Protein 3V97 (pdb70)

B-factor: mean 51.91, std 17.38, range [13.27, 128.93]

Secondary structure (DSSP, 8-state):
-PEEEEEE--TT-HHHHHHHHHHTT-EEEEEETTEEEEEE-HHHHHHHHHH-SS-SEEEEEEEEEE-SSHHHHHHHHHTS-HHHHBPTT--EEEEEE---SS--SHHHHHHHHHHHHHHHHHTTT-PPPPB-SSS-SEEEEEEEETTEEEEEEESSSS-TT--SSS-SS---SS-HHHHHHHHHHTT--TTS-EEETT-TTSHHHHHHHHHHTT--TTTT----TTTTBTT--HHHHHHHHHHHHHHHHHHHHH----EEEEES-HHHHHHHHHHHHHTT-GGGEEEEE--GGG---S-TT----EEEE--------HHHHHHHHHHHHHHHHH-TT-EEEEEES-HHHHHTT---EEEEEEEEETTEEEEEEEEEPPP---SHHHHHHHHHHHHHHHHHHHHHTB-EEEEEES-STTS-EEEEEETTEEEEEE---HHHHHHHHHHHHHHHHHT--GGGEEEE-----S--EEEEETTEEEEE-SSSSSS-S--GGGHHHHHHHHHH-TT-EEEEES-TT-HHHHHHHHTT-SEEEEEES-HHHHHHHHHHHHHTT--STTEEEEES-HHHHHHH----EEEEEE---SB---BHHHHHHHHHHHHHHHEEEEEEEEEEE--TT----HHHHHHTTEEEEE-TTTT--GGGTT-SS--EEEEEEE-/-EEEEEE--GGGHHHHHHHHHHTT-EEEEE-SSEEEEEE-HHHHHHHHHH-SS-SEEEEEEE----SSHHHHHHHHHSS-HHHHB-SS--EEE---HHHHHHHHHHHHHHHHH-------SSS-SEEEEE--EEEE-SSS-TT--SS----SS-HHHHHHHHHHTT--TTS-EEETT-TT-HHHHHHHHHHTT--TTTT----SSTTBTT--HHHHHHHHHHHHHHHHHHHHH----EEEEES-HHHHHHHHHHHHHTT-GGGEEEEE--GGG---S-TT----EEEE------HHHHHHHHHHHHHHHHH-TT-EEEEEES-HHHHGGG----SEEEEEEETTEEEEEEEEE-----HHHHHHHHHHHHHHHHHHHS-B-EEEEEES-STTS-EEEEEETTEEEEEE----HHHHHHHHHHHHHHHH---GGGEEEE-------EEEEETTEEEEE-SSSSSS-S--GGGHHHHHHHHHH-TT-EEEEES-TT-HHHHHHHHTT-SEEEEEES-HHHHHHHHHHHHHTT--STTEEEEE--HHHHHHH----EEEEEE---SEE--EEHHHHHHHHHHHHHHHEEEEEEEEEEE--TT----HHHHHHTTEEEEE-TTTT--GGGTT-S---EEEEEEE-

Organism: Escherichia coli (strain K12) (NCBI:txid83333)

Structure (mmCIF, N/CA/C/O backbone):
data_3V97
#
_entry.id   3V97
#
_cell.length_a   73.646
_cell.length_b   140.834
_cell.length_c   102.866
_cell.angle_alpha   90.00
_cell.angle_beta   102.30
_cell.angle_gamma   90.00
#
_symmetry.space_group_name_H-M   'P 1 21 1'
#
loop_
_entity.id
_entity.type
_entity.pdbx_description
1 polymer 'Ribosomal RNA large subunit methyltransferase L'
2 branched 6-O-octanoyl-beta-D-fructofuranose-(2-1)-alpha-D-glucopyranose
3 non-polymer S-ADENOSYL-L-HOMOCYSTEINE
4 non-polymer GLYCEROL
5 water water
#
loop_
_atom_site.group_PDB
_atom_site.id
_atom_site.type_symbol
_atom_site.label_atom_id
_atom_site.label_alt_id
_atom_site.label_comp_id
_atom_site.label_asym_id
_atom_site.label_entity_id
_atom_site.label_seq_id
_atom_site.pdbx_PDB_ins_code
_atom_site.Cartn_x
_atom_site.Cartn_y
_atom_site.Cartn_z
_atom_site.occupancy
_atom_site.B_iso_or_equiv
_atom_site.auth_seq_id
_atom_site.auth_comp_id
_atom_site.auth_asym_id
_atom_site.auth_atom_id
_atom_site.pdbx_PDB_model_num
ATOM 1 N N . ALA A 1 1 ? -30.473 10.032 -4.368 1.00 62.27 0 ALA A N 1
ATOM 2 C CA . ALA A 1 1 ? -30.495 10.182 -2.871 1.00 60.70 0 ALA A CA 1
ATOM 3 C C . ALA A 1 1 ? -29.198 10.880 -2.382 1.00 59.80 0 ALA A C 1
ATOM 4 O O . ALA A 1 1 ? -28.077 10.673 -2.940 1.00 60.54 0 ALA A O 1
ATOM 5 N N . MET A 1 2 ? -29.371 11.758 -1.394 1.00 73.10 1 MET A N 1
ATOM 6 C CA . MET A 1 2 ? -28.273 12.163 -0.546 1.00 69.41 1 MET A CA 1
ATOM 7 C C . MET A 1 2 ? -28.420 11.394 0.793 1.00 66.24 1 MET A C 1
ATOM 8 O O . MET A 1 2 ? -29.456 11.495 1.464 1.00 66.28 1 MET A O 1
ATOM 13 N N . ASN A 1 3 ? -27.420 10.596 1.166 1.00 61.10 2 ASN A N 1
ATOM 14 C CA . ASN A 1 3 ? -27.524 9.825 2.410 1.00 57.27 2 ASN A CA 1
ATOM 15 C C . ASN A 1 3 ? -26.868 10.551 3.573 1.00 55.04 2 ASN A C 1
ATOM 16 O O . ASN A 1 3 ? -25.832 11.218 3.405 1.00 53.58 2 ASN A O 1
ATOM 21 N N . SER A 1 4 ? -27.478 10.434 4.744 1.00 53.35 3 SER A N 1
ATOM 22 C CA . SER A 1 4 ? -26.808 10.849 6.000 1.00 52.69 3 SER A CA 1
ATOM 23 C C . SER A 1 4 ? -26.125 9.709 6.766 1.00 50.50 3 SER A C 1
ATOM 24 O O . SER A 1 4 ? -26.773 8.724 7.135 1.00 50.20 3 SER A O 1
ATOM 27 N N . LEU A 1 5 ? -24.828 9.866 6.989 1.00 48.16 4 LEU A N 1
ATOM 28 C CA . LEU A 1 5 ? -24.031 8.872 7.708 1.00 47.86 4 LEU A CA 1
ATOM 29 C C . LEU A 1 5 ? -23.410 9.382 9.004 1.00 46.94 4 LEU A C 1
ATOM 30 O O . LEU A 1 5 ? -23.287 10.608 9.246 1.00 47.21 4 LEU A O 1
ATOM 35 N N . PHE A 1 6 ? -23.017 8.429 9.843 1.00 44.31 5 PHE A N 1
ATOM 36 C CA . PHE A 1 6 ? -22.185 8.774 10.974 1.00 42.25 5 PHE A CA 1
ATOM 37 C C . PHE A 1 6 ? -20.988 7.802 11.062 1.00 40.07 5 PHE A C 1
ATOM 38 O O . PHE A 1 6 ? -21.199 6.607 11.063 1.00 39.77 5 PHE A O 1
ATOM 46 N N . ALA A 1 7 ? -19.771 8.319 11.184 1.00 40.13 6 ALA A N 1
ATOM 47 C CA . ALA A 1 7 ? -18.527 7.504 11.450 1.00 39.56 6 ALA A CA 1
ATOM 48 C C . ALA A 1 7 ? -18.087 7.725 12.913 1.00 42.58 6 ALA A C 1
ATOM 49 O O . ALA A 1 7 ? -17.827 8.895 13.296 1.00 44.13 6 ALA A O 1
ATOM 51 N N . SER A 1 8 ? -17.972 6.667 13.731 1.00 42.28 7 SER A N 1
ATOM 52 C CA . SER A 1 8 ? -17.390 6.860 15.050 1.00 43.42 7 SER A CA 1
ATOM 53 C C . SER A 1 8 ? -15.871 6.715 14.934 1.00 43.66 7 SER A C 1
ATOM 54 O O . SER A 1 8 ? -15.369 6.129 13.956 1.00 43.64 7 SER A O 1
ATOM 57 N N . THR A 1 9 ? -15.143 7.347 15.863 1.00 43.86 8 THR A N 1
ATOM 58 C CA . THR A 1 9 ? -13.682 7.181 16.030 1.00 44.17 8 THR A CA 1
ATOM 59 C C . THR A 1 9 ? -13.401 7.448 17.513 1.00 44.96 8 THR A C 1
ATOM 60 O O . THR A 1 9 ? -14.256 7.964 18.244 1.00 44.09 8 THR A O 1
ATOM 64 N N . ALA A 1 10 ? -12.150 7.153 17.883 1.00 43.09 9 ALA A N 1
ATOM 65 C CA . ALA A 1 10 ? -11.566 7.495 19.135 1.00 42.83 9 ALA A CA 1
ATOM 66 C C . ALA A 1 10 ? -11.523 9.031 19.273 1.00 43.05 9 ALA A C 1
ATOM 67 O O . ALA A 1 10 ? -11.260 9.792 18.297 1.00 43.68 9 ALA A O 1
ATOM 69 N N . ARG A 1 11 ? -11.801 9.475 20.487 1.00 43.09 10 ARG A N 1
ATOM 70 C CA . ARG A 1 11 ? -11.783 10.892 20.849 1.00 44.05 10 ARG A CA 1
ATOM 71 C C . ARG A 1 11 ? -10.376 11.395 20.582 1.00 41.72 10 ARG A C 1
ATOM 72 O O . ARG A 1 11 ? -9.447 10.711 20.901 1.00 41.11 10 ARG A O 1
ATOM 76 N N . GLY A 1 12 ? -10.217 12.577 20.019 1.00 41.00 11 GLY A N 1
ATOM 77 C CA . GLY A 1 12 ? -8.875 13.011 19.610 1.00 41.84 11 GLY A CA 1
ATOM 78 C C . GLY A 1 12 ? -8.594 12.803 18.118 1.00 42.01 11 GLY A C 1
ATOM 79 O O . GLY A 1 12 ? -7.807 13.560 17.525 1.00 43.11 11 GLY A O 1
ATOM 80 N N . LEU A 1 13 ? -9.279 11.832 17.492 1.00 41.73 12 LEU A N 1
ATOM 81 C CA . LEU A 1 13 ? -9.142 11.577 16.026 1.00 41.20 12 LEU A CA 1
ATOM 82 C C . LEU A 1 13 ? -10.155 12.269 15.093 1.00 41.49 12 LEU A C 1
ATOM 83 O O . LEU A 1 13 ? -10.023 12.193 13.852 1.00 42.91 12 LEU A O 1
ATOM 88 N N . GLU A 1 14 ? -11.176 12.912 15.674 1.00 41.90 13 GLU A N 1
ATOM 89 C CA . GLU A 1 14 ? -12.339 13.409 14.900 1.00 41.90 13 GLU A CA 1
ATOM 90 C C . GLU A 1 14 ? -11.980 14.330 13.716 1.00 41.54 13 GLU A C 1
ATOM 91 O O . GLU A 1 14 ? -12.503 14.158 12.642 1.00 41.65 13 GLU A O 1
ATOM 97 N N . GLU A 1 15 ? -11.095 15.294 13.923 1.00 42.17 14 GLU A N 1
ATOM 98 C CA . GLU A 1 15 ? -10.680 16.223 12.870 1.00 43.24 14 GLU A CA 1
ATOM 99 C C . GLU A 1 15 ? -9.854 15.525 11.786 1.00 41.74 14 GLU A C 1
ATOM 100 O O . GLU A 1 15 ? -9.989 15.826 10.612 1.00 40.72 14 GLU A O 1
ATOM 106 N N . LEU A 1 16 ? -9.002 14.590 12.189 1.00 41.89 15 LEU A N 1
ATOM 107 C CA . LEU A 1 16 ? -8.288 13.782 11.198 1.00 41.08 15 LEU A CA 1
ATOM 108 C C . LEU A 1 16 ? -9.293 12.952 10.405 1.00 39.83 15 LEU A C 1
ATOM 109 O O . LEU A 1 16 ? -9.207 12.858 9.180 1.00 37.98 15 LEU A O 1
ATOM 114 N N . LEU A 1 17 ? -10.309 12.427 11.092 1.00 39.33 16 LEU A N 1
ATOM 115 C CA . LEU A 1 17 ? -11.366 11.660 10.383 1.00 39.19 16 LEU A CA 1
ATOM 116 C C . LEU A 1 17 ? -12.117 12.510 9.385 1.00 39.44 16 LEU A C 1
ATOM 117 O O . LEU A 1 17 ? -12.413 12.075 8.264 1.00 40.06 16 LEU A O 1
ATOM 122 N N . LYS A 1 18 ? -12.451 13.723 9.789 1.00 39.23 17 LYS A N 1
ATOM 123 C CA . LYS A 1 18 ? -13.229 14.561 8.910 1.00 40.32 17 LYS A CA 1
ATOM 124 C C . LYS A 1 18 ? -12.443 14.922 7.634 1.00 39.62 17 LYS A C 1
ATOM 125 O O . LYS A 1 18 ? -12.955 14.839 6.538 1.00 39.92 17 LYS A O 1
ATOM 131 N N . THR A 1 19 ? -11.187 15.291 7.769 1.00 39.35 18 THR A N 1
ATOM 132 C CA . THR A 1 19 ? -10.388 15.496 6.582 1.00 40.55 18 THR A CA 1
ATOM 133 C C . THR A 1 19 ? -10.399 14.216 5.700 1.00 40.52 18 THR A C 1
ATOM 134 O O . THR A 1 19 ? -10.552 14.291 4.466 1.00 40.75 18 THR A O 1
ATOM 138 N N . GLU A 1 20 ? -10.212 13.035 6.307 1.00 39.68 19 GLU A N 1
ATOM 139 C CA . GLU A 1 20 ? -10.133 11.825 5.486 1.00 38.07 19 GLU A CA 1
ATOM 140 C C . GLU A 1 20 ? -11.455 11.613 4.783 1.00 38.39 19 GLU A C 1
ATOM 141 O O . GLU A 1 20 ? -11.465 11.300 3.583 1.00 38.99 19 GLU A O 1
ATOM 147 N N . LEU A 1 21 ? -12.586 11.815 5.486 1.00 37.25 20 LEU A N 1
ATOM 148 C CA . LEU A 1 21 ? -13.884 11.683 4.797 1.00 39.26 20 LEU A CA 1
ATOM 149 C C . LEU A 1 21 ? -13.984 12.658 3.640 1.00 41.02 20 LEU A C 1
ATOM 150 O O . LEU A 1 21 ? -14.485 12.314 2.562 1.00 41.56 20 LEU A O 1
ATOM 155 N N . GLU A 1 22 ? -13.534 13.881 3.867 1.00 43.17 21 GLU A N 1
ATOM 156 C CA . GLU A 1 22 ? -13.642 14.912 2.827 1.00 45.83 21 GLU A CA 1
ATOM 157 C C . GLU A 1 22 ? -12.797 14.512 1.658 1.00 46.97 21 GLU A C 1
ATOM 158 O O . GLU A 1 22 ? -13.224 14.632 0.538 1.00 47.61 21 GLU A O 1
ATOM 164 N N . ASN A 1 23 ? -11.598 13.982 1.905 1.00 47.50 22 ASN A N 1
ATOM 165 C CA . ASN A 1 23 ? -10.772 13.632 0.766 1.00 49.66 22 ASN A CA 1
ATOM 166 C C . ASN A 1 23 ? -11.368 12.586 -0.123 1.00 51.06 22 ASN A C 1
ATOM 167 O O . ASN A 1 23 ? -10.899 12.441 -1.225 1.00 52.26 22 ASN A O 1
ATOM 172 N N . LEU A 1 24 ? -12.377 11.851 0.343 1.00 52.11 23 LEU A N 1
ATOM 173 C CA . LEU A 1 24 ? -12.861 10.735 -0.451 1.00 53.40 23 LEU A CA 1
ATOM 174 C C . LEU A 1 24 ? -14.251 10.997 -0.958 1.00 55.22 23 LEU A C 1
ATOM 175 O O . LEU A 1 24 ? -14.857 10.119 -1.565 1.00 57.97 23 LEU A O 1
ATOM 180 N N . GLY A 1 25 ? -14.737 12.231 -0.785 1.00 55.48 24 GLY A N 1
ATOM 181 C CA . GLY A 1 25 ? -15.957 12.658 -1.433 1.00 53.58 24 GLY A CA 1
ATOM 182 C C . GLY A 1 25 ? -17.038 13.181 -0.505 1.00 53.97 24 GLY A C 1
ATOM 183 O O . GLY A 1 25 ? -17.990 13.813 -0.969 1.00 54.78 24 GLY A O 1
ATOM 184 N N . ALA A 1 26 ? -16.897 12.951 0.801 1.00 52.22 25 ALA A N 1
ATOM 185 C CA . ALA A 1 26 ? -17.949 13.277 1.740 1.00 51.49 25 ALA A CA 1
ATOM 186 C C . ALA A 1 26 ? -18.213 14.771 1.785 1.00 52.70 25 ALA A C 1
ATOM 187 O O . ALA A 1 26 ? -17.292 15.590 1.650 1.00 53.67 25 ALA A O 1
ATOM 189 N N . VAL A 1 27 ? -19.465 15.107 2.044 1.00 51.85 26 VAL A N 1
ATOM 190 C CA . VAL A 1 27 ? -19.900 16.461 2.079 1.00 53.95 26 VAL A CA 1
ATOM 191 C C . VAL A 1 27 ? -20.645 16.765 3.414 1.00 54.57 26 VAL A C 1
ATOM 192 O O . VAL A 1 27 ? -21.160 15.840 4.056 1.00 53.65 26 VAL A O 1
ATOM 196 N N . GLU A 1 28 ? -20.660 18.040 3.839 1.00 55.41 27 GLU A N 1
ATOM 197 C CA . GLU A 1 28 ? -21.341 18.493 5.072 1.00 56.16 27 GLU A CA 1
ATOM 198 C C . GLU A 1 28 ? -20.923 17.729 6.358 1.00 54.99 27 GLU A C 1
ATOM 199 O O . GLU A 1 28 ? -21.768 17.342 7.210 1.00 54.53 27 GLU A O 1
ATOM 205 N N . CYS A 1 29 ? -19.613 17.539 6.486 1.00 53.98 28 CYS A N 1
ATOM 206 C CA . CYS A 1 29 ? -19.010 16.838 7.602 1.00 53.47 28 CYS A CA 1
ATOM 207 C C . CYS A 1 29 ? -19.007 17.683 8.876 1.00 54.51 28 CYS A C 1
ATOM 208 O O . CYS A 1 29 ? -18.506 18.806 8.884 1.00 54.95 28 CYS A O 1
ATOM 211 N N . GLN A 1 30 ? -19.507 17.138 9.975 1.00 53.86 29 GLN A N 1
ATOM 212 C CA . GLN A 1 30 ? -19.392 17.896 11.205 1.00 55.34 29 GLN A CA 1
ATOM 213 C C . GLN A 1 30 ? -18.891 17.084 12.375 1.00 53.42 29 GLN A C 1
ATOM 214 O O . GLN A 1 30 ? -19.520 16.100 12.776 1.00 53.24 29 GLN A O 1
ATOM 220 N N . VAL A 1 31 ? -17.773 17.499 12.942 1.00 51.83 30 VAL A N 1
ATOM 221 C CA . VAL A 1 31 ? -17.261 16.747 14.039 1.00 51.24 30 VAL A CA 1
ATOM 222 C C . VAL A 1 31 ? -18.111 16.874 15.284 1.00 52.06 30 VAL A C 1
ATOM 223 O O . VAL A 1 31 ? -18.888 17.820 15.456 1.00 52.94 30 VAL A O 1
ATOM 227 N N . VAL A 1 32 ? -17.965 15.904 16.156 1.00 51.17 31 VAL A N 1
ATOM 228 C CA . VAL A 1 32 ? -18.867 15.785 17.278 1.00 51.36 31 VAL A CA 1
ATOM 229 C C . VAL A 1 32 ? -17.985 14.989 18.162 1.00 50.54 31 VAL A C 1
ATOM 230 O O . VAL A 1 32 ? -16.929 14.514 17.722 1.00 49.03 31 VAL A O 1
ATOM 234 N N . GLN A 1 33 ? -18.366 14.845 19.409 1.00 50.24 32 GLN A N 1
ATOM 235 C CA . GLN A 1 33 ? -17.500 14.112 20.283 1.00 49.69 32 GLN A CA 1
ATOM 236 C C . GLN A 1 33 ? -17.543 12.616 19.924 1.00 47.04 32 GLN A C 1
ATOM 237 O O . GLN A 1 33 ? -18.600 12.006 19.909 1.00 46.55 32 GLN A O 1
ATOM 243 N N . GLY A 1 34 ? -16.388 12.038 19.601 1.00 43.99 33 GLY A N 1
ATOM 244 C CA . GLY A 1 34 ? -16.366 10.611 19.260 1.00 41.62 33 GLY A CA 1
ATOM 245 C C . GLY A 1 34 ? -16.860 10.261 17.835 1.00 40.65 33 GLY A C 1
ATOM 246 O O . GLY A 1 34 ? -17.163 9.087 17.542 1.00 40.69 33 GLY A O 1
ATOM 247 N N . GLY A 1 35 ? -16.991 11.238 16.944 1.00 39.40 34 GLY A N 1
ATOM 248 C CA . GLY A 1 35 ? -17.454 10.894 15.590 1.00 38.57 34 GLY A CA 1
ATOM 249 C C . GLY A 1 35 ? -17.604 12.034 14.618 1.00 39.54 34 GLY A C 1
ATOM 250 O O . GLY A 1 35 ? -17.335 13.223 14.938 1.00 40.72 34 GLY A O 1
ATOM 251 N N . VAL A 1 36 ? -18.064 11.711 13.423 1.00 39.17 35 VAL A N 1
ATOM 252 C CA . VAL A 1 36 ? -18.269 12.731 12.400 1.00 39.35 35 VAL A CA 1
ATOM 253 C C . VAL A 1 36 ? -19.506 12.358 11.652 1.00 40.57 35 VAL A C 1
ATOM 254 O O . VAL A 1 36 ? -19.581 11.236 11.136 1.00 40.57 35 VAL A O 1
ATOM 258 N N . HIS A 1 37 ? -20.481 13.271 11.601 1.00 41.90 36 HIS A N 1
ATOM 259 C CA . HIS A 1 37 ? -21.644 13.112 10.747 1.00 43.69 36 HIS A CA 1
ATOM 260 C C . HIS A 1 37 ? -21.261 13.586 9.353 1.00 43.25 36 HIS A C 1
ATOM 261 O O . HIS A 1 37 ? -20.546 14.589 9.235 1.00 43.99 36 HIS A O 1
ATOM 268 N N . PHE A 1 38 ? -21.775 12.921 8.313 1.00 43.17 37 PHE A N 1
ATOM 269 C CA . PHE A 1 38 ? -21.364 13.248 6.944 1.00 43.28 37 PHE A CA 1
ATOM 270 C C . PHE A 1 38 ? -22.389 12.781 5.964 1.00 44.83 37 PHE A C 1
ATOM 271 O O . PHE A 1 38 ? -23.295 12.039 6.343 1.00 46.74 37 PHE A O 1
ATOM 279 N N . LYS A 1 39 ? -22.252 13.222 4.712 1.00 45.07 38 LYS A N 1
ATOM 280 C CA . LYS A 1 39 ? -23.237 12.986 3.682 1.00 45.22 38 LYS A CA 1
ATOM 281 C C . LYS A 1 39 ? -22.562 12.701 2.374 1.00 44.49 38 LYS A C 1
ATOM 282 O O . LYS A 1 39 ? -21.445 13.191 2.119 1.00 43.64 38 LYS A O 1
ATOM 288 N N . GLY A 1 40 ? -23.268 11.947 1.538 1.00 43.82 39 GLY A N 1
ATOM 289 C CA . GLY A 1 40 ? -22.813 11.674 0.179 1.00 45.76 39 GLY A CA 1
ATOM 290 C C . GLY A 1 40 ? -23.843 10.742 -0.397 1.00 46.53 39 GLY A C 1
ATOM 291 O O . GLY A 1 40 ? -24.742 10.263 0.343 1.00 47.80 39 GLY A O 1
ATOM 292 N N . ASP A 1 41 ? -23.725 10.491 -1.691 1.00 46.45 40 ASP A N 1
ATOM 293 C CA . ASP A 1 41 ? -24.623 9.591 -2.427 1.00 47.80 40 ASP A CA 1
ATOM 294 C C . ASP A 1 41 ? -24.226 8.142 -2.123 1.00 47.73 40 ASP A C 1
ATOM 295 O O . ASP A 1 41 ? -23.416 7.898 -1.215 1.00 45.68 40 ASP A O 1
ATOM 300 N N . THR A 1 42 ? -24.770 7.167 -2.852 1.00 48.57 41 THR A N 1
ATOM 301 C CA . THR A 1 42 ? -24.568 5.834 -2.351 1.00 50.48 41 THR A CA 1
ATOM 302 C C . THR A 1 42 ? -23.220 5.260 -2.701 1.00 48.72 41 THR A C 1
ATOM 303 O O . THR A 1 42 ? -22.687 4.475 -1.938 1.00 48.60 41 THR A O 1
ATOM 307 N N . ARG A 1 43 ? -22.628 5.684 -3.808 1.00 47.81 42 ARG A N 1
ATOM 308 C CA . ARG A 1 43 ? -21.243 5.308 -4.029 1.00 45.96 42 ARG A CA 1
ATOM 309 C C . ARG A 1 43 ? -20.399 5.822 -2.853 1.00 44.52 42 ARG A C 1
ATOM 310 O O . ARG A 1 43 ? -19.429 5.213 -2.459 1.00 41.24 42 ARG A O 1
ATOM 318 N N . LEU A 1 44 ? -20.827 6.938 -2.253 1.00 44.60 43 LEU A N 1
ATOM 319 C CA . LEU A 1 44 ? -20.003 7.527 -1.251 1.00 43.24 43 LEU A CA 1
ATOM 320 C C . LEU A 1 44 ? -20.090 6.695 0.021 1.00 42.37 43 LEU A C 1
ATOM 321 O O . LEU A 1 44 ? -19.128 6.576 0.733 1.00 42.95 43 LEU A O 1
ATOM 326 N N . VAL A 1 45 ? -21.234 6.092 0.296 1.00 43.03 44 VAL A N 1
ATOM 327 C CA . VAL A 1 45 ? -21.373 5.222 1.470 1.00 42.88 44 VAL A CA 1
ATOM 328 C C . VAL A 1 45 ? -20.348 4.053 1.378 1.00 41.67 44 VAL A C 1
ATOM 329 O O . VAL A 1 45 ? -19.561 3.803 2.317 1.00 39.92 44 VAL A O 1
ATOM 333 N N . TYR A 1 46 ? -20.343 3.391 0.220 1.00 39.43 45 TYR A N 1
ATOM 334 C CA . TYR A 1 46 ? -19.479 2.263 0.019 1.00 38.16 45 TYR A CA 1
ATOM 335 C C . TYR A 1 46 ? -18.030 2.676 -0.001 1.00 36.35 45 TYR A C 1
ATOM 336 O O . TYR A 1 46 ? -17.216 2.019 0.580 1.00 35.39 45 TYR A O 1
ATOM 345 N N . GLN A 1 47 ? -17.734 3.804 -0.626 1.00 36.54 46 GLN A N 1
ATOM 346 C CA . GLN A 1 47 ? -16.355 4.302 -0.690 1.00 35.31 46 GLN A CA 1
ATOM 347 C C . GLN A 1 47 ? -15.818 4.638 0.758 1.00 34.89 46 GLN A C 1
ATOM 348 O O . GLN A 1 47 ? -14.635 4.411 1.054 1.00 34.04 46 GLN A O 1
ATOM 354 N N . SER A 1 48 ? -16.668 5.113 1.673 1.00 32.18 47 SER A N 1
ATOM 355 C CA . SER A 1 48 ? -16.155 5.474 2.996 1.00 31.26 47 SER A CA 1
ATOM 356 C C . SER A 1 48 ? -15.920 4.184 3.813 1.00 31.42 47 SER A C 1
ATOM 357 O O . SER A 1 48 ? -15.016 4.106 4.671 1.00 33.06 47 SER A O 1
ATOM 360 N N . LEU A 1 49 ? -16.698 3.137 3.529 1.00 31.60 48 LEU A N 1
ATOM 361 C CA . LEU A 1 49 ? -16.547 1.870 4.253 1.00 31.10 48 LEU A CA 1
ATOM 362 C C . LEU A 1 49 ? -15.217 1.200 3.828 1.00 29.52 48 LEU A C 1
ATOM 363 O O . LEU A 1 49 ? -14.455 0.647 4.626 1.00 30.59 48 LEU A O 1
ATOM 368 N N . MET A 1 50 ? -14.940 1.279 2.571 1.00 28.73 49 MET A N 1
ATOM 369 C CA . MET A 1 50 ? -13.764 0.633 1.961 1.00 28.58 49 MET A CA 1
ATOM 370 C C . MET A 1 50 ? -12.489 1.357 2.285 1.00 27.74 49 MET A C 1
ATOM 371 O O . MET A 1 50 ? -11.454 0.751 2.503 1.00 33.57 49 MET A O 1
ATOM 376 N N . TRP A 1 51 ? -12.522 2.671 2.208 1.00 28.57 50 TRP A N 1
ATOM 377 C CA . TRP A 1 51 ? -11.387 3.547 2.314 1.00 27.66 50 TRP A CA 1
ATOM 378 C C . TRP A 1 51 ? -11.102 4.195 3.667 1.00 29.28 50 TRP A C 1
ATOM 379 O O . TRP A 1 51 ? -9.980 4.630 3.937 1.00 29.91 50 TRP A O 1
ATOM 390 N N . SER A 1 52 ? -12.058 4.319 4.561 1.00 29.08 51 SER A N 1
ATOM 391 C CA . SER A 1 52 ? -11.630 5.037 5.810 1.00 31.56 51 SER A CA 1
ATOM 392 C C . SER A 1 52 ? -10.694 4.251 6.781 1.00 32.75 51 SER A C 1
ATOM 393 O O . SER A 1 52 ? -11.095 3.197 7.327 1.00 34.47 51 SER A O 1
ATOM 396 N N . ARG A 1 53 ? -9.521 4.814 7.076 1.00 31.00 52 ARG A N 1
ATOM 397 C CA . ARG A 1 53 ? -8.558 4.184 7.969 1.00 30.92 52 ARG A CA 1
ATOM 398 C C . ARG A 1 53 ? -8.731 4.604 9.442 1.00 31.13 52 ARG A C 1
ATOM 399 O O . ARG A 1 53 ? -8.161 3.938 10.296 1.00 30.43 52 ARG A O 1
ATOM 407 N N . LEU A 1 54 ? -9.511 5.650 9.730 1.00 32.14 53 LEU A N 1
ATOM 408 C CA . LEU A 1 54 ? -9.644 6.212 11.076 1.00 34.00 53 LEU A CA 1
ATOM 409 C C . LEU A 1 54 ? -10.974 5.904 11.760 1.00 35.22 53 LEU A C 1
ATOM 410 O O . LEU A 1 54 ? -11.073 5.917 12.961 1.00 36.11 53 LEU A O 1
ATOM 415 N N . ALA A 1 55 ? -12.005 5.686 10.978 1.00 34.65 54 ALA A N 1
ATOM 416 C CA . ALA A 1 55 ? -13.285 5.329 11.471 1.00 33.94 54 ALA A CA 1
ATOM 417 C C . ALA A 1 55 ? -13.266 4.017 12.257 1.00 34.59 54 ALA A C 1
ATOM 418 O O . ALA A 1 55 ? -12.805 3.017 11.767 1.00 33.55 54 ALA A O 1
ATOM 420 N N . SER A 1 56 ? -13.882 3.996 13.436 1.00 35.30 55 SER A N 1
ATOM 421 C CA . SER A 1 56 ? -14.124 2.722 14.072 1.00 36.17 55 SER A CA 1
ATOM 422 C C . SER A 1 56 ? -15.260 1.976 13.447 1.00 36.54 55 SER A C 1
ATOM 423 O O . SER A 1 56 ? -15.210 0.761 13.365 1.00 38.10 55 SER A O 1
ATOM 426 N N . ARG A 1 57 ? -16.341 2.688 13.143 1.00 37.44 56 ARG A N 1
ATOM 427 C CA . ARG A 1 57 ? -17.575 2.113 12.663 1.00 38.10 56 ARG A CA 1
ATOM 428 C C . ARG A 1 57 ? -18.262 3.139 11.825 1.00 37.46 56 ARG A C 1
ATOM 429 O O . ARG A 1 57 ? -18.216 4.322 12.157 1.00 37.20 56 ARG A O 1
ATOM 437 N N . ILE A 1 58 ? -18.868 2.698 10.729 1.00 35.69 57 ILE A N 1
ATOM 438 C CA . ILE A 1 58 ? -19.630 3.617 9.930 1.00 36.35 57 ILE A CA 1
ATOM 439 C C . ILE A 1 58 ? -21.098 3.150 9.961 1.00 37.46 57 ILE A C 1
ATOM 440 O O . ILE A 1 58 ? -21.420 1.950 9.886 1.00 37.33 57 ILE A O 1
ATOM 445 N N . MET A 1 59 ? -22.008 4.077 10.158 1.00 38.97 58 MET A N 1
ATOM 446 C CA . MET A 1 59 ? -23.397 3.636 10.292 1.00 40.12 58 MET A CA 1
ATOM 447 C C . MET A 1 59 ? -24.363 4.542 9.603 1.00 40.12 58 MET A C 1
ATOM 448 O O . MET A 1 59 ? -24.008 5.641 9.196 1.00 39.94 58 MET A O 1
ATOM 453 N N . LEU A 1 60 ? -25.594 4.065 9.483 1.00 41.22 59 LEU A N 1
ATOM 454 C CA . LEU A 1 60 ? -26.667 4.776 8.812 1.00 43.08 59 LEU A CA 1
ATOM 455 C C . LEU A 1 60 ? -27.798 5.052 9.779 1.00 43.83 59 LEU A C 1
ATOM 456 O O . LEU A 1 60 ? -28.542 4.118 10.101 1.00 42.65 59 LEU A O 1
ATOM 461 N N . PRO A 1 61 ? -27.951 6.318 10.203 1.00 44.83 60 PRO A N 1
ATOM 462 C CA . PRO A 1 61 ? -29.011 6.711 11.136 1.00 47.18 60 PRO A CA 1
ATOM 463 C C . PRO A 1 61 ? -30.348 6.418 10.456 1.00 49.00 60 PRO A C 1
ATOM 464 O O . PRO A 1 61 ? -30.548 6.661 9.257 1.00 49.10 60 PRO A O 1
ATOM 468 N N . LEU A 1 62 ? -31.207 5.788 11.210 1.00 51.38 61 LEU A N 1
ATOM 469 C CA . LEU A 1 62 ? -32.450 5.307 10.711 1.00 53.63 61 LEU A CA 1
ATOM 470 C C . LEU A 1 62 ? -33.562 6.103 11.295 1.00 55.93 61 LEU A C 1
ATOM 471 O O . LEU A 1 62 ? -34.645 6.070 10.762 1.00 58.16 61 LEU A O 1
ATOM 476 N N . GLY A 1 63 ? -33.309 6.751 12.435 1.00 57.86 62 GLY A N 1
ATOM 477 C CA . GLY A 1 63 ? -34.270 7.608 13.112 1.00 59.11 62 GLY A CA 1
ATOM 478 C C . GLY A 1 63 ? -33.906 7.931 14.573 1.00 61.44 62 GLY A C 1
ATOM 479 O O . GLY A 1 63 ? -32.818 7.581 15.082 1.00 59.65 62 GLY A O 1
ATOM 480 N N . GLU A 1 64 ? -34.826 8.611 15.259 1.00 62.83 63 GLU A N 1
ATOM 481 C CA . GLU A 1 64 ? -34.575 9.021 16.601 1.00 65.07 63 GLU A CA 1
ATOM 482 C C . GLU A 1 64 ? -35.850 9.422 17.303 1.00 66.56 63 GLU A C 1
ATOM 483 O O . GLU A 1 64 ? -36.776 9.867 16.655 1.00 67.26 63 GLU A O 1
ATOM 489 N N . CYS A 1 65 ? -35.893 9.260 18.626 1.00 66.75 64 CYS A N 1
ATOM 490 C CA . CYS A 1 65 ? -37.069 9.639 19.400 1.00 68.79 64 CYS A CA 1
ATOM 491 C C . CYS A 1 65 ? -36.730 10.016 20.833 1.00 68.52 64 CYS A C 1
ATOM 492 O O . CYS A 1 65 ? -35.603 9.799 21.299 1.00 67.61 64 CYS A O 1
ATOM 495 N N . LYS A 1 66 ? -37.729 10.589 21.512 1.00 69.17 65 LYS A N 1
ATOM 496 C CA . LYS A 1 66 ? -37.698 10.822 22.946 1.00 69.33 65 LYS A CA 1
ATOM 497 C C . LYS A 1 66 ? -38.092 9.526 23.684 1.00 68.86 65 LYS A C 1
ATOM 498 O O . LYS A 1 66 ? -38.929 8.770 23.221 1.00 69.12 65 LYS A O 1
ATOM 501 N N . VAL A 1 67 ? -37.461 9.252 24.812 1.00 67.82 66 VAL A N 1
ATOM 502 C CA . VAL A 1 67 ? -37.700 7.994 25.508 1.00 67.74 66 VAL A CA 1
ATOM 503 C C . VAL A 1 67 ? -38.148 8.237 26.966 1.00 69.30 66 VAL A C 1
ATOM 504 O O . VAL A 1 67 ? -37.303 8.450 27.844 1.00 68.85 66 VAL A O 1
ATOM 508 N N . TYR A 1 68 ? -39.462 8.223 27.216 1.00 70.90 67 TYR A N 1
ATOM 509 C CA . TYR A 1 68 ? -39.992 8.497 28.550 1.00 72.92 67 TYR A CA 1
ATOM 510 C C . TYR A 1 68 ? -40.735 7.303 29.111 1.00 74.75 67 TYR A C 1
ATOM 511 O O . TYR A 1 68 ? -41.365 7.393 30.168 1.00 77.63 67 TYR A O 1
ATOM 520 N N . SER A 1 69 ? -40.650 6.179 28.420 1.00 74.01 68 SER A N 1
ATOM 521 C CA . SER A 1 69 ? -41.325 4.961 28.845 1.00 75.67 68 SER A CA 1
ATOM 522 C C . SER A 1 69 ? -40.804 3.827 27.973 1.00 74.70 68 SER A C 1
ATOM 523 O O . SER A 1 69 ? -40.317 4.083 26.871 1.00 73.24 68 SER A O 1
ATOM 526 N N . ASP A 1 70 ? -40.875 2.593 28.467 1.00 75.77 69 ASP A N 1
ATOM 527 C CA . ASP A 1 70 ? -40.604 1.412 27.644 1.00 76.50 69 ASP A CA 1
ATOM 528 C C . ASP A 1 70 ? -41.378 1.504 26.319 1.00 76.78 69 ASP A C 1
ATOM 529 O O . ASP A 1 70 ? -40.847 1.152 25.233 1.00 75.20 69 ASP A O 1
ATOM 534 N N . LEU A 1 71 ? -42.605 2.033 26.422 1.00 78.00 70 LEU A N 1
ATOM 535 C CA . LEU A 1 71 ? -43.468 2.343 25.257 1.00 78.18 70 LEU A CA 1
ATOM 536 C C . LEU A 1 71 ? -42.882 3.288 24.199 1.00 75.64 70 LEU A C 1
ATOM 537 O O . LEU A 1 71 ? -42.940 2.973 23.022 1.00 75.06 70 LEU A O 1
ATOM 542 N N . ASP A 1 72 ? -42.365 4.448 24.609 1.00 74.92 71 ASP A N 1
ATOM 543 C CA . ASP A 1 72 ? -41.821 5.426 23.663 1.00 73.49 71 ASP A CA 1
ATOM 544 C C . ASP A 1 72 ? -40.791 4.770 22.791 1.00 71.04 71 ASP A C 1
ATOM 545 O O . ASP A 1 72 ? -40.795 4.954 21.559 1.00 69.18 71 ASP A O 1
ATOM 550 N N . LEU A 1 73 ? -39.938 3.974 23.435 1.00 69.81 72 LEU A N 1
ATOM 551 C CA . LEU A 1 73 ? -38.816 3.348 22.726 1.00 68.03 72 LEU A CA 1
ATOM 552 C C . LEU A 1 73 ? -39.346 2.311 21.756 1.00 68.00 72 LEU A C 1
ATOM 553 O O . LEU A 1 73 ? -38.839 2.191 20.652 1.00 66.23 72 LEU A O 1
ATOM 558 N N . TYR A 1 74 ? -40.354 1.573 22.208 1.00 69.49 73 TYR A N 1
ATOM 559 C CA . TYR A 1 74 ? -41.042 0.556 21.449 1.00 71.30 73 TYR A CA 1
ATOM 560 C C . TYR A 1 74 ? -41.717 1.174 20.185 1.00 71.40 73 TYR A C 1
ATOM 561 O O . TYR A 1 74 ? -41.448 0.773 19.046 1.00 69.87 73 TYR A O 1
ATOM 570 N N . LEU A 1 75 ? -42.579 2.172 20.409 1.00 72.98 74 LEU A N 1
ATOM 571 C CA . LEU A 1 75 ? -43.143 3.005 19.327 1.00 72.98 74 LEU A CA 1
ATOM 572 C C . LEU A 1 75 ? -42.039 3.533 18.375 1.00 70.36 74 LEU A C 1
ATOM 573 O O . LEU A 1 75 ? -42.032 3.236 17.178 1.00 70.31 74 LEU A O 1
ATOM 578 N N . GLY A 1 76 ? -41.106 4.298 18.929 1.00 68.72 75 GLY A N 1
ATOM 579 C CA . GLY A 1 76 ? -39.931 4.776 18.204 1.00 65.35 75 GLY A CA 1
ATOM 580 C C . GLY A 1 76 ? -39.253 3.718 17.371 1.00 63.79 75 GLY A C 1
ATOM 581 O O . GLY A 1 76 ? -38.910 3.973 16.203 1.00 61.65 75 GLY A O 1
ATOM 582 N N . VAL A 1 77 ? -39.048 2.531 17.946 1.00 63.82 76 VAL A N 1
ATOM 583 C CA . VAL A 1 77 ? -38.374 1.471 17.174 1.00 64.03 76 VAL A CA 1
ATOM 584 C C . VAL A 1 77 ? -39.256 0.983 16.026 1.00 65.12 76 VAL A C 1
ATOM 585 O O . VAL A 1 77 ? -38.764 0.732 14.916 1.00 63.48 76 VAL A O 1
ATOM 589 N N . GLN A 1 78 ? -40.554 0.847 16.296 1.00 67.73 77 GLN A N 1
ATOM 590 C CA . GLN A 1 78 ? -41.455 0.280 15.263 1.00 69.85 77 GLN A CA 1
ATOM 591 C C . GLN A 1 78 ? -41.806 1.233 14.105 1.00 69.03 77 GLN A C 1
ATOM 592 O O . GLN A 1 78 ? -42.251 0.784 13.064 1.00 69.10 77 GLN A O 1
ATOM 598 N N . ALA A 1 79 ? -41.540 2.531 14.288 1.00 68.80 78 ALA A N 1
ATOM 599 C CA . ALA A 1 79 ? -41.588 3.514 13.205 1.00 68.52 78 ALA A CA 1
ATOM 600 C C . ALA A 1 79 ? -40.728 3.090 12.031 1.00 67.09 78 ALA A C 1
ATOM 601 O O . ALA A 1 79 ? -41.031 3.405 10.886 1.00 67.47 78 ALA A O 1
ATOM 603 N N . ILE A 1 80 ? -39.646 2.377 12.316 1.00 65.53 79 ILE A N 1
ATOM 604 C CA . ILE A 1 80 ? -38.722 1.967 11.257 1.00 62.78 79 ILE A CA 1
ATOM 605 C C . ILE A 1 80 ? -39.188 0.653 10.671 1.00 63.24 79 ILE A C 1
ATOM 606 O O . ILE A 1 80 ? -39.752 -0.172 11.384 1.00 63.01 79 ILE A O 1
ATOM 611 N N . ASN A 1 81 ? -38.934 0.459 9.375 1.00 62.87 80 ASN A N 1
ATOM 612 C CA . ASN A 1 81 ? -39.612 -0.580 8.648 1.00 64.18 80 ASN A CA 1
ATOM 613 C C . ASN A 1 81 ? -38.804 -1.855 8.549 1.00 63.42 80 ASN A C 1
ATOM 614 O O . ASN A 1 81 ? -38.285 -2.223 7.475 1.00 62.98 80 ASN A O 1
ATOM 619 N N . TRP A 1 82 ? -38.710 -2.547 9.671 1.00 63.12 81 TRP A N 1
ATOM 620 C CA . TRP A 1 82 ? -37.819 -3.683 9.754 1.00 62.35 81 TRP A CA 1
ATOM 621 C C . TRP A 1 82 ? -38.070 -4.828 8.753 1.00 63.03 81 TRP A C 1
ATOM 622 O O . TRP A 1 82 ? -37.135 -5.334 8.112 1.00 61.94 81 TRP A O 1
ATOM 633 N N . THR A 1 83 ? -39.324 -5.223 8.622 1.00 64.84 82 THR A N 1
ATOM 634 C CA . THR A 1 83 ? -39.706 -6.399 7.839 1.00 66.22 82 THR A CA 1
ATOM 635 C C . THR A 1 83 ? -39.285 -6.287 6.381 1.00 66.19 82 THR A C 1
ATOM 636 O O . THR A 1 83 ? -38.990 -7.306 5.747 1.00 65.60 82 THR A O 1
ATOM 640 N N . GLU A 1 84 ? -39.250 -5.050 5.874 1.00 66.78 83 GLU A N 1
ATOM 641 C CA . GLU A 1 84 ? -38.777 -4.755 4.513 1.00 67.67 83 GLU A CA 1
ATOM 642 C C . GLU A 1 84 ? -37.284 -4.493 4.447 1.00 66.32 83 GLU A C 1
ATOM 643 O O . GLU A 1 84 ? -36.719 -4.455 3.357 1.00 65.48 83 GLU A O 1
ATOM 649 N N . MET A 1 85 ? -36.638 -4.307 5.602 1.00 65.63 84 MET A N 1
ATOM 650 C CA . MET A 1 85 ? -35.210 -4.003 5.589 1.00 64.04 84 MET A CA 1
ATOM 651 C C . MET A 1 85 ? -34.333 -5.242 5.622 1.00 62.32 84 MET A C 1
ATOM 652 O O . MET A 1 85 ? -33.290 -5.281 4.972 1.00 61.13 84 MET A O 1
ATOM 657 N N . PHE A 1 86 ? -34.792 -6.258 6.334 1.00 62.55 85 PHE A N 1
ATOM 658 C CA . PHE A 1 86 ? -34.103 -7.525 6.432 1.00 62.80 85 PHE A CA 1
ATOM 659 C C . PHE A 1 86 ? -34.226 -8.309 5.117 1.00 64.26 85 PHE A C 1
ATOM 660 O O . PHE A 1 86 ? -35.323 -8.524 4.618 1.00 65.30 85 PHE A O 1
ATOM 668 N N . ASN A 1 87 ? -33.097 -8.708 4.544 1.00 65.38 86 ASN A N 1
ATOM 669 C CA . ASN A 1 87 ? -33.080 -9.791 3.566 1.00 67.27 86 ASN A CA 1
ATOM 670 C C . ASN A 1 87 ? -33.749 -10.965 4.282 1.00 69.04 86 ASN A C 1
ATOM 671 O O . ASN A 1 87 ? -33.696 -11.032 5.510 1.00 69.35 86 ASN A O 1
ATOM 676 N N . PRO A 1 88 ? -34.367 -11.895 3.523 1.00 70.49 87 PRO A N 1
ATOM 677 C CA . PRO A 1 88 ? -34.892 -13.140 4.096 1.00 71.87 87 PRO A CA 1
ATOM 678 C C . PRO A 1 88 ? -33.816 -13.956 4.817 1.00 71.61 87 PRO A C 1
ATOM 679 O O . PRO A 1 88 ? -32.686 -14.038 4.331 1.00 70.89 87 PRO A O 1
ATOM 683 N N . GLY A 1 89 ? -34.160 -14.527 5.972 1.00 72.08 88 GLY A N 1
ATOM 684 C CA . GLY A 1 89 ? -33.240 -15.408 6.707 1.00 71.97 88 GLY A CA 1
ATOM 685 C C . GLY A 1 89 ? -32.081 -14.722 7.446 1.00 70.99 88 GLY A C 1
ATOM 686 O O . GLY A 1 89 ? -31.248 -15.409 8.087 1.00 71.08 88 GLY A O 1
ATOM 687 N N . ALA A 1 90 ? -32.013 -13.383 7.356 1.00 68.84 89 ALA A N 1
ATOM 688 C CA . ALA A 1 90 ? -30.976 -12.594 8.043 1.00 66.36 89 ALA A CA 1
ATOM 689 C C . ALA A 1 90 ? -31.086 -12.673 9.565 1.00 66.27 89 ALA A C 1
ATOM 690 O O . ALA A 1 90 ? -32.191 -12.546 10.150 1.00 67.21 89 ALA A O 1
ATOM 692 N N . THR A 1 91 ? -29.939 -12.886 10.199 1.00 63.83 90 THR A N 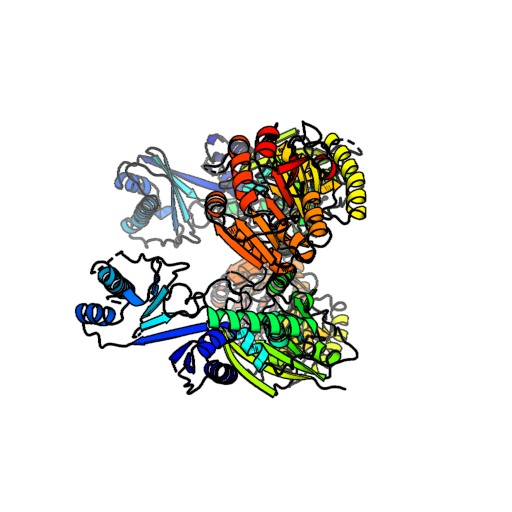1
ATOM 693 C CA . THR A 1 91 ? -29.841 -12.786 11.631 1.00 63.61 90 THR A CA 1
ATOM 694 C C . THR A 1 91 ? -29.510 -11.336 12.041 1.00 61.39 90 THR A C 1
ATOM 695 O O . THR A 1 91 ? -29.063 -10.525 11.213 1.00 59.59 90 THR A O 1
ATOM 699 N N . PHE A 1 92 ? -29.729 -11.012 13.314 1.00 60.12 91 PHE A N 1
ATOM 700 C CA . PHE A 1 92 ? -29.495 -9.647 13.795 1.00 58.16 91 PHE A CA 1
ATOM 701 C C . PHE A 1 92 ? -28.974 -9.572 15.227 1.00 58.04 91 PHE A C 1
ATOM 702 O O . PHE A 1 92 ? -28.945 -10.582 15.942 1.00 59.38 91 PHE A O 1
ATOM 710 N N . ALA A 1 93 ? -28.508 -8.392 15.611 1.00 55.74 92 ALA A N 1
ATOM 711 C CA . ALA A 1 93 ? -28.187 -8.114 16.985 1.00 55.30 92 ALA A CA 1
ATOM 712 C C . ALA A 1 93 ? -28.351 -6.615 17.235 1.00 54.57 92 ALA A C 1
ATOM 713 O O . ALA A 1 93 ? -28.317 -5.794 16.289 1.00 53.47 92 ALA A O 1
ATOM 715 N N . VAL A 1 94 ? -28.533 -6.275 18.511 1.00 54.12 93 VAL A N 1
ATOM 716 C CA . VAL A 1 94 ? -28.747 -4.909 18.944 1.00 53.96 93 VAL A CA 1
ATOM 717 C C . VAL A 1 94 ? -27.668 -4.563 19.967 1.00 53.84 93 VAL A C 1
ATOM 718 O O . VAL A 1 94 ? -27.393 -5.358 20.849 1.00 54.74 93 VAL A O 1
ATOM 722 N N . HIS A 1 95 ? -27.026 -3.411 19.802 1.00 53.08 94 HIS A N 1
ATOM 723 C CA . HIS A 1 95 ? -26.067 -2.863 20.786 1.00 53.03 94 HIS A CA 1
ATOM 724 C C . HIS A 1 95 ? -26.574 -1.538 21.204 1.00 51.55 94 HIS A C 1
ATOM 725 O O . HIS A 1 95 ? -26.896 -0.700 20.384 1.00 52.52 94 HIS A O 1
ATOM 732 N N . PHE A 1 96 ? -26.635 -1.345 22.487 1.00 51.70 95 PHE A N 1
ATOM 733 C CA . PHE A 1 96 ? -27.332 -0.226 23.036 1.00 51.28 95 PHE A CA 1
ATOM 734 C C . PHE A 1 96 ? -26.377 0.402 24.022 1.00 50.66 95 PHE A C 1
ATOM 735 O O . PHE A 1 96 ? -25.976 -0.267 24.978 1.00 51.37 95 PHE A O 1
ATOM 743 N N . SER A 1 97 ? -25.984 1.660 23.792 1.00 49.09 96 SER A N 1
ATOM 744 C CA . SER A 1 97 ? -25.284 2.409 24.828 1.00 48.82 96 SER A CA 1
ATOM 745 C C . SER A 1 97 ? -26.017 3.629 25.310 1.00 48.81 96 SER A C 1
ATOM 746 O O . SER A 1 97 ? -26.662 4.291 24.515 1.00 49.41 96 SER A O 1
ATOM 749 N N . GLY A 1 98 ? -25.849 3.941 26.595 1.00 46.96 97 GLY A N 1
ATOM 750 C CA . GLY A 1 98 ? -26.286 5.175 27.173 1.00 47.70 97 GLY A CA 1
ATOM 751 C C . GLY A 1 98 ? -27.529 4.840 27.994 1.00 50.25 97 GLY A C 1
ATOM 752 O O . GLY A 1 98 ? -28.184 3.798 27.755 1.00 51.34 97 GLY A O 1
ATOM 753 N N . LEU A 1 99 ? -27.864 5.721 28.932 1.00 50.24 98 LEU A N 1
ATOM 754 C CA . LEU A 1 99 ? -28.890 5.476 29.909 1.00 52.10 98 LEU A CA 1
ATOM 755 C C . LEU A 1 99 ? -29.630 6.780 30.212 1.00 52.75 98 LEU A C 1
ATOM 756 O O . LEU A 1 99 ? -29.102 7.891 30.007 1.00 51.72 98 LEU A O 1
ATOM 761 N N . ASN A 1 100 ? -30.860 6.632 30.687 1.00 53.47 99 ASN A N 1
ATOM 762 C CA . ASN A 1 100 ? -31.618 7.759 31.199 1.00 55.12 99 ASN A CA 1
ATOM 763 C C . ASN A 1 100 ? -32.497 7.307 32.374 1.00 55.91 99 ASN A C 1
ATOM 764 O O . ASN A 1 100 ? -32.249 6.261 32.938 1.00 55.19 99 ASN A O 1
ATOM 769 N N . ASP A 1 101 ? -33.487 8.094 32.753 1.00 57.54 100 ASP A N 1
ATOM 770 C CA . ASP A 1 101 ? -34.341 7.712 33.851 1.00 59.68 100 ASP A CA 1
ATOM 771 C C . ASP A 1 101 ? -35.175 6.465 33.545 1.00 60.63 100 ASP A C 1
ATOM 772 O O . ASP A 1 101 ? -35.459 5.707 34.480 1.00 61.16 100 ASP A O 1
ATOM 777 N N . THR A 1 102 ? -35.584 6.250 32.282 1.00 59.20 101 THR A N 1
ATOM 778 C CA . THR A 1 102 ? -36.355 5.008 31.969 1.00 60.60 101 THR A CA 1
ATOM 779 C C . THR A 1 102 ? -35.555 3.748 31.617 1.00 59.23 101 THR A C 1
ATOM 780 O O . THR A 1 102 ? -35.906 2.652 32.082 1.00 59.73 101 THR A O 1
ATOM 784 N N . ILE A 1 103 ? -34.471 3.911 30.868 1.00 57.43 102 ILE A N 1
ATOM 785 C CA . ILE A 1 103 ? -33.598 2.781 30.567 1.00 57.59 102 ILE A CA 1
ATOM 786 C C . ILE A 1 103 ? -32.419 2.891 31.469 1.00 57.90 102 ILE A C 1
ATOM 787 O O . ILE A 1 103 ? -31.431 3.549 31.148 1.00 57.87 102 ILE A O 1
ATOM 792 N N . ARG A 1 104 ? -32.540 2.264 32.631 1.00 60.07 103 ARG A N 1
ATOM 793 C CA . ARG A 1 104 ? -31.582 2.399 33.697 1.00 60.82 103 ARG A CA 1
ATOM 794 C C . ARG A 1 104 ? -30.466 1.376 33.594 1.00 61.79 103 ARG A C 1
ATOM 795 O O . ARG A 1 104 ? -29.586 1.351 34.400 1.00 62.17 103 ARG A O 1
ATOM 803 N N . ASN A 1 105 ? -30.528 0.523 32.581 1.00 64.58 104 ASN A N 1
ATOM 804 C CA . ASN A 1 105 ? -29.600 -0.578 32.389 1.00 65.49 104 ASN A CA 1
ATOM 805 C C . ASN A 1 105 ? -29.499 -0.782 30.883 1.00 64.33 104 ASN A C 1
ATOM 806 O O . ASN A 1 105 ? -30.520 -0.892 30.237 1.00 64.62 104 ASN A O 1
ATOM 811 N N . SER A 1 106 ? -28.291 -0.856 30.336 1.00 63.48 105 SER A N 1
ATOM 812 C CA . SER A 1 106 ? -28.121 -1.024 28.904 1.00 63.59 105 SER A CA 1
ATOM 813 C C . SER A 1 106 ? -28.610 -2.300 28.308 1.00 64.32 105 SER A C 1
ATOM 814 O O . SER A 1 106 ? -29.099 -2.283 27.178 1.00 63.71 105 SER A O 1
ATOM 817 N N . GLN A 1 107 ? -28.405 -3.413 29.009 1.00 65.73 106 GLN A N 1
ATOM 818 C CA . GLN A 1 107 ? -28.774 -4.708 28.441 1.00 67.58 106 GLN A CA 1
ATOM 819 C C . GLN A 1 107 ? -30.284 -4.745 28.372 1.00 67.86 106 GLN A C 1
ATOM 820 O O . GLN A 1 107 ? -30.861 -5.325 27.436 1.00 67.92 106 GLN A O 1
ATOM 826 N N . TYR A 1 108 ? -30.912 -4.056 29.317 1.00 67.55 107 TYR A N 1
ATOM 827 C CA . TYR A 1 108 ? -32.357 -3.909 29.313 1.00 67.94 107 TYR A CA 1
ATOM 828 C C . TYR A 1 108 ? -32.838 -3.205 28.058 1.00 66.37 107 TYR A C 1
ATOM 829 O O . TYR A 1 108 ? -33.808 -3.630 27.433 1.00 67.44 107 TYR A O 1
ATOM 838 N N . GLY A 1 109 ? -32.161 -2.123 27.696 1.00 64.02 108 GLY A N 1
ATOM 839 C CA . GLY A 1 109 ? -32.498 -1.367 26.502 1.00 61.75 108 GLY A CA 1
ATOM 840 C C . GLY A 1 109 ? -32.315 -2.242 25.285 1.00 60.81 108 GLY A C 1
ATOM 841 O O . GLY A 1 109 ? -33.184 -2.303 24.443 1.00 60.50 108 GLY A O 1
ATOM 842 N N . ALA A 1 110 ? -31.177 -2.926 25.178 1.00 60.00 109 ALA A N 1
ATOM 843 C CA . ALA A 1 110 ? -30.921 -3.785 24.011 1.00 59.24 109 ALA A CA 1
ATOM 844 C C . ALA A 1 110 ? -32.061 -4.781 23.873 1.00 60.82 109 ALA A C 1
ATOM 845 O O . ALA A 1 110 ? -32.545 -5.033 22.756 1.00 59.67 109 ALA A O 1
ATOM 847 N N . MET A 1 111 ? -32.492 -5.321 25.019 1.00 62.00 110 MET A N 1
ATOM 848 C CA . MET A 1 111 ? -33.610 -6.264 25.056 1.00 64.46 110 MET A CA 1
ATOM 849 C C . MET A 1 111 ? -34.929 -5.676 24.574 1.00 64.56 110 MET A C 1
ATOM 850 O O . MET A 1 111 ? -35.552 -6.273 23.721 1.00 64.58 110 MET A O 1
ATOM 853 N N . LYS A 1 112 ? -35.350 -4.520 25.086 1.00 64.88 111 LYS A N 1
ATOM 854 C CA . LYS A 1 112 ? -36.604 -3.940 24.600 1.00 65.61 111 LYS A CA 1
ATOM 855 C C . LYS A 1 112 ? -36.604 -3.607 23.101 1.00 64.57 111 LYS A C 1
ATOM 856 O O . LYS A 1 112 ? -37.620 -3.807 22.412 1.00 65.38 111 LYS A O 1
ATOM 859 N N . VAL A 1 113 ? -35.474 -3.143 22.586 1.00 62.37 112 VAL A N 1
ATOM 860 C CA . VAL A 1 113 ? -35.356 -2.869 21.162 1.00 61.27 112 VAL A CA 1
ATOM 861 C C . VAL A 1 113 ? -35.493 -4.169 20.374 1.00 62.23 112 VAL A C 1
ATOM 862 O O . VAL A 1 113 ? -36.256 -4.215 19.405 1.00 62.19 112 VAL A O 1
ATOM 866 N N . LYS A 1 114 ? -34.743 -5.205 20.775 1.00 63.13 113 LYS A N 1
ATOM 867 C CA . LYS A 1 114 ? -34.781 -6.531 20.118 1.00 64.58 113 LYS A CA 1
ATOM 868 C C . LYS A 1 114 ? -36.210 -7.075 20.099 1.00 66.56 113 LYS A C 1
ATOM 869 O O . LYS A 1 114 ? -36.674 -7.575 19.077 1.00 66.97 113 LYS A O 1
ATOM 873 N N . ASP A 1 115 ? -36.904 -6.951 21.217 1.00 67.84 114 ASP A N 1
ATOM 874 C CA . ASP A 1 115 ? -38.314 -7.330 21.260 1.00 70.94 114 ASP A CA 1
ATOM 875 C C . ASP A 1 115 ? -39.192 -6.514 20.337 1.00 70.20 114 ASP A C 1
ATOM 876 O O . ASP A 1 115 ? -40.073 -7.074 19.719 1.00 72.27 114 ASP A O 1
ATOM 881 N N . ALA A 1 116 ? -38.971 -5.207 20.242 1.00 69.04 115 ALA A N 1
ATOM 882 C CA . ALA A 1 116 ? -39.797 -4.379 19.373 1.00 68.84 115 ALA A CA 1
ATOM 883 C C . ALA A 1 116 ? -39.572 -4.775 17.917 1.00 68.41 115 ALA A C 1
ATOM 884 O O . ALA A 1 116 ? -40.504 -4.754 17.116 1.00 68.95 115 ALA A O 1
ATOM 886 N N . ILE A 1 117 ? -38.336 -5.146 17.583 1.00 67.39 116 ILE A N 1
ATOM 887 C CA . ILE A 1 117 ? -38.000 -5.579 16.231 1.00 67.03 116 ILE A CA 1
ATOM 888 C C . ILE A 1 117 ? -38.675 -6.904 15.823 1.00 69.27 116 ILE A C 1
ATOM 889 O O . ILE A 1 117 ? -39.347 -6.967 14.790 1.00 68.79 116 ILE A O 1
ATOM 894 N N . VAL A 1 118 ? -38.490 -7.945 16.628 1.00 71.59 117 VAL A N 1
ATOM 895 C CA . VAL A 1 118 ? -39.218 -9.213 16.496 1.00 74.45 117 VAL A CA 1
ATOM 896 C C . VAL A 1 118 ? -40.737 -9.008 16.347 1.00 76.92 117 VAL A C 1
ATOM 897 O O . VAL A 1 118 ? -41.376 -9.606 15.462 1.00 77.42 117 VAL A O 1
ATOM 901 N N . ASP A 1 119 ? -41.303 -8.147 17.188 1.00 78.32 118 ASP A N 1
ATOM 902 C CA . ASP A 1 119 ? -42.719 -7.817 17.074 1.00 80.62 118 ASP A CA 1
ATOM 903 C C . ASP A 1 119 ? -43.172 -7.122 15.783 1.00 79.93 118 ASP A C 1
ATOM 904 O O . ASP A 1 119 ? -44.368 -7.096 15.503 1.00 81.34 118 ASP A O 1
ATOM 909 N N . ALA A 1 120 ? -42.260 -6.549 15.001 1.00 78.09 119 ALA A N 1
ATOM 910 C CA . ALA A 1 120 ? -42.653 -6.080 13.675 1.00 78.32 119 ALA A CA 1
ATOM 911 C C . ALA A 1 120 ? -42.933 -7.265 12.730 1.00 79.23 119 ALA A C 1
ATOM 912 O O . ALA A 1 120 ? -43.670 -7.100 11.751 1.00 79.86 119 ALA A O 1
ATOM 914 N N . PHE A 1 121 ? -42.362 -8.440 13.041 1.00 79.38 120 PHE A N 1
ATOM 915 C CA . PHE A 1 121 ? -42.554 -9.670 12.267 1.00 80.10 120 PHE A CA 1
ATOM 916 C C . PHE A 1 121 ? -43.812 -10.449 12.694 1.00 82.75 120 PHE A C 1
ATOM 917 O O . PHE A 1 121 ? -44.614 -10.877 11.848 1.00 83.42 120 PHE A O 1
ATOM 925 N N . THR A 1 122 ? -43.971 -10.613 14.005 1.00 83.82 121 THR A N 1
ATOM 926 C CA . THR A 1 122 ? -45.129 -11.226 14.620 1.00 86.39 121 THR A CA 1
ATOM 927 C C . THR A 1 122 ? -46.423 -10.580 14.105 1.00 87.74 121 THR A C 1
ATOM 928 O O . THR A 1 122 ? -47.259 -11.252 13.492 1.00 88.47 121 THR A O 1
ATOM 932 N N . ARG A 1 123 ? -46.547 -9.269 14.334 1.00 88.02 122 ARG A N 1
ATOM 933 C CA . ARG A 1 123 ? -47.663 -8.429 13.858 1.00 89.37 122 ARG A CA 1
ATOM 934 C C . ARG A 1 123 ? -47.924 -8.447 12.348 1.00 90.01 122 ARG A C 1
ATOM 935 O O . ARG A 1 123 ? -48.982 -7.991 11.905 1.00 91.02 122 ARG A O 1
ATOM 937 N N . LYS A 1 124 ? -46.976 -8.949 11.557 1.00 89.49 123 LYS A N 1
ATOM 938 C CA . LYS A 1 124 ? -47.244 -9.193 10.132 1.00 90.55 123 LYS A CA 1
ATOM 939 C C . LYS A 1 124 ? -47.241 -10.689 9.760 1.00 91.33 123 LYS A C 1
ATOM 940 O O . LYS A 1 124 ? -47.160 -11.043 8.578 1.00 90.47 123 LYS A O 1
ATOM 946 N N . ASN A 1 125 ? -47.360 -11.555 10.775 1.00 93.27 124 ASN A N 1
ATOM 947 C CA . ASN A 1 125 ? -47.358 -13.015 10.587 1.00 94.62 124 ASN A CA 1
ATOM 948 C C . ASN A 1 125 ? -46.220 -13.442 9.664 1.00 93.28 124 ASN A C 1
ATOM 949 O O . ASN A 1 125 ? -46.447 -13.974 8.569 1.00 92.71 124 ASN A O 1
ATOM 954 N N . LEU A 1 126 ? -44.994 -13.144 10.104 1.00 92.55 125 LEU A N 1
ATOM 955 C CA . LEU A 1 126 ? -43.760 -13.589 9.425 1.00 91.27 125 LEU A CA 1
ATOM 956 C C . LEU A 1 126 ? -42.920 -14.455 10.368 1.00 91.47 125 LEU A C 1
ATOM 957 O O . LEU A 1 126 ? -43.066 -14.352 11.590 1.00 92.61 125 LEU A O 1
ATOM 962 N N . PRO A 1 127 ? -42.056 -15.330 9.818 1.00 91.46 126 PRO A N 1
ATOM 963 C CA . PRO A 1 127 ? -41.134 -15.989 10.751 1.00 91.55 126 PRO A CA 1
ATOM 964 C C . PRO A 1 127 ? -40.206 -14.959 11.422 1.00 90.46 126 PRO A C 1
ATOM 965 O O . PRO A 1 127 ? -39.570 -14.136 10.728 1.00 89.23 126 PRO A O 1
ATOM 969 N N . ARG A 1 128 ? -40.198 -14.994 12.761 1.00 90.70 127 ARG A N 1
ATOM 970 C CA . ARG A 1 128 ? -39.339 -14.180 13.625 1.00 89.76 127 ARG A CA 1
ATOM 971 C C . ARG A 1 128 ? -37.842 -14.385 13.307 1.00 88.03 127 ARG A C 1
ATOM 972 O O . ARG A 1 128 ? -37.381 -15.528 13.200 1.00 88.71 127 ARG A O 1
ATOM 974 N N . PRO A 1 129 ? -37.072 -13.283 13.165 1.00 85.96 128 PRO A N 1
ATOM 975 C CA . PRO A 1 129 ? -35.637 -13.438 12.862 1.00 83.64 128 PRO A CA 1
ATOM 976 C C . PRO A 1 129 ? -34.854 -13.795 14.111 1.00 82.93 128 PRO A C 1
ATOM 977 O O . PRO A 1 129 ? -35.197 -13.351 15.187 1.00 83.26 128 PRO A O 1
ATOM 981 N N . ASN A 1 130 ? -33.813 -14.600 13.963 1.00 82.37 129 ASN A N 1
ATOM 982 C CA . ASN A 1 130 ? -33.000 -15.018 15.094 1.00 82.33 129 ASN A CA 1
ATOM 983 C C . ASN A 1 130 ? -31.919 -14.004 15.396 1.00 81.00 129 ASN A C 1
ATOM 984 O O . ASN A 1 130 ? -31.495 -13.263 14.512 1.00 79.65 129 ASN A O 1
ATOM 989 N N . VAL A 1 131 ? -31.460 -13.989 16.646 1.00 81.27 130 VAL A N 1
ATOM 990 C CA . VAL A 1 131 ? -30.298 -13.196 17.008 1.00 79.64 130 VAL A CA 1
ATOM 991 C C . VAL A 1 131 ? -29.014 -14.030 16.930 1.00 79.12 130 VAL A C 1
ATOM 992 O O . VAL A 1 131 ? -28.993 -15.222 17.250 1.00 80.17 130 VAL A O 1
ATOM 996 N N . ASP A 1 132 ? -27.960 -13.382 16.455 1.00 77.08 131 ASP A N 1
ATOM 997 C CA . ASP A 1 132 ? -26.627 -13.941 16.428 1.00 75.69 131 ASP A CA 1
ATOM 998 C C . ASP A 1 132 ? -25.702 -12.791 16.856 1.00 73.55 131 ASP A C 1
ATOM 999 O O . ASP A 1 132 ? -25.460 -11.868 16.093 1.00 71.51 131 ASP A O 1
ATOM 1004 N N . ARG A 1 133 ? -25.238 -12.849 18.099 1.00 72.97 132 ARG A N 1
ATOM 1005 C CA . ARG A 1 133 ? -24.445 -11.787 18.684 1.00 72.07 132 ARG A CA 1
ATOM 1006 C C . ARG A 1 133 ? -23.013 -11.857 18.145 1.00 70.67 132 ARG A C 1
ATOM 1007 O O . ARG A 1 133 ? -22.342 -10.842 17.970 1.00 69.29 132 ARG A O 1
ATOM 1010 N N . ASP A 1 134 ? -22.583 -13.072 17.837 1.00 70.67 133 ASP A N 1
ATOM 1011 C CA . ASP A 1 134 ? -21.249 -13.327 17.324 1.00 69.33 133 ASP A CA 1
ATOM 1012 C C . ASP A 1 134 ? -21.029 -12.656 15.953 1.00 66.96 133 ASP A C 1
ATOM 1013 O O . ASP A 1 134 ? -20.117 -11.854 15.787 1.00 66.01 133 ASP A O 1
ATOM 1015 N N . ALA A 1 135 ? -21.893 -12.950 14.993 1.00 65.80 134 ALA A N 1
ATOM 1016 C CA . ALA A 1 135 ? -21.735 -12.445 13.624 1.00 63.27 134 ALA A CA 1
ATOM 1017 C C . ALA A 1 135 ? -23.079 -12.106 12.982 1.00 61.97 134 ALA A C 1
ATOM 1018 O O . ALA A 1 135 ? -23.456 -12.707 11.983 1.00 62.06 134 ALA A O 1
ATOM 1020 N N . PRO A 1 136 ? -23.801 -11.118 13.527 1.00 60.66 135 PRO A N 1
ATOM 1021 C CA . PRO A 1 136 ? -25.132 -10.887 12.948 1.00 60.50 135 PRO A CA 1
ATOM 1022 C C . PRO A 1 136 ? -25.019 -10.382 11.508 1.00 59.62 135 PRO A C 1
ATOM 1023 O O . PRO A 1 136 ? -24.043 -9.720 11.171 1.00 58.11 135 PRO A O 1
ATOM 1027 N N . ASP A 1 137 ? -26.008 -10.654 10.673 1.00 59.48 136 ASP A N 1
ATOM 1028 C CA . ASP A 1 137 ? -26.014 -10.059 9.354 1.00 58.83 136 ASP A CA 1
ATOM 1029 C C . ASP A 1 137 ? -26.432 -8.579 9.427 1.00 57.59 136 ASP A C 1
ATOM 1030 O O . ASP A 1 137 ? -26.023 -7.737 8.603 1.00 56.63 136 ASP A O 1
ATOM 1035 N N . ILE A 1 138 ? -27.283 -8.285 10.401 1.00 56.76 137 ILE A N 1
ATOM 1036 C CA . ILE A 1 138 ? -27.791 -6.962 10.625 1.00 55.05 137 ILE A CA 1
ATOM 1037 C C . ILE A 1 138 ? -27.441 -6.607 12.065 1.00 54.52 137 ILE A C 1
ATOM 1038 O O . ILE A 1 138 ? -27.813 -7.319 13.030 1.00 55.31 137 ILE A O 1
ATOM 1043 N N . ARG A 1 139 ? -26.700 -5.514 12.198 1.00 51.99 138 ARG A N 1
ATOM 1044 C CA . ARG A 1 139 ? -26.344 -4.984 13.492 1.00 50.97 138 ARG A CA 1
ATOM 1045 C C . ARG A 1 139 ? -27.026 -3.640 13.647 1.00 49.84 138 ARG A C 1
ATOM 1046 O O . ARG A 1 139 ? -26.839 -2.765 12.815 1.00 48.64 138 ARG A O 1
ATOM 1054 N N . VAL A 1 140 ? -27.828 -3.496 14.700 1.00 49.01 139 VAL A N 1
ATOM 1055 C CA . VAL A 1 140 ? -28.436 -2.215 15.013 1.00 48.56 139 VAL A CA 1
ATOM 1056 C C . VAL A 1 140 ? -27.844 -1.583 16.269 1.00 48.06 139 VAL A C 1
ATOM 1057 O O . VAL A 1 140 ? -27.697 -2.231 17.308 1.00 47.78 139 VAL A O 1
ATOM 1061 N N . ASN A 1 141 ? -27.413 -0.334 16.117 1.00 46.93 140 ASN A N 1
ATOM 1062 C CA . ASN A 1 141 ? -26.880 0.422 17.218 1.00 46.99 140 ASN A CA 1
ATOM 1063 C C . ASN A 1 141 ? -27.902 1.412 17.682 1.00 47.23 140 ASN A C 1
ATOM 1064 O O . ASN A 1 141 ? -28.617 2.040 16.875 1.00 45.12 140 ASN A O 1
ATOM 1069 N N . VAL A 1 142 ? -27.950 1.571 18.991 1.00 47.12 141 VAL A N 1
ATOM 1070 C CA . VAL A 1 142 ? -28.689 2.676 19.488 1.00 50.03 141 VAL A CA 1
ATOM 1071 C C . VAL A 1 142 ? -27.926 3.368 20.554 1.00 51.33 141 VAL A C 1
ATOM 1072 O O . VAL A 1 142 ? -27.311 2.726 21.412 1.00 51.61 141 VAL A O 1
ATOM 1076 N N . TRP A 1 143 ? -27.953 4.693 20.445 1.00 53.06 142 TRP A N 1
ATOM 1077 C CA . TRP A 1 143 ? -27.275 5.602 21.332 1.00 54.12 142 TRP A CA 1
ATOM 1078 C C . TRP A 1 143 ? -28.294 6.490 22.017 1.00 54.16 142 TRP A C 1
ATOM 1079 O O . TRP A 1 143 ? -28.997 7.253 21.381 1.00 54.23 142 TRP A O 1
ATOM 1090 N N . LEU A 1 144 ? -28.363 6.377 23.332 1.00 55.52 143 LEU A N 1
ATOM 1091 C CA . LEU A 1 144 ? -29.288 7.129 24.158 1.00 55.83 143 LEU A CA 1
ATOM 1092 C C . LEU A 1 144 ? -28.493 8.221 24.849 1.00 56.76 143 LEU A C 1
ATOM 1093 O O . LEU A 1 144 ? -27.553 7.926 25.576 1.00 56.64 143 LEU A O 1
ATOM 1098 N N . HIS A 1 145 ? -28.874 9.478 24.621 1.00 58.44 144 HIS A N 1
ATOM 1099 C CA . HIS A 1 145 ? -28.229 10.648 25.211 1.00 59.70 144 HIS A CA 1
ATOM 1100 C C . HIS A 1 145 ? -29.293 11.632 25.682 1.00 61.30 144 HIS A C 1
ATOM 1101 O O . HIS A 1 145 ? -30.209 12.003 24.911 1.00 62.07 144 HIS A O 1
ATOM 1108 N N . LYS A 1 146 ? -29.158 12.089 26.923 1.00 61.02 145 LYS A N 1
ATOM 1109 C CA . LYS A 1 146 ? -30.141 13.001 27.484 1.00 63.05 145 LYS A CA 1
ATOM 1110 C C . LYS A 1 146 ? -31.494 12.251 27.353 1.00 63.00 145 LYS A C 1
ATOM 1111 O O . LYS A 1 146 ? -31.572 11.111 27.819 1.00 62.71 145 LYS A O 1
ATOM 1113 N N . GLU A 1 147 ? -32.499 12.799 26.666 1.00 62.78 146 GLU A N 1
ATOM 1114 C CA . GLU A 1 147 ? -33.745 12.035 26.458 1.00 63.14 146 GLU A CA 1
ATOM 1115 C C . GLU A 1 147 ? -33.932 11.418 25.069 1.00 61.86 146 GLU A C 1
ATOM 1116 O O . GLU A 1 147 ? -34.979 10.818 24.777 1.00 61.93 146 GLU A O 1
ATOM 1122 N N . THR A 1 148 ? -32.923 11.504 24.206 1.00 59.80 147 THR A N 1
ATOM 1123 C CA . THR A 1 148 ? -33.156 11.005 22.860 1.00 59.45 147 THR A CA 1
ATOM 1124 C C . THR A 1 148 ? -32.381 9.729 22.527 1.00 58.04 147 THR A C 1
ATOM 1125 O O . THR A 1 148 ? -31.150 9.711 22.651 1.00 57.49 147 THR A O 1
ATOM 1128 N N . ALA A 1 149 ? -33.098 8.684 22.112 1.00 56.85 148 ALA A N 1
ATOM 1129 C CA . ALA A 1 149 ? -32.470 7.519 21.471 1.00 55.78 148 ALA A CA 1
ATOM 1130 C C . ALA A 1 149 ? -32.270 7.710 19.961 1.00 54.95 148 ALA A C 1
ATOM 1131 O O . ALA A 1 149 ? -33.203 8.021 19.281 1.00 56.98 148 ALA A O 1
ATOM 1133 N N . SER A 1 150 ? -31.081 7.466 19.439 1.00 53.53 149 SER A N 1
ATOM 1134 C CA . SER A 1 150 ? -30.848 7.434 17.978 1.00 53.48 149 SER A CA 1
ATOM 1135 C C . SER A 1 150 ? -30.534 6.007 17.526 1.00 52.81 149 SER A C 1
ATOM 1136 O O . SER A 1 150 ? -29.662 5.359 18.131 1.00 53.03 149 SER A O 1
ATOM 1139 N N . ILE A 1 151 ? -31.258 5.523 16.517 1.00 51.90 150 ILE A N 1
ATOM 1140 C CA . ILE A 1 151 ? -31.134 4.163 16.019 1.00 52.33 150 ILE A CA 1
ATOM 1141 C C . ILE A 1 151 ? -30.396 4.230 14.691 1.00 50.71 150 ILE A C 1
ATOM 1142 O O . ILE A 1 151 ? -30.671 5.105 13.865 1.00 51.33 150 ILE A O 1
ATOM 1147 N N . ALA A 1 152 ? -29.479 3.306 14.462 1.00 48.34 151 ALA A N 1
ATOM 1148 C CA . ALA A 1 152 ? -28.726 3.323 13.235 1.00 46.24 151 ALA A CA 1
ATOM 1149 C C . ALA A 1 152 ? -28.350 1.894 12.796 1.00 46.32 151 ALA A C 1
ATOM 1150 O O . ALA A 1 152 ? -28.142 1.001 13.666 1.00 44.85 151 ALA A O 1
ATOM 1152 N N . LEU A 1 153 ? -28.249 1.673 11.469 1.00 45.74 152 LEU A N 1
ATOM 1153 C CA . LEU A 1 153 ? -27.730 0.401 10.949 1.00 46.59 152 LEU A CA 1
ATOM 1154 C C . LEU A 1 153 ? -26.213 0.455 10.914 1.00 46.88 152 LEU A C 1
ATOM 1155 O O . LEU A 1 153 ? -25.634 1.373 10.319 1.00 48.16 152 LEU A O 1
ATOM 1160 N N . ASP A 1 154 ? -25.559 -0.535 11.491 1.00 46.23 153 ASP A N 1
ATOM 1161 C CA . ASP A 1 154 ? -24.140 -0.556 11.436 1.00 46.50 153 ASP A CA 1
ATOM 1162 C C . ASP A 1 154 ? -23.646 -1.203 10.105 1.00 46.21 153 ASP A C 1
ATOM 1163 O O . ASP A 1 154 ? -23.807 -2.388 9.869 1.00 47.15 153 ASP A O 1
ATOM 1168 N N . LEU A 1 155 ? -23.059 -0.414 9.244 1.00 44.71 154 LEU A N 1
ATOM 1169 C CA . LEU A 1 155 ? -22.696 -0.925 7.931 1.00 45.06 154 LEU A CA 1
ATOM 1170 C C . LEU A 1 155 ? -21.358 -1.632 7.962 1.00 45.03 154 LEU A C 1
ATOM 1171 O O . LEU A 1 155 ? -21.039 -2.377 7.051 1.00 44.66 154 LEU A O 1
ATOM 1176 N N . SER A 1 156 ? -20.567 -1.362 8.991 1.00 45.05 155 SER A N 1
ATOM 1177 C CA . SER A 1 156 ? -19.247 -1.918 9.069 1.00 46.59 155 SER A CA 1
ATOM 1178 C C . SER A 1 156 ? -19.332 -3.398 9.398 1.00 47.70 155 SER A C 1
ATOM 1179 O O . SER A 1 156 ? -18.500 -4.175 8.976 1.00 46.16 155 SER A O 1
ATOM 1182 N N . GLY A 1 157 ? -20.338 -3.797 10.167 1.00 49.09 156 GLY A N 1
ATOM 1183 C CA . GLY A 1 157 ? -20.279 -5.153 10.730 1.00 50.31 156 GLY A CA 1
ATOM 1184 C C . GLY A 1 157 ? -19.251 -5.275 11.853 1.00 49.19 156 GLY A C 1
ATOM 1185 O O . GLY A 1 157 ? -19.398 -4.609 12.842 1.00 49.57 156 GLY A O 1
ATOM 1186 N N . ASP A 1 158 ? -18.218 -6.105 11.718 1.00 48.95 157 ASP A N 1
ATOM 1187 C CA . ASP A 1 158 ? -17.078 -6.027 12.658 1.00 49.07 157 ASP A CA 1
ATOM 1188 C C . ASP A 1 158 ? -16.478 -4.603 12.646 1.00 46.35 157 ASP A C 1
ATOM 1189 O O . ASP A 1 158 ? -16.670 -3.849 11.673 1.00 45.81 157 ASP A O 1
ATOM 1194 N N . GLY A 1 159 ? -15.751 -4.239 13.706 1.00 44.27 158 GLY A N 1
ATOM 1195 C CA . GLY A 1 159 ? -15.112 -2.927 13.761 1.00 40.69 158 GLY A CA 1
ATOM 1196 C C . GLY A 1 159 ? -14.160 -2.758 12.571 1.00 39.48 158 GLY A C 1
ATOM 1197 O O . GLY A 1 159 ? -13.588 -3.752 12.101 1.00 38.13 158 GLY A O 1
ATOM 1198 N N . LEU A 1 160 ? -14.005 -1.513 12.090 1.00 36.73 159 LEU A N 1
ATOM 1199 C CA . LEU A 1 160 ? -13.313 -1.267 10.843 1.00 36.39 159 LEU A CA 1
ATOM 1200 C C . LEU A 1 160 ? -11.799 -1.390 11.004 1.00 34.81 159 LEU A C 1
ATOM 1201 O O . LEU A 1 160 ? -11.100 -1.506 10.032 1.00 33.33 159 LEU A O 1
ATOM 1206 N N . HIS A 1 161 ? -11.337 -1.315 12.246 1.00 35.66 160 HIS A N 1
ATOM 1207 C CA . HIS A 1 161 ? -9.977 -1.675 12.609 1.00 36.21 160 HIS A CA 1
ATOM 1208 C C . HIS A 1 161 ? -9.544 -3.092 12.218 1.00 35.89 160 HIS A C 1
ATOM 1209 O O . HIS A 1 161 ? -8.363 -3.312 11.978 1.00 36.87 160 HIS A O 1
ATOM 1216 N N . LEU A 1 162 ? -10.453 -4.048 12.154 1.00 35.04 161 LEU A N 1
ATOM 1217 C CA . LEU A 1 162 ? -10.054 -5.335 11.595 1.00 36.06 161 LEU A CA 1
ATOM 1218 C C . LEU A 1 162 ? -9.943 -5.297 10.067 1.00 36.37 161 LEU A C 1
ATOM 1219 O O . LEU A 1 162 ? -10.954 -5.300 9.386 1.00 37.41 161 LEU A O 1
ATOM 1224 N N . ARG A 1 163 ? -8.729 -5.186 9.546 1.00 34.34 162 ARG A N 1
ATOM 1225 C CA . ARG A 1 163 ? -8.543 -5.068 8.118 1.00 34.85 162 ARG A CA 1
ATOM 1226 C C . ARG A 1 163 ? -8.521 -6.412 7.376 1.00 35.85 162 ARG A C 1
ATOM 1227 O O . ARG A 1 163 ? -8.361 -6.393 6.156 1.00 36.08 162 ARG A O 1
ATOM 1235 N N . GLY A 1 164 ? -8.610 -7.545 8.098 1.00 36.57 163 GLY A N 1
ATOM 1236 C CA . GLY A 1 164 ? -8.463 -8.910 7.527 1.00 37.48 163 GLY A CA 1
ATOM 1237 C C . GLY A 1 164 ? -7.054 -9.485 7.555 1.00 38.53 163 GLY A C 1
ATOM 1238 O O . GLY A 1 164 ? -6.735 -10.450 6.870 1.00 38.43 163 GLY A O 1
ATOM 1239 N N . TYR A 1 165 ? -6.155 -8.870 8.287 1.00 39.33 164 TYR A N 1
ATOM 1240 C CA . TYR A 1 165 ? -4.852 -9.481 8.388 1.00 40.98 164 TYR A CA 1
ATOM 1241 C C . TYR A 1 165 ? -4.555 -9.968 9.824 1.00 43.39 164 TYR A C 1
ATOM 1242 O O . TYR A 1 165 ? -3.469 -10.389 10.062 1.00 43.13 164 TYR A O 1
ATOM 1251 N N . ARG A 1 166 ? -5.459 -9.852 10.781 1.00 46.97 165 ARG A N 1
ATOM 1252 C CA . ARG A 1 166 ? -5.116 -10.455 12.062 1.00 53.15 165 ARG A CA 1
ATOM 1253 C C . ARG A 1 166 ? -6.114 -11.519 12.445 1.00 58.05 165 ARG A C 1
ATOM 1254 O O . ARG A 1 166 ? -6.478 -12.370 11.608 1.00 61.14 165 ARG A O 1
ATOM 1262 N N . ASP A 1 167 ? -6.533 -11.478 13.703 1.00 62.38 166 ASP A N 1
ATOM 1263 C CA . ASP A 1 167 ? -7.473 -12.396 14.351 1.00 65.78 166 ASP A CA 1
ATOM 1264 C C . ASP A 1 167 ? -8.556 -11.500 14.994 1.00 66.10 166 ASP A C 1
ATOM 1265 O O . ASP A 1 167 ? -8.212 -10.591 15.773 1.00 65.80 166 ASP A O 1
ATOM 1270 N N . ARG A 1 168 ? -9.829 -11.747 14.683 1.00 67.53 167 ARG A N 1
ATOM 1271 C CA . ARG A 1 168 ? -10.973 -11.031 15.325 1.00 69.81 167 ARG A CA 1
ATOM 1272 C C . ARG A 1 168 ? -11.070 -11.270 16.878 1.00 71.24 167 ARG A C 1
ATOM 1273 O O . ARG A 1 168 ? -12.048 -11.848 17.363 1.00 73.01 167 ARG A O 1
ATOM 1275 N N . ALA A 1 169 ? -10.052 -10.809 17.615 1.00 72.12 168 ALA A N 1
ATOM 1276 C CA . ALA A 1 169 ? -9.678 -11.208 19.035 1.00 73.23 168 ALA A CA 1
ATOM 1277 C C . ALA A 1 169 ? -8.539 -12.236 19.102 1.00 73.29 168 ALA A C 1
ATOM 1278 O O . ALA A 1 169 ? -8.768 -13.450 19.019 1.00 75.06 168 ALA A O 1
ATOM 1280 N N . GLY A 1 170 ? -7.316 -11.735 19.182 1.00 71.45 169 GLY A N 1
ATOM 1281 C CA . GLY A 1 170 ? -7.128 -10.318 18.951 1.00 69.85 169 GLY A CA 1
ATOM 1282 C C . GLY 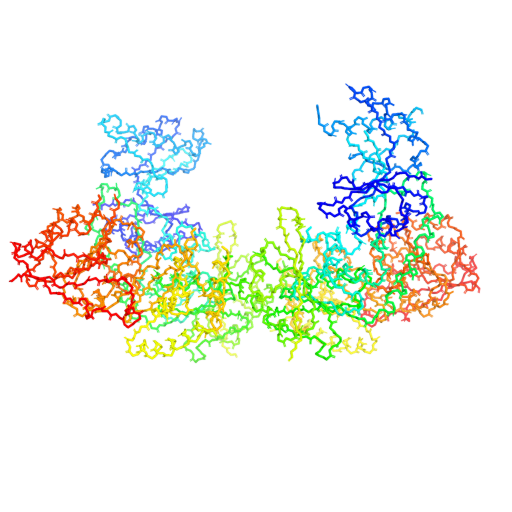A 1 170 ? -6.472 -9.483 20.028 1.00 68.25 169 GLY A C 1
ATOM 1283 O O . GLY A 1 170 ? -5.320 -9.723 20.391 1.00 68.73 169 GLY A O 1
ATOM 1284 N N . ILE A 1 171 ? -7.202 -8.498 20.532 1.00 66.00 170 ILE A N 1
ATOM 1285 C CA . ILE A 1 171 ? -6.589 -7.443 21.380 1.00 64.45 170 ILE A CA 1
ATOM 1286 C C . ILE A 1 171 ? -5.141 -7.070 20.939 1.00 60.78 170 ILE A C 1
ATOM 1287 O O . ILE A 1 171 ? -4.168 -7.656 21.427 1.00 61.20 170 ILE A O 1
ATOM 1292 N N . ALA A 1 172 ? -5.029 -6.122 20.001 1.00 56.69 171 ALA A N 1
ATOM 1293 C CA . ALA A 1 172 ? -3.738 -5.537 19.588 1.00 52.85 171 ALA A CA 1
ATOM 1294 C C . ALA A 1 172 ? -3.293 -4.493 20.644 1.00 50.05 171 ALA A C 1
ATOM 1295 O O . ALA A 1 172 ? -4.133 -3.898 21.326 1.00 50.08 171 ALA A O 1
ATOM 1297 N N . PRO A 1 173 ? -1.986 -4.323 20.856 1.00 47.48 172 PRO A N 1
ATOM 1298 C CA . PRO A 1 173 ? -1.694 -3.274 21.859 1.00 46.41 172 PRO A CA 1
ATOM 1299 C C . PRO A 1 173 ? -2.061 -1.861 21.328 1.00 44.33 172 PRO A C 1
ATOM 1300 O O . PRO A 1 173 ? -2.368 -0.984 22.127 1.00 44.60 172 PRO A O 1
ATOM 1304 N N . ILE A 1 174 ? -2.084 -1.667 20.001 1.00 41.41 173 ILE A N 1
ATOM 1305 C CA . ILE A 1 174 ? -2.593 -0.426 19.407 1.00 38.57 173 ILE A CA 1
ATOM 1306 C C . ILE A 1 174 ? -3.575 -0.741 18.280 1.00 39.20 173 ILE A C 1
ATOM 1307 O O . ILE A 1 174 ? -3.194 -1.347 17.260 1.00 37.33 173 ILE A O 1
ATOM 1312 N N . LYS A 1 175 ? -4.841 -0.318 18.448 1.00 37.89 174 LYS A N 1
ATOM 1313 C CA . LYS A 1 175 ? -5.822 -0.531 17.430 1.00 37.50 174 LYS A CA 1
ATOM 1314 C C . LYS A 1 175 ? -5.319 -0.023 16.060 1.00 35.80 174 LYS A C 1
ATOM 1315 O O . LYS A 1 175 ? -4.590 0.999 15.936 1.00 35.73 174 LYS A O 1
ATOM 1319 N N . GLU A 1 176 ? -5.677 -0.748 15.016 1.00 34.32 175 GLU A N 1
ATOM 1320 C CA . GLU A 1 176 ? -5.341 -0.315 13.637 1.00 32.20 175 GLU A CA 1
ATOM 1321 C C . GLU A 1 176 ? -5.705 1.120 13.261 1.00 31.11 175 GLU A C 1
ATOM 1322 O O . GLU A 1 176 ? -4.909 1.760 12.573 1.00 31.00 175 GLU A O 1
ATOM 1328 N N . THR A 1 177 ? -6.859 1.624 13.698 1.00 29.24 176 THR A N 1
ATOM 1329 C CA . THR A 1 177 ? -7.285 2.966 13.423 1.00 30.66 176 THR A CA 1
ATOM 1330 C C . THR A 1 177 ? -6.383 3.976 14.183 1.00 33.43 176 THR A C 1
ATOM 1331 O O . THR A 1 177 ? -5.962 4.960 13.590 1.00 35.54 176 THR A O 1
ATOM 1335 N N . LEU A 1 178 ? -6.024 3.709 15.460 1.00 32.44 177 LEU A N 1
ATOM 1336 C CA . LEU A 1 178 ? -5.090 4.560 16.146 1.00 31.08 177 LEU A CA 1
ATOM 1337 C C . LEU A 1 178 ? -3.713 4.431 15.487 1.00 30.85 177 LEU A C 1
ATOM 1338 O O . LEU A 1 178 ? -3.027 5.411 15.400 1.00 31.32 177 LEU A O 1
ATOM 1343 N N . ALA A 1 179 ? -3.294 3.255 15.066 1.00 28.67 178 ALA A N 1
ATOM 1344 C CA . ALA A 1 179 ? -1.952 3.160 14.435 1.00 29.16 178 ALA A CA 1
ATOM 1345 C C . ALA A 1 179 ? -1.856 3.888 13.103 1.00 29.30 178 ALA A C 1
ATOM 1346 O O . ALA A 1 179 ? -0.754 4.353 12.670 1.00 30.69 178 ALA A O 1
ATOM 1348 N N . ALA A 1 180 ? -2.975 3.976 12.405 1.00 29.97 179 ALA A N 1
ATOM 1349 C CA . ALA A 1 180 ? -2.948 4.718 11.134 1.00 30.58 179 ALA A CA 1
ATOM 1350 C C . ALA A 1 180 ? -2.839 6.212 11.494 1.00 31.11 179 ALA A C 1
ATOM 1351 O O . ALA A 1 180 ? -2.110 6.955 10.797 1.00 31.58 179 ALA A O 1
ATOM 1353 N N . ALA A 1 181 ? -3.488 6.643 12.570 1.00 28.93 180 ALA A N 1
ATOM 1354 C CA . ALA A 1 181 ? -3.295 8.043 12.939 1.00 30.61 180 ALA A CA 1
ATOM 1355 C C . ALA A 1 181 ? -1.809 8.413 13.225 1.00 30.22 180 ALA A C 1
ATOM 1356 O O . ALA A 1 181 ? -1.357 9.492 12.879 1.00 30.73 180 ALA A O 1
ATOM 1358 N N . ILE A 1 182 ? -1.152 7.541 13.990 1.00 29.38 181 ILE A N 1
ATOM 1359 C CA . ILE A 1 182 ? 0.166 7.692 14.475 1.00 28.23 181 ILE A CA 1
ATOM 1360 C C . ILE A 1 182 ? 1.045 7.824 13.261 1.00 27.81 181 ILE A C 1
ATOM 1361 O O . ILE A 1 182 ? 1.926 8.639 13.269 1.00 29.89 181 ILE A O 1
ATOM 1366 N N . VAL A 1 183 ? 0.844 6.988 12.246 1.00 28.51 182 VAL A N 1
ATOM 1367 C CA . VAL A 1 183 ? 1.648 7.127 11.024 1.00 28.20 182 VAL A CA 1
ATOM 1368 C C . VAL A 1 183 ? 1.399 8.478 10.378 1.00 30.64 182 VAL A C 1
ATOM 1369 O O . VAL A 1 183 ? 2.373 9.086 10.014 1.00 29.36 182 VAL A O 1
ATOM 1373 N N . MET A 1 184 ? 0.144 8.961 10.344 1.00 28.89 183 MET A N 1
ATOM 1374 C CA . MET A 1 184 ? -0.165 10.254 9.755 1.00 32.65 183 MET A CA 1
ATOM 1375 C C . MET A 1 184 ? 0.434 11.413 10.529 1.00 33.83 183 MET A C 1
ATOM 1376 O O . MET A 1 184 ? 0.851 12.367 9.922 1.00 35.15 183 MET A O 1
ATOM 1381 N N . ARG A 1 185 ? 0.510 11.317 11.860 1.00 33.46 184 ARG A N 1
ATOM 1382 C CA . ARG A 1 185 ? 1.097 12.391 12.637 1.00 32.66 184 ARG A CA 1
ATOM 1383 C C . ARG A 1 185 ? 2.632 12.352 12.619 1.00 33.78 184 ARG A C 1
ATOM 1384 O O . ARG A 1 185 ? 3.254 13.308 13.000 1.00 34.42 184 ARG A O 1
ATOM 1392 N N . SER A 1 186 ? 3.235 11.238 12.199 1.00 34.56 185 SER A N 1
ATOM 1393 C CA . SER A 1 186 ? 4.651 10.961 12.471 1.00 33.36 185 SER A CA 1
ATOM 1394 C C . SER A 1 186 ? 5.623 11.864 11.689 1.00 34.76 185 SER A C 1
ATOM 1395 O O . SER A 1 186 ? 6.820 11.886 11.971 1.00 37.06 185 SER A O 1
ATOM 1398 N N . GLY A 1 187 ? 5.149 12.537 10.643 1.00 36.42 186 GLY A N 1
ATOM 1399 C CA . GLY A 1 187 ? 5.996 13.392 9.788 1.00 35.32 186 GLY A CA 1
ATOM 1400 C C . GLY A 1 187 ? 6.600 12.507 8.706 1.00 35.71 186 GLY A C 1
ATOM 1401 O O . GLY A 1 187 ? 7.423 12.957 7.829 1.00 38.02 186 GLY A O 1
ATOM 1402 N N . TRP A 1 188 ? 6.279 11.232 8.767 1.00 33.11 187 TRP A N 1
ATOM 1403 C CA . TRP A 1 188 ? 6.837 10.289 7.739 1.00 32.76 187 TRP A CA 1
ATOM 1404 C C . TRP A 1 188 ? 6.344 10.577 6.307 1.00 32.43 187 TRP A C 1
ATOM 1405 O O . TRP A 1 188 ? 5.165 10.756 6.086 1.00 31.85 187 TRP A O 1
ATOM 1416 N N . GLN A 1 189 ? 7.249 10.670 5.349 1.00 33.52 188 GLN A N 1
ATOM 1417 C CA . GLN A 1 189 ? 6.839 10.945 3.978 1.00 35.05 188 GLN A CA 1
ATOM 1418 C C . GLN A 1 189 ? 6.730 9.601 3.245 1.00 35.27 188 GLN A C 1
ATOM 1419 O O . GLN A 1 189 ? 7.728 8.905 3.159 1.00 35.41 188 GLN A O 1
ATOM 1421 N N . PRO A 1 190 ? 5.518 9.187 2.815 1.00 36.12 189 PRO A N 1
ATOM 1422 C CA . PRO A 1 190 ? 5.411 7.913 2.044 1.00 36.56 189 PRO A CA 1
ATOM 1423 C C . PRO A 1 190 ? 6.422 7.889 0.925 1.00 36.46 189 PRO A C 1
ATOM 1424 O O . PRO A 1 190 ? 6.649 8.887 0.290 1.00 38.49 189 PRO A O 1
ATOM 1428 N N . GLY A 1 191 ? 7.096 6.765 0.729 1.00 38.44 190 GLY A N 1
ATOM 1429 C CA . GLY A 1 191 ? 8.104 6.641 -0.349 1.00 35.43 190 GLY A CA 1
ATOM 1430 C C . GLY A 1 191 ? 9.508 6.815 0.178 1.00 37.58 190 GLY A C 1
ATOM 1431 O O . GLY A 1 191 ? 10.493 6.819 -0.612 1.00 38.64 190 GLY A O 1
ATOM 1432 N N . THR A 1 192 ? 9.648 7.003 1.488 1.00 34.34 191 THR A N 1
ATOM 1433 C CA . THR A 1 192 ? 10.977 7.105 2.061 1.00 35.34 191 THR A CA 1
ATOM 1434 C C . THR A 1 192 ? 11.026 5.992 3.112 1.00 34.62 191 THR A C 1
ATOM 1435 O O . THR A 1 192 ? 9.998 5.567 3.628 1.00 36.76 191 THR A O 1
ATOM 1439 N N . PRO A 1 193 ? 12.197 5.543 3.447 1.00 33.22 192 PRO A N 1
ATOM 1440 C CA . PRO A 1 193 ? 12.286 4.408 4.366 1.00 32.67 192 PRO A CA 1
ATOM 1441 C C . PRO A 1 193 ? 11.657 4.663 5.727 1.00 32.84 192 PRO A C 1
ATOM 1442 O O . PRO A 1 193 ? 11.697 5.824 6.277 1.00 33.33 192 PRO A O 1
ATOM 1446 N N . LEU A 1 194 ? 11.101 3.588 6.286 1.00 31.35 193 LEU A N 1
ATOM 1447 C CA . LEU A 1 194 ? 10.448 3.626 7.533 1.00 29.70 193 LEU A CA 1
ATOM 1448 C C . LEU A 1 194 ? 10.925 2.446 8.371 1.00 31.51 193 LEU A C 1
ATOM 1449 O O . LEU A 1 194 ? 10.906 1.250 7.940 1.00 31.86 193 LEU A O 1
ATOM 1454 N N . LEU A 1 195 ? 11.339 2.745 9.595 1.00 30.75 194 LEU A N 1
ATOM 1455 C CA . LEU A 1 195 ? 11.871 1.688 10.429 1.00 31.98 194 LEU A CA 1
ATOM 1456 C C . LEU A 1 195 ? 11.298 1.748 11.877 1.00 31.46 194 LEU A C 1
ATOM 1457 O O . LEU A 1 195 ? 11.157 2.847 12.491 1.00 30.34 194 LEU A O 1
ATOM 1462 N N . ASP A 1 196 ? 11.057 0.569 12.424 1.00 30.50 195 ASP A N 1
ATOM 1463 C CA . ASP A 1 196 ? 10.505 0.445 13.773 1.00 32.40 195 ASP A CA 1
ATOM 1464 C C . ASP A 1 196 ? 11.304 -0.665 14.488 1.00 33.77 195 ASP A C 1
ATOM 1465 O O . ASP A 1 196 ? 11.173 -1.839 14.144 1.00 34.21 195 ASP A O 1
ATOM 1470 N N . PRO A 1 197 ? 12.154 -0.273 15.463 1.00 35.81 196 PRO A N 1
ATOM 1471 C CA . PRO A 1 197 ? 13.117 -1.282 15.973 1.00 36.09 196 PRO A CA 1
ATOM 1472 C C . PRO A 1 197 ? 12.603 -1.905 17.242 1.00 36.04 196 PRO A C 1
ATOM 1473 O O . PRO A 1 197 ? 13.282 -2.734 17.856 1.00 38.21 196 PRO A O 1
ATOM 1477 N N . MET A 1 198 ? 11.377 -1.569 17.583 1.00 36.02 197 MET A N 1
ATOM 1478 C CA . MET A 1 198 ? 10.628 -2.226 18.676 1.00 34.85 197 MET A CA 1
ATOM 1479 C C . MET A 1 198 ? 9.219 -2.500 18.196 1.00 34.94 197 MET A C 1
ATOM 1480 O O . MET A 1 198 ? 8.218 -2.150 18.849 1.00 34.85 197 MET A O 1
ATOM 1485 N N . CYS A 1 199 ? 9.140 -3.273 17.118 1.00 35.84 198 CYS A N 1
ATOM 1486 C CA . CYS A 1 199 ? 7.926 -3.270 16.304 1.00 36.06 198 CYS A CA 1
ATOM 1487 C C . CYS A 1 199 ? 6.771 -4.125 16.804 1.00 36.49 198 CYS A C 1
ATOM 1488 O O . CYS A 1 199 ? 5.662 -3.948 16.317 1.00 36.25 198 CYS A O 1
ATOM 1491 N N . GLY A 1 200 ? 6.952 -5.021 17.794 1.00 35.84 199 GLY A N 1
ATOM 1492 C CA . GLY A 1 200 ? 5.755 -5.738 18.277 1.00 34.11 199 GLY A CA 1
ATOM 1493 C C . GLY A 1 200 ? 5.164 -6.569 17.121 1.00 35.28 199 GLY A C 1
ATOM 1494 O O . GLY A 1 200 ? 5.908 -7.102 16.276 1.00 34.56 199 GLY A O 1
ATOM 1495 N N . SER A 1 201 ? 3.835 -6.639 17.081 1.00 34.54 200 SER A N 1
ATOM 1496 C CA . SER A 1 201 ? 3.028 -7.269 16.024 1.00 36.89 200 SER A CA 1
ATOM 1497 C C . SER A 1 201 ? 3.188 -6.607 14.579 1.00 35.36 200 SER A C 1
ATOM 1498 O O . SER A 1 201 ? 2.653 -7.111 13.576 1.00 36.36 200 SER A O 1
ATOM 1501 N N . GLY A 1 202 ? 3.882 -5.468 14.484 1.00 33.90 201 GLY A N 1
ATOM 1502 C CA . GLY A 1 202 ? 4.165 -4.842 13.213 1.00 28.78 201 GLY A CA 1
ATOM 1503 C C . GLY A 1 202 ? 3.113 -3.889 12.732 1.00 28.86 201 GLY A C 1
ATOM 1504 O O . GLY A 1 202 ? 3.225 -3.368 11.629 1.00 28.79 201 GLY A O 1
ATOM 1505 N N . THR A 1 203 ? 2.049 -3.682 13.525 1.00 28.27 202 THR A N 1
ATOM 1506 C CA . THR A 1 203 ? 0.956 -2.896 13.114 1.00 31.10 202 THR A CA 1
ATOM 1507 C C . THR A 1 203 ? 1.260 -1.515 12.567 1.00 31.51 202 THR A C 1
ATOM 1508 O O . THR A 1 203 ? 0.771 -1.162 11.493 1.00 33.64 202 THR A O 1
ATOM 1512 N N . LEU A 1 204 ? 2.039 -0.729 13.284 1.00 31.79 203 LEU A N 1
ATOM 1513 C CA . LEU A 1 204 ? 2.534 0.541 12.766 1.00 33.54 203 LEU A CA 1
ATOM 1514 C C . LEU A 1 204 ? 3.116 0.466 11.341 1.00 34.22 203 LEU A C 1
ATOM 1515 O O . LEU A 1 204 ? 2.850 1.329 10.469 1.00 33.35 203 LEU A O 1
ATOM 1520 N N . LEU A 1 205 ? 3.954 -0.521 11.137 1.00 32.54 204 LEU A N 1
ATOM 1521 C CA . LEU A 1 205 ? 4.615 -0.664 9.833 1.00 35.34 204 LEU A CA 1
ATOM 1522 C C . LEU A 1 205 ? 3.620 -1.197 8.738 1.00 34.39 204 LEU A C 1
ATOM 1523 O O . LEU A 1 205 ? 3.744 -0.878 7.574 1.00 34.54 204 LEU A O 1
ATOM 1528 N N . ILE A 1 206 ? 2.625 -1.998 9.144 1.00 33.53 205 ILE A N 1
ATOM 1529 C CA . ILE A 1 206 ? 1.645 -2.549 8.194 1.00 31.77 205 ILE A CA 1
ATOM 1530 C C . ILE A 1 206 ? 0.675 -1.491 7.772 1.00 31.61 205 ILE A C 1
ATOM 1531 O O . ILE A 1 206 ? 0.415 -1.333 6.545 1.00 32.04 205 ILE A O 1
ATOM 1536 N N . GLU A 1 207 ? 0.134 -0.725 8.742 1.00 30.36 206 GLU A N 1
ATOM 1537 C CA . GLU A 1 207 ? -0.707 0.449 8.335 1.00 28.93 206 GLU A CA 1
ATOM 1538 C C . GLU A 1 207 ? 0.053 1.406 7.425 1.00 27.27 206 GLU A C 1
ATOM 1539 O O . GLU A 1 207 ? -0.474 1.857 6.411 1.00 27.42 206 GLU A O 1
ATOM 1545 N N . ALA A 1 208 ? 1.278 1.748 7.794 1.00 27.69 207 ALA A N 1
ATOM 1546 C CA . ALA A 1 208 ? 2.097 2.622 6.960 1.00 26.80 207 ALA A CA 1
ATOM 1547 C C . ALA A 1 208 ? 2.197 2.051 5.525 1.00 27.22 207 ALA A C 1
ATOM 1548 O O . ALA A 1 208 ? 2.035 2.772 4.516 1.00 27.85 207 ALA A O 1
ATOM 1550 N N . ALA A 1 209 ? 2.418 0.759 5.398 1.00 27.48 208 ALA A N 1
ATOM 1551 C CA . ALA A 1 209 ? 2.716 0.178 4.052 1.00 30.15 208 ALA A CA 1
ATOM 1552 C C . ALA A 1 209 ? 1.468 0.159 3.193 1.00 30.52 208 ALA A C 1
ATOM 1553 O O . ALA A 1 209 ? 1.507 0.343 1.981 1.00 31.35 208 ALA A O 1
ATOM 1555 N N . MET A 1 210 ? 0.354 -0.132 3.848 1.00 32.27 209 MET A N 1
ATOM 1556 C CA . MET A 1 210 ? -0.958 -0.066 3.204 1.00 30.69 209 MET A CA 1
ATOM 1557 C C . MET A 1 210 ? -1.356 1.358 2.833 1.00 32.82 209 MET A C 1
ATOM 1558 O O . MET A 1 210 ? -1.899 1.581 1.736 1.00 34.29 209 MET A O 1
ATOM 1563 N N . LEU A 1 211 ? -1.185 2.315 3.748 1.00 32.94 210 LEU A N 1
ATOM 1564 C CA . LEU A 1 211 ? -1.379 3.698 3.365 1.00 33.20 210 LEU A CA 1
ATOM 1565 C C . LEU A 1 211 ? -0.518 4.055 2.155 1.00 32.25 210 LEU A C 1
ATOM 1566 O O . LEU A 1 211 ? -1.002 4.668 1.250 1.00 31.43 210 LEU A O 1
ATOM 1571 N N . ALA A 1 212 ? 0.771 3.709 2.153 1.00 33.47 211 ALA A N 1
ATOM 1572 C CA . ALA A 1 212 ? 1.675 4.195 1.113 1.00 33.98 211 ALA A CA 1
ATOM 1573 C C . ALA A 1 212 ? 1.504 3.521 -0.277 1.00 34.91 211 ALA A C 1
ATOM 1574 O O . ALA A 1 212 ? 1.912 4.073 -1.284 1.00 36.31 211 ALA A O 1
ATOM 1576 N N . THR A 1 213 ? 0.949 2.319 -0.340 1.00 34.73 212 THR A N 1
ATOM 1577 C CA . THR A 1 213 ? 0.753 1.641 -1.628 1.00 34.08 212 THR A CA 1
ATOM 1578 C C . THR A 1 213 ? -0.789 1.668 -1.954 1.00 33.81 212 THR A C 1
ATOM 1579 O O . THR A 1 213 ? -1.303 0.941 -2.831 1.00 32.59 212 THR A O 1
ATOM 1583 N N . ASP A 1 214 ? -1.526 2.519 -1.245 1.00 31.66 213 ASP A N 1
ATOM 1584 C CA . ASP A 1 214 ? -2.883 2.863 -1.713 1.00 31.62 213 ASP A CA 1
ATOM 1585 C C . ASP A 1 214 ? -3.648 1.575 -1.631 1.00 29.18 213 ASP A C 1
ATOM 1586 O O . ASP A 1 214 ? -4.330 1.161 -2.584 1.00 28.67 213 ASP A O 1
ATOM 1591 N N . ARG A 1 215 ? -3.449 0.911 -0.497 1.00 28.77 214 ARG A N 1
ATOM 1592 C CA . ARG A 1 215 ? -4.037 -0.365 -0.260 1.00 27.81 214 ARG A CA 1
ATOM 1593 C C . ARG A 1 215 ? -5.225 -0.183 0.719 1.00 28.23 214 ARG A C 1
ATOM 1594 O O . ARG A 1 215 ? -5.114 0.161 1.912 1.00 29.08 214 ARG A O 1
ATOM 1602 N N . ALA A 1 216 ? -6.395 -0.398 0.206 1.00 26.43 215 ALA A N 1
ATOM 1603 C CA . ALA A 1 216 ? -7.554 0.068 1.009 1.00 24.65 215 ALA A CA 1
ATOM 1604 C C . ALA A 1 216 ? -7.723 -0.710 2.359 1.00 26.39 215 ALA A C 1
ATOM 1605 O O . ALA A 1 216 ? -7.683 -1.938 2.369 1.00 27.15 215 ALA A O 1
ATOM 1607 N N . PRO A 1 217 ? -8.026 -0.013 3.480 1.00 28.06 216 PRO A N 1
ATOM 1608 C CA . PRO A 1 217 ? -8.261 -0.760 4.739 1.00 28.08 216 PRO A CA 1
ATOM 1609 C C . PRO A 1 217 ? -9.285 -1.857 4.568 1.00 28.93 216 PRO A C 1
ATOM 1610 O O . PRO A 1 217 ? -9.199 -2.911 5.214 1.00 29.66 216 PRO A O 1
ATOM 1614 N N . GLY A 1 218 ? -10.160 -1.692 3.591 1.00 27.46 217 GLY A N 1
ATOM 1615 C CA . GLY A 1 218 ? -11.209 -2.664 3.390 1.00 27.95 217 GLY A CA 1
ATOM 1616 C C . GLY A 1 218 ? -10.876 -3.810 2.475 1.00 26.46 217 GLY A C 1
ATOM 1617 O O . GLY A 1 218 ? -11.653 -4.738 2.320 1.00 26.14 217 GLY A O 1
ATOM 1618 N N . LEU A 1 219 ? -9.707 -3.775 1.863 1.00 27.79 218 LEU A N 1
ATOM 1619 C CA . LEU A 1 219 ? -9.482 -4.619 0.722 1.00 27.22 218 LEU A CA 1
ATOM 1620 C C . LEU A 1 219 ? -9.578 -6.096 1.171 1.00 29.16 218 LEU A C 1
ATOM 1621 O O . LEU A 1 219 ? -9.967 -7.007 0.371 1.00 32.41 218 LEU A O 1
ATOM 1626 N N . HIS A 1 220 ? -9.150 -6.385 2.387 1.00 27.95 219 HIS A N 1
ATOM 1627 C CA . HIS A 1 220 ? -8.998 -7.804 2.744 1.00 28.58 219 HIS A CA 1
ATOM 1628 C C . HIS A 1 220 ? -10.016 -8.155 3.798 1.00 30.14 219 HIS A C 1
ATOM 1629 O O . HIS A 1 220 ? -9.934 -9.183 4.407 1.00 31.26 219 HIS A O 1
ATOM 1636 N N . ARG A 1 221 ? -11.019 -7.336 3.979 1.00 30.65 220 ARG A N 1
ATOM 1637 C CA . ARG A 1 221 ? -12.030 -7.698 5.047 1.00 34.50 220 ARG A CA 1
ATOM 1638 C C . ARG A 1 221 ? -12.966 -8.764 4.550 1.00 35.99 220 ARG A C 1
ATOM 1639 O O . ARG A 1 221 ? -13.363 -8.757 3.373 1.00 36.54 220 ARG A O 1
ATOM 1647 N N . GLY A 1 222 ? -13.282 -9.723 5.397 1.00 37.67 221 GLY A N 1
ATOM 1648 C CA . GLY A 1 222 ? -14.082 -10.819 4.927 1.00 41.28 221 GLY A CA 1
ATOM 1649 C C . GLY A 1 222 ? -15.597 -10.619 5.043 1.00 43.00 221 GLY A C 1
ATOM 1650 O O . GLY A 1 222 ? -16.327 -11.388 4.458 1.00 44.36 221 GLY A O 1
ATOM 1651 N N . ARG A 1 223 ? -16.071 -9.583 5.738 1.00 43.15 222 ARG A N 1
ATOM 1652 C CA . ARG A 1 223 ? -17.512 -9.478 6.137 1.00 43.35 222 ARG A CA 1
ATOM 1653 C C . ARG A 1 223 ? -17.950 -8.009 6.391 1.00 41.50 222 ARG A C 1
ATOM 1654 O O . ARG A 1 223 ? -17.205 -7.238 6.943 1.00 40.73 222 ARG A O 1
ATOM 1662 N N . TRP A 1 224 ? -19.171 -7.622 6.039 1.00 41.18 223 TRP A N 1
ATOM 1663 C CA . TRP A 1 224 ? -19.627 -6.240 6.220 1.00 39.88 223 TRP A CA 1
ATOM 1664 C C . TRP A 1 224 ? -21.022 -6.263 6.792 1.00 42.49 223 TRP A C 1
ATOM 1665 O O . TRP A 1 224 ? -21.677 -7.278 6.719 1.00 44.35 223 TRP A O 1
ATOM 1676 N N . GLY A 1 225 ? -21.507 -5.163 7.358 1.00 43.02 224 GLY A N 1
ATOM 1677 C CA . GLY A 1 225 ? -22.864 -5.117 7.866 1.00 44.52 224 GLY A CA 1
ATOM 1678 C C . GLY A 1 225 ? -23.909 -4.860 6.800 1.00 47.33 224 GLY A C 1
ATOM 1679 O O . GLY A 1 225 ? -25.085 -4.838 7.076 1.00 47.91 224 GLY A O 1
ATOM 1680 N N . PHE A 1 226 ? -23.506 -4.676 5.539 1.00 48.97 225 PHE A N 1
ATOM 1681 C CA . PHE A 1 226 ? -24.499 -4.277 4.597 1.00 50.31 225 PHE A CA 1
ATOM 1682 C C . PHE A 1 226 ? -25.116 -5.483 3.879 1.00 52.95 225 PHE A C 1
ATOM 1683 O O . PHE A 1 226 ? -26.184 -5.357 3.230 1.00 54.15 225 PHE A O 1
ATOM 1691 N N . SER A 1 227 ? -24.498 -6.654 4.059 1.00 53.59 226 SER A N 1
ATOM 1692 C CA . SER A 1 227 ? -24.880 -7.858 3.285 1.00 54.74 226 SER A CA 1
ATOM 1693 C C . SER A 1 227 ? -26.255 -8.479 3.627 1.00 56.17 226 SER A C 1
ATOM 1694 O O . SER A 1 227 ? -26.846 -9.210 2.784 1.00 56.86 226 SER A O 1
ATOM 1697 N N . GLY A 1 228 ? -26.748 -8.224 4.846 1.00 55.75 227 GLY A N 1
ATOM 1698 C CA . GLY A 1 228 ? -28.073 -8.692 5.249 1.00 56.54 227 GLY A CA 1
ATOM 1699 C C . GLY A 1 228 ? -29.206 -7.686 5.049 1.00 57.38 227 GLY A C 1
ATOM 1700 O O . GLY A 1 228 ? -30.342 -7.909 5.506 1.00 58.16 227 GLY A O 1
ATOM 1701 N N . TRP A 1 229 ? -28.925 -6.605 4.327 1.00 56.80 228 TRP A N 1
ATOM 1702 C CA . TRP A 1 229 ? -29.835 -5.466 4.264 1.00 58.16 228 TRP A CA 1
ATOM 1703 C C . TRP A 1 229 ? -30.417 -5.178 2.876 1.00 58.19 228 TRP A C 1
ATOM 1704 O O . TRP A 1 229 ? -29.673 -5.047 1.903 1.00 57.78 228 TRP A O 1
ATOM 1715 N N . ALA A 1 230 ? -31.747 -5.013 2.818 1.00 58.48 229 ALA A N 1
ATOM 1716 C CA . ALA A 1 230 ? -32.462 -4.965 1.546 1.00 58.75 229 ALA A CA 1
ATOM 1717 C C . ALA A 1 230 ? -32.107 -3.771 0.683 1.00 57.86 229 ALA A C 1
ATOM 1718 O O . ALA A 1 230 ? -32.118 -3.863 -0.544 1.00 57.57 229 ALA A O 1
ATOM 1720 N N . GLN A 1 231 ? -31.791 -2.647 1.299 1.00 57.44 230 GLN A N 1
ATOM 1721 C CA . GLN A 1 231 ? -31.444 -1.465 0.499 1.00 56.85 230 GLN A CA 1
ATOM 1722 C C . GLN A 1 231 ? -30.031 -1.600 -0.023 1.00 54.12 230 GLN A C 1
ATOM 1723 O O . GLN A 1 231 ? -29.534 -0.673 -0.660 1.00 54.06 230 GLN A O 1
ATOM 1729 N N . HIS A 1 232 ? -29.359 -2.721 0.240 1.00 51.89 231 HIS A N 1
ATOM 1730 C CA . HIS A 1 232 ? -27.962 -2.847 -0.238 1.00 49.85 231 HIS A CA 1
ATOM 1731 C C . HIS A 1 232 ? -27.885 -2.793 -1.785 1.00 48.93 231 HIS A C 1
ATOM 1732 O O . HIS A 1 232 ? -28.689 -3.407 -2.459 1.00 49.43 231 HIS A O 1
ATOM 1739 N N . ASP A 1 233 ? -26.895 -2.082 -2.310 1.00 47.38 232 ASP A N 1
ATOM 1740 C CA . ASP A 1 233 ? -26.631 -1.999 -3.739 1.00 46.39 232 ASP A CA 1
ATOM 1741 C C . ASP A 1 233 ? -25.355 -2.709 -4.206 1.00 45.01 232 ASP A C 1
ATOM 1742 O O . ASP A 1 233 ? -24.272 -2.131 -4.220 1.00 42.78 232 ASP A O 1
ATOM 1747 N N . GLU A 1 234 ? -25.527 -3.939 -4.670 1.00 45.20 233 GLU A N 1
ATOM 1748 C CA . GLU A 1 234 ? -24.428 -4.818 -5.052 1.00 44.46 233 GLU A CA 1
ATOM 1749 C C . GLU A 1 234 ? -23.609 -4.226 -6.195 1.00 43.57 233 GLU A C 1
ATOM 1750 O O . GLU A 1 234 ? -22.357 -4.309 -6.228 1.00 41.44 233 GLU A O 1
ATOM 1756 N N . ALA A 1 235 ? -24.292 -3.593 -7.134 1.00 43.38 234 ALA A N 1
ATOM 1757 C CA . ALA A 1 235 ? -23.554 -3.151 -8.339 1.00 42.50 234 ALA A CA 1
ATOM 1758 C C . ALA A 1 235 ? -22.632 -1.998 -8.006 1.00 40.25 234 ALA A C 1
ATOM 1759 O O . ALA A 1 235 ? -21.516 -1.925 -8.497 1.00 40.61 234 ALA A O 1
ATOM 1761 N N . ILE A 1 236 ? -23.098 -1.093 -7.165 1.00 40.03 235 ILE A N 1
ATOM 1762 C CA . ILE A 1 236 ? -22.219 -0.021 -6.628 1.00 39.81 235 ILE A CA 1
ATOM 1763 C C . ILE A 1 236 ? -21.124 -0.602 -5.704 1.00 37.49 235 ILE A C 1
ATOM 1764 O O . ILE A 1 236 ? -19.929 -0.293 -5.848 1.00 36.33 235 ILE A O 1
ATOM 1769 N N . TRP A 1 237 ? -21.499 -1.513 -4.815 1.00 35.30 236 TRP A N 1
ATOM 1770 C CA . TRP A 1 237 ? -20.437 -2.187 -4.035 1.00 35.00 236 TRP A CA 1
ATOM 1771 C C . TRP A 1 237 ? -19.373 -2.830 -4.980 1.00 33.72 236 TRP A C 1
ATOM 1772 O O . TRP A 1 237 ? -18.168 -2.657 -4.798 1.00 34.60 236 TRP A O 1
ATOM 1783 N N . GLN A 1 238 ? -19.821 -3.490 -6.037 1.00 33.52 237 GLN A N 1
ATOM 1784 C CA . GLN A 1 238 ? -18.892 -4.164 -6.978 1.00 34.40 237 GLN A CA 1
ATOM 1785 C C . GLN A 1 238 ? -17.904 -3.231 -7.641 1.00 33.96 237 GLN A C 1
ATOM 1786 O O . GLN A 1 238 ? -16.731 -3.552 -7.805 1.00 37.24 237 GLN A O 1
ATOM 1792 N N . GLU A 1 239 ? -18.369 -2.049 -7.977 1.00 33.39 238 GLU A N 1
ATOM 1793 C CA . GLU A 1 239 ? -17.600 -1.021 -8.569 1.00 35.21 238 GLU A CA 1
ATOM 1794 C C . GLU A 1 239 ? -16.583 -0.415 -7.565 1.00 33.36 238 GLU A C 1
ATOM 1795 O O . GLU A 1 239 ? -15.348 -0.210 -7.847 1.00 29.99 238 GLU A O 1
ATOM 1801 N N . VAL A 1 240 ? -17.019 -0.214 -6.343 1.00 32.88 239 VAL A N 1
ATOM 1802 C CA . VAL A 1 240 ? -16.007 0.191 -5.308 1.00 31.61 239 VAL A CA 1
ATOM 1803 C C . VAL A 1 240 ? -14.919 -0.910 -5.089 1.00 31.53 239 VAL A C 1
ATOM 1804 O O . VAL A 1 240 ? -13.716 -0.614 -5.007 1.00 30.08 239 VAL A O 1
ATOM 1808 N N . LYS A 1 241 ? -15.347 -2.173 -5.034 1.00 31.25 240 LYS A N 1
ATOM 1809 C CA . LYS A 1 241 ? -14.441 -3.305 -4.893 1.00 31.28 240 LYS A CA 1
ATOM 1810 C C . LYS A 1 241 ? -13.454 -3.348 -6.032 1.00 31.01 240 LYS A C 1
ATOM 1811 O O . LYS A 1 241 ? -12.239 -3.511 -5.780 1.00 30.54 240 LYS A O 1
ATOM 1817 N N . ALA A 1 242 ? -13.916 -3.104 -7.270 1.00 30.86 241 ALA A N 1
ATOM 1818 C CA . ALA A 1 242 ? -12.959 -3.309 -8.435 1.00 30.16 241 ALA A CA 1
ATOM 1819 C C . ALA A 1 242 ? -12.056 -2.079 -8.442 1.00 31.77 241 ALA A C 1
ATOM 1820 O O . ALA A 1 242 ? -10.813 -2.158 -8.715 1.00 29.73 241 ALA A O 1
ATOM 1822 N N . GLU A 1 243 ? -12.612 -0.903 -8.043 1.00 33.01 242 GLU A N 1
ATOM 1823 C CA . GLU A 1 243 ? -11.650 0.261 -7.967 1.00 34.55 242 GLU A CA 1
ATOM 1824 C C . GLU A 1 243 ? -10.535 0.051 -6.922 1.00 33.11 242 GLU A C 1
ATOM 1825 O O . GLU A 1 243 ? -9.313 0.258 -7.203 1.00 31.59 242 GLU A O 1
ATOM 1831 N N . ALA A 1 244 ? -10.933 -0.438 -5.740 1.00 30.34 243 ALA A N 1
ATOM 1832 C CA . ALA A 1 244 ? -9.913 -0.901 -4.795 1.00 29.30 243 ALA A CA 1
ATOM 1833 C C . ALA A 1 244 ? -8.835 -1.903 -5.320 1.00 29.44 243 ALA A C 1
ATOM 1834 O O . ALA A 1 244 ? -7.649 -1.748 -5.038 1.00 25.86 243 ALA A O 1
ATOM 1836 N N . GLN A 1 245 ? -9.248 -2.944 -6.041 1.00 29.82 244 GLN A N 1
ATOM 1837 C CA . GLN A 1 245 ? -8.291 -3.910 -6.533 1.00 31.27 244 GLN A CA 1
ATOM 1838 C C . GLN A 1 245 ? -7.299 -3.214 -7.401 1.00 30.95 244 GLN A C 1
ATOM 1839 O O . GLN A 1 245 ? -6.111 -3.459 -7.264 1.00 31.52 244 GLN A O 1
ATOM 1845 N N . THR A 1 246 ? -7.802 -2.344 -8.288 1.00 32.52 245 THR A N 1
ATOM 1846 C CA . THR A 1 246 ? -6.956 -1.769 -9.332 1.00 34.26 245 THR A CA 1
ATOM 1847 C C . THR A 1 246 ? -5.893 -0.903 -8.678 1.00 34.09 245 THR A C 1
ATOM 1848 O O . THR A 1 246 ? -4.697 -0.950 -9.062 1.00 34.21 245 THR A O 1
ATOM 1852 N N . ARG A 1 247 ? -6.338 -0.093 -7.735 1.00 31.80 246 ARG A N 1
ATOM 1853 C CA . ARG A 1 247 ? -5.395 0.858 -7.040 1.00 34.07 246 ARG A CA 1
ATOM 1854 C C . ARG A 1 247 ? -4.403 0.112 -6.152 1.00 33.12 246 ARG A C 1
ATOM 1855 O O . ARG A 1 247 ? -3.233 0.506 -6.032 1.00 31.13 246 ARG A O 1
ATOM 1863 N N . ALA A 1 248 ? -4.838 -0.998 -5.548 1.00 33.65 247 ALA A N 1
ATOM 1864 C CA . ALA A 1 248 ? -3.821 -1.749 -4.746 1.00 32.35 247 ALA A CA 1
ATOM 1865 C C . ALA A 1 248 ? -2.718 -2.316 -5.601 1.00 33.55 247 ALA A C 1
ATOM 1866 O O . ALA A 1 248 ? -1.533 -2.260 -5.233 1.00 31.09 247 ALA A O 1
ATOM 1868 N N . ARG A 1 249 ? -3.114 -2.866 -6.738 1.00 33.77 248 ARG A N 1
ATOM 1869 C CA . ARG A 1 249 ? -2.137 -3.509 -7.567 1.00 38.28 248 ARG A CA 1
ATOM 1870 C C . ARG A 1 249 ? -1.060 -2.567 -8.038 1.00 37.13 248 ARG A C 1
ATOM 1871 O O . ARG A 1 249 ? 0.077 -2.939 -8.024 1.00 39.03 248 ARG A O 1
ATOM 1879 N N . LYS A 1 250 ? -1.455 -1.360 -8.416 1.00 37.62 249 LYS A N 1
ATOM 1880 C CA . LYS A 1 250 ? -0.586 -0.350 -8.944 1.00 38.78 249 LYS A CA 1
ATOM 1881 C C . LYS A 1 250 ? 0.256 0.224 -7.815 1.00 37.51 249 LYS A C 1
ATOM 1882 O O . LYS A 1 250 ? 1.481 0.311 -7.931 1.00 36.92 249 LYS A O 1
ATOM 1888 N N . GLY A 1 251 ? -0.386 0.512 -6.675 1.00 35.95 250 GLY A N 1
ATOM 1889 C CA . GLY A 1 251 ? 0.328 0.949 -5.448 1.00 35.29 250 GLY A CA 1
ATOM 1890 C C . GLY A 1 251 ? 1.489 0.029 -5.107 1.00 36.63 250 GLY A C 1
ATOM 1891 O O . GLY A 1 251 ? 2.611 0.479 -4.922 1.00 35.71 250 GLY A O 1
ATOM 1892 N N . LEU A 1 252 ? 1.240 -1.280 -5.130 1.00 37.70 251 LEU A N 1
ATOM 1893 C CA . LEU A 1 252 ? 2.225 -2.264 -4.765 1.00 37.47 251 LEU A CA 1
ATOM 1894 C C . LEU A 1 252 ? 3.244 -2.361 -5.823 1.00 39.43 251 LEU A C 1
ATOM 1895 O O . LEU A 1 252 ? 4.418 -2.386 -5.502 1.00 40.84 251 LEU A O 1
ATOM 1900 N N . ALA A 1 253 ? 2.830 -2.445 -7.088 1.00 39.18 252 ALA A N 1
ATOM 1901 C CA . ALA A 1 253 ? 3.794 -2.657 -8.172 1.00 41.79 252 ALA A CA 1
ATOM 1902 C C . ALA A 1 253 ? 4.713 -1.443 -8.294 1.00 42.61 252 ALA A C 1
ATOM 1903 O O . ALA A 1 253 ? 5.859 -1.547 -8.679 1.00 43.26 252 ALA A O 1
ATOM 1905 N N . GLU A 1 254 ? 4.209 -0.274 -7.963 1.00 42.82 253 GLU A N 1
ATOM 1906 C CA . GLU A 1 254 ? 5.060 0.882 -8.138 1.00 44.31 253 GLU A CA 1
ATOM 1907 C C . GLU A 1 254 ? 5.937 1.193 -6.915 1.00 43.63 253 GLU A C 1
ATOM 1908 O O . GLU A 1 254 ? 6.942 1.891 -7.086 1.00 42.45 253 GLU A O 1
ATOM 1914 N N . TYR A 1 255 ? 5.587 0.727 -5.684 1.00 42.36 254 TYR A N 1
ATOM 1915 C CA . TYR A 1 255 ? 6.356 1.247 -4.501 1.00 40.99 254 TYR A CA 1
ATOM 1916 C C . TYR A 1 255 ? 7.839 0.937 -4.622 1.00 42.31 254 TYR A C 1
ATOM 1917 O O . TYR A 1 255 ? 8.212 -0.159 -5.018 1.00 43.81 254 TYR A O 1
ATOM 1926 N N . SER A 1 256 ? 8.708 1.875 -4.296 1.00 42.65 255 SER A N 1
ATOM 1927 C CA . SER A 1 256 ? 10.137 1.566 -4.452 1.00 44.06 255 SER A CA 1
ATOM 1928 C C . SER A 1 256 ? 10.953 1.653 -3.168 1.00 44.13 255 SER A C 1
ATOM 1929 O O . SER A 1 256 ? 12.092 1.199 -3.188 1.00 45.29 255 SER A O 1
ATOM 1932 N N . SER A 1 257 ? 10.341 2.088 -2.058 1.00 40.41 256 SER A N 1
ATOM 1933 C CA . SER A 1 257 ? 11.083 2.191 -0.863 1.00 39.75 256 SER A CA 1
ATOM 1934 C C . SER A 1 257 ? 10.843 0.913 -0.032 1.00 39.52 256 SER A C 1
ATOM 1935 O O . SER A 1 257 ? 10.402 -0.110 -0.598 1.00 39.73 256 SER A O 1
ATOM 1938 N N . HIS A 1 258 ? 11.149 0.914 1.274 1.00 38.11 257 HIS A N 1
ATOM 1939 C CA . HIS A 1 258 ? 11.068 -0.331 2.028 1.00 37.40 257 HIS A CA 1
ATOM 1940 C C . HIS A 1 258 ? 10.720 -0.085 3.499 1.00 36.21 257 HIS A C 1
ATOM 1941 O O . HIS A 1 258 ? 10.777 1.056 3.937 1.00 35.78 257 HIS A O 1
ATOM 1948 N N . PHE A 1 259 ? 10.379 -1.136 4.243 1.00 33.98 258 PHE A N 1
ATOM 1949 C CA . PHE A 1 259 ? 10.016 -1.008 5.633 1.00 32.74 258 PHE A CA 1
ATOM 1950 C C . PHE A 1 259 ? 10.848 -1.990 6.373 1.00 34.10 258 PHE A C 1
ATOM 1951 O O . PHE A 1 259 ? 11.064 -3.093 5.870 1.00 35.28 258 PHE A O 1
ATOM 1959 N N . TYR A 1 260 ? 11.333 -1.587 7.560 1.00 34.41 259 TYR A N 1
ATOM 1960 C CA . TYR A 1 260 ? 12.215 -2.418 8.371 1.00 35.55 259 TYR A CA 1
ATOM 1961 C C . TYR A 1 260 ? 11.652 -2.512 9.772 1.00 35.32 259 TYR A C 1
ATOM 1962 O O . TYR A 1 260 ? 11.441 -1.519 10.460 1.00 35.68 259 TYR A O 1
ATOM 1971 N N . GLY A 1 261 ? 11.419 -3.717 10.221 1.00 36.02 260 GLY A N 1
ATOM 1972 C CA . GLY A 1 261 ? 10.962 -3.878 11.574 1.00 36.17 260 GLY A CA 1
ATOM 1973 C C . GLY A 1 261 ? 11.863 -4.879 12.255 1.00 38.79 260 GLY A C 1
ATOM 1974 O O . GLY A 1 261 ? 12.411 -5.824 11.605 1.00 38.31 260 GLY A O 1
ATOM 1975 N N . SER A 1 262 ? 12.042 -4.645 13.557 1.00 38.02 261 SER A N 1
ATOM 1976 C CA . SER A 1 262 ? 12.879 -5.482 14.377 1.00 39.18 261 SER A CA 1
ATOM 1977 C C . SER A 1 262 ? 12.386 -5.390 15.755 1.00 38.30 261 SER A C 1
ATOM 1978 O O . SER A 1 262 ? 11.789 -4.355 16.108 1.00 38.10 261 SER A O 1
ATOM 1981 N N . ASP A 1 263 ? 12.609 -6.464 16.516 1.00 37.19 262 ASP A N 1
ATOM 1982 C CA . ASP A 1 263 ? 12.121 -6.595 17.901 1.00 38.32 262 ASP A CA 1
ATOM 1983 C C . ASP A 1 263 ? 12.932 -7.758 18.572 1.00 41.60 262 ASP A C 1
ATOM 1984 O O . ASP A 1 263 ? 13.459 -8.679 17.857 1.00 40.33 262 ASP A O 1
ATOM 1989 N N . SER A 1 264 ? 13.104 -7.688 19.913 1.00 41.92 263 SER A N 1
ATOM 1990 C CA . SER A 1 264 ? 13.965 -8.647 20.625 1.00 42.83 263 SER A CA 1
ATOM 1991 C C . SER A 1 264 ? 13.262 -9.979 20.823 1.00 44.98 263 SER A C 1
ATOM 1992 O O . SER A 1 264 ? 13.911 -10.991 20.976 1.00 47.52 263 SER A O 1
ATOM 1995 N N . ASP A 1 265 ? 11.933 -9.950 20.878 1.00 44.76 264 ASP A N 1
ATOM 1996 C CA . ASP A 1 265 ? 11.102 -11.079 21.151 1.00 45.86 264 ASP A CA 1
ATOM 1997 C C . ASP A 1 265 ? 10.774 -11.888 19.827 1.00 47.75 264 ASP A C 1
ATOM 1998 O O . ASP A 1 265 ? 10.086 -11.380 18.923 1.00 48.23 264 ASP A O 1
ATOM 2003 N N . ALA A 1 266 ? 11.257 -13.128 19.701 1.00 48.82 265 ALA A N 1
ATOM 2004 C CA . ALA A 1 266 ? 11.101 -13.936 18.451 1.00 49.03 265 ALA A CA 1
ATOM 2005 C C . ALA A 1 266 ? 9.658 -14.337 18.164 1.00 48.80 265 ALA A C 1
ATOM 2006 O O . ALA A 1 266 ? 9.264 -14.506 17.022 1.00 48.29 265 ALA A O 1
ATOM 2008 N N . ARG A 1 267 ? 8.860 -14.489 19.212 1.00 50.05 266 ARG A N 1
ATOM 2009 C CA . ARG A 1 267 ? 7.446 -14.758 19.033 1.00 51.54 266 ARG A CA 1
ATOM 2010 C C . ARG A 1 267 ? 6.714 -13.663 18.243 1.00 49.43 266 ARG A C 1
ATOM 2011 O O . ARG A 1 267 ? 6.159 -13.951 17.176 1.00 51.62 266 ARG A O 1
ATOM 2019 N N . VAL A 1 268 ? 6.700 -12.424 18.750 1.00 46.38 267 VAL A N 1
ATOM 2020 C CA . VAL A 1 268 ? 6.074 -11.325 18.032 1.00 43.26 267 VAL A CA 1
ATOM 2021 C C . VAL A 1 268 ? 6.593 -11.203 16.618 1.00 41.87 267 VAL A C 1
ATOM 2022 O O . VAL A 1 268 ? 5.830 -10.864 15.794 1.00 41.92 267 VAL A O 1
ATOM 2026 N N . ILE A 1 269 ? 7.872 -11.440 16.347 1.00 41.03 268 ILE A N 1
ATOM 2027 C CA . ILE A 1 269 ? 8.382 -11.217 15.028 1.00 41.44 268 ILE A CA 1
ATOM 2028 C C . ILE A 1 269 ? 7.770 -12.256 14.081 1.00 43.20 268 ILE A C 1
ATOM 2029 O O . ILE A 1 269 ? 7.409 -11.920 12.958 1.00 44.01 268 ILE A O 1
ATOM 2034 N N . GLN A 1 270 ? 7.573 -13.488 14.537 1.00 45.19 269 GLN A N 1
ATOM 2035 C CA . GLN A 1 270 ? 6.901 -14.468 13.678 1.00 45.88 269 GLN A CA 1
ATOM 2036 C C . GLN A 1 270 ? 5.464 -14.041 13.426 1.00 44.50 269 GLN A C 1
ATOM 2037 O O . GLN A 1 270 ? 4.992 -14.208 12.327 1.00 43.29 269 GLN A O 1
ATOM 2043 N N . ARG A 1 271 ? 4.768 -13.498 14.437 1.00 43.61 270 ARG A N 1
ATOM 2044 C CA . ARG A 1 271 ? 3.411 -13.003 14.185 1.00 43.08 270 ARG A CA 1
ATOM 2045 C C . ARG A 1 271 ? 3.451 -11.790 13.196 1.00 40.71 270 ARG A C 1
ATOM 2046 O O . ARG A 1 271 ? 2.676 -11.756 12.276 1.00 39.52 270 ARG A O 1
ATOM 2050 N N . ALA A 1 272 ? 4.375 -10.846 13.402 1.00 39.19 271 ALA A N 1
ATOM 2051 C CA . ALA A 1 272 ? 4.520 -9.587 12.596 1.00 37.84 271 ALA A CA 1
ATOM 2052 C C . ALA A 1 272 ? 4.552 -9.958 11.109 1.00 37.11 271 ALA A C 1
ATOM 2053 O O . ALA A 1 272 ? 3.857 -9.399 10.275 1.00 36.23 271 ALA A O 1
ATOM 2055 N N . ARG A 1 273 ? 5.311 -11.004 10.851 1.00 39.71 272 ARG A N 1
ATOM 2056 C CA . ARG A 1 273 ? 5.628 -11.529 9.510 1.00 41.73 272 ARG A CA 1
ATOM 2057 C C . ARG A 1 273 ? 4.420 -12.167 8.858 1.00 39.60 272 ARG A C 1
ATOM 2058 O O . ARG A 1 273 ? 4.121 -11.913 7.739 1.00 40.96 272 ARG A O 1
ATOM 2066 N N . THR A 1 274 ? 3.673 -12.917 9.599 1.00 39.14 273 THR A N 1
ATOM 2067 C CA . THR A 1 274 ? 2.420 -13.476 9.075 1.00 38.81 273 THR A CA 1
ATOM 2068 C C . THR A 1 274 ? 1.339 -12.401 8.894 1.00 37.13 273 THR A C 1
ATOM 2069 O O . THR A 1 274 ? 0.593 -12.368 7.868 1.00 37.26 273 THR A O 1
ATOM 2073 N N . ASN A 1 275 ? 1.244 -11.527 9.864 1.00 34.36 274 ASN A N 1
ATOM 2074 C CA . ASN A 1 275 ? 0.349 -10.372 9.688 1.00 35.58 274 ASN A CA 1
ATOM 2075 C C . ASN A 1 275 ? 0.592 -9.537 8.391 1.00 34.34 274 ASN A C 1
ATOM 2076 O O . ASN A 1 275 ? -0.362 -9.181 7.697 1.00 33.12 274 ASN A O 1
ATOM 2081 N N . ALA A 1 276 ? 1.858 -9.238 8.127 1.00 32.73 275 ALA A N 1
ATOM 2082 C CA . ALA A 1 276 ? 2.220 -8.419 7.033 1.00 33.22 275 ALA A CA 1
ATOM 2083 C C . ALA A 1 276 ? 1.950 -9.207 5.732 1.00 34.29 275 ALA A C 1
ATOM 2084 O O . ALA A 1 276 ? 1.391 -8.686 4.782 1.00 34.08 275 ALA A O 1
ATOM 2086 N N . ARG A 1 277 ? 2.336 -10.468 5.705 1.00 35.69 276 ARG A N 1
ATOM 2087 C CA . ARG A 1 277 ? 1.999 -11.290 4.559 1.00 36.72 276 ARG A CA 1
ATOM 2088 C C . ARG A 1 277 ? 0.487 -11.298 4.219 1.00 34.99 276 ARG A C 1
ATOM 2089 O O . ARG A 1 277 ? 0.078 -11.128 3.028 1.00 34.62 276 ARG A O 1
ATOM 2097 N N . LEU A 1 278 ? -0.330 -11.434 5.245 1.00 33.40 277 LEU A N 1
ATOM 2098 C CA . LEU A 1 278 ? -1.796 -11.397 5.085 1.00 33.24 277 LEU A CA 1
ATOM 2099 C C . LEU A 1 278 ? -2.356 -10.032 4.704 1.00 34.37 277 LEU A C 1
ATOM 2100 O O . LEU A 1 278 ? -3.536 -9.955 4.239 1.00 36.53 277 LEU A O 1
ATOM 2105 N N . ALA A 1 279 ? -1.632 -8.960 5.043 1.00 32.51 278 ALA A N 1
ATOM 2106 C CA . ALA A 1 279 ? -2.035 -7.655 4.587 1.00 31.94 278 ALA A CA 1
ATOM 2107 C C . ALA A 1 279 ? -1.810 -7.417 3.101 1.00 31.61 278 ALA A C 1
ATOM 2108 O O . ALA A 1 279 ? -2.258 -6.411 2.596 1.00 31.56 278 ALA A O 1
ATOM 2110 N N . GLY A 1 280 ? -1.111 -8.305 2.406 1.00 33.11 279 GLY A N 1
ATOM 2111 C CA . GLY A 1 280 ? -0.807 -8.101 1.003 1.00 33.08 279 GLY A CA 1
ATOM 2112 C C . GLY A 1 280 ? 0.505 -7.378 0.745 1.00 35.60 279 GLY A C 1
ATOM 2113 O O . GLY A 1 280 ? 1.019 -7.383 -0.423 1.00 32.90 279 GLY A O 1
ATOM 2114 N N . ILE A 1 281 ? 1.102 -6.805 1.815 1.00 34.52 280 ILE A N 1
ATOM 2115 C CA . ILE A 1 281 ? 2.282 -5.967 1.599 1.00 35.74 280 ILE A CA 1
ATOM 2116 C C . ILE A 1 281 ? 3.622 -6.583 2.090 1.00 38.26 280 ILE A C 1
ATOM 2117 O O . ILE A 1 281 ? 4.650 -5.883 2.266 1.00 37.53 280 ILE A O 1
ATOM 2122 N N . GLY A 1 282 ? 3.604 -7.907 2.296 1.00 39.11 281 GLY A N 1
ATOM 2123 C CA . GLY A 1 282 ? 4.691 -8.561 2.968 1.00 39.01 281 GLY A CA 1
ATOM 2124 C C . GLY A 1 282 ? 6.000 -8.385 2.237 1.00 39.64 281 GLY A C 1
ATOM 2125 O O . GLY A 1 282 ? 7.023 -8.324 2.881 1.00 38.78 281 GLY A O 1
ATOM 2126 N N . GLU A 1 283 ? 5.985 -8.312 0.906 1.00 40.08 282 GLU A N 1
ATOM 2127 C CA . GLU A 1 283 ? 7.237 -8.166 0.197 1.00 42.32 282 GLU A CA 1
ATOM 2128 C C . GLU A 1 283 ? 7.876 -6.786 0.480 1.00 41.85 282 GLU A C 1
ATOM 2129 O O . GLU A 1 283 ? 9.053 -6.575 0.164 1.00 42.79 282 GLU A O 1
ATOM 2135 N N . LEU A 1 284 ? 7.123 -5.836 1.043 1.00 39.01 283 LEU A N 1
ATOM 2136 C CA . LEU A 1 284 ? 7.728 -4.528 1.249 1.00 38.35 283 LEU A CA 1
ATOM 2137 C C . LEU A 1 284 ? 8.437 -4.385 2.606 1.00 38.43 283 LEU A C 1
ATOM 2138 O O . LEU A 1 284 ? 9.067 -3.372 2.893 1.00 38.69 283 LEU A O 1
ATOM 2143 N N . ILE A 1 285 ? 8.348 -5.392 3.451 1.00 38.01 284 ILE A N 1
ATOM 2144 C CA . ILE A 1 285 ? 8.822 -5.165 4.793 1.00 38.51 284 ILE A CA 1
ATOM 2145 C C . ILE A 1 285 ? 9.717 -6.276 5.217 1.00 39.39 284 ILE A C 1
ATOM 2146 O O . ILE A 1 285 ? 9.414 -7.452 4.982 1.00 41.04 284 ILE A O 1
ATOM 2151 N N . THR A 1 286 ? 10.778 -5.916 5.896 1.00 38.64 285 THR A N 1
ATOM 2152 C CA . THR A 1 286 ? 11.673 -6.921 6.420 1.00 40.91 285 THR A CA 1
ATOM 2153 C C . THR A 1 286 ? 11.614 -6.892 7.930 1.00 39.87 285 THR A C 1
ATOM 2154 O O . THR A 1 286 ? 11.916 -5.877 8.543 1.00 39.79 285 THR A O 1
ATOM 2158 N N . PHE A 1 287 ? 11.303 -8.024 8.517 1.00 40.84 286 PHE A N 1
ATOM 2159 C CA . PHE A 1 287 ? 11.293 -8.174 9.969 1.00 42.22 286 PHE A CA 1
ATOM 2160 C C . PHE A 1 287 ? 12.481 -9.011 10.397 1.00 44.55 286 PHE A C 1
ATOM 2161 O O . PHE A 1 287 ? 12.784 -9.998 9.748 1.00 46.37 286 PHE A O 1
ATOM 2169 N N . GLU A 1 288 ? 13.170 -8.618 11.465 1.00 46.20 287 GLU A N 1
ATOM 2170 C CA . GLU A 1 288 ? 14.187 -9.476 12.104 1.00 47.53 287 GLU A CA 1
ATOM 2171 C C . GLU A 1 288 ? 14.199 -9.441 13.607 1.00 46.99 287 GLU A C 1
ATOM 2172 O O . GLU A 1 288 ? 13.651 -8.538 14.193 1.00 45.92 287 GLU A O 1
ATOM 2178 N N . VAL A 1 289 ? 14.746 -10.484 14.238 1.00 48.40 288 VAL A N 1
ATOM 2179 C CA . VAL A 1 289 ? 14.789 -10.572 15.691 1.00 46.80 288 VAL A CA 1
ATOM 2180 C C . VAL A 1 289 ? 16.113 -9.918 16.005 1.00 48.91 288 VAL A C 1
ATOM 2181 O O . VAL A 1 289 ? 17.145 -10.370 15.510 1.00 49.47 288 VAL A O 1
ATOM 2185 N N . LYS A 1 290 ? 16.070 -8.823 16.771 1.00 48.24 289 LYS A N 1
ATOM 2186 C CA . LYS A 1 290 ? 17.238 -7.981 16.949 1.00 49.45 289 LYS A CA 1
ATOM 2187 C C . LYS A 1 290 ? 16.953 -7.038 18.119 1.00 49.69 289 LYS A C 1
ATOM 2188 O O . LYS A 1 290 ? 15.817 -6.511 18.236 1.00 50.21 289 LYS A O 1
ATOM 2194 N N . ASP A 1 291 ? 17.938 -6.852 18.992 1.00 49.37 290 ASP A N 1
ATOM 2195 C CA . ASP A 1 291 ? 17.774 -5.944 20.116 1.00 49.34 290 ASP A CA 1
ATOM 2196 C C . ASP A 1 291 ? 18.059 -4.521 19.697 1.00 47.31 290 ASP A C 1
ATOM 2197 O O . ASP A 1 291 ? 19.020 -4.246 18.962 1.00 46.71 290 ASP A O 1
ATOM 2202 N N . VAL A 1 292 ? 17.269 -3.594 20.179 1.00 46.95 291 VAL A N 1
ATOM 2203 C CA . VAL A 1 292 ? 17.624 -2.167 19.975 1.00 48.57 291 VAL A CA 1
ATOM 2204 C C . VAL A 1 292 ? 19.118 -1.871 20.160 1.00 50.28 291 VAL A C 1
ATOM 2205 O O . VAL A 1 292 ? 19.704 -1.135 19.367 1.00 51.07 291 VAL A O 1
ATOM 2209 N N . ALA A 1 293 ? 19.754 -2.489 21.155 1.00 51.61 292 ALA A N 1
ATOM 2210 C CA . ALA A 1 293 ? 21.171 -2.340 21.295 1.00 53.95 292 ALA A CA 1
ATOM 2211 C C . ALA A 1 293 ? 22.009 -2.638 20.066 1.00 54.97 292 ALA A C 1
ATOM 2212 O O . ALA A 1 293 ? 23.032 -2.010 19.907 1.00 56.89 292 ALA A O 1
ATOM 2214 N N . GLN A 1 294 ? 21.632 -3.584 19.195 1.00 56.03 293 GLN A N 1
ATOM 2215 C CA . GLN A 1 294 ? 22.394 -3.733 17.939 1.00 55.71 293 GLN A CA 1
ATOM 2216 C C . GLN A 1 294 ? 21.729 -3.072 16.734 1.00 54.49 293 GLN A C 1
ATOM 2217 O O . GLN A 1 294 ? 22.034 -3.398 15.595 1.00 54.19 293 GLN A O 1
ATOM 2223 N N . LEU A 1 295 ? 20.851 -2.105 16.988 1.00 52.36 294 LEU A N 1
ATOM 2224 C CA . LEU A 1 295 ? 20.187 -1.442 15.890 1.00 50.36 294 LEU A CA 1
ATOM 2225 C C . LEU A 1 295 ? 21.173 -0.852 14.928 1.00 50.06 294 LEU A C 1
ATOM 2226 O O . LEU A 1 295 ? 22.028 -0.090 15.326 1.00 48.97 294 LEU A O 1
ATOM 2231 N N . THR A 1 296 ? 21.044 -1.185 13.650 1.00 50.22 295 THR A N 1
ATOM 2232 C CA . THR A 1 296 ? 21.806 -0.424 12.640 1.00 51.28 295 THR A CA 1
ATOM 2233 C C . THR A 1 296 ? 20.960 0.210 11.507 1.00 49.71 295 THR A C 1
ATOM 2234 O O . THR A 1 296 ? 19.812 -0.169 11.295 1.00 49.54 295 THR A O 1
ATOM 2238 N N . ASN A 1 297 ? 21.517 1.218 10.844 1.00 49.21 296 ASN A N 1
ATOM 2239 C CA . ASN A 1 297 ? 20.905 1.882 9.710 1.00 48.70 296 ASN A CA 1
ATOM 2240 C C . ASN A 1 297 ? 21.168 1.006 8.492 1.00 50.27 296 ASN A C 1
ATOM 2241 O O . ASN A 1 297 ? 22.322 0.842 8.093 1.00 51.33 296 ASN A O 1
ATOM 2246 N N . PRO A 1 298 ? 20.104 0.436 7.891 1.00 50.38 297 PRO A N 1
ATOM 2247 C CA . PRO A 1 298 ? 20.308 -0.457 6.741 1.00 51.56 297 PRO A CA 1
ATOM 2248 C C . PRO A 1 298 ? 20.675 0.310 5.498 1.00 52.01 297 PRO A C 1
ATOM 2249 O O . PRO A 1 298 ? 20.962 -0.311 4.493 1.00 53.70 297 PRO A O 1
ATOM 2253 N N . LEU A 1 299 ? 20.630 1.647 5.571 1.00 52.31 298 LEU A N 1
ATOM 2254 C CA . LEU A 1 299 ? 20.884 2.559 4.445 1.00 53.24 298 LEU A CA 1
ATOM 2255 C C . LEU A 1 299 ? 21.875 3.660 4.794 1.00 54.47 298 LEU A C 1
ATOM 2256 O O . LEU A 1 299 ? 21.546 4.860 4.741 1.00 53.80 298 LEU A O 1
ATOM 2261 N N . PRO A 1 300 ? 23.123 3.265 5.103 1.00 56.38 299 PRO A N 1
ATOM 2262 C CA . PRO A 1 300 ? 24.072 4.247 5.591 1.00 57.29 299 PRO A CA 1
ATOM 2263 C C . PRO A 1 300 ? 24.356 5.347 4.569 1.00 59.32 299 PRO A C 1
ATOM 2264 O O . PRO A 1 300 ? 24.847 6.428 4.939 1.00 59.99 299 PRO A O 1
ATOM 2268 N N . LYS A 1 301 ? 24.061 5.108 3.292 1.00 59.65 300 LYS A N 1
ATOM 2269 C CA . LYS A 1 301 ? 24.385 6.118 2.280 1.00 60.76 300 LYS A CA 1
ATOM 2270 C C . LYS A 1 301 ? 23.163 6.955 1.842 1.00 59.84 300 LYS A C 1
ATOM 2271 O O . LYS A 1 301 ? 23.246 7.692 0.844 1.00 60.60 300 LYS A O 1
ATOM 2274 N N . GLY A 1 302 ? 22.045 6.846 2.585 1.00 58.15 301 GLY A N 1
ATOM 2275 C CA . GLY A 1 302 ? 20.788 7.609 2.294 1.00 54.95 301 GLY A CA 1
ATOM 2276 C C . GLY A 1 302 ? 19.842 6.733 1.476 1.00 53.17 301 GLY A C 1
ATOM 2277 O O . GLY A 1 302 ? 20.210 5.602 1.140 1.00 54.70 301 GLY A O 1
ATOM 2278 N N . PRO A 1 303 ? 18.598 7.194 1.194 1.00 50.88 302 PRO A N 1
ATOM 2279 C CA . PRO A 1 303 ? 18.041 8.472 1.595 1.00 48.15 302 PRO A CA 1
ATOM 2280 C C . PRO A 1 303 ? 17.621 8.413 3.087 1.00 45.02 302 PRO A C 1
ATOM 2281 O O . PRO A 1 303 ? 17.585 7.334 3.686 1.00 44.98 302 PRO A O 1
ATOM 2285 N N . TYR A 1 304 ? 17.367 9.567 3.664 1.00 41.62 303 TYR A N 1
ATOM 2286 C CA . TYR A 1 304 ? 16.945 9.671 5.008 1.00 41.51 303 TYR A CA 1
ATOM 2287 C C . TYR A 1 304 ? 15.518 9.211 5.016 1.00 40.50 303 TYR A C 1
ATOM 2288 O O . TYR A 1 304 ? 14.858 9.359 3.981 1.00 40.75 303 TYR A O 1
ATOM 2297 N N . GLY A 1 305 ? 15.014 8.755 6.177 1.00 38.76 304 GLY A N 1
ATOM 2298 C CA . GLY A 1 305 ? 13.599 8.415 6.352 1.00 35.33 304 GLY A CA 1
ATOM 2299 C C . GLY A 1 305 ? 13.140 8.658 7.777 1.00 35.52 304 GLY A C 1
ATOM 2300 O O . GLY A 1 305 ? 13.540 9.624 8.427 1.00 34.84 304 GLY A O 1
ATOM 2301 N N . THR A 1 306 ? 12.197 7.862 8.248 1.00 35.74 305 THR A N 1
ATOM 2302 C CA . THR A 1 306 ? 11.730 8.051 9.589 1.00 33.57 305 THR A CA 1
ATOM 2303 C C . THR A 1 306 ? 11.836 6.804 10.429 1.00 34.85 305 THR A C 1
ATOM 2304 O O . THR A 1 306 ? 11.583 5.676 9.929 1.00 35.05 305 THR A O 1
ATOM 2308 N N . VAL A 1 307 ? 12.358 6.975 11.650 1.00 33.65 306 VAL A N 1
ATOM 2309 C CA . VAL A 1 307 ? 12.231 5.934 12.635 1.00 31.80 306 VAL A CA 1
ATOM 2310 C C . VAL A 1 307 ? 10.998 6.162 13.472 1.00 30.93 306 VAL A C 1
ATOM 2311 O O . VAL A 1 307 ? 10.772 7.275 13.966 1.00 29.80 306 VAL A O 1
ATOM 2315 N N . LEU A 1 308 ? 10.138 5.174 13.468 1.00 30.72 307 LEU A N 1
ATOM 2316 C CA . LEU A 1 308 ? 8.832 5.338 14.098 1.00 31.82 307 LEU A CA 1
ATOM 2317 C C . LEU A 1 308 ? 8.732 4.177 15.057 1.00 33.99 307 LEU A C 1
ATOM 2318 O O . LEU A 1 308 ? 8.963 3.022 14.630 1.00 34.59 307 LEU A O 1
ATOM 2323 N N . SER A 1 309 ? 8.427 4.445 16.336 1.00 33.66 308 SER A N 1
ATOM 2324 C CA . SER A 1 309 ? 8.197 3.359 17.223 1.00 33.56 308 SER A CA 1
ATOM 2325 C C . SER A 1 309 ? 7.328 3.624 18.451 1.00 32.77 308 SER A C 1
ATOM 2326 O O . SER A 1 309 ? 6.936 4.772 18.708 1.00 33.05 308 SER A O 1
ATOM 2329 N N . ASN A 1 310 ? 7.073 2.575 19.219 1.00 31.10 309 ASN A N 1
ATOM 2330 C CA . ASN A 1 310 ? 6.222 2.627 20.408 1.00 34.37 309 ASN A CA 1
ATOM 2331 C C . ASN A 1 310 ? 6.878 1.823 21.562 1.00 37.12 309 ASN A C 1
ATOM 2332 O O . ASN A 1 310 ? 6.543 0.650 21.804 1.00 38.61 309 ASN A O 1
ATOM 2337 N N . PRO A 1 311 ? 7.881 2.421 22.221 1.00 38.88 310 PRO A N 1
ATOM 2338 C CA . PRO A 1 311 ? 8.751 1.765 23.182 1.00 39.58 310 PRO A CA 1
ATOM 2339 C C . PRO A 1 311 ? 7.963 1.268 24.373 1.00 40.58 310 PRO A C 1
ATOM 2340 O O . PRO A 1 311 ? 6.876 1.794 24.609 1.00 40.73 310 PRO A O 1
ATOM 2344 N N . PRO A 1 312 ? 8.529 0.310 25.147 1.00 40.77 311 PRO A N 1
ATOM 2345 C CA . PRO A 1 312 ? 7.913 -0.082 26.417 1.00 42.20 311 PRO A CA 1
ATOM 2346 C C . PRO A 1 312 ? 7.848 1.084 27.387 1.00 44.47 311 PRO A C 1
ATOM 2347 O O . PRO A 1 312 ? 8.606 2.051 27.251 1.00 44.30 311 PRO A O 1
ATOM 2351 N N . TYR A 1 313 ? 6.924 1.038 28.333 1.00 47.35 312 TYR A N 1
ATOM 2352 C CA . TYR A 1 313 ? 6.890 2.067 29.373 1.00 50.95 312 TYR A CA 1
ATOM 2353 C C . TYR A 1 313 ? 6.838 1.395 30.750 1.00 54.13 312 TYR A C 1
ATOM 2354 O O . TYR A 1 313 ? 6.690 0.172 30.849 1.00 54.05 312 TYR A O 1
ATOM 2363 N N . GLY A 1 314 ? 6.931 2.199 31.809 1.00 58.74 313 GLY A N 1
ATOM 2364 C CA . GLY A 1 314 ? 7.042 1.686 33.215 1.00 64.50 313 GLY A CA 1
ATOM 2365 C C . GLY A 1 314 ? 5.774 0.982 33.699 1.00 68.18 313 GLY A C 1
ATOM 2366 O O . GLY A 1 314 ? 4.940 1.598 34.409 1.00 69.56 313 GLY A O 1
ATOM 2367 N N . GLU A 1 315 ? 5.640 -0.296 33.298 1.00 70.20 314 GLU A N 1
ATOM 2368 C CA . GLU A 1 315 ? 4.381 -1.077 33.379 1.00 71.68 314 GLU A CA 1
ATOM 2369 C C . GLU A 1 315 ? 4.288 -1.843 34.706 1.00 73.37 314 GLU A C 1
ATOM 2370 O O . GLU A 1 315 ? 4.204 -1.229 35.778 1.00 73.68 314 GLU A O 1
ATOM 2372 N N . SER A 1 319 ? 9.753 4.435 37.770 1.00 65.31 318 SER A N 1
ATOM 2373 C CA . SER A 1 319 ? 11.192 4.469 37.569 1.00 64.72 318 SER A CA 1
ATOM 2374 C C . SER A 1 319 ? 11.745 3.036 37.426 1.00 63.64 318 SER A C 1
ATOM 2375 O O . SER A 1 319 ? 11.643 2.180 38.368 1.00 65.51 318 SER A O 1
ATOM 2378 N N . GLU A 1 320 ? 12.321 2.770 36.257 1.00 58.99 319 GLU A N 1
ATOM 2379 C CA . GLU A 1 320 ? 13.063 1.556 36.081 1.00 54.86 319 GLU A CA 1
ATOM 2380 C C . GLU A 1 320 ? 14.386 1.759 35.315 1.00 50.78 319 GLU A C 1
ATOM 2381 O O . GLU A 1 320 ? 14.420 2.356 34.230 1.00 48.70 319 GLU A O 1
ATOM 2387 N N . PRO A 1 321 ? 15.473 1.245 35.902 1.00 47.46 320 PRO A N 1
ATOM 2388 C CA . PRO A 1 321 ? 16.792 1.414 35.312 1.00 45.64 320 PRO A CA 1
ATOM 2389 C C . PRO A 1 321 ? 16.916 0.856 33.912 1.00 43.28 320 PRO A C 1
ATOM 2390 O O . PRO A 1 321 ? 17.635 1.418 33.105 1.00 42.36 320 PRO A O 1
ATOM 2394 N N . ALA A 1 322 ? 16.212 -0.242 33.637 1.00 42.08 321 ALA A N 1
ATOM 2395 C CA . ALA A 1 322 ? 16.289 -0.917 32.339 1.00 40.32 321 ALA A CA 1
ATOM 2396 C C . ALA A 1 322 ? 15.614 -0.076 31.269 1.00 37.98 321 ALA A C 1
ATOM 2397 O O . ALA A 1 322 ? 16.117 0.002 30.163 1.00 36.96 321 ALA A O 1
ATOM 2399 N N . LEU A 1 323 ? 14.499 0.558 31.616 1.00 37.21 322 LEU A N 1
ATOM 2400 C CA . LEU A 1 323 ? 13.831 1.428 30.666 1.00 38.37 322 LEU A CA 1
ATOM 2401 C C . LEU A 1 323 ? 14.603 2.687 30.407 1.00 38.49 322 LEU A C 1
ATOM 2402 O O . LEU A 1 323 ? 14.681 3.143 29.250 1.00 39.11 322 LEU A O 1
ATOM 2407 N N . ILE A 1 324 ? 15.156 3.270 31.477 1.00 38.42 323 ILE A N 1
ATOM 2408 C CA . ILE A 1 324 ? 15.924 4.485 31.342 1.00 37.06 323 ILE A CA 1
ATOM 2409 C C . ILE A 1 324 ? 17.098 4.153 30.437 1.00 38.28 323 ILE A C 1
ATOM 2410 O O . ILE A 1 324 ? 17.434 4.907 29.519 1.00 37.62 323 ILE A O 1
ATOM 2415 N N . ALA A 1 325 ? 17.710 2.997 30.671 1.00 37.63 324 ALA A N 1
ATOM 2416 C CA . ALA A 1 325 ? 18.851 2.646 29.848 1.00 37.51 324 ALA A CA 1
ATOM 2417 C C . ALA A 1 325 ? 18.421 2.392 28.419 1.00 36.80 324 ALA A C 1
ATOM 2418 O O . ALA A 1 325 ? 19.168 2.664 27.512 1.00 36.56 324 ALA A O 1
ATOM 2420 N N . LEU A 1 326 ? 17.228 1.845 28.220 1.00 37.92 325 LEU A N 1
ATOM 2421 C CA . LEU A 1 326 ? 16.810 1.497 26.846 1.00 38.11 325 LEU A CA 1
ATOM 2422 C C . LEU A 1 326 ? 16.560 2.820 26.048 1.00 36.73 325 LEU A C 1
ATOM 2423 O O . LEU A 1 326 ? 17.093 3.021 24.925 1.00 36.05 325 LEU A O 1
ATOM 2428 N N . HIS A 1 327 ? 15.881 3.761 26.686 1.00 36.19 326 HIS A N 1
ATOM 2429 C CA . HIS A 1 327 ? 15.643 5.084 26.045 1.00 37.18 326 HIS A CA 1
ATOM 2430 C C . HIS A 1 327 ? 16.899 5.884 25.811 1.00 38.84 326 HIS A C 1
ATOM 2431 O O . HIS A 1 327 ? 17.097 6.492 24.710 1.00 39.73 326 HIS A O 1
ATOM 2438 N N . SER A 1 328 ? 17.774 5.847 26.799 1.00 38.47 327 SER A N 1
ATOM 2439 C CA . SER A 1 328 ? 19.016 6.567 26.668 1.00 39.52 327 SER A CA 1
ATOM 2440 C C . SER A 1 328 ? 19.924 6.046 25.520 1.00 40.05 327 SER A C 1
ATOM 2441 O O . SER A 1 328 ? 20.591 6.816 24.776 1.00 40.16 327 SER A O 1
ATOM 2444 N N . LEU A 1 329 ? 19.960 4.737 25.362 1.00 40.44 328 LEU A N 1
ATOM 2445 C CA . LEU A 1 329 ? 20.759 4.113 24.297 1.00 40.79 328 LEU A CA 1
ATOM 2446 C C . LEU A 1 329 ? 20.151 4.341 22.877 1.00 39.17 328 LEU A C 1
ATOM 2447 O O . LEU A 1 329 ? 20.850 4.519 21.867 1.00 39.71 328 LEU A O 1
ATOM 2452 N N . LEU A 1 330 ? 18.843 4.319 22.816 1.00 37.95 329 LEU A N 1
ATOM 2453 C CA . LEU A 1 330 ? 18.122 4.649 21.597 1.00 39.03 329 LEU A CA 1
ATOM 2454 C C . LEU A 1 330 ? 18.517 6.035 21.075 1.00 38.91 329 LEU A C 1
ATOM 2455 O O . LEU A 1 330 ? 18.860 6.162 19.871 1.00 39.72 329 LEU A O 1
ATOM 2460 N N . GLY A 1 331 ? 18.526 7.037 21.966 1.00 37.22 330 GLY A N 1
ATOM 2461 C CA . GLY A 1 331 ? 18.933 8.381 21.590 1.00 38.76 330 GLY A CA 1
ATOM 2462 C C . GLY A 1 331 ? 20.357 8.424 21.087 1.00 41.04 330 GLY A C 1
ATOM 2463 O O . GLY A 1 331 ? 20.665 9.011 20.035 1.00 41.26 330 GLY A O 1
ATOM 2464 N N . ARG A 1 332 ? 21.223 7.744 21.799 1.00 41.91 331 ARG A N 1
ATOM 2465 C CA . ARG A 1 332 ? 22.591 7.701 21.396 1.00 45.10 331 ARG A CA 1
ATOM 2466 C C . ARG A 1 332 ? 22.706 7.008 20.025 1.00 45.13 331 ARG A C 1
ATOM 2467 O O . ARG A 1 332 ? 23.361 7.514 19.165 1.00 45.99 331 ARG A O 1
ATOM 2475 N N . ILE A 1 333 ? 21.978 5.914 19.793 1.00 44.38 332 ILE A N 1
ATOM 2476 C CA . ILE A 1 333 ? 22.021 5.229 18.516 1.00 44.71 332 ILE A CA 1
ATOM 2477 C C . ILE A 1 333 ? 21.389 6.036 17.340 1.00 43.79 332 ILE A C 1
ATOM 2478 O O . ILE A 1 333 ? 21.966 6.082 16.243 1.00 44.14 332 ILE A O 1
ATOM 2483 N N . MET A 1 334 ? 20.229 6.648 17.557 1.00 41.54 333 MET A N 1
ATOM 2484 C CA . MET A 1 334 ? 19.742 7.681 16.609 1.00 40.40 333 MET A CA 1
ATOM 2485 C C . MET A 1 334 ? 20.872 8.610 16.131 1.00 41.30 333 MET A C 1
ATOM 2486 O O . MET A 1 334 ? 21.142 8.712 14.921 1.00 39.86 333 MET A O 1
ATOM 2491 N N . LYS A 1 335 ? 21.550 9.259 17.069 1.00 41.84 334 LYS A N 1
ATOM 2492 C CA . LYS A 1 335 ? 22.525 10.261 16.702 1.00 44.73 334 LYS A CA 1
ATOM 2493 C C . LYS A 1 335 ? 23.653 9.646 15.958 1.00 46.49 334 LYS A C 1
ATOM 2494 O O . LYS A 1 335 ? 24.179 10.232 15.039 1.00 47.69 334 LYS A O 1
ATOM 2500 N N . ASN A 1 336 ? 23.996 8.441 16.334 1.00 48.02 335 ASN A N 1
ATOM 2501 C CA . ASN A 1 336 ? 25.113 7.830 15.709 1.00 50.96 335 ASN A CA 1
ATOM 2502 C C . ASN A 1 336 ? 24.842 7.257 14.332 1.00 49.85 335 ASN A C 1
ATOM 2503 O O . ASN A 1 336 ? 25.684 7.350 13.449 1.00 50.05 335 ASN A O 1
ATOM 2508 N N . GLN A 1 337 ? 23.690 6.616 14.195 1.00 47.66 336 GLN A N 1
ATOM 2509 C CA . GLN A 1 337 ? 23.389 5.846 13.020 1.00 47.77 336 GLN A CA 1
ATOM 2510 C C . GLN A 1 337 ? 22.432 6.566 12.047 1.00 46.32 336 GLN A C 1
ATOM 2511 O O . GLN A 1 337 ? 22.496 6.292 10.890 1.00 47.73 336 GLN A O 1
ATOM 2517 N N . PHE A 1 338 ? 21.530 7.427 12.532 1.00 43.49 337 PHE A N 1
ATOM 2518 C CA . PHE A 1 338 ? 20.397 7.942 11.758 1.00 40.83 337 PHE A CA 1
ATOM 2519 C C . PHE A 1 338 ? 20.411 9.475 11.669 1.00 40.63 337 PHE A C 1
ATOM 2520 O O . PHE A 1 338 ? 19.389 10.166 11.812 1.00 39.38 337 PHE A O 1
ATOM 2528 N N . GLY A 1 339 ? 21.593 10.036 11.499 1.00 39.95 338 GLY A N 1
ATOM 2529 C CA . GLY A 1 339 ? 21.701 11.471 11.439 1.00 40.58 338 GLY A CA 1
ATOM 2530 C C . GLY A 1 339 ? 20.929 11.914 10.211 1.00 40.98 338 GLY A C 1
ATOM 2531 O O . GLY A 1 339 ? 21.019 11.282 9.178 1.00 41.83 338 GLY A O 1
ATOM 2532 N N . GLY A 1 340 ? 20.187 13.015 10.312 1.00 41.88 339 GLY A N 1
ATOM 2533 C CA . GLY A 1 340 ? 19.388 13.517 9.169 1.00 41.75 339 GLY A CA 1
ATOM 2534 C C . GLY A 1 340 ? 17.959 12.988 9.138 1.00 39.90 339 GLY A C 1
ATOM 2535 O O . GLY A 1 340 ? 17.144 13.524 8.404 1.00 40.17 339 GLY A O 1
ATOM 2536 N N . TRP A 1 341 ? 17.669 11.946 9.919 1.00 36.96 340 TRP A N 1
ATOM 2537 C CA . TRP A 1 341 ? 16.395 11.264 9.851 1.00 35.60 340 TRP A CA 1
ATOM 2538 C C . TRP A 1 341 ? 15.354 11.949 10.734 1.00 35.17 340 TRP A C 1
ATOM 2539 O O . TRP A 1 341 ? 15.687 12.706 11.672 1.00 34.62 340 TRP A O 1
ATOM 2550 N N . ASN A 1 342 ? 14.099 11.619 10.439 1.00 33.86 341 ASN A N 1
ATOM 2551 C CA . ASN A 1 342 ? 12.915 11.986 11.247 1.00 33.38 341 ASN A CA 1
ATOM 2552 C C . ASN A 1 342 ? 12.664 10.867 12.273 1.00 32.17 341 ASN A C 1
ATOM 2553 O O . ASN A 1 342 ? 12.781 9.678 11.925 1.00 31.34 341 ASN A O 1
ATOM 2558 N N . LEU A 1 343 ? 12.331 11.242 13.503 1.00 31.41 342 LEU A N 1
ATOM 2559 C CA . LEU A 1 343 ? 12.072 10.288 14.557 1.00 33.42 342 LEU A CA 1
ATOM 2560 C C . LEU A 1 343 ? 10.705 10.573 15.174 1.00 32.89 342 LEU A C 1
ATOM 2561 O O . LEU A 1 343 ? 10.431 11.675 15.578 1.00 33.40 342 LEU A O 1
ATOM 2566 N N . SER A 1 344 ? 9.840 9.583 15.220 1.00 33.31 343 SER A N 1
ATOM 2567 C CA . SER A 1 344 ? 8.575 9.754 15.886 1.00 31.95 343 SER A CA 1
ATOM 2568 C C . SER A 1 344 ? 8.339 8.611 16.863 1.00 32.28 343 SER A C 1
ATOM 2569 O O . SER A 1 344 ? 8.586 7.469 16.532 1.00 32.65 343 SER A O 1
ATOM 2572 N N . LEU A 1 345 ? 7.855 8.929 18.063 1.00 32.41 344 LEU A N 1
ATOM 2573 C CA . LEU A 1 345 ? 7.701 7.964 19.121 1.00 30.99 344 LEU A CA 1
ATOM 2574 C C . LEU A 1 345 ? 6.380 8.118 19.874 1.00 31.93 344 LEU A C 1
ATOM 2575 O O . LEU A 1 345 ? 5.985 9.231 20.252 1.00 32.98 344 LEU A O 1
ATOM 2580 N N . PHE A 1 346 ? 5.685 7.004 20.077 1.00 31.28 345 PHE A N 1
ATOM 2581 C CA . PHE A 1 346 ? 4.409 7.007 20.755 1.00 32.50 345 PHE A CA 1
ATOM 2582 C C . PHE A 1 346 ? 4.641 6.329 22.100 1.00 33.61 345 PHE A C 1
ATOM 2583 O O . PHE A 1 346 ? 5.032 5.163 22.168 1.00 33.74 345 PHE A O 1
ATOM 2591 N N . SER A 1 347 ? 4.427 7.067 23.168 1.00 35.79 346 SER A N 1
ATOM 2592 C CA . SER A 1 347 ? 4.715 6.496 24.491 1.00 38.55 346 SER A CA 1
ATOM 2593 C C . SER A 1 347 ? 3.701 6.895 25.564 1.00 38.50 346 SER A C 1
ATOM 2594 O O . SER A 1 347 ? 3.132 7.951 25.497 1.00 37.81 346 SER A O 1
ATOM 2597 N N . ALA A 1 348 ? 3.543 6.039 26.557 1.00 40.13 347 ALA A N 1
ATOM 2598 C CA . ALA A 1 348 ? 2.769 6.356 27.755 1.00 42.94 347 ALA A CA 1
ATOM 2599 C C . ALA A 1 348 ? 3.665 6.980 28.814 1.00 44.26 347 ALA A C 1
ATOM 2600 O O . ALA A 1 348 ? 3.171 7.255 29.896 1.00 45.80 347 ALA A O 1
ATOM 2602 N N . SER A 1 349 ? 4.954 7.189 28.490 1.00 44.41 348 SER A N 1
ATOM 2603 C CA . SER A 1 349 ? 5.919 7.827 29.387 1.00 45.45 348 SER A CA 1
ATOM 2604 C C . SER A 1 349 ? 6.822 8.924 28.778 1.00 45.42 348 SER A C 1
ATOM 2605 O O . SER A 1 349 ? 7.976 8.689 28.372 1.00 46.11 348 SER A O 1
ATOM 2608 N N . PRO A 1 350 ? 6.313 10.149 28.718 1.00 45.67 349 PRO A N 1
ATOM 2609 C CA . PRO A 1 350 ? 7.092 11.342 28.342 1.00 45.05 349 PRO A CA 1
ATOM 2610 C C . PRO A 1 350 ? 8.434 11.473 29.061 1.00 44.69 349 PRO A C 1
ATOM 2611 O O . PRO A 1 350 ? 9.449 11.880 28.437 1.00 43.98 349 PRO A O 1
ATOM 2615 N N . ASP A 1 351 ? 8.460 11.132 30.356 1.00 43.79 350 ASP A N 1
ATOM 2616 C CA . ASP A 1 351 ? 9.718 11.175 31.085 1.00 44.14 350 ASP A CA 1
ATOM 2617 C C . ASP A 1 351 ? 10.750 10.220 30.506 1.00 42.16 350 ASP A C 1
ATOM 2618 O O . ASP A 1 351 ? 11.927 10.565 30.388 1.00 43.11 350 ASP A O 1
ATOM 2623 N N . LEU A 1 352 ? 10.338 9.007 30.157 1.00 38.90 351 LEU A N 1
ATOM 2624 C CA . LEU A 1 352 ? 11.257 8.116 29.445 1.00 36.73 351 LEU A CA 1
ATOM 2625 C C . LEU A 1 352 ? 11.727 8.683 28.093 1.00 35.74 351 LEU A C 1
ATOM 2626 O O . LEU A 1 352 ? 12.926 8.601 27.746 1.00 34.14 351 LEU A O 1
ATOM 2631 N N . LEU A 1 353 ? 10.818 9.349 27.368 1.00 35.40 352 LEU A N 1
ATOM 2632 C CA . LEU A 1 353 ? 11.227 10.010 26.092 1.00 34.71 352 LEU A CA 1
ATOM 2633 C C . LEU A 1 353 ? 12.295 11.016 26.354 1.00 35.83 352 LEU A C 1
ATOM 2634 O O . LEU A 1 353 ? 13.227 11.157 25.511 1.00 35.29 352 LEU A O 1
ATOM 2639 N N . SER A 1 354 ? 12.262 11.662 27.535 1.00 35.59 353 SER A N 1
ATOM 2640 C CA . SER A 1 354 ? 13.317 12.677 27.776 1.00 38.22 353 SER A CA 1
ATOM 2641 C C . SER A 1 354 ? 14.733 12.078 27.781 1.00 38.54 353 SER A C 1
ATOM 2642 O O . SER A 1 354 ? 15.675 12.746 27.430 1.00 38.83 353 SER A O 1
ATOM 2645 N N . CYS A 1 355 ? 14.863 10.796 28.113 1.00 38.39 354 CYS A N 1
ATOM 2646 C CA . CYS A 1 355 ? 16.140 10.135 28.127 1.00 38.44 354 CYS A CA 1
ATOM 2647 C C . CYS A 1 355 ? 16.819 10.064 26.793 1.00 39.64 354 CYS A C 1
ATOM 2648 O O . CYS A 1 355 ? 18.022 9.777 26.740 1.00 39.59 354 CYS A O 1
ATOM 2651 N N . LEU A 1 356 ? 16.058 10.272 25.707 1.00 38.48 355 LEU A N 1
ATOM 2652 C CA . LEU A 1 356 ? 16.678 10.362 24.407 1.00 39.08 355 LEU A CA 1
ATOM 2653 C C . LEU A 1 356 ? 17.659 11.546 24.241 1.00 39.43 355 LEU A C 1
ATOM 2654 O O . LEU A 1 356 ? 18.587 11.458 23.435 1.00 40.62 355 LEU A O 1
ATOM 2659 N N . GLN A 1 357 ? 17.467 12.625 24.991 1.00 38.12 356 GLN A N 1
ATOM 2660 C CA . GLN A 1 357 ? 18.316 13.811 24.853 1.00 40.03 356 GLN A CA 1
ATOM 2661 C C . GLN A 1 357 ? 18.156 14.461 23.424 1.00 39.51 356 GLN A C 1
ATOM 2662 O O . GLN A 1 357 ? 19.161 14.918 22.770 1.00 38.68 356 GLN A O 1
ATOM 2668 N N . LEU A 1 358 ? 16.905 14.458 22.969 1.00 36.10 357 LEU A N 1
ATOM 2669 C CA . LEU A 1 358 ? 16.463 15.173 21.754 1.00 37.32 357 LEU A CA 1
ATOM 2670 C C . LEU A 1 358 ? 15.316 16.073 22.088 1.00 36.26 357 LEU A C 1
ATOM 2671 O O . LEU A 1 358 ? 14.450 15.727 22.894 1.00 34.56 357 LEU A O 1
ATOM 2676 N N . ARG A 1 359 ? 15.251 17.190 21.378 1.00 38.63 358 ARG A N 1
ATOM 2677 C CA . ARG A 1 359 ? 14.150 18.146 21.566 1.00 38.77 358 ARG A CA 1
ATOM 2678 C C . ARG A 1 359 ? 13.078 17.931 20.522 1.00 37.99 358 ARG A C 1
ATOM 2679 O O . ARG A 1 359 ? 13.350 18.001 19.318 1.00 38.16 358 ARG A O 1
ATOM 2687 N N . ALA A 1 360 ? 11.861 17.647 20.968 1.00 36.53 359 ALA A N 1
ATOM 2688 C CA . ALA A 1 360 ? 10.783 17.371 20.021 1.00 37.34 359 ALA A CA 1
ATOM 2689 C C . ALA A 1 360 ? 10.316 18.717 19.415 1.00 38.35 359 ALA A C 1
ATOM 2690 O O . ALA A 1 360 ? 10.198 19.702 20.157 1.00 37.50 359 ALA A O 1
ATOM 2692 N N . ASP A 1 361 ? 10.062 18.758 18.097 1.00 37.56 360 ASP A N 1
ATOM 2693 C CA . ASP A 1 361 ? 9.463 19.959 17.537 1.00 38.24 360 ASP A CA 1
ATOM 2694 C C . ASP A 1 361 ? 7.936 19.826 17.313 1.00 38.68 360 ASP A C 1
ATOM 2695 O O . ASP A 1 361 ? 7.356 20.719 16.803 1.00 38.51 360 ASP A O 1
ATOM 2700 N N . LYS A 1 362 ? 7.301 18.722 17.728 1.00 40.01 361 LYS A N 1
ATOM 2701 C CA . LYS A 1 362 ? 5.856 18.551 17.592 1.00 40.88 361 LYS A CA 1
ATOM 2702 C C . LYS A 1 362 ? 5.397 17.478 18.532 1.00 40.61 361 LYS A C 1
ATOM 2703 O O . LYS A 1 362 ? 6.142 16.542 18.759 1.00 41.22 361 LYS A O 1
ATOM 2707 N N . GLN A 1 363 ? 4.169 17.569 19.031 1.00 40.21 362 GLN A N 1
ATOM 2708 C CA . GLN A 1 363 ? 3.667 16.534 19.890 1.00 40.87 362 GLN A CA 1
ATOM 2709 C C . GLN A 1 363 ? 2.159 16.425 19.772 1.00 40.75 362 GLN A C 1
ATOM 2710 O O . GLN A 1 363 ? 1.513 17.410 19.385 1.00 39.85 362 GLN A O 1
ATOM 2716 N N . TYR A 1 364 ? 1.624 15.240 20.101 1.00 40.29 363 TYR A N 1
ATOM 2717 C CA . TYR A 1 364 ? 0.169 14.971 20.108 1.00 41.72 363 TYR A CA 1
ATOM 2718 C C . TYR A 1 364 ? -0.232 14.202 21.354 1.00 42.83 363 TYR A C 1
ATOM 2719 O O . TYR A 1 364 ? 0.556 13.410 21.793 1.00 44.14 363 TYR A O 1
ATOM 2728 N N . LYS A 1 365 ? -1.412 14.430 21.933 1.00 44.30 364 LYS A N 1
ATOM 2729 C CA . LYS A 1 365 ? -1.909 13.605 23.050 1.00 47.13 364 LYS A CA 1
ATOM 2730 C C . LYS A 1 365 ? -2.915 12.626 22.474 1.00 47.32 364 LYS A C 1
ATOM 2731 O O . LYS A 1 365 ? -3.682 13.033 21.634 1.00 49.25 364 LYS A O 1
ATOM 2737 N N . ALA A 1 366 ? -2.930 11.365 22.913 1.00 46.64 365 ALA A N 1
ATOM 2738 C CA . ALA A 1 366 ? -3.942 10.409 22.491 1.00 46.80 365 ALA A CA 1
ATOM 2739 C C . ALA A 1 366 ? -4.178 9.453 23.621 1.00 48.17 365 ALA A C 1
ATOM 2740 O O . ALA A 1 366 ? -3.257 9.119 24.304 1.00 48.71 365 ALA A O 1
ATOM 2742 N N . LYS A 1 367 ? -5.399 8.966 23.781 1.00 49.92 366 LYS A N 1
ATOM 2743 C CA . LYS A 1 367 ? -5.655 7.859 24.707 1.00 52.78 366 LYS A CA 1
ATOM 2744 C C . LYS A 1 367 ? -5.453 6.537 24.007 1.00 52.83 366 LYS A C 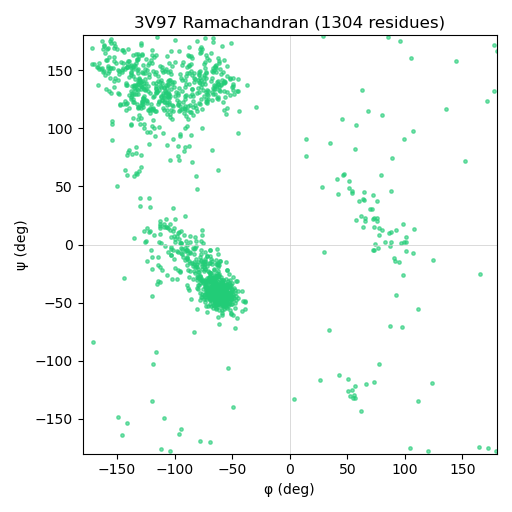1
ATOM 2745 O O . LYS A 1 367 ? -5.832 6.380 22.860 1.00 54.72 366 LYS A O 1
ATOM 2751 N N . ASN A 1 368 ? -4.824 5.596 24.666 1.00 53.94 367 ASN A N 1
ATOM 2752 C CA . ASN A 1 368 ? -4.792 4.253 24.178 1.00 54.89 367 ASN A CA 1
ATOM 2753 C C . ASN A 1 368 ? -5.505 3.404 25.237 1.00 57.71 367 ASN A C 1
ATOM 2754 O O . ASN A 1 368 ? -4.926 3.077 26.269 1.00 58.02 367 ASN A O 1
ATOM 2759 N N . GLY A 1 369 ? -6.775 3.075 24.979 1.00 60.12 368 GLY A N 1
ATOM 2760 C CA . GLY A 1 369 ? -7.650 2.512 26.003 1.00 63.02 368 GLY A CA 1
ATOM 2761 C C . GLY A 1 369 ? -7.661 3.472 27.182 1.00 64.59 368 GLY A C 1
ATOM 2762 O O . GLY A 1 369 ? -7.835 4.683 26.996 1.00 65.67 368 GLY A O 1
ATOM 2763 N N . PRO A 1 370 ? -7.418 2.959 28.400 1.00 65.45 369 PRO A N 1
ATOM 2764 C CA . PRO A 1 370 ? -7.395 3.885 29.533 1.00 65.44 369 PRO A CA 1
ATOM 2765 C C . PRO A 1 370 ? -6.108 4.758 29.691 1.00 64.05 369 PRO A C 1
ATOM 2766 O O . PRO A 1 370 ? -6.097 5.666 30.529 1.00 65.21 369 PRO A O 1
ATOM 2770 N N . LEU A 1 371 ? -5.054 4.507 28.913 1.00 60.90 370 LEU A N 1
ATOM 2771 C CA . LEU A 1 371 ? -3.758 5.177 29.133 1.00 57.91 370 LEU A CA 1
ATOM 2772 C C . LEU A 1 371 ? -3.573 6.450 28.303 1.00 55.45 370 LEU A C 1
ATOM 2773 O O . LEU A 1 371 ? -3.785 6.441 27.086 1.00 53.93 370 LEU A O 1
ATOM 2778 N N . ASP A 1 372 ? -3.144 7.519 28.962 1.00 53.00 371 ASP A N 1
ATOM 2779 C CA . ASP A 1 372 ? -2.696 8.749 28.321 1.00 51.07 371 ASP A CA 1
ATOM 2780 C C . ASP A 1 372 ? -1.356 8.539 27.631 1.00 48.20 371 ASP A C 1
ATOM 2781 O O . ASP A 1 372 ? -0.401 8.116 28.248 1.00 48.64 371 ASP A O 1
ATOM 2786 N N . CYS A 1 373 ? -1.266 8.839 26.353 1.00 44.51 372 CYS A N 1
ATOM 2787 C CA . CYS A 1 373 ? 0.012 8.680 25.648 1.00 40.89 372 CYS A CA 1
ATOM 2788 C C . CYS A 1 373 ? 0.362 9.944 24.928 1.00 39.09 372 CYS A C 1
ATOM 2789 O O . CYS A 1 373 ? -0.502 10.810 24.733 1.00 38.05 372 CYS A O 1
ATOM 2792 N N . VAL A 1 374 ? 1.619 10.087 24.508 1.00 37.38 373 VAL A N 1
ATOM 2793 C CA . VAL A 1 374 ? 1.943 11.216 23.676 1.00 36.64 373 VAL A CA 1
ATOM 2794 C C . VAL A 1 374 ? 2.720 10.707 22.509 1.00 35.75 373 VAL A C 1
ATOM 2795 O O . VAL A 1 374 ? 3.400 9.688 22.615 1.00 37.25 373 VAL A O 1
ATOM 2799 N N . GLN A 1 375 ? 2.637 11.378 21.366 1.00 34.29 374 GLN A N 1
ATOM 2800 C CA . GLN A 1 375 ? 3.486 11.039 20.274 1.00 32.32 374 GLN A CA 1
ATOM 2801 C C . GLN A 1 375 ? 4.313 12.311 20.115 1.00 33.10 374 GLN A C 1
ATOM 2802 O O . GLN A 1 375 ? 3.720 13.406 20.153 1.00 33.03 374 GLN A O 1
ATOM 2808 N N . LYS A 1 376 ? 5.627 12.186 19.918 1.00 29.87 375 LYS A N 1
ATOM 2809 C CA . LYS A 1 376 ? 6.476 13.330 19.765 1.00 31.10 375 LYS A CA 1
ATOM 2810 C C . LYS A 1 376 ? 7.390 13.109 18.597 1.00 30.71 375 LYS A C 1
ATOM 2811 O O . LYS A 1 376 ? 7.871 12.014 18.445 1.00 30.56 375 LYS A O 1
ATOM 2817 N N . ASN A 1 377 ? 7.596 14.123 17.754 1.00 30.81 376 ASN A N 1
ATOM 2818 C CA . ASN A 1 377 ? 8.494 13.999 16.603 1.00 31.97 376 ASN A CA 1
ATOM 2819 C C . ASN A 1 377 ? 9.739 14.806 16.783 1.00 30.75 376 ASN A C 1
ATOM 2820 O O . ASN A 1 377 ? 9.712 15.846 17.436 1.00 32.19 376 ASN A O 1
ATOM 2825 N N . TYR A 1 378 ? 10.843 14.335 16.212 1.00 31.45 377 TYR A N 1
ATOM 2826 C CA . TYR A 1 378 ? 12.140 14.942 16.465 1.00 31.24 377 TYR A CA 1
ATOM 2827 C C . TYR A 1 378 ? 12.907 14.854 15.188 1.00 32.83 377 TYR A C 1
ATOM 2828 O O . TYR A 1 378 ? 12.696 13.960 14.385 1.00 33.08 377 TYR A O 1
ATOM 2837 N N . HIS A 1 379 ? 13.822 15.799 15.010 1.00 33.69 378 HIS A N 1
ATOM 2838 C CA . HIS A 1 379 ? 14.749 15.770 13.960 1.00 34.88 378 HIS A CA 1
ATOM 2839 C C . HIS A 1 379 ? 16.119 15.378 14.490 1.00 36.12 378 HIS A C 1
ATOM 2840 O O . HIS A 1 379 ? 16.599 16.009 15.376 1.00 37.74 378 HIS A O 1
ATOM 2847 N N . VAL A 1 380 ? 16.763 14.354 13.938 1.00 37.87 379 VAL A N 1
ATOM 2848 C CA . VAL A 1 380 ? 18.083 14.055 14.393 1.00 40.04 379 VAL A CA 1
ATOM 2849 C C . VAL A 1 380 ? 19.131 14.693 13.522 1.00 42.62 379 VAL A C 1
ATOM 2850 O O . VAL A 1 380 ? 19.224 14.451 12.297 1.00 42.52 379 VAL A O 1
ATOM 2854 N N . ALA A 1 381 ? 19.898 15.554 14.185 1.00 45.07 380 ALA A N 1
ATOM 2855 C CA . ALA A 1 381 ? 20.975 16.324 13.559 1.00 49.27 380 ALA A CA 1
ATOM 2856 C C . ALA A 1 381 ? 21.915 15.466 12.709 1.00 51.53 380 ALA A C 1
ATOM 2857 O O . ALA A 1 381 ? 22.276 14.390 13.118 1.00 50.79 380 ALA A O 1
ATOM 2859 N N . GLU A 1 382 ? 22.325 15.940 11.542 1.00 55.93 381 GLU A N 1
ATOM 2860 C CA . GLU A 1 382 ? 23.405 15.233 10.822 1.00 61.89 381 GLU A CA 1
ATOM 2861 C C . GLU A 1 382 ? 24.734 15.258 11.608 1.00 64.49 381 GLU A C 1
ATOM 2862 O O . GLU A 1 382 ? 24.926 16.135 12.458 1.00 66.43 381 GLU A O 1
ATOM 2868 N N . SER A 1 383 ? 25.604 14.272 11.369 1.00 67.19 382 SER A N 1
ATOM 2869 C CA . SER A 1 383 ? 26.994 14.191 11.960 1.00 70.34 382 SER A CA 1
ATOM 2870 C C . SER A 1 383 ? 27.348 15.116 13.143 1.00 71.29 382 SER A C 1
ATOM 2871 O O . SER A 1 383 ? 28.356 15.858 13.086 1.00 74.43 382 SER A O 1
ATOM 2874 N N . MET A 1 391 ? 25.892 16.892 25.456 1.00 88.23 390 MET A N 1
ATOM 2875 C CA . MET A 1 391 ? 26.184 17.196 26.878 1.00 89.02 390 MET A CA 1
ATOM 2876 C C . MET A 1 391 ? 25.984 15.994 27.859 1.00 87.80 390 MET A C 1
ATOM 2877 O O . MET A 1 391 ? 26.923 15.203 28.046 1.00 88.52 390 MET A O 1
ATOM 2879 N N . VAL A 1 392 ? 24.785 15.870 28.449 1.00 92.99 391 VAL A N 1
ATOM 2880 C CA . VAL A 1 392 ? 24.329 14.729 29.311 1.00 90.32 391 VAL A CA 1
ATOM 2881 C C . VAL A 1 392 ? 24.816 14.712 30.772 1.00 88.18 391 VAL A C 1
ATOM 2882 O O . VAL A 1 392 ? 25.454 13.756 31.204 1.00 87.34 391 VAL A O 1
ATOM 2886 N N . ALA A 1 393 ? 24.475 15.752 31.534 1.00 87.01 392 ALA A N 1
ATOM 2887 C CA . ALA A 1 393 ? 24.994 15.912 32.902 1.00 84.69 392 ALA A CA 1
ATOM 2888 C C . ALA A 1 393 ? 26.482 15.536 32.962 1.00 83.29 392 ALA A C 1
ATOM 2889 O O . ALA A 1 393 ? 26.875 14.635 33.729 1.00 81.67 392 ALA A O 1
ATOM 2891 N N . GLU A 1 394 ? 27.292 16.209 32.129 1.00 82.64 393 GLU A N 1
ATOM 2892 C CA . GLU A 1 394 ? 28.723 15.892 31.996 1.00 80.90 393 GLU A CA 1
ATOM 2893 C C . GLU A 1 394 ? 29.443 16.254 33.305 1.00 78.20 393 GLU A C 1
ATOM 2894 O O . GLU A 1 394 ? 30.545 15.784 33.586 1.00 77.90 393 GLU A O 1
ATOM 2900 N N . ASP A 1 395 ? 28.755 17.068 34.091 1.00 75.16 394 ASP A N 1
ATOM 2901 C CA . ASP A 1 395 ? 29.175 17.574 35.362 1.00 72.96 394 ASP A CA 1
ATOM 2902 C C . ASP A 1 395 ? 29.387 16.356 36.332 1.00 69.41 394 ASP A C 1
ATOM 2903 O O . ASP A 1 395 ? 30.515 16.020 36.761 1.00 68.92 394 ASP A O 1
ATOM 2908 N N . TYR A 1 396 ? 28.263 15.732 36.659 1.00 65.05 395 TYR A N 1
ATOM 2909 C CA . TYR A 1 396 ? 28.178 14.446 37.293 1.00 60.13 395 TYR A CA 1
ATOM 2910 C C . TYR A 1 396 ? 28.993 13.344 36.623 1.00 58.99 395 TYR A C 1
ATOM 2911 O O . TYR A 1 396 ? 29.667 12.570 37.293 1.00 57.69 395 TYR A O 1
ATOM 2920 N N . THR A 1 397 ? 28.898 13.234 35.313 1.00 58.56 396 THR A N 1
ATOM 2921 C CA . THR A 1 397 ? 29.672 12.208 34.621 1.00 58.04 396 THR A CA 1
ATOM 2922 C C . THR A 1 397 ? 31.163 12.281 34.951 1.00 57.61 396 THR A C 1
ATOM 2923 O O . THR A 1 397 ? 31.764 11.279 35.347 1.00 57.08 396 THR A O 1
ATOM 2927 N N . ASN A 1 398 ? 31.755 13.452 34.780 1.00 58.40 397 ASN A N 1
ATOM 2928 C CA . ASN A 1 398 ? 33.170 13.600 35.035 1.00 58.93 397 ASN A CA 1
ATOM 2929 C C . ASN A 1 398 ? 33.514 13.376 36.492 1.00 57.35 397 ASN A C 1
ATOM 2930 O O . ASN A 1 398 ? 34.472 12.670 36.767 1.00 57.76 397 ASN A O 1
ATOM 2935 N N . ARG A 1 399 ? 32.683 13.864 37.405 1.00 54.50 398 ARG A N 1
ATOM 2936 C CA . ARG A 1 399 ? 32.959 13.693 38.794 1.00 53.86 398 ARG A CA 1
ATOM 2937 C C . ARG A 1 399 ? 32.979 12.175 39.172 1.00 52.11 398 ARG A C 1
ATOM 2938 O O . ARG A 1 399 ? 33.822 11.676 39.964 1.00 51.81 398 ARG A O 1
ATOM 2946 N N . LEU A 1 400 ? 32.097 11.447 38.528 1.00 50.00 399 LEU A N 1
ATOM 2947 C CA . LEU A 1 400 ? 31.836 10.101 38.885 1.00 48.40 399 LEU A CA 1
ATOM 2948 C C . LEU A 1 400 ? 32.937 9.235 38.279 1.00 48.33 399 LEU A C 1
ATOM 2949 O O . LEU A 1 400 ? 33.396 8.273 38.897 1.00 48.68 399 LEU A O 1
ATOM 2954 N N . ARG A 1 401 ? 33.378 9.577 37.081 1.00 49.05 400 ARG A N 1
ATOM 2955 C CA . ARG A 1 401 ? 34.507 8.889 36.439 1.00 49.40 400 ARG A CA 1
ATOM 2956 C C . ARG A 1 401 ? 35.754 9.123 37.266 1.00 49.45 400 ARG A C 1
ATOM 2957 O O . ARG A 1 401 ? 36.537 8.194 37.467 1.00 49.15 400 ARG A O 1
ATOM 2965 N N . LYS A 1 402 ? 35.928 10.349 37.745 1.00 48.39 401 LYS A N 1
ATOM 2966 C CA . LYS A 1 402 ? 37.006 10.598 38.675 1.00 51.97 401 LYS A CA 1
ATOM 2967 C C . LYS A 1 402 ? 36.895 9.700 39.918 1.00 48.76 401 LYS A C 1
ATOM 2968 O O . LYS A 1 402 ? 37.866 9.050 40.310 1.00 47.86 401 LYS A O 1
ATOM 2974 N N . ASN A 1 403 ? 35.728 9.703 40.569 1.00 47.48 402 ASN A N 1
ATOM 2975 C CA . ASN A 1 403 ? 35.636 9.031 41.887 1.00 46.06 402 ASN A CA 1
ATOM 2976 C C . ASN A 1 403 ? 35.864 7.593 41.616 1.00 45.20 402 ASN A C 1
ATOM 2977 O O . ASN A 1 403 ? 36.447 6.894 42.431 1.00 45.26 402 ASN A O 1
ATOM 2982 N N . LEU A 1 404 ? 35.486 7.173 40.409 1.00 44.13 403 LEU A N 1
ATOM 2983 C CA . LEU A 1 404 ? 35.549 5.779 40.101 1.00 43.95 403 LEU A CA 1
ATOM 2984 C C . LEU A 1 404 ? 36.995 5.331 40.002 1.00 46.14 403 LEU A C 1
ATOM 2985 O O . LEU A 1 404 ? 37.392 4.284 40.582 1.00 44.59 403 LEU A O 1
ATOM 2990 N N . LYS A 1 405 ? 37.801 6.144 39.291 1.00 48.79 404 LYS A N 1
ATOM 2991 C CA . LYS A 1 405 ? 39.250 5.881 39.205 1.00 50.64 404 LYS A CA 1
ATOM 2992 C C . LYS A 1 405 ? 39.859 5.887 40.628 1.00 50.33 404 LYS A C 1
ATOM 2993 O O . LYS A 1 405 ? 40.561 4.948 41.047 1.00 50.19 404 LYS A O 1
ATOM 2999 N N . LYS A 1 406 ? 39.561 6.942 41.376 1.00 49.22 405 LYS A N 1
ATOM 3000 C CA . LYS A 1 406 ? 40.119 7.064 42.709 1.00 48.39 405 LYS A CA 1
ATOM 3001 C C . LYS A 1 406 ? 39.726 5.872 43.607 1.00 47.39 405 LYS A C 1
ATOM 3002 O O . LYS A 1 406 ? 40.598 5.172 44.139 1.00 47.60 405 LYS A O 1
ATOM 3008 N N . PHE A 1 407 ? 38.423 5.610 43.760 1.00 45.19 406 PHE A N 1
ATOM 3009 C CA . PHE A 1 407 ? 37.974 4.621 44.749 1.00 43.01 406 PHE A CA 1
ATOM 3010 C C . PHE A 1 407 ? 38.124 3.191 44.335 1.00 44.04 406 PHE A C 1
ATOM 3011 O O . PHE A 1 407 ? 38.272 2.337 45.181 1.00 44.00 406 PHE A O 1
ATOM 3019 N N . GLU A 1 408 ? 38.051 2.895 43.046 1.00 46.30 407 GLU A N 1
ATOM 3020 C CA . GLU A 1 408 ? 38.282 1.536 42.613 1.00 47.95 407 GLU A CA 1
ATOM 3021 C C . GLU A 1 408 ? 39.683 1.068 43.042 1.00 48.99 407 GLU A C 1
ATOM 3022 O O . GLU A 1 408 ? 39.807 -0.013 43.610 1.00 49.89 407 GLU A O 1
ATOM 3028 N N . LYS A 1 409 ? 40.719 1.857 42.747 1.00 49.05 408 LYS A N 1
ATOM 3029 C CA . LYS A 1 409 ? 42.081 1.612 43.231 1.00 50.96 408 LYS A CA 1
ATOM 3030 C C . LYS A 1 409 ? 42.224 1.605 44.760 1.00 50.62 408 LYS A C 1
ATOM 3031 O O . LYS A 1 409 ? 42.849 0.716 45.336 1.00 50.55 408 LYS A O 1
ATOM 3037 N N . TRP A 1 410 ? 41.592 2.558 45.439 1.00 49.32 409 TRP A N 1
ATOM 3038 C CA . TRP A 1 410 ? 41.703 2.563 46.859 1.00 48.68 409 TRP A CA 1
ATOM 3039 C C . TRP A 1 410 ? 41.111 1.288 47.466 1.00 48.74 409 TRP A C 1
ATOM 3040 O O . TRP A 1 410 ? 41.667 0.721 48.409 1.00 48.03 409 TRP A O 1
ATOM 3051 N N . ALA A 1 411 ? 39.988 0.844 46.890 1.00 50.52 410 ALA A N 1
ATOM 3052 C CA . ALA A 1 411 ? 39.182 -0.286 47.381 1.00 48.48 410 ALA A CA 1
ATOM 3053 C C . ALA A 1 411 ? 39.894 -1.602 47.113 1.00 50.43 410 ALA A C 1
ATOM 3054 O O . ALA A 1 411 ? 39.778 -2.521 47.927 1.00 51.78 410 ALA A O 1
ATOM 3056 N N . ARG A 1 412 ? 40.599 -1.677 45.985 1.00 51.79 411 ARG A N 1
ATOM 3057 C CA . ARG A 1 412 ? 41.415 -2.832 45.613 1.00 54.58 411 ARG A CA 1
ATOM 3058 C C . ARG A 1 412 ? 42.540 -2.968 46.591 1.00 56.27 411 ARG A C 1
ATOM 3059 O O . ARG A 1 412 ? 42.729 -4.068 47.123 1.00 56.96 411 ARG A O 1
ATOM 3061 N N . GLN A 1 413 ? 43.273 -1.869 46.862 1.00 57.83 412 GLN A N 1
ATOM 3062 C CA . GLN A 1 413 ? 44.300 -1.931 47.940 1.00 59.44 412 GLN A CA 1
ATOM 3063 C C . GLN A 1 413 ? 43.751 -2.276 49.286 1.00 57.76 412 GLN A C 1
ATOM 3064 O O . GLN A 1 413 ? 44.337 -3.107 49.985 1.00 59.38 412 GLN A O 1
ATOM 3070 N N . GLU A 1 414 ? 42.684 -1.628 49.700 1.00 54.47 413 GLU A N 1
ATOM 3071 C CA . GLU A 1 414 ? 42.191 -1.931 51.041 1.00 53.29 413 GLU A CA 1
ATOM 3072 C C . GLU A 1 414 ? 41.585 -3.299 51.216 1.00 51.41 413 GLU A C 1
ATOM 3073 O O . GLU A 1 414 ? 41.343 -3.667 52.342 1.00 51.11 413 GLU A O 1
ATOM 3079 N N . GLY A 1 415 ? 41.239 -3.997 50.121 1.00 50.87 414 GLY A N 1
ATOM 3080 C CA . GLY A 1 415 ? 40.434 -5.243 50.179 1.00 48.51 414 GLY A CA 1
ATOM 3081 C C . GLY A 1 415 ? 38.928 -5.036 50.431 1.00 46.85 414 GLY A C 1
ATOM 3082 O O . GLY A 1 415 ? 38.272 -5.826 51.119 1.00 45.23 414 GLY A O 1
ATOM 3083 N N . ILE A 1 416 ? 38.378 -3.978 49.840 1.00 45.24 415 ILE A N 1
ATOM 3084 C CA . ILE A 1 416 ? 37.005 -3.528 50.116 1.00 42.59 415 ILE A CA 1
ATOM 3085 C C . ILE A 1 416 ? 36.152 -3.721 48.875 1.00 42.18 415 ILE A C 1
ATOM 3086 O O . ILE A 1 416 ? 36.581 -3.322 47.796 1.00 41.70 415 ILE A O 1
ATOM 3091 N N . GLU A 1 417 ? 34.962 -4.298 49.019 1.00 40.81 416 GLU A N 1
ATOM 3092 C CA . GLU A 1 417 ? 34.098 -4.387 47.853 1.00 41.25 416 GLU A CA 1
ATOM 3093 C C . GLU A 1 417 ? 32.751 -3.699 47.910 1.00 39.05 416 GLU A C 1
ATOM 3094 O O . GLU A 1 417 ? 32.092 -3.562 46.875 1.00 38.13 416 GLU A O 1
ATOM 3100 N N . CYS A 1 418 ? 32.362 -3.259 49.093 1.00 34.36 417 CYS A N 1
ATOM 3101 C CA . CYS A 1 418 ? 31.283 -2.341 49.217 1.00 33.54 417 CYS A CA 1
ATOM 3102 C C . CYS A 1 418 ? 31.768 -0.976 49.681 1.00 32.60 417 CYS A C 1
ATOM 3103 O O . CYS A 1 418 ? 32.381 -0.824 50.764 1.00 29.38 417 CYS A O 1
ATOM 3106 N N . TYR A 1 419 ? 31.429 0.040 48.861 1.00 31.80 418 TYR A N 1
ATOM 3107 C CA . TYR A 1 419 ? 31.808 1.367 49.137 1.00 31.73 418 TYR A CA 1
ATOM 3108 C C . TYR A 1 419 ? 30.979 2.427 48.359 1.00 31.97 418 TYR A C 1
ATOM 3109 O O . TYR A 1 419 ? 30.323 2.145 47.371 1.00 33.85 418 TYR A O 1
ATOM 3118 N N . ARG A 1 420 ? 31.134 3.678 48.768 1.00 33.10 419 ARG A N 1
ATOM 3119 C CA . ARG A 1 420 ? 30.288 4.779 48.368 1.00 33.19 419 ARG A CA 1
ATOM 3120 C C . ARG A 1 420 ? 31.050 5.377 47.220 1.00 34.62 419 ARG A C 1
ATOM 3121 O O . ARG A 1 420 ? 32.146 5.924 47.398 1.00 34.07 419 ARG A O 1
ATOM 3129 N N . LEU A 1 421 ? 30.459 5.313 46.048 1.00 34.74 420 LEU A N 1
ATOM 3130 C CA . LEU A 1 421 ? 31.113 5.872 44.878 1.00 37.50 420 LEU A CA 1
ATOM 3131 C C . LEU A 1 421 ? 30.967 7.397 44.780 1.00 37.10 420 LEU A C 1
ATOM 3132 O O . LEU A 1 421 ? 31.849 8.092 44.282 1.00 39.14 420 LEU A O 1
ATOM 3137 N N . TYR A 1 422 ? 29.880 7.914 45.318 1.00 36.04 421 TYR A N 1
ATOM 3138 C CA . TYR A 1 422 ? 29.536 9.278 45.139 1.00 37.60 421 TYR A CA 1
ATOM 3139 C C . TYR A 1 422 ? 28.613 9.606 46.236 1.00 37.96 421 TYR A C 1
ATOM 3140 O O . TYR A 1 422 ? 27.643 8.911 46.481 1.00 38.16 421 TYR A O 1
ATOM 3149 N N . ASP A 1 423 ? 28.864 10.721 46.863 1.00 41.08 422 ASP A N 1
ATOM 3150 C CA . ASP A 1 423 ? 28.199 11.082 48.124 1.00 42.82 422 ASP A CA 1
ATOM 3151 C C . ASP A 1 423 ? 27.712 12.538 48.045 1.00 45.19 422 ASP A C 1
ATOM 3152 O O . ASP A 1 423 ? 28.216 13.387 48.800 1.00 46.03 422 ASP A O 1
ATOM 3157 N N . ALA A 1 424 ? 26.810 12.832 47.104 1.00 45.56 423 ALA A N 1
ATOM 3158 C CA . ALA A 1 424 ? 26.282 14.194 46.911 1.00 48.57 423 ALA A CA 1
ATOM 3159 C C . ALA A 1 424 ? 27.419 15.193 46.791 1.00 50.78 423 ALA A C 1
ATOM 3160 O O . ALA A 1 424 ? 27.443 16.202 47.454 1.00 52.63 423 ALA A O 1
ATOM 3162 N N . ASP A 1 425 ? 28.388 14.876 45.949 1.00 51.62 424 ASP A N 1
ATOM 3163 C CA . ASP A 1 425 ? 29.579 15.677 45.846 1.00 52.47 424 ASP A CA 1
ATOM 3164 C C . ASP A 1 425 ? 29.284 17.050 45.201 1.00 55.43 424 ASP A C 1
ATOM 3165 O O . ASP A 1 425 ? 29.813 18.067 45.640 1.00 57.31 424 ASP A O 1
ATOM 3170 N N . LEU A 1 426 ? 28.484 17.077 44.136 1.00 56.48 425 LEU A N 1
ATOM 3171 C CA . LEU A 1 426 ? 28.002 18.320 43.509 1.00 57.91 425 LEU A CA 1
ATOM 3172 C C . LEU A 1 426 ? 26.594 18.638 44.044 1.00 59.23 425 LEU A C 1
ATOM 3173 O O . LEU A 1 426 ? 25.736 17.766 44.070 1.00 58.22 425 LEU A O 1
ATOM 3178 N N . PRO A 1 427 ? 26.330 19.872 44.513 1.00 62.04 426 PRO A N 1
ATOM 3179 C CA . PRO A 1 427 ? 25.001 19.985 45.201 1.00 63.03 426 PRO A CA 1
ATOM 3180 C C . PRO A 1 427 ? 23.771 19.966 44.219 1.00 63.28 426 PRO A C 1
ATOM 3181 O O . PRO A 1 427 ? 22.608 19.828 44.652 1.00 64.13 426 PRO A O 1
ATOM 3185 N N . GLU A 1 428 ? 24.028 20.104 42.918 1.00 62.49 427 GLU A N 1
ATOM 3186 C CA . GLU A 1 428 ? 22.963 19.973 41.934 1.00 61.50 427 GLU A CA 1
ATOM 3187 C C . GLU A 1 428 ? 22.664 18.489 41.535 1.00 58.95 427 GLU A C 1
ATOM 3188 O O . GLU A 1 428 ? 21.738 18.221 40.777 1.00 58.01 427 GLU A O 1
ATOM 3190 N N . TYR A 1 429 ? 23.449 17.547 42.074 1.00 55.87 428 TYR A N 1
ATOM 3191 C CA . TYR A 1 429 ? 23.268 16.100 41.849 1.00 52.62 428 TYR A CA 1
ATOM 3192 C C . TYR A 1 429 ? 23.376 15.469 43.216 1.00 49.96 428 TYR A C 1
ATOM 3193 O O . TYR A 1 429 ? 24.422 14.976 43.649 1.00 47.32 428 TYR A O 1
ATOM 3202 N N . ASN A 1 430 ? 22.272 15.595 43.922 1.00 49.50 429 ASN A N 1
ATOM 3203 C CA . ASN A 1 430 ? 22.202 15.340 45.323 1.00 48.61 429 ASN A CA 1
ATOM 3204 C C . ASN A 1 430 ? 21.678 13.935 45.635 1.00 45.80 429 ASN A C 1
ATOM 3205 O O . ASN A 1 430 ? 20.507 13.691 45.976 1.00 46.63 429 ASN A O 1
ATOM 3210 N N . VAL A 1 431 ? 22.603 13.008 45.613 1.00 43.57 430 VAL A N 1
ATOM 3211 C CA . VAL A 1 431 ? 22.300 11.610 45.511 1.00 40.19 430 VAL A CA 1
ATOM 3212 C C . VAL A 1 431 ? 23.523 10.907 46.064 1.00 39.05 430 VAL A C 1
ATOM 3213 O O . VAL A 1 431 ? 24.666 11.374 45.911 1.00 38.87 430 VAL A O 1
ATOM 3217 N N . ALA A 1 432 ? 23.300 9.725 46.600 1.00 38.31 431 ALA A N 1
ATOM 3218 C CA . ALA A 1 432 ? 24.387 8.795 46.914 1.00 37.93 431 ALA A CA 1
ATOM 3219 C C . ALA A 1 432 ? 24.385 7.540 46.004 1.00 36.66 431 ALA A C 1
ATOM 3220 O O . ALA A 1 432 ? 23.321 6.944 45.683 1.00 35.33 431 ALA A O 1
ATOM 3222 N N . VAL A 1 433 ? 25.586 7.144 45.600 1.00 34.87 432 VAL A N 1
ATOM 3223 C CA . VAL A 1 433 ? 25.744 5.975 44.810 1.00 33.21 432 VAL A CA 1
ATOM 3224 C C . VAL A 1 433 ? 26.668 5.003 45.542 1.00 34.00 432 VAL A C 1
ATOM 3225 O O . VAL A 1 433 ? 27.916 5.261 45.698 1.00 34.20 432 VAL A O 1
ATOM 3229 N N . ASP A 1 434 ? 26.109 3.839 45.882 1.00 32.61 433 ASP A N 1
ATOM 3230 C CA . ASP A 1 434 ? 26.856 2.797 46.630 1.00 33.47 433 ASP A CA 1
ATOM 3231 C C . ASP A 1 434 ? 27.001 1.547 45.800 1.00 34.37 433 ASP A C 1
ATOM 3232 O O . ASP A 1 434 ? 26.132 1.131 45.084 1.00 35.11 433 ASP A O 1
ATOM 3237 N N . ARG A 1 435 ? 28.167 0.981 45.873 1.00 36.85 434 ARG A N 1
ATOM 3238 C CA . ARG A 1 435 ? 28.524 -0.129 45.085 1.00 38.61 434 ARG A CA 1
ATOM 3239 C C . ARG A 1 435 ? 28.469 -1.290 46.151 1.00 37.80 434 ARG A C 1
ATOM 3240 O O . ARG A 1 435 ? 28.880 -1.094 47.281 1.00 38.37 434 ARG A O 1
ATOM 3248 N N . TYR A 1 436 ? 27.804 -2.409 45.867 1.00 36.94 435 TYR A N 1
ATOM 3249 C CA . TYR A 1 436 ? 27.923 -3.597 46.683 1.00 34.81 435 TYR A CA 1
ATOM 3250 C C . TYR A 1 436 ? 28.286 -4.740 45.782 1.00 35.41 435 TYR A C 1
ATOM 3251 O O . TYR A 1 436 ? 27.451 -5.278 45.076 1.00 34.94 435 TYR A O 1
ATOM 3260 N N . ALA A 1 437 ? 29.545 -5.132 45.813 1.00 35.76 436 ALA A N 1
ATOM 3261 C CA . ALA A 1 437 ? 30.056 -6.121 44.843 1.00 36.61 436 ALA A CA 1
ATOM 3262 C C . ALA A 1 437 ? 29.666 -5.672 43.431 1.00 37.20 436 ALA A C 1
ATOM 3263 O O . ALA A 1 437 ? 29.969 -4.545 43.060 1.00 38.24 436 ALA A O 1
ATOM 3265 N N . ASP A 1 438 ? 29.009 -6.535 42.659 1.00 37.95 437 ASP A N 1
ATOM 3266 C CA . ASP A 1 438 ? 28.627 -6.207 41.270 1.00 40.70 437 ASP A CA 1
ATOM 3267 C C . ASP A 1 438 ? 27.315 -5.374 41.213 1.00 39.56 437 ASP A C 1
ATOM 3268 O O . ASP A 1 438 ? 26.865 -5.062 40.131 1.00 39.79 437 ASP A O 1
ATOM 3273 N N . TRP A 1 439 ? 26.654 -5.091 42.360 1.00 37.99 438 TRP A N 1
ATOM 3274 C CA . TRP A 1 439 ? 25.429 -4.266 42.326 1.00 36.74 438 TRP A CA 1
ATOM 3275 C C . TRP A 1 439 ? 25.709 -2.761 42.635 1.00 37.27 438 TRP A C 1
ATOM 3276 O O . TRP A 1 439 ? 26.820 -2.404 43.148 1.00 36.92 438 TRP A O 1
ATOM 3287 N N . VAL A 1 440 ? 24.711 -1.891 42.344 1.00 36.67 439 VAL A N 1
ATOM 3288 C CA . VAL A 1 440 ? 24.826 -0.456 42.651 1.00 37.01 439 VAL A CA 1
ATOM 3289 C C . VAL A 1 440 ? 23.515 0.004 43.237 1.00 36.59 439 VAL A C 1
ATOM 3290 O O . VAL A 1 440 ? 22.485 -0.451 42.787 1.00 36.66 439 VAL A O 1
ATOM 3294 N N . VAL A 1 441 ? 23.533 0.795 44.304 1.00 34.20 440 VAL A N 1
ATOM 3295 C CA . VAL A 1 441 ? 22.304 1.383 44.759 1.00 35.48 440 VAL A CA 1
ATOM 3296 C C . VAL A 1 441 ? 22.475 2.882 44.607 1.00 35.92 440 VAL A C 1
ATOM 3297 O O . VAL A 1 441 ? 23.485 3.424 45.006 1.00 37.08 440 VAL A O 1
ATOM 3301 N N . VAL A 1 442 ? 21.515 3.548 44.011 1.00 37.91 441 VAL A N 1
ATOM 3302 C CA . VAL A 1 442 ? 21.475 4.992 44.032 1.00 39.52 441 VAL A CA 1
ATOM 3303 C C . VAL A 1 442 ? 20.344 5.455 44.888 1.00 41.55 441 VAL A C 1
ATOM 3304 O O . VAL A 1 442 ? 19.236 4.963 44.816 1.00 42.59 441 VAL A O 1
ATOM 3308 N N . GLN A 1 443 ? 20.676 6.334 45.791 1.00 43.81 442 GLN A N 1
ATOM 3309 C CA . GLN A 1 443 ? 19.720 6.721 46.761 1.00 49.14 442 GLN A CA 1
ATOM 3310 C C . GLN A 1 443 ? 19.501 8.231 46.634 1.00 51.91 442 GLN A C 1
ATOM 3311 O O . GLN A 1 443 ? 20.442 9.018 46.750 1.00 51.35 442 GLN A O 1
ATOM 3317 N N . GLU A 1 444 ? 18.247 8.602 46.373 1.00 56.22 443 GLU A N 1
ATOM 3318 C CA . GLU A 1 444 ? 17.850 9.992 46.228 1.00 61.74 443 GLU A CA 1
ATOM 3319 C C . GLU A 1 444 ? 17.669 10.685 47.562 1.00 64.20 443 GLU A C 1
ATOM 3320 O O . GLU A 1 444 ? 17.165 10.062 48.506 1.00 64.40 443 GLU A O 1
ATOM 3326 N N . TYR A 1 445 ? 18.078 11.960 47.641 1.00 67.69 444 TYR A N 1
ATOM 3327 C CA . TYR A 1 445 ? 17.794 12.790 48.837 1.00 71.13 444 TYR A CA 1
ATOM 3328 C C . TYR A 1 445 ? 16.855 13.981 48.585 1.00 74.14 444 TYR A C 1
ATOM 3329 O O . TYR A 1 445 ? 16.128 14.404 49.503 1.00 76.15 444 TYR A O 1
ATOM 3338 N N . ALA A 1 446 ? 16.918 14.542 47.366 1.00 75.67 445 ALA A N 1
ATOM 3339 C CA . ALA A 1 446 ? 16.313 15.878 47.012 1.00 78.14 445 ALA A CA 1
ATOM 3340 C C . ALA A 1 446 ? 14.801 16.085 47.330 1.00 79.47 445 ALA A C 1
ATOM 3341 O O . ALA A 1 446 ? 14.136 16.977 46.768 1.00 80.56 445 ALA A O 1
ATOM 3343 N N . HIS A 1 454 ? 8.159 15.921 37.753 1.00 73.25 453 HIS A N 1
ATOM 3344 C CA . HIS A 1 454 ? 8.565 15.686 36.343 1.00 73.93 453 HIS A CA 1
ATOM 3345 C C . HIS A 1 454 ? 9.932 16.342 35.980 1.00 72.67 453 HIS A C 1
ATOM 3346 O O . HIS A 1 454 ? 10.805 15.687 35.412 1.00 71.84 453 HIS A O 1
ATOM 3348 N N . LYS A 1 455 ? 10.099 17.624 36.311 1.00 72.82 454 LYS A N 1
ATOM 3349 C CA . LYS A 1 455 ? 11.417 18.268 36.375 1.00 70.78 454 LYS A CA 1
ATOM 3350 C C . LYS A 1 455 ? 12.371 17.346 37.128 1.00 67.37 454 LYS A C 1
ATOM 3351 O O . LYS A 1 455 ? 13.347 16.847 36.566 1.00 66.53 454 LYS A O 1
ATOM 3357 N N . ALA A 1 456 ? 12.035 17.120 38.396 1.00 64.60 455 ALA A N 1
ATOM 3358 C CA . ALA A 1 456 ? 12.808 16.322 39.326 1.00 61.18 455 ALA A CA 1
ATOM 3359 C C . ALA A 1 456 ? 13.069 14.943 38.762 1.00 58.27 455 ALA A C 1
ATOM 3360 O O . ALA A 1 456 ? 14.203 14.438 38.825 1.00 56.27 455 ALA A O 1
ATOM 3362 N N . ARG A 1 457 ? 12.007 14.358 38.226 1.00 56.46 456 ARG A N 1
ATOM 3363 C CA . ARG A 1 457 ? 12.042 13.000 37.822 1.00 54.78 456 ARG A CA 1
ATOM 3364 C C . ARG A 1 457 ? 13.004 12.843 36.627 1.00 52.27 456 ARG A C 1
ATOM 3365 O O . ARG A 1 457 ? 13.874 11.961 36.624 1.00 49.53 456 ARG A O 1
ATOM 3373 N N . GLN A 1 458 ? 12.901 13.737 35.664 1.00 51.33 457 GLN A N 1
ATOM 3374 C CA . GLN A 1 458 ? 13.817 13.691 34.546 1.00 51.23 457 GLN A CA 1
ATOM 3375 C C . GLN A 1 458 ? 15.299 13.941 34.926 1.00 49.96 457 GLN A C 1
ATOM 3376 O O . GLN A 1 458 ? 16.199 13.342 34.325 1.00 48.68 457 GLN A O 1
ATOM 3382 N N . ARG A 1 459 ? 15.549 14.778 35.933 1.00 49.52 458 ARG A N 1
ATOM 3383 C CA . ARG A 1 459 ? 16.906 14.928 36.465 1.00 49.17 458 ARG A CA 1
ATOM 3384 C C . ARG A 1 459 ? 17.439 13.627 37.122 1.00 47.15 458 ARG A C 1
ATOM 3385 O O . ARG A 1 459 ? 18.616 13.276 36.980 1.00 45.91 458 ARG A O 1
ATOM 3387 N N . LEU A 1 460 ? 16.549 12.929 37.818 1.00 45.97 459 LEU A N 1
ATOM 3388 C CA . LEU A 1 460 ? 16.848 11.659 38.413 1.00 45.31 459 LEU A CA 1
ATOM 3389 C C . LEU A 1 460 ? 17.183 10.675 37.287 1.00 44.34 459 LEU A C 1
ATOM 3390 O O . LEU A 1 460 ? 18.226 10.034 37.329 1.00 43.49 459 LEU A O 1
ATOM 3395 N N . PHE A 1 461 ? 16.329 10.613 36.262 1.00 42.90 460 PHE A N 1
ATOM 3396 C CA . PHE A 1 461 ? 16.598 9.744 35.102 1.00 42.43 460 PHE A CA 1
ATOM 3397 C C . PHE A 1 461 ? 17.950 10.010 34.481 1.00 41.59 460 PHE A C 1
ATOM 3398 O O . PHE A 1 461 ? 18.671 9.063 34.164 1.00 40.61 460 PHE A O 1
ATOM 3406 N N . ASP A 1 462 ? 18.295 11.279 34.289 1.00 41.56 461 ASP A N 1
ATOM 3407 C CA . ASP A 1 462 ? 19.634 11.619 33.794 1.00 42.75 461 ASP A CA 1
ATOM 3408 C C . ASP A 1 462 ? 20.761 11.101 34.713 1.00 40.85 461 ASP A C 1
ATOM 3409 O O . ASP A 1 462 ? 21.789 10.565 34.260 1.00 40.23 461 ASP A O 1
ATOM 3414 N N . ILE A 1 463 ? 20.548 11.197 36.002 1.00 39.40 462 ILE A N 1
ATOM 3415 C CA . ILE A 1 463 ? 21.539 10.719 36.909 1.00 39.40 462 ILE A CA 1
ATOM 3416 C C . ILE A 1 463 ? 21.710 9.203 36.772 1.00 39.51 462 ILE A C 1
ATOM 3417 O O . ILE A 1 463 ? 22.834 8.704 36.588 1.00 40.58 462 ILE A O 1
ATOM 3422 N N . ILE A 1 464 ? 20.606 8.471 36.830 1.00 38.48 463 ILE A N 1
ATOM 3423 C CA . ILE A 1 464 ? 20.599 7.039 36.566 1.00 37.92 463 ILE A CA 1
ATOM 3424 C C . ILE A 1 464 ? 21.242 6.643 35.223 1.00 38.45 463 ILE A C 1
ATOM 3425 O O . ILE A 1 464 ? 22.133 5.762 35.208 1.00 38.08 463 ILE A O 1
ATOM 3430 N N . ALA A 1 465 ? 20.836 7.283 34.114 1.00 38.27 464 ALA A N 1
ATOM 3431 C CA . ALA A 1 465 ? 21.455 6.971 32.795 1.00 38.65 464 ALA A CA 1
ATOM 3432 C C . ALA A 1 465 ? 22.999 7.169 32.865 1.00 39.07 464 ALA A C 1
ATOM 3433 O O . ALA A 1 465 ? 23.756 6.327 32.418 1.00 38.21 464 ALA A O 1
ATOM 3435 N N . ALA A 1 466 ? 23.421 8.316 33.390 1.00 39.23 465 ALA A N 1
ATOM 3436 C CA . ALA A 1 466 ? 24.818 8.659 33.480 1.00 41.56 465 ALA A CA 1
ATOM 3437 C C . ALA A 1 466 ? 25.606 7.671 34.380 1.00 41.75 465 ALA A C 1
ATOM 3438 O O . ALA A 1 466 ? 26.734 7.216 34.030 1.00 42.69 465 ALA A O 1
ATOM 3440 N N . THR A 1 467 ? 24.988 7.284 35.481 1.00 41.84 466 THR A N 1
ATOM 3441 C CA . THR A 1 467 ? 25.654 6.351 36.356 1.00 42.01 466 THR A CA 1
ATOM 3442 C C . THR A 1 467 ? 25.720 4.950 35.764 1.00 42.99 466 THR A C 1
ATOM 3443 O O . THR A 1 467 ? 26.777 4.348 35.787 1.00 43.28 466 THR A O 1
ATOM 3447 N N . ILE A 1 468 ? 24.646 4.463 35.150 1.00 43.38 467 ILE A N 1
ATOM 3448 C CA . ILE A 1 468 ? 24.740 3.198 34.393 1.00 44.77 467 ILE A CA 1
ATOM 3449 C C . ILE A 1 468 ? 25.805 3.245 33.294 1.00 46.41 467 ILE A C 1
ATOM 3450 O O . ILE A 1 468 ? 26.547 2.271 33.066 1.00 46.07 467 ILE A O 1
ATOM 3455 N N . SER A 1 469 ? 25.941 4.396 32.667 1.00 47.86 468 SER A N 1
ATOM 3456 C CA . SER A 1 469 ? 26.893 4.478 31.583 1.00 51.03 468 SER A CA 1
ATOM 3457 C C . SER A 1 469 ? 28.395 4.581 32.039 1.00 51.48 468 SER A C 1
ATOM 3458 O O . SER A 1 469 ? 29.246 3.877 31.500 1.00 52.92 468 SER A O 1
ATOM 3461 N N . VAL A 1 470 ? 28.709 5.428 33.017 1.00 51.37 469 VAL A N 1
ATOM 3462 C CA . VAL A 1 470 ? 30.050 5.423 33.606 1.00 52.31 469 VAL A CA 1
ATOM 3463 C C . VAL A 1 470 ? 30.465 4.052 34.226 1.00 52.86 469 VAL A C 1
ATOM 3464 O O . VAL A 1 470 ? 31.565 3.570 34.025 1.00 53.61 469 VAL A O 1
ATOM 3468 N N . LEU A 1 471 ? 29.565 3.383 34.929 1.00 53.02 470 LEU A N 1
ATOM 3469 C CA . LEU A 1 471 ? 29.991 2.171 35.615 1.00 53.44 470 LEU A CA 1
ATOM 3470 C C . LEU A 1 471 ? 30.152 0.988 34.693 1.00 55.47 470 LEU A C 1
ATOM 3471 O O . LEU A 1 471 ? 30.772 0.015 35.055 1.00 57.64 470 LEU A O 1
ATOM 3476 N N . GLY A 1 472 ? 29.589 1.053 33.501 1.00 57.21 471 GLY A N 1
ATOM 3477 C CA . GLY A 1 472 ? 29.483 -0.123 32.648 1.00 57.40 471 GLY A CA 1
ATOM 3478 C C . GLY A 1 472 ? 28.607 -1.201 33.248 1.00 57.80 471 GLY A C 1
ATOM 3479 O O . GLY A 1 472 ? 28.632 -2.329 32.788 1.00 59.88 471 GLY A O 1
ATOM 3480 N N . ILE A 1 473 ? 27.812 -0.880 34.270 1.00 55.63 472 ILE A N 1
ATOM 3481 C CA . ILE A 1 473 ? 26.985 -1.873 34.917 1.00 53.66 472 ILE A CA 1
ATOM 3482 C C . ILE A 1 473 ? 25.783 -2.227 34.025 1.00 54.83 472 ILE A C 1
ATOM 3483 O O . ILE A 1 473 ? 25.387 -1.428 33.181 1.00 56.97 472 ILE A O 1
ATOM 3488 N N . ALA A 1 474 ? 25.224 -3.424 34.199 1.00 53.63 473 ALA A N 1
ATOM 3489 C CA . ALA A 1 474 ? 23.976 -3.839 33.591 1.00 52.70 473 ALA A CA 1
ATOM 3490 C C . ALA A 1 474 ? 22.769 -3.261 34.365 1.00 51.23 473 ALA A C 1
ATOM 3491 O O . ALA A 1 474 ? 22.694 -3.354 35.583 1.00 50.32 473 ALA A O 1
ATOM 3493 N N . PRO A 1 475 ? 21.787 -2.724 33.651 1.00 51.35 474 PRO A N 1
ATOM 3494 C CA . PRO A 1 475 ? 20.708 -2.020 34.301 1.00 50.45 474 PRO A CA 1
ATOM 3495 C C . PRO A 1 475 ? 20.022 -2.763 35.399 1.00 50.17 474 PRO A C 1
ATOM 3496 O O . PRO A 1 475 ? 19.624 -2.126 36.372 1.00 49.28 474 PRO A O 1
ATOM 3500 N N . ASN A 1 476 ? 19.885 -4.081 35.277 1.00 52.10 475 ASN A N 1
ATOM 3501 C CA . ASN A 1 476 ? 19.076 -4.858 36.253 1.00 53.75 475 ASN A CA 1
ATOM 3502 C C . ASN A 1 476 ? 19.740 -5.037 37.598 1.00 52.05 475 ASN A C 1
ATOM 3503 O O . ASN A 1 476 ? 19.055 -5.406 38.569 1.00 51.77 475 ASN A O 1
ATOM 3508 N N . LYS A 1 477 ? 21.054 -4.757 37.609 1.00 50.28 476 LYS A N 1
ATOM 3509 C CA . LYS A 1 477 ? 21.912 -4.673 38.774 1.00 49.59 476 LYS A CA 1
ATOM 3510 C C . LYS A 1 477 ? 21.928 -3.279 39.452 1.00 47.74 476 LYS A C 1
ATOM 3511 O O . LYS A 1 477 ? 22.658 -3.099 40.415 1.00 46.22 476 LYS A O 1
ATOM 3517 N N . LEU A 1 478 ? 21.151 -2.311 38.970 1.00 46.20 477 LEU A N 1
ATOM 3518 C CA . LEU A 1 478 ? 21.100 -1.014 39.627 1.00 43.90 477 LEU A CA 1
ATOM 3519 C C . LEU A 1 478 ? 19.787 -0.862 40.396 1.00 43.57 477 LEU A C 1
ATOM 3520 O O . LEU A 1 478 ? 18.725 -1.034 39.844 1.00 43.75 477 LEU A O 1
ATOM 3525 N N . VAL A 1 479 ? 19.858 -0.477 41.657 1.00 42.90 478 VAL A N 1
ATOM 3526 C CA . VAL A 1 479 ? 18.660 -0.327 42.452 1.00 44.31 478 VAL A CA 1
ATOM 3527 C C . VAL A 1 479 ? 18.422 1.115 42.776 1.00 45.95 478 VAL A C 1
ATOM 3528 O O . VAL A 1 479 ? 19.316 1.813 43.179 1.00 45.28 478 VAL A O 1
ATOM 3532 N N . LEU A 1 480 ? 17.197 1.567 42.638 1.00 50.56 479 LEU A N 1
ATOM 3533 C CA . LEU A 1 480 ? 16.912 2.965 42.883 1.00 54.51 479 LEU A CA 1
ATOM 3534 C C . LEU A 1 480 ? 16.124 3.066 44.151 1.00 56.78 479 LEU A C 1
ATOM 3535 O O . LEU A 1 480 ? 15.100 2.426 44.260 1.00 59.36 479 LEU A O 1
ATOM 3540 N N . LYS A 1 481 ? 16.612 3.817 45.125 1.00 59.01 480 LYS A N 1
ATOM 3541 C CA . LYS A 1 481 ? 15.873 4.065 46.379 1.00 62.12 480 LYS A CA 1
ATOM 3542 C C . LYS A 1 481 ? 15.370 5.494 46.344 1.00 65.30 480 LYS A C 1
ATOM 3543 O O . LYS A 1 481 ? 16.135 6.475 46.312 1.00 64.28 480 LYS A O 1
ATOM 3549 N N . THR A 1 482 ? 14.057 5.618 46.322 1.00 69.73 481 THR A N 1
ATOM 3550 C CA . THR A 1 482 ? 13.480 6.907 45.960 1.00 74.04 481 THR A CA 1
ATOM 3551 C C . THR A 1 482 ? 13.042 7.735 47.169 1.00 76.14 481 THR A C 1
ATOM 3552 O O . THR A 1 482 ? 12.848 7.183 48.262 1.00 76.19 481 THR A O 1
ATOM 3556 N N . ARG A 1 483 ? 12.948 9.052 46.997 1.00 78.82 482 ARG A N 1
ATOM 3557 C CA . ARG A 1 483 ? 12.507 9.901 48.106 1.00 82.07 482 ARG A CA 1
ATOM 3558 C C . ARG A 1 483 ? 11.093 9.496 48.614 1.00 84.51 482 ARG A C 1
ATOM 3559 O O . ARG A 1 483 ? 10.896 9.388 49.832 1.00 85.10 482 ARG A O 1
ATOM 3561 N N . GLU A 1 484 ? 10.143 9.257 47.689 1.00 86.82 483 GLU A N 1
ATOM 3562 C CA . GLU A 1 484 ? 8.831 8.613 47.989 1.00 88.89 483 GLU A CA 1
ATOM 3563 C C . GLU A 1 484 ? 8.377 8.808 49.437 1.00 89.72 483 GLU A C 1
ATOM 3564 O O . GLU A 1 484 ? 7.189 8.870 49.730 1.00 91.58 483 GLU A O 1
ATOM 3570 N N . GLU A 1 497 ? 9.599 -4.210 49.421 1.00 70.33 496 GLU A N 1
ATOM 3571 C CA . GLU A 1 497 ? 9.848 -5.421 50.224 1.00 70.61 496 GLU A CA 1
ATOM 3572 C C . GLU A 1 497 ? 9.230 -6.784 49.706 1.00 72.43 496 GLU A C 1
ATOM 3573 O O . GLU A 1 497 ? 8.225 -7.326 50.260 1.00 74.75 496 GLU A O 1
ATOM 3575 N N . LYS A 1 498 ? 9.830 -7.291 48.612 1.00 71.20 497 LYS A N 1
ATOM 3576 C CA . LYS A 1 498 ? 9.798 -8.712 48.194 1.00 70.72 497 LYS A CA 1
ATOM 3577 C C . LYS A 1 498 ? 11.194 -9.141 47.594 1.00 68.66 497 LYS A C 1
ATOM 3578 O O . LYS A 1 498 ? 11.854 -8.360 46.831 1.00 66.72 497 LYS A O 1
ATOM 3580 N N . GLY A 1 499 ? 11.652 -10.349 47.987 1.00 66.09 498 GLY A N 1
ATOM 3581 C CA . GLY A 1 499 ? 12.937 -10.869 47.527 1.00 61.42 498 GLY A CA 1
ATOM 3582 C C . GLY A 1 499 ? 14.233 -11.084 48.382 1.00 56.56 498 GLY A C 1
ATOM 3583 O O . GLY A 1 499 ? 14.232 -11.657 49.512 1.00 54.10 498 GLY A O 1
ATOM 3584 N N . GLU A 1 500 ? 15.317 -10.623 47.758 1.00 51.52 499 GLU A N 1
ATOM 3585 C CA . GLU A 1 500 ? 16.579 -11.328 47.672 1.00 49.20 499 GLU A CA 1
ATOM 3586 C C . GLU A 1 500 ? 17.737 -10.698 48.381 1.00 46.64 499 GLU A C 1
ATOM 3587 O O . GLU A 1 500 ? 17.944 -9.483 48.302 1.00 46.13 499 GLU A O 1
ATOM 3589 N N . PHE A 1 501 ? 18.538 -11.560 48.999 1.00 43.73 500 PHE A N 1
ATOM 3590 C CA . PHE A 1 501 ? 19.711 -11.167 49.755 1.00 40.50 500 PHE A CA 1
ATOM 3591 C C . PHE A 1 501 ? 20.950 -11.411 48.958 1.00 39.62 500 PHE A C 1
ATOM 3592 O O . PHE A 1 501 ? 21.005 -12.286 48.098 1.00 39.75 500 PHE A O 1
ATOM 3600 N N . LEU A 1 502 ? 21.963 -10.643 49.264 1.00 36.64 501 LEU A N 1
ATOM 3601 C CA . LEU A 1 502 ? 23.172 -10.679 48.443 1.00 36.81 501 LEU A CA 1
ATOM 3602 C C . LEU A 1 502 ? 24.291 -10.862 49.435 1.00 35.10 501 LEU A C 1
ATOM 3603 O O . LEU A 1 502 ? 24.268 -10.232 50.523 1.00 34.55 501 LEU A O 1
ATOM 3608 N N . GLU A 1 503 ? 25.240 -11.691 49.055 1.00 34.18 502 GLU A N 1
ATOM 3609 C CA . GLU A 1 503 ? 26.394 -12.021 49.848 1.00 36.68 502 GLU A CA 1
ATOM 3610 C C . GLU A 1 503 ? 27.547 -11.182 49.344 1.00 36.38 502 GLU A C 1
ATOM 3611 O O . GLU A 1 503 ? 27.896 -11.229 48.162 1.00 37.98 502 GLU A O 1
ATOM 3617 N N . VAL A 1 504 ? 28.166 -10.503 50.296 1.00 34.79 503 VAL A N 1
ATOM 3618 C CA . VAL A 1 504 ? 29.166 -9.491 50.106 1.00 34.11 503 VAL A CA 1
ATOM 3619 C C . VAL A 1 504 ? 30.294 -9.783 51.072 1.00 35.47 503 VAL A C 1
ATOM 3620 O O . VAL A 1 504 ? 30.075 -10.511 52.097 1.00 35.37 503 VAL A O 1
ATOM 3624 N N . THR A 1 505 ? 31.499 -9.309 50.765 1.00 36.05 504 THR A N 1
ATOM 3625 C CA . THR A 1 505 ? 32.555 -9.378 51.746 1.00 37.52 504 THR A CA 1
ATOM 3626 C C . THR A 1 505 ? 32.994 -7.970 52.247 1.00 37.12 504 THR A C 1
ATOM 3627 O O . THR A 1 505 ? 32.848 -6.935 51.537 1.00 36.71 504 THR A O 1
ATOM 3631 N N . GLU A 1 506 ? 33.531 -7.917 53.470 1.00 35.31 505 GLU A N 1
ATOM 3632 C CA . GLU A 1 506 ? 34.144 -6.674 54.005 1.00 33.96 505 GLU A CA 1
ATOM 3633 C C . GLU A 1 506 ? 35.423 -7.082 54.706 1.00 34.71 505 GLU A C 1
ATOM 3634 O O . GLU A 1 506 ? 35.390 -7.643 55.814 1.00 35.61 505 GLU A O 1
ATOM 3640 N N . TYR A 1 507 ? 36.561 -6.843 54.039 1.00 35.93 506 TYR A N 1
ATOM 3641 C CA . TYR A 1 507 ? 37.845 -7.423 54.434 1.00 36.56 506 TYR A CA 1
ATOM 3642 C C . TYR A 1 507 ? 37.602 -8.909 54.587 1.00 38.16 506 TYR A C 1
ATOM 3643 O O . TYR A 1 507 ? 37.272 -9.539 53.598 1.00 40.12 506 TYR A O 1
ATOM 3652 N N . ASN A 1 508 ? 37.733 -9.508 55.785 1.00 37.23 507 ASN A N 1
ATOM 3653 C CA . ASN A 1 508 ? 37.574 -10.922 55.792 1.00 37.16 507 ASN A CA 1
ATOM 3654 C C . ASN A 1 508 ? 36.169 -11.405 56.121 1.00 36.74 507 ASN A C 1
ATOM 3655 O O . ASN A 1 508 ? 35.959 -12.584 56.012 1.00 39.23 507 ASN A O 1
ATOM 3660 N N . ALA A 1 509 ? 35.230 -10.539 56.517 1.00 34.14 508 ALA A N 1
ATOM 3661 C CA . ALA A 1 509 ? 33.858 -10.968 56.823 1.00 35.20 508 ALA A CA 1
ATOM 3662 C C . ALA A 1 509 ? 33.043 -11.191 55.563 1.00 35.14 508 ALA A C 1
ATOM 3663 O O . ALA A 1 509 ? 33.204 -10.432 54.619 1.00 36.15 508 ALA A O 1
ATOM 3665 N N . HIS A 1 510 ? 32.171 -12.199 55.571 1.00 33.97 509 HIS A N 1
ATOM 3666 C CA . HIS A 1 510 ? 31.145 -12.314 54.601 1.00 33.24 509 HIS A CA 1
ATOM 3667 C C . HIS A 1 510 ? 29.855 -11.850 55.246 1.00 32.41 509 HIS A C 1
ATOM 3668 O O . HIS A 1 510 ? 29.582 -12.159 56.394 1.00 32.79 509 HIS A O 1
ATOM 3675 N N . LEU A 1 511 ? 29.061 -11.097 54.520 1.00 31.69 510 LEU A N 1
ATOM 3676 C CA . LEU A 1 511 ? 27.877 -10.514 55.098 1.00 31.05 510 LEU A CA 1
ATOM 3677 C C . LEU A 1 511 ? 26.747 -10.654 54.083 1.00 31.86 510 LEU A C 1
ATOM 3678 O O . LEU A 1 511 ? 26.987 -10.682 52.850 1.00 31.75 510 LEU A O 1
ATOM 3683 N N . TRP A 1 512 ? 25.540 -10.817 54.592 1.00 30.06 511 TRP A N 1
ATOM 3684 C CA . TRP A 1 512 ? 24.342 -10.712 53.790 1.00 31.02 511 TRP A CA 1
ATOM 3685 C C . TRP A 1 512 ? 23.807 -9.249 53.812 1.00 32.15 511 TRP A C 1
ATOM 3686 O O . TRP A 1 512 ? 23.519 -8.666 54.949 1.00 28.74 511 TRP A O 1
ATOM 3697 N N . VAL A 1 513 ? 23.575 -8.703 52.593 1.00 31.92 512 VAL A N 1
ATOM 3698 C CA . VAL A 1 513 ? 22.802 -7.465 52.468 1.00 33.19 512 VAL A CA 1
ATOM 3699 C C . VAL A 1 513 ? 21.496 -7.656 51.699 1.00 35.27 512 VAL A C 1
ATOM 3700 O O . VAL A 1 513 ? 21.321 -8.653 50.994 1.00 35.97 512 VAL A O 1
ATOM 3704 N N . ASN A 1 514 ? 20.588 -6.694 51.838 1.00 35.69 513 ASN A N 1
ATOM 3705 C CA . ASN A 1 514 ? 19.398 -6.660 51.026 1.00 37.43 513 ASN A CA 1
ATOM 3706 C C . ASN A 1 514 ? 19.265 -5.213 50.492 1.00 38.01 513 ASN A C 1
ATOM 3707 O O . ASN A 1 514 ? 19.130 -4.267 51.249 1.00 36.11 513 ASN A O 1
ATOM 3712 N N . LEU A 1 515 ? 19.302 -5.050 49.178 1.00 38.41 514 LEU A N 1
ATOM 3713 C CA . LEU A 1 515 ? 19.390 -3.746 48.607 1.00 38.69 514 LEU A CA 1
ATOM 3714 C C . LEU A 1 515 ? 18.039 -3.094 48.396 1.00 40.64 514 LEU A C 1
ATOM 3715 O O . LEU A 1 515 ? 17.982 -1.894 48.182 1.00 42.30 514 LEU A O 1
ATOM 3720 N N . THR A 1 516 ? 16.932 -3.831 48.462 1.00 42.52 515 THR A N 1
ATOM 3721 C CA . THR A 1 516 ? 15.652 -3.244 48.091 1.00 43.64 515 THR A CA 1
ATOM 3722 C C . THR A 1 516 ? 14.617 -3.111 49.195 1.00 44.95 515 THR A C 1
ATOM 3723 O O . THR A 1 516 ? 13.810 -2.172 49.173 1.00 45.25 515 THR A O 1
ATOM 3727 N N . ASP A 1 517 ? 14.586 -4.057 50.130 1.00 44.15 516 ASP A N 1
ATOM 3728 C CA . ASP A 1 517 ? 13.434 -4.136 51.005 1.00 45.46 516 ASP A CA 1
ATOM 3729 C C . ASP A 1 517 ? 13.408 -3.300 52.268 1.00 45.62 516 ASP A C 1
ATOM 3730 O O . ASP A 1 517 ? 12.363 -3.258 52.950 1.00 45.95 516 ASP A O 1
ATOM 3735 N N . TYR A 1 518 ? 14.516 -2.631 52.584 1.00 44.03 517 TYR A N 1
ATOM 3736 C CA . TYR A 1 518 ? 14.602 -1.940 53.917 1.00 45.26 517 TYR A CA 1
ATOM 3737 C C . TYR A 1 518 ? 15.069 -0.546 53.693 1.00 44.97 517 TYR A C 1
ATOM 3738 O O . TYR A 1 518 ? 15.596 -0.257 52.600 1.00 44.84 517 TYR A O 1
ATOM 3747 N N . LEU A 1 519 ? 14.871 0.335 54.677 1.00 46.39 518 LEU A N 1
ATOM 3748 C CA . LEU A 1 519 ? 15.318 1.728 54.512 1.00 45.58 518 LEU A CA 1
ATOM 3749 C C . LEU A 1 519 ? 16.832 1.716 54.298 1.00 44.07 518 LEU A C 1
ATOM 3750 O O . LEU A 1 519 ? 17.363 2.479 53.509 1.00 45.35 518 LEU A O 1
ATOM 3752 N N . ASP A 1 520 ? 17.520 0.783 54.962 1.00 42.03 519 ASP A N 1
ATOM 3753 C CA . ASP A 1 520 ? 18.948 0.582 54.743 1.00 37.58 519 ASP A CA 1
ATOM 3754 C C . ASP A 1 520 ? 19.195 -0.811 54.152 1.00 35.70 519 ASP A C 1
ATOM 3755 O O . ASP A 1 520 ? 18.224 -1.569 53.963 1.00 34.00 519 ASP A O 1
ATOM 3760 N N . THR A 1 521 ? 20.462 -1.141 53.855 1.00 29.76 520 THR A N 1
ATOM 3761 C CA . THR A 1 521 ? 20.777 -2.325 53.179 1.00 28.95 520 THR A CA 1
ATOM 3762 C C . THR A 1 521 ? 21.192 -3.481 54.125 1.00 30.84 520 THR A C 1
ATOM 3763 O O . THR A 1 521 ? 21.464 -4.608 53.641 1.00 30.31 520 THR A O 1
ATOM 3767 N N . GLY A 1 522 ? 21.338 -3.197 55.438 1.00 30.86 521 GLY A N 1
ATOM 3768 C CA . GLY A 1 522 ? 21.814 -4.174 56.391 1.00 29.93 521 GLY A CA 1
ATOM 3769 C C . GLY A 1 522 ? 23.322 -4.020 56.632 1.00 30.78 521 GLY A C 1
ATOM 3770 O O . GLY A 1 522 ? 23.892 -4.802 57.388 1.00 31.86 521 GLY A O 1
ATOM 3771 N N . LEU A 1 523 ? 23.982 -3.043 56.007 1.00 29.25 522 LEU A N 1
ATOM 3772 C CA . LEU A 1 523 ? 25.395 -2.789 56.300 1.00 29.86 522 LEU A CA 1
ATOM 3773 C C . LEU A 1 523 ? 25.626 -1.288 56.274 1.00 30.23 522 LEU A C 1
ATOM 3774 O O . LEU A 1 523 ? 25.439 -0.665 55.214 1.00 32.90 522 LEU A O 1
ATOM 3779 N N . PHE A 1 524 ? 26.097 -0.703 57.380 1.00 28.62 523 PHE A N 1
ATOM 3780 C CA . PHE A 1 524 ? 26.405 0.735 57.387 1.00 28.63 523 PHE A CA 1
ATOM 3781 C C . PHE A 1 524 ? 27.850 0.824 56.993 1.00 28.56 523 PHE A C 1
ATOM 3782 O O . PHE A 1 524 ? 28.745 0.560 57.789 1.00 30.07 523 PHE A O 1
ATOM 3790 N N . LEU A 1 525 ? 28.086 1.146 55.742 1.00 29.39 524 LEU A N 1
ATOM 3791 C CA . LEU A 1 525 ? 29.413 1.127 55.178 1.00 28.09 524 LEU A CA 1
ATOM 3792 C C . LEU A 1 525 ? 30.447 2.080 55.804 1.00 30.49 524 LEU A C 1
ATOM 3793 O O . LEU A 1 525 ? 31.671 1.832 55.756 1.00 34.61 524 LEU A O 1
ATOM 3798 N N . ASP A 1 526 ? 30.038 3.270 56.186 1.00 31.95 525 ASP A N 1
ATOM 3799 C CA . ASP A 1 526 ? 30.986 4.289 56.700 1.00 33.33 525 ASP A CA 1
ATOM 3800 C C . ASP A 1 526 ? 31.755 3.832 57.986 1.00 33.58 525 ASP A C 1
ATOM 3801 O O . ASP A 1 526 ? 32.792 4.385 58.321 1.00 32.75 525 ASP A O 1
ATOM 3806 N N . HIS A 1 527 ? 31.300 2.766 58.644 1.00 33.31 526 HIS A N 1
ATOM 3807 C CA . HIS A 1 527 ? 31.881 2.332 59.927 1.00 33.79 526 HIS A CA 1
ATOM 3808 C C . HIS A 1 527 ? 32.736 1.075 59.809 1.00 32.58 526 HIS A C 1
ATOM 3809 O O . HIS A 1 527 ? 33.077 0.433 60.792 1.00 30.91 526 HIS A O 1
ATOM 3816 N N . ARG A 1 528 ? 33.084 0.737 58.592 1.00 30.89 527 ARG A N 1
ATOM 3817 C CA . ARG A 1 528 ? 33.871 -0.415 58.391 1.00 29.54 527 ARG A CA 1
ATOM 3818 C C . ARG A 1 528 ? 35.159 -0.437 59.188 1.00 29.90 527 ARG A C 1
ATOM 3819 O O . ARG A 1 528 ? 35.608 -1.520 59.628 1.00 29.14 527 ARG A O 1
ATOM 3827 N N . ILE A 1 529 ? 35.807 0.705 59.386 1.00 31.02 528 ILE A N 1
ATOM 3828 C CA . ILE A 1 529 ? 37.111 0.647 60.099 1.00 31.82 528 ILE A CA 1
ATOM 3829 C C . ILE A 1 529 ? 36.923 0.370 61.599 1.00 30.60 528 ILE A C 1
ATOM 3830 O O . ILE A 1 529 ? 37.653 -0.417 62.232 1.00 30.60 528 ILE A O 1
ATOM 3835 N N . ALA A 1 530 ? 35.906 0.958 62.184 1.00 30.40 529 ALA A N 1
ATOM 3836 C CA . ALA A 1 530 ? 35.678 0.649 63.597 1.00 30.14 529 ALA A CA 1
ATOM 3837 C C . ALA A 1 530 ? 35.451 -0.880 63.652 1.00 29.39 529 ALA A C 1
ATOM 3838 O O . ALA A 1 530 ? 35.832 -1.515 64.609 1.00 29.75 529 ALA A O 1
ATOM 3840 N N . ARG A 1 531 ? 34.848 -1.453 62.603 1.00 29.30 530 ARG A N 1
ATOM 3841 C CA . ARG A 1 531 ? 34.453 -2.890 62.605 1.00 29.46 530 ARG A CA 1
ATOM 3842 C C . ARG A 1 531 ? 35.698 -3.755 62.468 1.00 28.67 530 ARG A C 1
ATOM 3843 O O . ARG A 1 531 ? 35.961 -4.609 63.270 1.00 27.29 530 ARG A O 1
ATOM 3851 N N . ARG A 1 532 ? 36.525 -3.428 61.501 1.00 30.05 531 ARG A N 1
ATOM 3852 C CA . ARG A 1 532 ? 37.814 -4.047 61.418 1.00 32.00 531 ARG A CA 1
ATOM 3853 C C . ARG A 1 532 ? 38.632 -3.954 62.717 1.00 33.96 531 ARG A C 1
ATOM 3854 O O . ARG A 1 532 ? 39.310 -4.934 63.134 1.00 34.81 531 ARG A O 1
ATOM 3862 N N . MET A 1 533 ? 38.529 -2.826 63.428 1.00 34.45 532 MET A N 1
ATOM 3863 C CA . MET A 1 533 ? 39.290 -2.716 64.656 1.00 34.64 532 MET A CA 1
ATOM 3864 C C . MET A 1 533 ? 38.765 -3.666 65.717 1.00 33.83 532 MET A C 1
ATOM 3865 O O . MET A 1 533 ? 39.571 -4.303 66.394 1.00 32.65 532 MET A O 1
ATOM 3870 N N . LEU A 1 534 ? 37.426 -3.742 65.914 1.00 32.35 533 LEU A N 1
ATOM 3871 C CA . LEU A 1 534 ? 36.956 -4.699 66.864 1.00 32.85 533 LEU A CA 1
ATOM 3872 C C . LEU A 1 534 ? 37.592 -6.064 66.544 1.00 34.61 533 LEU A C 1
ATOM 3873 O O . LEU A 1 534 ? 37.944 -6.841 67.429 1.00 36.27 533 LEU A O 1
ATOM 3878 N N . GLY A 1 535 ? 37.722 -6.373 65.266 1.00 35.79 534 GLY A N 1
ATOM 3879 C CA . GLY A 1 535 ? 38.186 -7.678 64.912 1.00 37.33 534 GLY A CA 1
ATOM 3880 C C . GLY A 1 535 ? 39.644 -7.863 65.276 1.00 38.97 534 GLY A C 1
ATOM 3881 O O . GLY A 1 535 ? 40.054 -8.997 65.503 1.00 40.85 534 GLY A O 1
ATOM 3882 N N . GLN A 1 536 ? 40.427 -6.789 65.332 1.00 38.04 535 GLN A N 1
ATOM 3883 C CA . GLN A 1 536 ? 41.833 -6.905 65.754 1.00 40.68 535 GLN A CA 1
ATOM 3884 C C . GLN A 1 536 ? 41.924 -6.939 67.284 1.00 39.88 535 GLN A C 1
ATOM 3885 O O . GLN A 1 536 ? 42.892 -7.390 67.839 1.00 40.42 535 GLN A O 1
ATOM 3891 N N . MET A 1 537 ? 40.891 -6.506 67.984 1.00 38.87 536 MET A N 1
ATOM 3892 C CA . MET A 1 537 ? 41.079 -6.340 69.425 1.00 37.83 536 MET A CA 1
ATOM 3893 C C . MET A 1 537 ? 40.486 -7.557 70.126 1.00 37.04 536 MET A C 1
ATOM 3894 O O . MET A 1 537 ? 40.436 -7.599 71.314 1.00 36.76 536 MET A O 1
ATOM 3899 N N . SER A 1 538 ? 39.977 -8.510 69.347 1.00 37.20 537 SER A N 1
ATOM 3900 C CA . SER A 1 538 ? 39.066 -9.565 69.827 1.00 38.33 537 SER A CA 1
ATOM 3901 C C . SER A 1 538 ? 39.587 -10.926 70.373 1.00 38.63 537 SER A C 1
ATOM 3902 O O . SER A 1 538 ? 38.804 -11.641 70.983 1.00 37.07 537 SER A O 1
ATOM 3905 N N . LYS A 1 539 ? 40.838 -11.284 70.082 1.00 39.74 538 LYS A N 1
ATOM 3906 C CA . LYS A 1 539 ? 41.344 -12.635 70.350 1.00 43.43 538 LYS A CA 1
ATOM 3907 C C . LYS A 1 539 ? 41.154 -13.064 71.828 1.00 43.21 538 LYS A C 1
ATOM 3908 O O . LYS A 1 539 ? 41.713 -12.456 72.754 1.00 42.42 538 LYS A O 1
ATOM 3914 N N . GLY A 1 540 ? 40.357 -14.127 71.998 1.00 42.95 539 GLY A N 1
ATOM 3915 C CA . GLY A 1 540 ? 40.003 -14.721 73.277 1.00 40.37 539 GLY A CA 1
ATOM 3916 C C . GLY A 1 540 ? 39.173 -13.836 74.191 1.00 39.30 539 GLY A C 1
ATOM 3917 O O . GLY A 1 540 ? 39.145 -14.116 75.418 1.00 38.33 539 GLY A O 1
ATOM 3918 N N . LYS A 1 541 ? 38.487 -12.805 73.620 1.00 35.54 540 LYS A N 1
ATOM 3919 C CA . LYS A 1 541 ? 37.757 -11.840 74.403 1.00 35.65 540 LYS A CA 1
ATOM 3920 C C . LYS A 1 541 ? 36.331 -12.247 74.492 1.00 34.01 540 LYS A C 1
ATOM 3921 O O . LYS A 1 541 ? 35.818 -12.834 73.532 1.00 34.58 540 LYS A O 1
ATOM 3927 N N . ASP A 1 542 ? 35.677 -11.965 75.609 1.00 31.06 541 ASP A N 1
ATOM 3928 C CA . ASP A 1 542 ? 34.184 -11.976 75.605 1.00 29.51 541 ASP A CA 1
ATOM 3929 C C . ASP A 1 542 ? 33.653 -10.624 75.037 1.00 29.28 541 ASP A C 1
ATOM 3930 O O . ASP A 1 542 ? 33.959 -9.553 75.551 1.00 28.59 541 ASP A O 1
ATOM 3935 N N . PHE A 1 543 ? 32.943 -10.683 73.907 1.00 28.49 542 PHE A N 1
ATOM 3936 C CA . PHE A 1 543 ? 32.477 -9.530 73.194 1.00 25.38 542 PHE A CA 1
ATOM 3937 C C . PHE A 1 543 ? 30.957 -9.325 73.393 1.00 25.66 542 PHE A C 1
ATOM 3938 O O . PHE A 1 543 ? 30.180 -10.248 73.303 1.00 28.11 542 PHE A O 1
ATOM 3946 N N . LEU A 1 544 ? 30.530 -8.098 73.529 1.00 27.87 543 LEU A N 1
ATOM 3947 C CA . LEU A 1 544 ? 29.089 -7.740 73.647 1.00 27.94 543 LEU A CA 1
ATOM 3948 C C . LEU A 1 544 ? 28.779 -6.667 72.551 1.00 28.12 543 LEU A C 1
ATOM 3949 O O . LEU A 1 544 ? 29.533 -5.717 72.415 1.00 27.34 543 LEU A O 1
ATOM 3954 N N . ASN A 1 545 ? 27.643 -6.764 71.881 1.00 27.19 544 ASN A N 1
ATOM 3955 C CA . ASN A 1 545 ? 27.302 -5.760 70.877 1.00 27.04 544 ASN A CA 1
ATOM 3956 C C . ASN A 1 545 ? 25.897 -5.253 71.233 1.00 28.84 544 ASN A C 1
ATOM 3957 O O . ASN A 1 545 ? 24.996 -6.050 71.260 1.00 29.32 544 ASN A O 1
ATOM 3962 N N . LEU A 1 546 ? 25.717 -3.968 71.542 1.00 29.24 545 LEU A N 1
ATOM 3963 C CA . LEU A 1 546 ? 24.362 -3.468 71.897 1.00 31.85 545 LEU A CA 1
ATOM 3964 C C . LEU A 1 546 ? 23.852 -2.597 70.734 1.00 31.05 545 LEU A C 1
ATOM 3965 O O . LEU A 1 546 ? 24.676 -1.922 70.107 1.00 29.56 545 LEU A O 1
ATOM 3970 N N . PHE A 1 547 ? 22.514 -2.557 70.504 1.00 31.32 546 PHE A N 1
ATOM 3971 C CA . PHE A 1 547 ? 21.902 -1.926 69.292 1.00 30.99 546 PHE A CA 1
ATOM 3972 C C . PHE A 1 547 ? 22.612 -2.509 68.062 1.00 30.40 546 PHE A C 1
ATOM 3973 O O . PHE A 1 547 ? 23.115 -1.777 67.234 1.00 28.41 546 PHE A O 1
ATOM 3981 N N . SER A 1 548 ? 22.617 -3.841 67.954 1.00 29.38 547 SER A N 1
ATOM 3982 C CA . SER A 1 548 ? 23.532 -4.558 67.081 1.00 27.65 547 SER A CA 1
ATOM 3983 C C . SER A 1 548 ? 23.232 -4.507 65.584 1.00 28.20 547 SER A C 1
ATOM 3984 O O . SER A 1 548 ? 24.189 -4.707 64.706 1.00 28.65 547 SER A O 1
ATOM 3987 N N . TYR A 1 549 ? 21.993 -4.178 65.284 1.00 25.67 548 TYR A N 1
ATOM 3988 C CA . TYR A 1 549 ? 21.381 -4.218 63.950 1.00 27.88 548 TYR A CA 1
ATOM 3989 C C . TYR A 1 549 ? 21.611 -5.615 63.351 1.00 28.12 548 TYR A C 1
ATOM 3990 O O . TYR A 1 549 ? 21.478 -6.600 64.043 1.00 31.09 548 TYR A O 1
ATOM 3999 N N . THR A 1 550 ? 22.087 -5.723 62.131 1.00 29.53 549 THR A N 1
ATOM 4000 C CA . THR A 1 550 ? 22.424 -7.025 61.586 1.00 28.94 549 THR A CA 1
ATOM 4001 C C . THR A 1 550 ? 23.719 -7.699 62.045 1.00 28.36 549 THR A C 1
ATOM 4002 O O . THR A 1 550 ? 24.149 -8.697 61.414 1.00 28.38 549 THR A O 1
ATOM 4006 N N . GLY A 1 551 ? 24.345 -7.183 63.115 1.00 28.46 550 GLY A N 1
ATOM 4007 C CA . GLY A 1 551 ? 25.412 -7.921 63.825 1.00 26.62 550 GLY A CA 1
ATOM 4008 C C . GLY A 1 551 ? 26.692 -7.955 63.023 1.00 28.63 550 GLY A C 1
ATOM 4009 O O . GLY A 1 551 ? 27.578 -8.801 63.235 1.00 28.06 550 GLY A O 1
ATOM 4010 N N . SER A 1 552 ? 26.859 -7.013 62.108 1.00 28.69 551 SER A N 1
ATOM 4011 C CA . SER A 1 552 ? 28.139 -7.037 61.302 1.00 28.25 551 SER A CA 1
ATOM 4012 C C . SER A 1 552 ? 29.375 -6.840 62.127 1.00 27.89 551 SER A C 1
ATOM 4013 O O . SER A 1 552 ? 30.450 -7.376 61.805 1.00 29.01 551 SER A O 1
ATOM 4016 N N . ALA A 1 553 ? 29.281 -6.018 63.171 1.00 27.51 552 ALA A N 1
ATOM 4017 C CA . ALA A 1 553 ? 30.413 -5.894 64.102 1.00 28.26 552 ALA A CA 1
ATOM 4018 C C . ALA A 1 553 ? 30.717 -7.248 64.849 1.00 27.08 552 ALA A C 1
ATOM 4019 O O . ALA A 1 553 ? 31.883 -7.573 65.108 1.00 25.59 552 ALA A O 1
ATOM 4021 N N . THR A 1 554 ? 29.663 -8.012 65.180 1.00 27.99 553 THR A N 1
ATOM 4022 C CA . THR A 1 554 ? 29.818 -9.317 65.841 1.00 28.45 553 THR A CA 1
ATOM 4023 C C . THR A 1 554 ? 30.575 -10.316 64.905 1.00 29.92 553 THR A C 1
ATOM 4024 O O . THR A 1 554 ? 31.334 -11.196 65.393 1.00 30.84 553 THR A O 1
ATOM 4028 N N . VAL A 1 555 ? 30.355 -10.196 63.592 1.00 27.57 554 VAL A N 1
ATOM 4029 C CA . VAL A 1 555 ? 30.938 -11.102 62.686 1.00 26.57 554 VAL A CA 1
ATOM 4030 C C . VAL A 1 555 ? 32.456 -10.822 62.741 1.00 27.52 554 VAL A C 1
ATOM 4031 O O . VAL A 1 555 ? 33.215 -11.764 62.910 1.00 28.36 554 VAL A O 1
ATOM 4035 N N . HIS A 1 556 ? 32.884 -9.548 62.646 1.00 26.73 555 HIS A N 1
ATOM 4036 C CA . HIS A 1 556 ? 34.304 -9.157 62.817 1.00 29.11 555 HIS A CA 1
ATOM 4037 C C . HIS A 1 556 ? 34.987 -9.595 64.156 1.00 30.57 555 HIS A C 1
ATOM 4038 O O . HIS A 1 556 ? 36.061 -10.172 64.119 1.00 29.55 555 HIS A O 1
ATOM 4045 N N . ALA A 1 557 ? 34.315 -9.355 65.306 1.00 29.97 556 ALA A N 1
ATOM 4046 C CA . ALA A 1 557 ? 34.713 -9.832 66.645 1.00 30.17 556 ALA A CA 1
ATOM 4047 C C . ALA A 1 557 ? 34.872 -11.381 66.579 1.00 33.03 556 ALA A C 1
ATOM 4048 O O . ALA A 1 557 ? 35.955 -11.946 66.863 1.00 34.51 556 ALA A O 1
ATOM 4050 N N . GLY A 1 558 ? 33.815 -12.067 66.097 1.00 33.53 557 GLY A N 1
ATOM 4051 C CA . GLY A 1 558 ? 33.807 -13.520 66.069 1.00 31.92 557 GLY A CA 1
ATOM 4052 C C . GLY A 1 558 ? 35.030 -14.090 65.345 1.00 33.92 557 GLY A C 1
ATOM 4053 O O . GLY A 1 558 ? 35.715 -15.028 65.831 1.00 34.16 557 GLY A O 1
ATOM 4054 N N . LEU A 1 559 ? 35.284 -13.563 64.152 1.00 33.88 558 LEU A N 1
ATOM 4055 C CA . LEU A 1 559 ? 36.387 -14.038 63.272 1.00 34.86 558 LEU A CA 1
ATOM 4056 C C . LEU A 1 559 ? 37.761 -13.602 63.788 1.00 34.98 558 LEU A C 1
ATOM 4057 O O . LEU A 1 559 ? 38.777 -14.093 63.303 1.00 36.79 558 LEU A O 1
ATOM 4062 N N . GLY A 1 560 ? 37.795 -12.561 64.627 1.00 32.61 559 GLY A N 1
ATOM 4063 C CA . GLY A 1 560 ? 38.966 -12.213 65.340 1.00 32.11 559 GLY A CA 1
ATOM 4064 C C . GLY A 1 560 ? 39.236 -13.154 66.523 1.00 34.12 559 GLY A C 1
ATOM 4065 O O . GLY A 1 560 ? 40.175 -12.914 67.260 1.00 35.75 559 GLY A O 1
ATOM 4066 N N . GLY A 1 561 ? 38.518 -14.265 66.695 1.00 34.14 560 GLY A N 1
ATOM 4067 C CA . GLY A 1 561 ? 38.861 -15.210 67.834 1.00 33.72 560 GLY A CA 1
ATOM 4068 C C . GLY A 1 561 ? 38.110 -14.815 69.157 1.00 33.67 560 GLY A C 1
ATOM 4069 O O . GLY A 1 561 ? 38.420 -15.309 70.225 1.00 34.50 560 GLY A O 1
ATOM 4070 N N . ALA A 1 562 ? 37.139 -13.900 69.112 1.00 29.28 561 ALA A N 1
ATOM 4071 C CA . ALA A 1 562 ? 36.261 -13.759 70.317 1.00 28.36 561 ALA A CA 1
ATOM 4072 C C . ALA A 1 562 ? 35.948 -15.114 70.991 1.00 29.97 561 ALA A C 1
ATOM 4073 O O . ALA A 1 562 ? 35.712 -16.092 70.321 1.00 33.05 561 ALA A O 1
ATOM 4075 N N . ARG A 1 563 ? 35.981 -15.196 72.312 1.00 29.78 562 ARG A N 1
ATOM 4076 C CA . ARG A 1 563 ? 35.708 -16.436 73.017 1.00 32.93 562 ARG A CA 1
ATOM 4077 C C . ARG A 1 563 ? 34.159 -16.624 73.102 1.00 32.93 562 ARG A C 1
ATOM 4078 O O . ARG A 1 563 ? 33.648 -17.780 73.077 1.00 36.54 562 ARG A O 1
ATOM 4086 N N . SER A 1 564 ? 33.424 -15.527 73.161 1.00 28.19 563 SER A N 1
ATOM 4087 C CA . SER A 1 564 ? 31.974 -15.625 73.133 1.00 30.11 563 SER A CA 1
ATOM 4088 C C . SER A 1 564 ? 31.470 -14.280 72.595 1.00 28.69 563 SER A C 1
ATOM 4089 O O . SER A 1 564 ? 32.138 -13.265 72.778 1.00 31.71 563 SER A O 1
ATOM 4092 N N . THR A 1 565 ? 30.320 -14.242 71.935 1.00 26.01 564 THR A N 1
ATOM 4093 C CA . THR A 1 565 ? 29.833 -12.963 71.477 1.00 25.85 564 THR A CA 1
ATOM 4094 C C . THR A 1 565 ? 28.402 -12.947 72.012 1.00 27.31 564 THR A C 1
ATOM 4095 O O . THR A 1 565 ? 27.777 -14.013 72.114 1.00 26.50 564 THR A O 1
ATOM 4099 N N . THR A 1 566 ? 27.928 -11.754 72.326 1.00 27.05 565 THR A N 1
ATOM 4100 C CA . THR A 1 566 ? 26.575 -11.598 72.737 1.00 28.37 565 THR A CA 1
ATOM 4101 C C . THR A 1 566 ? 26.127 -10.367 71.937 1.00 28.51 565 THR A C 1
ATOM 4102 O O . THR A 1 566 ? 26.770 -9.296 71.973 1.00 25.61 565 THR A O 1
ATOM 4106 N N . THR A 1 567 ? 24.996 -10.528 71.263 1.00 29.39 566 THR A N 1
ATOM 4107 C CA . THR A 1 567 ? 24.536 -9.573 70.296 1.00 31.20 566 THR A CA 1
ATOM 4108 C C . THR A 1 567 ? 23.092 -9.184 70.650 1.00 32.05 566 THR A C 1
ATOM 4109 O O . THR A 1 567 ? 22.213 -10.039 70.763 1.00 33.67 566 THR A O 1
ATOM 4113 N N . VAL A 1 568 ? 22.854 -7.900 70.889 1.00 32.44 567 VAL A N 1
ATOM 4114 C CA . VAL A 1 568 ? 21.527 -7.506 71.355 1.00 33.44 567 VAL A CA 1
ATOM 4115 C C . VAL A 1 568 ? 20.866 -6.355 70.624 1.00 33.64 567 VAL A C 1
ATOM 4116 O O . VAL A 1 568 ? 21.580 -5.474 70.202 1.00 31.98 567 VAL A O 1
ATOM 4120 N N . ASP A 1 569 ? 19.532 -6.442 70.440 1.00 32.14 568 ASP A N 1
ATOM 4121 C CA . ASP A 1 569 ? 18.773 -5.539 69.603 1.00 33.82 568 ASP A CA 1
ATOM 4122 C C . ASP A 1 569 ? 17.300 -5.764 69.905 1.00 35.21 568 ASP A C 1
ATOM 4123 O O . ASP A 1 569 ? 16.920 -6.849 70.309 1.00 36.85 568 ASP A O 1
ATOM 4128 N N . MET A 1 570 ? 16.467 -4.765 69.710 1.00 35.86 569 MET A N 1
ATOM 4129 C CA . MET A 1 570 ? 15.031 -4.952 70.028 1.00 39.76 569 MET A CA 1
ATOM 4130 C C . MET A 1 570 ? 14.299 -5.616 68.824 1.00 39.91 569 MET A C 1
ATOM 4131 O O . MET A 1 570 ? 13.160 -6.109 68.948 1.00 41.03 569 MET A O 1
ATOM 4136 N N . SER A 1 571 ? 14.945 -5.600 67.662 1.00 37.53 570 SER A N 1
ATOM 4137 C CA . SER A 1 571 ? 14.263 -6.044 66.471 1.00 40.18 570 SER A CA 1
ATOM 4138 C C . SER A 1 571 ? 14.455 -7.543 66.205 1.00 40.10 570 SER A C 1
ATOM 4139 O O . SER A 1 571 ? 15.578 -8.007 65.987 1.00 36.86 570 SER A O 1
ATOM 4142 N N . ARG A 1 572 ? 13.353 -8.301 66.237 1.00 43.33 571 ARG A N 1
ATOM 4143 C CA . ARG A 1 572 ? 13.493 -9.710 65.893 1.00 45.55 571 ARG A CA 1
ATOM 4144 C C . ARG A 1 572 ? 13.978 -9.963 64.467 1.00 43.99 571 ARG A C 1
ATOM 4145 O O . ARG A 1 572 ? 14.733 -10.894 64.262 1.00 43.30 571 ARG A O 1
ATOM 4153 N N . THR A 1 573 ? 13.579 -9.134 63.510 1.00 42.31 572 THR A N 1
ATOM 4154 C CA . THR A 1 573 ? 14.043 -9.281 62.145 1.00 41.77 572 THR A CA 1
ATOM 4155 C C . THR A 1 573 ? 15.545 -9.095 61.991 1.00 40.20 572 THR A C 1
ATOM 4156 O O . THR A 1 573 ? 16.226 -9.886 61.296 1.00 39.66 572 THR A O 1
ATOM 4160 N N . TYR A 1 574 ? 16.077 -8.026 62.602 1.00 37.82 573 TYR A N 1
ATOM 4161 C CA . TYR A 1 574 ? 17.508 -7.774 62.531 1.00 35.57 573 TYR A CA 1
ATOM 4162 C C . TYR A 1 574 ? 18.307 -8.800 63.317 1.00 34.33 573 TYR A C 1
ATOM 4163 O O . TYR A 1 574 ? 19.426 -9.146 62.896 1.00 31.57 573 TYR A O 1
ATOM 4172 N N . LEU A 1 575 ? 17.704 -9.372 64.373 1.00 32.98 574 LEU A N 1
ATOM 4173 C CA . LEU A 1 575 ? 18.397 -10.450 65.069 1.00 34.18 574 LEU A CA 1
ATOM 4174 C C . LEU A 1 575 ? 18.444 -11.765 64.240 1.00 35.74 574 LEU A C 1
ATOM 4175 O O . LEU A 1 575 ? 19.521 -12.374 64.106 1.00 37.02 574 LEU A O 1
ATOM 4180 N N . GLU A 1 576 ? 17.327 -12.166 63.640 1.00 35.47 575 GLU A N 1
ATOM 4181 C CA . GLU A 1 576 ? 17.383 -13.226 62.636 1.00 37.53 575 GLU A CA 1
ATOM 4182 C C . GLU A 1 576 ? 18.479 -12.972 61.563 1.00 34.49 575 GLU A C 1
ATOM 4183 O O . GLU A 1 576 ? 19.225 -13.867 61.213 1.00 34.92 575 GLU A O 1
ATOM 4189 N N . TRP A 1 577 ? 18.563 -11.759 61.053 1.00 32.56 576 TRP A N 1
ATOM 4190 C CA . TRP A 1 577 ? 19.519 -11.439 59.990 1.00 30.83 576 TRP A CA 1
ATOM 4191 C C . TRP A 1 577 ? 20.949 -11.502 60.538 1.00 30.81 576 TRP A C 1
ATOM 4192 O O . TRP A 1 577 ? 21.800 -12.075 59.918 1.00 35.11 576 TRP A O 1
ATOM 4203 N N . ALA A 1 578 ? 21.207 -10.979 61.745 1.00 29.96 577 ALA A N 1
ATOM 4204 C CA . ALA A 1 578 ? 22.468 -11.157 62.449 1.00 29.48 577 ALA A CA 1
ATOM 4205 C C . ALA A 1 578 ? 22.889 -12.609 62.588 1.00 30.01 577 ALA A C 1
ATOM 4206 O O . ALA A 1 578 ? 24.032 -12.956 62.317 1.00 28.02 577 ALA A O 1
ATOM 4208 N N . GLU A 1 579 ? 21.965 -13.442 63.045 1.00 30.95 578 GLU A N 1
ATOM 4209 C CA . GLU A 1 579 ? 22.241 -14.878 63.174 1.00 33.33 578 GLU A CA 1
ATOM 4210 C C . GLU A 1 579 ? 22.608 -15.422 61.770 1.00 35.25 578 GLU A C 1
ATOM 4211 O O . GLU A 1 579 ? 23.606 -16.161 61.598 1.00 35.64 578 GLU A O 1
ATOM 4217 N N . ARG A 1 580 ? 21.919 -14.944 60.734 1.00 34.31 579 ARG A N 1
ATOM 4218 C CA . ARG A 1 580 ? 22.275 -15.482 59.426 1.00 35.07 579 ARG A CA 1
ATOM 4219 C C . ARG A 1 580 ? 23.710 -15.032 59.013 1.00 33.23 579 ARG A C 1
ATOM 4220 O O . ARG A 1 580 ? 24.486 -15.810 58.426 1.00 34.22 579 ARG A O 1
ATOM 4228 N N . ASN A 1 581 ? 24.068 -13.786 59.357 1.00 31.54 580 ASN A N 1
ATOM 4229 C CA . ASN A 1 581 ? 25.463 -13.315 59.186 1.00 29.37 580 ASN A CA 1
ATOM 4230 C C . ASN A 1 581 ? 26.554 -14.136 59.994 1.00 28.75 580 ASN A C 1
ATOM 4231 O O . ASN A 1 581 ? 27.650 -14.398 59.456 1.00 27.44 580 ASN A O 1
ATOM 4236 N N . LEU A 1 582 ? 26.291 -14.398 61.290 1.00 26.58 581 LEU A N 1
ATOM 4237 C CA . LEU A 1 582 ? 27.153 -15.264 62.126 1.00 28.71 581 LEU A CA 1
ATOM 4238 C C . LEU A 1 582 ? 27.293 -16.631 61.466 1.00 31.35 581 LEU A C 1
ATOM 4239 O O . LEU A 1 582 ? 28.381 -17.176 61.333 1.00 33.52 581 LEU A O 1
ATOM 4244 N N . ARG A 1 583 ? 26.171 -17.214 61.083 1.00 33.29 582 ARG A N 1
ATOM 4245 C CA . ARG A 1 583 ? 26.162 -18.528 60.380 1.00 36.03 582 ARG A CA 1
ATOM 4246 C C . ARG A 1 583 ? 27.027 -18.510 59.124 1.00 37.03 582 ARG A C 1
ATOM 4247 O O . ARG A 1 583 ? 27.781 -19.486 58.863 1.00 39.70 582 ARG A O 1
ATOM 4255 N N . LEU A 1 584 ? 26.992 -17.403 58.407 1.00 35.26 583 LEU A N 1
ATOM 4256 C CA . LEU A 1 584 ? 27.721 -17.305 57.152 1.00 36.84 583 LEU A CA 1
ATOM 4257 C C . LEU A 1 584 ? 29.215 -17.430 57.404 1.00 37.13 583 LEU A C 1
ATOM 4258 O O . LEU A 1 584 ? 29.948 -17.791 56.537 1.00 38.17 583 LEU A O 1
ATOM 4263 N N . ASN A 1 585 ? 29.660 -17.109 58.606 1.00 37.60 584 ASN A N 1
ATOM 4264 C CA . ASN A 1 585 ? 31.108 -17.111 58.847 1.00 36.94 584 ASN A CA 1
ATOM 4265 C C . ASN A 1 585 ? 31.470 -18.259 59.845 1.00 38.24 584 ASN A C 1
ATOM 4266 O O . ASN A 1 585 ? 32.558 -18.266 60.445 1.00 39.01 584 ASN A O 1
ATOM 4271 N N . GLY A 1 586 ? 30.589 -19.251 59.981 1.00 39.25 585 GLY A N 1
ATOM 4272 C CA . GLY A 1 586 ? 30.901 -20.410 60.802 1.00 38.83 585 GLY A CA 1
ATOM 4273 C C . GLY A 1 586 ? 30.789 -20.101 62.292 1.00 39.87 585 GLY A C 1
ATOM 4274 O O . GLY A 1 586 ? 31.378 -20.800 63.082 1.00 40.66 585 GLY A O 1
ATOM 4275 N N . LEU A 1 587 ? 30.036 -19.077 62.719 1.00 36.95 586 LEU A N 1
ATOM 4276 C CA . LEU A 1 587 ? 30.007 -18.758 64.164 1.00 36.48 586 LEU A CA 1
ATOM 4277 C C . LEU A 1 587 ? 28.674 -19.184 64.782 1.00 37.58 586 LEU A C 1
ATOM 4278 O O . LEU A 1 587 ? 27.723 -18.399 64.768 1.00 38.25 586 LEU A O 1
ATOM 4283 N N . THR A 1 588 ? 28.560 -20.443 65.197 1.00 39.07 587 THR A N 1
ATOM 4284 C CA . THR A 1 588 ? 27.325 -20.999 65.715 1.00 39.30 587 THR A CA 1
ATOM 4285 C C . THR A 1 588 ? 27.617 -21.730 67.014 1.00 40.61 587 THR A C 1
ATOM 4286 O O . THR A 1 588 ? 28.791 -22.042 67.346 1.00 40.68 587 THR A O 1
ATOM 4290 N N . GLY A 1 589 ? 26.554 -22.003 67.759 1.00 39.80 588 GLY A N 1
ATOM 4291 C CA . GLY A 1 589 ? 26.705 -22.783 68.978 1.00 38.74 588 GLY A CA 1
ATOM 4292 C C . GLY A 1 589 ? 26.621 -21.869 70.201 1.00 39.09 588 GLY A C 1
ATOM 4293 O O . GLY A 1 589 ? 26.377 -20.620 70.103 1.00 36.30 588 GLY A O 1
ATOM 4294 N N . ARG A 1 590 ? 26.850 -22.511 71.333 1.00 39.42 589 ARG A N 1
ATOM 4295 C CA . ARG A 1 590 ? 26.695 -21.966 72.629 1.00 42.16 589 ARG A CA 1
ATOM 4296 C C . ARG A 1 590 ? 27.493 -20.621 72.873 1.00 40.38 589 ARG A C 1
ATOM 4297 O O . ARG A 1 590 ? 27.012 -19.718 73.528 1.00 40.56 589 ARG A O 1
ATOM 4305 N N . ALA A 1 591 ? 28.680 -20.495 72.301 1.00 39.13 590 ALA A N 1
ATOM 4306 C CA . ALA A 1 591 ? 29.484 -19.323 72.495 1.00 38.55 590 ALA A CA 1
ATOM 4307 C C . ALA A 1 591 ? 28.913 -18.023 71.815 1.00 37.57 590 ALA A C 1
ATOM 4308 O O . ALA A 1 591 ? 29.455 -16.967 72.026 1.00 37.40 590 ALA A O 1
ATOM 4310 N N . HIS A 1 592 ? 27.880 -18.107 70.972 1.00 36.64 591 HIS A N 1
ATOM 4311 C CA . HIS A 1 592 ? 27.415 -16.964 70.168 1.00 34.88 591 HIS A CA 1
ATOM 4312 C C . HIS A 1 592 ? 25.932 -16.758 70.402 1.00 35.06 591 HIS A C 1
ATOM 4313 O O . HIS A 1 592 ? 25.153 -17.508 69.838 1.00 36.80 591 HIS A O 1
ATOM 4320 N N . ARG A 1 593 ? 25.563 -15.782 71.256 1.00 34.28 592 ARG A N 1
ATOM 4321 C CA . ARG A 1 593 ? 24.189 -15.569 71.702 1.00 35.69 592 ARG A CA 1
ATOM 4322 C C . ARG A 1 593 ? 23.598 -14.319 71.070 1.00 34.11 592 ARG A C 1
ATOM 4323 O O . ARG A 1 593 ? 24.357 -13.359 70.762 1.00 30.54 592 ARG A O 1
ATOM 4331 N N . LEU A 1 594 ? 22.256 -14.352 70.902 1.00 33.73 593 LEU A N 1
ATOM 4332 C CA . LEU A 1 594 ? 21.470 -13.258 70.365 1.00 35.36 593 LEU A CA 1
ATOM 4333 C C . LEU A 1 594 ? 20.276 -13.072 71.279 1.00 37.84 593 LEU A C 1
ATOM 4334 O O . LEU A 1 594 ? 19.702 -14.040 71.763 1.00 40.03 593 LEU A O 1
ATOM 4339 N N . ILE A 1 595 ? 19.995 -11.825 71.638 1.00 37.96 594 ILE A N 1
ATOM 4340 C CA . ILE A 1 595 ? 19.057 -11.561 72.686 1.00 38.61 594 ILE A CA 1
ATOM 4341 C C . ILE A 1 595 ? 18.242 -10.427 72.186 1.00 39.33 594 ILE A C 1
ATOM 4342 O O . ILE A 1 595 ? 18.792 -9.378 71.835 1.00 38.50 594 ILE A O 1
ATOM 4347 N N . GLN A 1 596 ? 16.946 -10.635 72.171 1.00 40.73 595 GLN A N 1
ATOM 4348 C CA . GLN A 1 596 ? 16.017 -9.619 71.859 1.00 42.76 595 GLN A CA 1
ATOM 4349 C C . GLN A 1 596 ? 15.563 -8.914 73.140 1.00 45.30 595 GLN A C 1
ATOM 4350 O O . GLN A 1 596 ? 14.923 -9.514 73.997 1.00 45.03 595 GLN A O 1
ATOM 4356 N N . ALA A 1 597 ? 15.871 -7.618 73.220 1.00 45.30 596 ALA A N 1
ATOM 4357 C CA . ALA A 1 597 ? 15.493 -6.766 74.334 1.00 45.38 596 ALA A CA 1
ATOM 4358 C C . ALA A 1 597 ? 15.702 -5.322 73.898 1.00 45.68 596 ALA A C 1
ATOM 4359 O O . ALA A 1 597 ? 16.558 -4.996 73.011 1.00 45.51 596 ALA A O 1
ATOM 4361 N N . ASP A 1 598 ? 14.961 -4.464 74.569 1.00 47.51 597 ASP A N 1
ATOM 4362 C CA . ASP A 1 598 ? 15.326 -3.071 74.786 1.00 48.75 597 ASP A CA 1
ATOM 4363 C C . ASP A 1 598 ? 16.702 -3.044 75.490 1.00 47.38 597 ASP A C 1
ATOM 4364 O O . ASP A 1 598 ? 16.832 -3.532 76.587 1.00 48.38 597 ASP A O 1
ATOM 4369 N N . CYS A 1 599 ? 17.723 -2.501 74.836 1.00 46.29 598 CYS A N 1
ATOM 4370 C CA . CYS A 1 599 ? 19.082 -2.477 75.390 1.00 46.98 598 CYS A CA 1
ATOM 4371 C C . CYS A 1 599 ? 19.233 -1.752 76.741 1.00 47.59 598 CYS A C 1
ATOM 4372 O O . CYS A 1 599 ? 20.106 -2.065 77.506 1.00 46.43 598 CYS A O 1
ATOM 4375 N N . LEU A 1 600 ? 18.425 -0.731 76.963 1.00 48.38 599 LEU A N 1
ATOM 4376 C CA . LEU A 1 600 ? 18.496 0.030 78.182 1.00 50.24 599 LEU A CA 1
ATOM 4377 C C . LEU A 1 600 ? 17.998 -0.745 79.404 1.00 50.17 599 LEU A C 1
ATOM 4378 O O . LEU A 1 600 ? 18.605 -0.650 80.449 1.00 51.06 599 LEU A O 1
ATOM 4383 N N . ALA A 1 601 ? 16.853 -1.419 79.294 1.00 49.55 600 ALA A N 1
ATOM 4384 C CA . ALA A 1 601 ? 16.392 -2.288 80.348 1.00 50.10 600 ALA A CA 1
ATOM 4385 C C . ALA A 1 601 ? 17.347 -3.503 80.434 1.00 48.23 600 ALA A C 1
ATOM 4386 O O . ALA A 1 601 ? 17.726 -3.918 81.513 1.00 48.10 600 ALA A O 1
ATOM 4388 N N . TRP A 1 602 ? 17.779 -4.047 79.314 1.00 46.04 601 TRP A N 1
ATOM 4389 C CA . TRP A 1 602 ? 18.818 -5.097 79.405 1.00 46.14 601 TRP A CA 1
ATOM 4390 C C . TRP A 1 602 ? 20.076 -4.682 80.228 1.00 47.32 601 TRP A C 1
ATOM 4391 O O . TRP A 1 602 ? 20.608 -5.492 80.979 1.00 47.34 601 TRP A O 1
ATOM 4402 N N . LEU A 1 603 ? 20.545 -3.438 80.029 1.00 48.82 602 LEU A N 1
ATOM 4403 C CA . LEU A 1 603 ? 21.691 -2.836 80.761 1.00 50.43 602 LEU A CA 1
ATOM 4404 C C . LEU A 1 603 ? 21.423 -2.601 82.239 1.00 52.66 602 LEU A C 1
ATOM 4405 O O . LEU A 1 603 ? 22.302 -2.818 83.064 1.00 52.15 602 LEU A O 1
ATOM 4410 N N . ARG A 1 604 ? 20.232 -2.115 82.554 1.00 55.09 603 ARG A N 1
ATOM 4411 C CA . ARG A 1 604 ? 19.849 -1.967 83.941 1.00 58.75 603 ARG A CA 1
ATOM 4412 C C . ARG A 1 604 ? 20.055 -3.302 84.693 1.00 59.20 603 ARG A C 1
ATOM 4413 O O . ARG A 1 604 ? 20.640 -3.291 85.762 1.00 60.59 603 ARG A O 1
ATOM 4421 N N . GLU A 1 605 ? 19.657 -4.431 84.097 1.00 58.87 604 GLU A N 1
ATOM 4422 C CA . GLU A 1 605 ? 19.464 -5.693 84.816 1.00 59.67 604 GLU A CA 1
ATOM 4423 C C . GLU A 1 605 ? 20.605 -6.670 84.708 1.00 57.58 604 GLU A C 1
ATOM 4424 O O . GLU A 1 605 ? 20.729 -7.580 85.510 1.00 58.18 604 GLU A O 1
ATOM 4430 N N . ALA A 1 606 ? 21.431 -6.501 83.694 1.00 55.78 605 ALA A N 1
ATOM 4431 C CA . ALA A 1 606 ? 22.488 -7.461 83.391 1.00 54.06 605 ALA A CA 1
ATOM 4432 C C . ALA A 1 606 ? 23.538 -7.517 84.508 1.00 54.51 605 ALA A C 1
ATOM 4433 O O . ALA A 1 606 ? 23.795 -6.504 85.195 1.00 53.86 605 ALA A O 1
ATOM 4435 N N . ASN A 1 607 ? 24.163 -8.693 84.597 1.00 54.97 606 ASN A N 1
ATOM 4436 C CA . ASN A 1 607 ? 25.260 -9.033 85.490 1.00 56.71 606 ASN A CA 1
ATOM 4437 C C . ASN A 1 607 ? 26.601 -9.477 84.849 1.00 55.31 606 ASN A C 1
ATOM 4438 O O . ASN A 1 607 ? 27.659 -9.069 85.328 1.00 56.76 606 ASN A O 1
ATOM 4443 N N . GLU A 1 608 ? 26.587 -10.333 83.832 1.00 53.66 607 GLU A N 1
ATOM 4444 C CA . GLU A 1 608 ? 27.849 -10.897 83.296 1.00 51.99 607 GLU A CA 1
ATOM 4445 C C . GLU A 1 608 ? 28.859 -9.841 82.979 1.00 47.45 607 GLU A C 1
ATOM 4446 O O . GLU A 1 608 ? 28.532 -8.691 83.016 1.00 48.36 607 GLU A O 1
ATOM 4452 N N . GLN A 1 609 ? 30.067 -10.234 82.616 1.00 43.34 608 GLN A N 1
ATOM 4453 C CA . GLN A 1 609 ? 31.127 -9.324 82.329 1.00 39.88 608 GLN A CA 1
ATOM 4454 C C . GLN A 1 609 ? 31.677 -9.566 80.923 1.00 38.42 608 GLN A C 1
ATOM 4455 O O . GLN A 1 609 ? 31.624 -10.683 80.475 1.00 36.27 608 GLN A O 1
ATOM 4461 N N . PHE A 1 610 ? 32.203 -8.512 80.256 1.00 35.68 609 PHE A N 1
ATOM 4462 C CA . PHE A 1 610 ? 32.811 -8.645 78.944 1.00 34.04 609 PHE A CA 1
ATOM 4463 C C . PHE A 1 610 ? 34.085 -7.915 78.883 1.00 32.13 609 PHE A C 1
ATOM 4464 O O . PHE A 1 610 ? 34.300 -6.938 79.593 1.00 32.59 609 PHE A O 1
ATOM 4472 N N . ASP A 1 611 ? 34.937 -8.395 78.013 1.00 31.97 610 ASP A N 1
ATOM 4473 C CA . ASP A 1 611 ? 36.238 -7.736 77.783 1.00 31.69 610 ASP A CA 1
ATOM 4474 C C . ASP A 1 611 ? 36.162 -6.622 76.723 1.00 32.24 610 ASP A C 1
ATOM 4475 O O . ASP A 1 611 ? 36.978 -5.710 76.728 1.00 31.01 610 ASP A O 1
ATOM 4480 N N . LEU A 1 612 ? 35.215 -6.745 75.776 1.00 31.62 611 LEU A N 1
ATOM 4481 C CA . LEU A 1 612 ? 35.194 -5.828 74.649 1.00 32.43 611 LEU A CA 1
ATOM 4482 C C . LEU A 1 612 ? 33.735 -5.548 74.379 1.00 31.37 611 LEU A C 1
ATOM 4483 O O . LEU A 1 612 ? 32.912 -6.480 74.234 1.00 32.31 611 LEU A O 1
ATOM 4488 N N . ILE A 1 613 ? 33.384 -4.288 74.444 1.00 29.26 612 ILE A N 1
ATOM 4489 C CA . ILE A 1 613 ? 31.992 -3.903 74.275 1.00 27.69 612 ILE A CA 1
ATOM 4490 C C . ILE A 1 613 ? 31.821 -2.875 73.152 1.00 27.44 612 ILE A C 1
ATOM 4491 O O . ILE A 1 613 ? 32.435 -1.817 73.171 1.00 24.24 612 ILE A O 1
ATOM 4496 N N . PHE A 1 614 ? 30.979 -3.192 72.166 1.00 27.59 613 PHE A N 1
ATOM 4497 C CA . PHE A 1 614 ? 30.699 -2.262 71.064 1.00 27.21 613 PHE A CA 1
ATOM 4498 C C . PHE A 1 614 ? 29.290 -1.744 71.242 1.00 27.66 613 PHE A C 1
ATOM 4499 O O . PHE A 1 614 ? 28.365 -2.533 71.409 1.00 25.83 613 PHE A O 1
ATOM 4507 N N . ILE A 1 615 ? 29.127 -0.420 71.269 1.00 28.19 614 ILE A N 1
ATOM 4508 C CA . ILE A 1 615 ? 27.816 0.100 71.463 1.00 28.51 614 ILE A CA 1
ATOM 4509 C C . ILE A 1 615 ? 27.697 1.310 70.523 1.00 30.51 614 ILE A C 1
ATOM 4510 O O . ILE A 1 615 ? 28.440 2.266 70.618 1.00 30.33 614 ILE A O 1
ATOM 4515 N N . ASP A 1 616 ? 26.776 1.219 69.569 1.00 31.64 615 ASP A N 1
ATOM 4516 C CA . ASP A 1 616 ? 26.702 2.196 68.503 1.00 33.17 615 ASP A CA 1
ATOM 4517 C C . ASP A 1 616 ? 25.243 2.475 68.189 1.00 33.17 615 ASP A C 1
ATOM 4518 O O . ASP A 1 616 ? 24.687 1.946 67.251 1.00 34.26 615 ASP A O 1
ATOM 4523 N N . PRO A 1 617 ? 24.602 3.271 69.037 1.00 33.65 616 PRO A N 1
ATOM 4524 C CA . PRO A 1 617 ? 23.156 3.330 69.031 1.00 34.46 616 PRO A CA 1
ATOM 4525 C C . PRO A 1 617 ? 22.650 4.364 68.027 1.00 36.09 616 PRO A C 1
ATOM 4526 O O . PRO A 1 617 ? 23.446 5.213 67.580 1.00 36.69 616 PRO A O 1
ATOM 4530 N N . PRO A 1 618 ? 21.333 4.364 67.769 1.00 37.13 617 PRO A N 1
ATOM 4531 C CA . PRO A 1 618 ? 20.825 5.473 66.980 1.00 39.88 617 PRO A CA 1
ATOM 4532 C C . PRO A 1 618 ? 20.837 6.751 67.807 1.00 42.10 617 PRO A C 1
ATOM 4533 O O . PRO A 1 618 ? 20.792 6.712 69.066 1.00 43.31 617 PRO A O 1
ATOM 4537 N N . THR A 1 619 ? 20.788 7.898 67.133 1.00 44.05 618 THR A N 1
ATOM 4538 C CA . THR A 1 619 ? 20.624 9.127 67.914 1.00 44.16 618 THR A CA 1
ATOM 4539 C C . THR A 1 619 ? 19.328 9.301 68.748 1.00 45.64 618 THR A C 1
ATOM 4540 O O . THR A 1 619 ? 19.356 9.836 69.881 1.00 46.21 618 THR A O 1
ATOM 4544 N N . PHE A 1 620 ? 18.205 8.809 68.233 1.00 46.31 619 PHE A N 1
ATOM 4545 C CA . PHE A 1 620 ? 16.957 8.713 69.063 1.00 47.84 619 PHE A CA 1
ATOM 4546 C C . PHE A 1 620 ? 16.313 7.367 68.739 1.00 47.36 619 PHE A C 1
ATOM 4547 O O . PHE A 1 620 ? 16.473 6.884 67.617 1.00 45.60 619 PHE A O 1
ATOM 4555 N N . SER A 1 621 ? 15.541 6.806 69.674 1.00 48.22 620 SER A N 1
ATOM 4556 C CA . SER A 1 621 ? 14.611 5.718 69.327 1.00 49.31 620 SER A CA 1
ATOM 4557 C C . SER A 1 621 ? 13.264 5.720 70.099 1.00 50.16 620 SER A C 1
ATOM 4558 O O . SER A 1 621 ? 13.254 5.749 71.351 1.00 51.59 620 SER A O 1
ATOM 4561 N N . ALA A 1 629 ? 11.913 6.836 73.523 1.00 68.76 628 ALA A N 1
ATOM 4562 C CA . ALA A 1 629 ? 12.420 6.826 74.925 1.00 68.00 628 ALA A CA 1
ATOM 4563 C C . ALA A 1 629 ? 13.950 6.934 75.072 1.00 64.90 628 ALA A C 1
ATOM 4564 O O . ALA A 1 629 ? 14.437 7.067 76.197 1.00 66.27 628 ALA A O 1
ATOM 4566 N N . PHE A 1 630 ? 14.721 6.898 73.986 1.00 60.44 629 PHE A N 1
ATOM 4567 C CA . PHE A 1 630 ? 16.169 7.058 74.200 1.00 56.05 629 PHE A CA 1
ATOM 4568 C C . PHE A 1 630 ? 16.804 8.199 73.388 1.00 54.24 629 PHE A C 1
ATOM 4569 O O . PHE A 1 630 ? 16.489 8.383 72.225 1.00 53.88 629 PHE A O 1
ATOM 4577 N N . ASP A 1 631 ? 17.707 8.939 74.033 1.00 52.16 630 ASP A N 1
ATOM 4578 C CA . ASP A 1 631 ? 18.345 10.107 73.440 1.00 50.69 630 ASP A CA 1
ATOM 4579 C C . ASP A 1 631 ? 19.857 10.030 73.638 1.00 47.27 630 ASP A C 1
ATOM 4580 O O . ASP A 1 631 ? 20.358 10.160 74.764 1.00 46.46 630 ASP A O 1
ATOM 4585 N N . VAL A 1 632 ? 20.608 9.842 72.569 1.00 43.56 631 VAL A N 1
ATOM 4586 C CA . VAL A 1 632 ? 22.010 9.593 72.877 1.00 43.12 631 VAL A CA 1
ATOM 4587 C C . VAL A 1 632 ? 22.692 10.679 73.654 1.00 43.80 631 VAL A C 1
ATOM 4588 O O . VAL A 1 632 ? 23.516 10.348 74.491 1.00 43.70 631 VAL A O 1
ATOM 4592 N N . GLN A 1 633 ? 22.436 11.940 73.296 1.00 44.30 632 GLN A N 1
ATOM 4593 C CA . GLN A 1 633 ? 23.153 13.043 73.882 1.00 46.03 632 GLN A CA 1
ATOM 4594 C C . GLN A 1 633 ? 22.797 13.046 75.354 1.00 48.29 632 GLN A C 1
ATOM 4595 O O . GLN A 1 633 ? 23.684 12.976 76.194 1.00 48.68 632 GLN A O 1
ATOM 4601 N N . ARG A 1 634 ? 21.493 13.091 75.640 1.00 50.55 633 ARG A N 1
ATOM 4602 C CA . ARG A 1 634 ? 20.944 13.103 76.990 1.00 52.20 633 ARG A CA 1
ATOM 4603 C C . ARG A 1 634 ? 21.448 11.856 77.796 1.00 51.79 633 ARG A C 1
ATOM 4604 O O . ARG A 1 634 ? 21.902 11.984 78.910 1.00 52.05 633 ARG A O 1
ATOM 4612 N N . ASP A 1 635 ? 21.437 10.663 77.195 1.00 50.40 634 ASP A N 1
ATOM 4613 C CA . ASP A 1 635 ? 21.581 9.458 77.996 1.00 49.45 634 ASP A CA 1
ATOM 4614 C C . ASP A 1 635 ? 22.914 8.783 77.992 1.00 48.31 634 ASP A C 1
ATOM 4615 O O . ASP A 1 635 ? 23.061 7.812 78.691 1.00 49.81 634 ASP A O 1
ATOM 4620 N N . HIS A 1 636 ? 23.877 9.253 77.206 1.00 46.98 635 HIS A N 1
ATOM 4621 C CA . HIS A 1 636 ? 25.121 8.518 77.068 1.00 44.96 635 HIS A CA 1
ATOM 4622 C C . HIS A 1 636 ? 25.840 8.248 78.389 1.00 45.66 635 HIS A C 1
ATOM 4623 O O . HIS A 1 636 ? 26.490 7.213 78.552 1.00 44.26 635 HIS A O 1
ATOM 4630 N N . LEU A 1 637 ? 25.739 9.184 79.307 1.00 47.50 636 LEU A N 1
ATOM 4631 C CA . LEU A 1 637 ? 26.490 9.073 80.534 1.00 49.73 636 LEU A CA 1
ATOM 4632 C C . LEU A 1 637 ? 25.926 7.934 81.372 1.00 49.21 636 LEU A C 1
ATOM 4633 O O . LEU A 1 637 ? 26.682 7.123 81.846 1.00 48.11 636 LEU A O 1
ATOM 4638 N N . ALA A 1 638 ? 24.596 7.906 81.528 1.00 49.88 637 ALA A N 1
ATOM 4639 C CA . ALA A 1 638 ? 23.900 6.813 82.168 1.00 50.10 637 ALA A CA 1
ATOM 4640 C C . ALA A 1 638 ? 24.111 5.454 81.475 1.00 48.56 637 ALA A C 1
ATOM 4641 O O . ALA A 1 638 ? 24.021 4.470 82.168 1.00 49.22 637 ALA A O 1
ATOM 4643 N N . LEU A 1 639 ? 24.379 5.382 80.153 1.00 46.36 638 LEU A N 1
ATOM 4644 C CA . LEU A 1 639 ? 24.754 4.109 79.534 1.00 44.77 638 LEU A CA 1
ATOM 4645 C C . LEU A 1 639 ? 26.116 3.720 80.026 1.00 44.17 638 LEU A C 1
ATOM 4646 O O . LEU A 1 639 ? 26.344 2.509 80.283 1.00 42.41 638 LEU A O 1
ATOM 4651 N N . MET A 1 640 ? 27.051 4.703 80.030 1.00 42.77 639 MET A N 1
ATOM 4652 C CA . MET A 1 640 ? 28.412 4.384 80.440 1.00 43.04 639 MET A CA 1
ATOM 4653 C C . MET A 1 640 ? 28.441 3.938 81.920 1.00 42.56 639 MET A C 1
ATOM 4654 O O . MET A 1 640 ? 29.234 3.059 82.273 1.00 40.63 639 MET A O 1
ATOM 4658 N N . LYS A 1 641 ? 27.527 4.469 82.723 1.00 41.84 640 LYS A N 1
ATOM 4659 C CA . LYS A 1 641 ? 27.435 4.076 84.125 1.00 45.13 640 LYS A CA 1
ATOM 4660 C C . LYS A 1 641 ? 27.094 2.592 84.284 1.00 45.53 640 LYS A C 1
ATOM 4661 O O . LYS A 1 641 ? 27.848 1.858 84.947 1.00 45.86 640 LYS A O 1
ATOM 4667 N N . ASP A 1 642 ? 26.029 2.121 83.607 1.00 45.99 641 ASP A N 1
ATOM 4668 C CA . ASP A 1 642 ? 25.757 0.658 83.500 1.00 45.52 641 ASP A CA 1
ATOM 4669 C C . ASP A 1 642 ? 26.848 -0.138 82.796 1.00 42.54 641 ASP A C 1
ATOM 4670 O O . ASP A 1 642 ? 27.248 -1.218 83.249 1.00 41.44 641 ASP A O 1
ATOM 4675 N N . LEU A 1 643 ? 27.326 0.354 81.671 1.00 40.74 642 LEU A N 1
ATOM 4676 C CA . LEU A 1 643 ? 28.363 -0.394 80.942 1.00 38.78 642 LEU A CA 1
ATOM 4677 C C . LEU A 1 643 ? 29.537 -0.667 81.866 1.00 39.31 642 LEU A C 1
ATOM 4678 O O . LEU A 1 643 ? 30.079 -1.761 81.841 1.00 40.03 642 LEU A O 1
ATOM 4683 N N . LYS A 1 644 ? 29.891 0.305 82.707 1.00 38.49 643 LYS A N 1
ATOM 4684 C CA . LYS A 1 644 ? 30.976 0.155 83.671 1.00 40.23 643 LYS A CA 1
ATOM 4685 C C . LYS A 1 644 ? 30.829 -1.087 84.491 1.00 38.26 643 LYS A C 1
ATOM 4686 O O . LYS A 1 644 ? 31.809 -1.787 84.725 1.00 37.42 643 LYS A O 1
ATOM 4692 N N . ARG A 1 645 ? 29.594 -1.372 84.895 1.00 38.27 644 ARG A N 1
ATOM 4693 C CA . ARG A 1 645 ? 29.304 -2.524 85.729 1.00 38.88 644 ARG A CA 1
ATOM 4694 C C . ARG A 1 645 ? 29.592 -3.875 84.976 1.00 38.09 644 ARG A C 1
ATOM 4695 O O . ARG A 1 645 ? 29.869 -4.926 85.565 1.00 38.36 644 ARG A O 1
ATOM 4703 N N . LEU A 1 646 ? 29.608 -3.805 83.656 1.00 36.41 645 LEU A N 1
ATOM 4704 C CA . LEU A 1 646 ? 29.682 -4.958 82.825 1.00 35.43 645 LEU A CA 1
ATOM 4705 C C . LEU A 1 646 ? 31.113 -5.105 82.276 1.00 35.57 645 LEU A C 1
ATOM 4706 O O . LEU A 1 646 ? 31.397 -6.096 81.635 1.00 35.54 645 LEU A O 1
ATOM 4711 N N . LEU A 1 647 ? 31.969 -4.105 82.469 1.00 34.14 646 LEU A N 1
ATOM 4712 C CA . LEU A 1 647 ? 33.288 -4.131 81.859 1.00 35.61 646 LEU A CA 1
ATOM 4713 C C . LEU A 1 647 ? 34.253 -4.816 82.797 1.00 35.32 646 LEU A C 1
ATOM 4714 O O . LEU A 1 647 ? 34.566 -4.288 83.852 1.00 34.76 646 LEU A O 1
ATOM 4719 N N . ARG A 1 648 ? 34.770 -5.956 82.359 1.00 36.53 647 ARG A N 1
ATOM 4720 C CA . ARG A 1 648 ? 35.780 -6.686 83.098 1.00 37.67 647 ARG A CA 1
ATOM 4721 C C . ARG A 1 648 ? 37.072 -5.879 83.126 1.00 38.02 647 ARG A C 1
ATOM 4722 O O . ARG A 1 648 ? 37.346 -5.115 82.194 1.00 37.06 647 ARG A O 1
ATOM 4730 N N . ALA A 1 649 ? 37.828 -6.033 84.216 1.00 38.40 648 ALA A N 1
ATOM 4731 C CA . ALA A 1 649 ? 39.102 -5.348 84.393 1.00 39.45 648 ALA A CA 1
ATOM 4732 C C . ALA A 1 649 ? 39.952 -5.427 83.122 1.00 38.44 648 ALA A C 1
ATOM 4733 O O . ALA A 1 649 ? 39.971 -6.462 82.476 1.00 38.28 648 ALA A O 1
ATOM 4735 N N . GLY A 1 650 ? 40.675 -4.367 82.786 1.00 37.64 649 GLY A N 1
ATOM 4736 C CA . GLY A 1 650 ? 41.445 -4.348 81.516 1.00 37.48 649 GLY A CA 1
ATOM 4737 C C . GLY A 1 650 ? 40.594 -4.185 80.238 1.00 36.16 649 GLY A C 1
ATOM 4738 O O . GLY A 1 650 ? 41.139 -4.062 79.155 1.00 34.54 649 GLY A O 1
ATOM 4739 N N . GLY A 1 651 ? 39.252 -4.167 80.358 1.00 34.16 650 GLY A N 1
ATOM 4740 C CA . GLY A 1 651 ? 38.397 -4.122 79.154 1.00 32.60 650 GLY A CA 1
ATOM 4741 C C . GLY A 1 651 ? 38.245 -2.763 78.459 1.00 32.04 650 GLY A C 1
ATOM 4742 O O . GLY A 1 651 ? 38.670 -1.716 78.966 1.00 32.13 650 GLY A O 1
ATOM 4743 N N . THR A 1 652 ? 37.683 -2.780 77.268 1.00 30.57 651 THR A N 1
ATOM 4744 C CA . THR A 1 652 ? 37.491 -1.546 76.475 1.00 31.52 651 THR A CA 1
ATOM 4745 C C . THR A 1 652 ? 36.082 -1.489 75.998 1.00 29.95 651 THR A C 1
ATOM 4746 O O . THR A 1 652 ? 35.554 -2.508 75.564 1.00 30.16 651 THR A O 1
ATOM 4750 N N . ILE A 1 653 ? 35.485 -0.297 76.035 1.00 31.09 652 ILE A N 1
ATOM 4751 C CA . ILE A 1 653 ? 34.239 -0.042 75.359 1.00 29.53 652 ILE A CA 1
ATOM 4752 C C . ILE A 1 653 ? 34.475 0.799 74.107 1.00 30.91 652 ILE A C 1
ATOM 4753 O O . ILE A 1 653 ? 35.029 1.882 74.198 1.00 34.26 652 ILE A O 1
ATOM 4758 N N . MET A 1 654 ? 33.995 0.368 72.956 1.00 29.06 653 MET A N 1
ATOM 4759 C CA . MET A 1 654 ? 34.079 1.202 71.777 1.00 30.08 653 MET A CA 1
ATOM 4760 C C . MET A 1 654 ? 32.722 1.808 71.554 1.00 31.16 653 MET A C 1
ATOM 4761 O O . MET A 1 654 ? 31.777 1.103 71.262 1.00 33.26 653 MET A O 1
ATOM 4766 N N . PHE A 1 655 ? 32.575 3.109 71.809 1.00 32.93 654 PHE A N 1
ATOM 4767 C CA . PHE A 1 655 ? 31.279 3.764 71.754 1.00 32.47 654 PHE A CA 1
ATOM 4768 C C . PHE A 1 655 ? 31.236 4.657 70.558 1.00 33.07 654 PHE A C 1
ATOM 4769 O O . PHE A 1 655 ? 32.203 5.398 70.248 1.00 35.56 654 PHE A O 1
ATOM 4777 N N . SER A 1 656 ? 30.151 4.607 69.840 1.00 32.21 655 SER A N 1
ATOM 4778 C CA . SER A 1 656 ? 30.098 5.487 68.653 1.00 33.04 655 SER A CA 1
ATOM 4779 C C . SER A 1 656 ? 28.736 5.983 68.357 1.00 32.94 655 SER A C 1
ATOM 4780 O O . SER A 1 656 ? 27.760 5.422 68.869 1.00 31.53 655 SER A O 1
ATOM 4783 N N . ASN A 1 657 ? 28.662 7.116 67.643 1.00 33.46 656 ASN A N 1
ATOM 4784 C CA . ASN A 1 657 ? 27.334 7.644 67.271 1.00 34.87 656 ASN A CA 1
ATOM 4785 C C . ASN A 1 657 ? 27.411 8.607 66.157 1.00 35.57 656 ASN A C 1
ATOM 4786 O O . ASN A 1 657 ? 28.500 9.092 65.828 1.00 37.10 656 ASN A O 1
ATOM 4791 N N . ASN A 1 658 ? 26.257 8.992 65.650 1.00 36.65 657 ASN A N 1
ATOM 4792 C CA . ASN A 1 658 ? 26.312 9.994 64.591 1.00 39.49 657 ASN A CA 1
ATOM 4793 C C . ASN A 1 658 ? 25.392 11.197 64.794 1.00 40.17 657 ASN A C 1
ATOM 4794 O O . ASN A 1 658 ? 24.869 11.759 63.830 1.00 39.97 657 ASN A O 1
ATOM 4799 N N . LYS A 1 659 ? 25.192 11.575 66.048 1.00 39.35 658 LYS A N 1
ATOM 4800 C CA . LYS A 1 659 ? 24.529 12.812 66.337 1.00 42.32 658 LYS A CA 1
ATOM 4801 C C . LYS A 1 659 ? 25.419 13.965 65.892 1.00 42.69 658 LYS A C 1
ATOM 4802 O O . LYS A 1 659 ? 26.598 14.036 66.235 1.00 42.17 658 LYS A O 1
ATOM 4808 N N . ARG A 1 660 ? 24.857 14.828 65.046 1.00 45.02 659 ARG A N 1
ATOM 4809 C CA . ARG A 1 660 ? 25.561 16.022 64.576 1.00 45.43 659 ARG A CA 1
ATOM 4810 C C . ARG A 1 660 ? 25.866 16.907 65.763 1.00 44.69 659 ARG A C 1
ATOM 4811 O O . ARG A 1 660 ? 24.970 17.214 66.597 1.00 44.86 659 ARG A O 1
ATOM 4814 N N . GLY A 1 661 ? 27.136 17.270 65.886 1.00 44.12 660 GLY A N 1
ATOM 4815 C CA . GLY A 1 661 ? 27.547 18.188 67.011 1.00 46.01 660 GLY A CA 1
ATOM 4816 C C . GLY A 1 661 ? 27.470 17.535 68.384 1.00 46.81 660 GLY A C 1
ATOM 4817 O O . GLY A 1 661 ? 27.212 18.184 69.428 1.00 48.66 660 GLY A O 1
ATOM 4818 N N . PHE A 1 662 ? 27.696 16.224 68.413 1.00 45.54 661 PHE A N 1
ATOM 4819 C CA . PHE A 1 662 ? 27.602 15.472 69.676 1.00 44.12 661 PHE A CA 1
ATOM 4820 C C . PHE A 1 662 ? 28.671 15.979 70.661 1.00 44.79 661 PHE A C 1
ATOM 4821 O O . PHE A 1 662 ? 29.841 16.158 70.291 1.00 45.31 661 PHE A O 1
ATOM 4829 N N . ARG A 1 663 ? 28.303 16.160 71.914 1.00 43.44 662 ARG A N 1
ATOM 4830 C CA . ARG A 1 663 ? 29.339 16.503 72.851 1.00 45.49 662 ARG A CA 1
ATOM 4831 C C . ARG A 1 663 ? 29.536 15.410 73.930 1.00 44.55 662 ARG A C 1
ATOM 4832 O O . ARG A 1 663 ? 28.611 15.147 74.725 1.00 43.92 662 ARG A O 1
ATOM 4834 N N . MET A 1 664 ? 30.710 14.769 73.937 1.00 43.86 663 MET A N 1
ATOM 4835 C CA . MET A 1 664 ? 31.057 13.831 74.984 1.00 44.54 663 MET A CA 1
ATOM 4836 C C . MET A 1 664 ? 31.253 14.488 76.351 1.00 47.27 663 MET A C 1
ATOM 4837 O O . MET A 1 664 ? 31.981 15.459 76.494 1.00 47.64 663 MET A O 1
ATOM 4842 N N . ASP A 1 665 ? 30.632 13.928 77.376 1.00 48.92 664 ASP A N 1
ATOM 4843 C CA . ASP A 1 665 ? 30.675 14.537 78.711 1.00 50.91 664 ASP A CA 1
ATOM 4844 C C . ASP A 1 665 ? 31.854 13.921 79.445 1.00 50.88 664 ASP A C 1
ATOM 4845 O O . ASP A 1 665 ? 31.720 12.980 80.259 1.00 50.28 664 ASP A O 1
ATOM 4850 N N . LEU A 1 666 ? 33.010 14.461 79.107 1.00 51.49 665 LEU A N 1
ATOM 4851 C CA . LEU A 1 666 ? 34.281 14.045 79.596 1.00 52.26 665 LEU A CA 1
ATOM 4852 C C . LEU A 1 666 ? 34.429 14.194 81.120 1.00 54.32 665 LEU A C 1
ATOM 4853 O O . LEU A 1 666 ? 35.204 13.434 81.752 1.00 53.60 665 LEU A O 1
ATOM 4858 N N . ASP A 1 667 ? 33.691 15.149 81.704 1.00 56.07 666 ASP A N 1
ATOM 4859 C CA . ASP A 1 667 ? 33.716 15.388 83.178 1.00 57.99 666 ASP A CA 1
ATOM 4860 C C . ASP A 1 667 ? 32.873 14.351 83.859 1.00 55.97 666 ASP A C 1
ATOM 4861 O O . ASP A 1 667 ? 33.276 13.781 84.851 1.00 55.22 666 ASP A O 1
ATOM 4866 N N . GLY A 1 668 ? 31.663 14.138 83.354 1.00 55.62 667 GLY A N 1
ATOM 4867 C CA . GLY A 1 668 ? 30.835 13.027 83.828 1.00 55.08 667 GLY A CA 1
ATOM 4868 C C . GLY A 1 668 ? 31.607 11.701 83.829 1.00 53.61 667 GLY A C 1
ATOM 4869 O O . GLY A 1 668 ? 31.566 10.976 84.803 1.00 54.06 667 GLY A O 1
ATOM 4870 N N . LEU A 1 669 ? 32.354 11.427 82.762 1.00 52.47 668 LEU A N 1
ATOM 4871 C CA . LEU A 1 669 ? 33.097 10.163 82.592 1.00 50.93 668 LEU A CA 1
ATOM 4872 C C . LEU A 1 669 ? 34.169 9.992 83.641 1.00 50.00 668 LEU A C 1
ATOM 4873 O O . LEU A 1 669 ? 34.315 8.899 84.203 1.00 47.63 668 LEU A O 1
ATOM 4878 N N . ALA A 1 670 ? 34.967 11.050 83.829 1.00 50.54 669 ALA A N 1
ATOM 4879 C CA . ALA A 1 670 ? 36.079 11.042 84.805 1.00 51.89 669 ALA A CA 1
ATOM 4880 C C . ALA A 1 670 ? 35.567 10.857 86.230 1.00 52.80 669 ALA A C 1
ATOM 4881 O O . ALA A 1 670 ? 36.225 10.238 87.052 1.00 53.52 669 ALA A O 1
ATOM 4883 N N . LYS A 1 671 ? 34.378 11.368 86.484 1.00 54.31 670 LYS A N 1
ATOM 4884 C CA . LYS A 1 671 ? 33.625 11.146 87.708 1.00 56.49 670 LYS A CA 1
ATOM 4885 C C . LYS A 1 671 ? 33.182 9.710 87.901 1.00 54.91 670 LYS A C 1
ATOM 4886 O O . LYS A 1 671 ? 32.895 9.265 89.059 1.00 55.80 670 LYS A O 1
ATOM 4892 N N . LEU A 1 672 ? 33.115 8.972 86.795 1.00 51.14 671 LEU A N 1
ATOM 4893 C CA . LEU A 1 672 ? 32.749 7.559 86.830 1.00 49.36 671 LEU A CA 1
ATOM 4894 C C . LEU A 1 672 ? 33.974 6.712 86.858 1.00 48.41 671 LEU A C 1
ATOM 4895 O O . LEU A 1 672 ? 33.861 5.504 86.891 1.00 49.10 671 LEU A O 1
ATOM 4900 N N . GLY A 1 673 ? 35.145 7.330 86.876 1.00 48.51 672 GLY A N 1
ATOM 4901 C CA . GLY A 1 673 ? 36.407 6.629 86.827 1.00 48.22 672 GLY A CA 1
ATOM 4902 C C . GLY A 1 673 ? 36.660 6.024 85.453 1.00 48.33 672 GLY A C 1
ATOM 4903 O O . GLY A 1 673 ? 37.308 4.970 85.352 1.00 48.99 672 GLY A O 1
ATOM 4904 N N . LEU A 1 674 ? 36.155 6.657 84.394 1.00 47.16 673 LEU A N 1
ATOM 4905 C CA . LEU A 1 674 ? 36.401 6.182 83.041 1.00 46.73 673 LEU A CA 1
ATOM 4906 C C . LEU A 1 674 ? 37.186 7.235 82.314 1.00 48.05 673 LEU A C 1
ATOM 4907 O O . LEU A 1 674 ? 37.007 8.383 82.622 1.00 50.30 673 LEU A O 1
ATOM 4912 N N . LYS A 1 675 ? 38.049 6.855 81.371 1.00 48.45 674 LYS A N 1
ATOM 4913 C CA . LYS A 1 675 ? 38.569 7.819 80.379 1.00 49.85 674 LYS A CA 1
ATOM 4914 C C . LYS A 1 675 ? 38.210 7.411 78.951 1.00 49.00 674 LYS A C 1
ATOM 4915 O O . LYS A 1 675 ? 37.895 6.244 78.681 1.00 48.07 674 LYS A O 1
ATOM 4921 N N . ALA A 1 676 ? 38.318 8.375 78.040 1.00 49.68 675 ALA A N 1
ATOM 4922 C CA . ALA A 1 676 ? 37.812 8.257 76.687 1.00 47.81 675 ALA A CA 1
ATOM 4923 C C . ALA A 1 676 ? 38.834 8.868 75.779 1.00 49.44 675 ALA A C 1
ATOM 4924 O O . ALA A 1 676 ? 39.305 9.987 76.015 1.00 51.19 675 ALA A O 1
ATOM 4926 N N . GLN A 1 677 ? 39.206 8.104 74.762 1.00 48.40 676 GLN A N 1
ATOM 4927 C CA . GLN A 1 677 ? 40.143 8.532 73.769 1.00 49.51 676 GLN A CA 1
ATOM 4928 C C . GLN A 1 677 ? 39.354 8.533 72.454 1.00 47.23 676 GLN A C 1
ATOM 4929 O O . GLN A 1 677 ? 38.864 7.486 71.998 1.00 45.96 676 GLN A O 1
ATOM 4935 N N . GLU A 1 678 ? 39.183 9.720 71.883 1.00 46.95 677 GLU A N 1
ATOM 4936 C CA . GLU A 1 678 ? 38.530 9.881 70.590 1.00 45.60 677 GLU A CA 1
ATOM 4937 C C . GLU A 1 678 ? 39.336 9.264 69.431 1.00 44.04 677 GLU A C 1
ATOM 4938 O O . GLU A 1 678 ? 40.506 9.557 69.292 1.00 44.77 677 GLU A O 1
ATOM 4944 N N . ILE A 1 679 ? 38.689 8.447 68.597 1.00 40.97 678 ILE A N 1
ATOM 4945 C CA . ILE A 1 679 ? 39.380 7.786 67.487 1.00 41.05 678 ILE A CA 1
ATOM 4946 C C . ILE A 1 679 ? 38.689 8.037 66.112 1.00 41.53 678 ILE A C 1
ATOM 4947 O O . ILE A 1 679 ? 39.016 7.416 65.078 1.00 41.07 678 ILE A O 1
ATOM 4952 N N . THR A 1 680 ? 37.760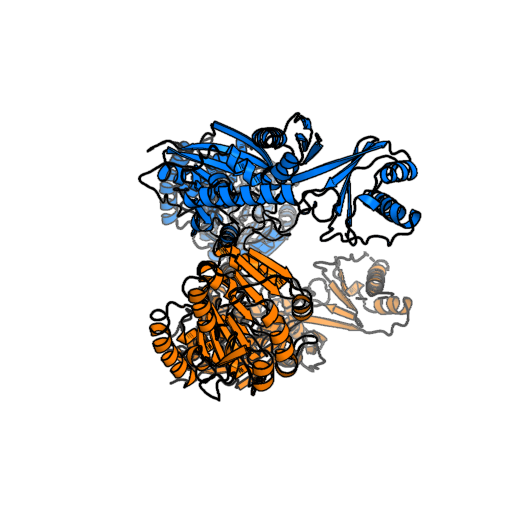 8.980 66.139 1.00 41.72 679 THR A N 1
ATOM 4953 C CA . THR A 1 680 ? 37.053 9.448 64.984 1.00 41.88 679 THR A CA 1
ATOM 4954 C C . THR A 1 680 ? 37.874 9.632 63.716 1.00 43.72 679 THR A C 1
ATOM 4955 O O . THR A 1 680 ? 37.475 9.167 62.690 1.00 42.66 679 THR A O 1
ATOM 4959 N N . GLN A 1 681 ? 39.024 10.292 63.782 1.00 47.05 680 GLN A N 1
ATOM 4960 C CA . GLN A 1 681 ? 39.806 10.493 62.564 1.00 49.22 680 GLN A CA 1
ATOM 4961 C C . GLN A 1 681 ? 40.355 9.199 62.006 1.00 47.61 680 GLN A C 1
ATOM 4962 O O . GLN A 1 681 ? 40.403 8.992 60.807 1.00 46.67 680 GLN A O 1
ATOM 4968 N N . LYS A 1 682 ? 40.779 8.342 62.912 1.00 47.45 681 LYS A N 1
ATOM 4969 C CA . LYS A 1 682 ? 41.398 7.058 62.598 1.00 47.76 681 LYS A CA 1
ATOM 4970 C C . LYS A 1 682 ? 40.313 6.121 62.020 1.00 44.44 681 LYS A C 1
ATOM 4971 O O . LYS A 1 682 ? 40.625 5.290 61.194 1.00 44.13 681 LYS A O 1
ATOM 4977 N N . THR A 1 683 ? 39.043 6.285 62.401 1.00 40.99 682 THR A N 1
ATOM 4978 C CA . THR A 1 683 ? 38.016 5.420 61.842 1.00 38.55 682 THR A CA 1
ATOM 4979 C C . THR A 1 683 ? 37.218 5.989 60.621 1.00 39.11 682 THR A C 1
ATOM 4980 O O . THR A 1 683 ? 36.199 5.405 60.218 1.00 38.36 682 THR A O 1
ATOM 4984 N N . LEU A 1 684 ? 37.672 7.110 60.047 1.00 38.72 683 LEU A N 1
ATOM 4985 C CA . LEU A 1 684 ? 37.061 7.702 58.864 1.00 38.70 683 LEU A CA 1
ATOM 4986 C C . LEU A 1 684 ? 37.547 7.018 57.572 1.00 37.33 683 LEU A C 1
ATOM 4987 O O . LEU A 1 684 ? 38.741 7.053 57.263 1.00 38.19 683 LEU A O 1
ATOM 4992 N N . SER A 1 685 ? 36.638 6.449 56.798 1.00 35.16 684 SER A N 1
ATOM 4993 C CA . SER A 1 685 ? 36.994 5.877 55.487 1.00 35.61 684 SER A CA 1
ATOM 4994 C C . SER A 1 685 ? 37.049 6.949 54.368 1.00 37.90 684 SER A C 1
ATOM 4995 O O . SER A 1 685 ? 36.273 7.912 54.419 1.00 36.18 684 SER A O 1
ATOM 4998 N N . GLN A 1 686 ? 37.931 6.782 53.370 1.00 38.53 685 GLN A N 1
ATOM 4999 C CA . GLN A 1 686 ? 38.021 7.782 52.292 1.00 41.61 685 GLN A CA 1
ATOM 5000 C C . GLN A 1 686 ? 36.762 8.053 51.539 1.00 40.89 685 GLN A C 1
ATOM 5001 O O . GLN A 1 686 ? 36.522 9.206 51.155 1.00 42.51 685 GLN A O 1
ATOM 5007 N N . ASP A 1 687 ? 35.988 7.002 51.290 1.00 38.86 686 ASP A N 1
ATOM 5008 C CA . ASP A 1 687 ? 34.715 7.132 50.565 1.00 38.35 686 ASP A CA 1
ATOM 5009 C C . ASP A 1 687 ? 33.680 8.029 51.223 1.00 37.83 686 ASP A C 1
ATOM 5010 O O . ASP A 1 687 ? 32.707 8.441 50.583 1.00 34.98 686 ASP A O 1
ATOM 5015 N N . PHE A 1 688 ? 33.916 8.341 52.489 1.00 38.51 687 PHE A N 1
ATOM 5016 C CA . PHE A 1 688 ? 32.994 9.150 53.274 1.00 40.07 687 PHE A CA 1
ATOM 5017 C C . PHE A 1 688 ? 33.648 10.415 53.830 1.00 43.05 687 PHE A C 1
ATOM 5018 O O . PHE A 1 688 ? 33.063 11.079 54.714 1.00 42.33 687 PHE A O 1
ATOM 5026 N N . ALA A 1 689 ? 34.863 10.712 53.355 1.00 46.18 688 ALA A N 1
ATOM 5027 C CA . ALA A 1 689 ? 35.681 11.797 53.916 1.00 50.75 688 ALA A CA 1
ATOM 5028 C C . ALA A 1 689 ? 35.070 13.220 53.790 1.00 54.32 688 ALA A C 1
ATOM 5029 O O . ALA A 1 689 ? 35.334 14.082 54.630 1.00 55.66 688 ALA A O 1
ATOM 5031 N N . ARG A 1 690 ? 34.234 13.439 52.787 1.00 56.55 689 ARG A N 1
ATOM 5032 C CA . ARG A 1 690 ? 33.548 14.715 52.605 1.00 61.62 689 ARG A CA 1
ATOM 5033 C C . ARG A 1 690 ? 32.078 14.756 53.084 1.00 61.96 689 ARG A C 1
ATOM 5034 O O . ARG A 1 690 ? 31.345 15.715 52.828 1.00 63.90 689 ARG A O 1
ATOM 5042 N N . ASN A 1 691 ? 31.638 13.701 53.743 1.00 61.97 690 ASN A N 1
ATOM 5043 C CA . ASN A 1 691 ? 30.244 13.559 54.159 1.00 62.72 690 ASN A CA 1
ATOM 5044 C C . ASN A 1 691 ? 29.956 14.490 55.355 1.00 64.51 690 ASN A C 1
ATOM 5045 O O . ASN A 1 691 ? 30.819 14.649 56.234 1.00 64.45 690 ASN A O 1
ATOM 5050 N N . ARG A 1 692 ? 28.769 15.105 55.362 1.00 66.41 691 ARG A N 1
ATOM 5051 C CA . ARG A 1 692 ? 28.320 15.956 56.483 1.00 69.27 691 ARG A CA 1
ATOM 5052 C C . ARG A 1 692 ? 28.191 15.158 57.790 1.00 68.77 691 ARG A C 1
ATOM 5053 O O . ARG A 1 692 ? 28.914 15.458 58.760 1.00 71.06 691 ARG A O 1
ATOM 5055 N N . GLN A 1 693 ? 27.298 14.156 57.813 1.00 66.36 692 GLN A N 1
ATOM 5056 C CA . GLN A 1 693 ? 27.187 13.252 58.952 1.00 64.68 692 GLN A CA 1
ATOM 5057 C C . GLN A 1 693 ? 28.587 12.798 59.472 1.00 62.94 692 GLN A C 1
ATOM 5058 O O . GLN A 1 693 ? 29.361 12.143 58.785 1.00 62.66 692 GLN A O 1
ATOM 5060 N N . ILE A 1 694 ? 28.925 13.184 60.691 1.00 60.56 693 ILE A N 1
ATOM 5061 C CA . ILE A 1 694 ? 30.191 12.739 61.262 1.00 56.63 693 ILE A CA 1
ATOM 5062 C C . ILE A 1 694 ? 29.867 11.534 62.175 1.00 52.32 693 ILE A C 1
ATOM 5063 O O . ILE A 1 694 ? 28.958 11.600 62.969 1.00 49.84 693 ILE A O 1
ATOM 5068 N N . HIS A 1 695 ? 30.594 10.435 62.034 1.00 49.07 694 HIS A N 1
ATOM 5069 C CA . HIS A 1 695 ? 30.372 9.271 62.901 1.00 47.25 694 HIS A CA 1
ATOM 5070 C C . HIS A 1 695 ? 31.373 9.365 64.032 1.00 45.72 694 HIS A C 1
ATOM 5071 O O . HIS A 1 695 ? 32.470 8.855 63.867 1.00 44.91 694 HIS A O 1
ATOM 5078 N N . ASN A 1 696 ? 31.034 9.945 65.178 1.00 43.64 695 ASN A N 1
ATOM 5079 C CA . ASN A 1 696 ? 32.098 10.096 66.172 1.00 44.05 695 ASN A CA 1
ATOM 5080 C C . ASN A 1 696 ? 32.382 8.781 66.887 1.00 42.10 695 ASN A C 1
ATOM 5081 O O . ASN A 1 696 ? 31.473 7.966 67.090 1.00 40.54 695 ASN A O 1
ATOM 5086 N N . CYS A 1 697 ? 33.659 8.518 67.165 1.00 41.91 696 CYS A N 1
ATOM 5087 C CA . CYS A 1 697 ? 34.082 7.201 67.695 1.00 39.64 696 CYS A CA 1
ATOM 5088 C C . CYS A 1 697 ? 35.065 7.277 68.874 1.00 39.91 696 CYS A C 1
ATOM 5089 O O . CYS A 1 697 ? 36.072 8.039 68.822 1.00 41.04 696 CYS A O 1
ATOM 5092 N N . TRP A 1 698 ? 34.792 6.493 69.936 1.00 38.53 697 TRP A N 1
ATOM 5093 C CA . TRP A 1 698 ? 35.600 6.570 71.188 1.00 38.19 697 TRP A CA 1
ATOM 5094 C C . TRP A 1 698 ? 35.991 5.201 71.765 1.00 37.95 697 TRP A C 1
ATOM 5095 O O . TRP A 1 698 ? 35.151 4.267 71.805 1.00 35.98 697 TRP A O 1
ATOM 5106 N N . LEU A 1 699 ? 37.246 5.078 72.207 1.00 37.91 698 LEU A N 1
ATOM 5107 C CA . LEU A 1 699 ? 37.666 3.998 73.110 1.00 38.50 698 LEU A CA 1
ATOM 5108 C C . LEU A 1 699 ? 37.542 4.445 74.595 1.00 39.43 698 LEU A C 1
ATOM 5109 O O . LEU A 1 699 ? 38.279 5.339 75.037 1.00 41.33 698 LEU A O 1
ATOM 5114 N N . ILE A 1 700 ? 36.624 3.838 75.356 1.00 38.18 699 ILE A N 1
ATOM 5115 C CA . ILE A 1 700 ? 36.443 4.159 76.749 1.00 37.38 699 ILE A CA 1
ATOM 5116 C C . ILE A 1 700 ? 37.157 3.063 77.609 1.00 39.20 699 ILE A C 1
ATOM 5117 O O . ILE A 1 700 ? 36.992 1.862 77.359 1.00 40.04 699 ILE A O 1
ATOM 5122 N N . THR A 1 701 ? 37.904 3.450 78.638 1.00 40.32 700 THR A N 1
ATOM 5123 C CA . THR A 1 701 ? 38.527 2.471 79.533 1.00 41.76 700 THR A CA 1
ATOM 5124 C C . THR A 1 701 ? 38.571 3.011 80.960 1.00 43.82 700 THR A C 1
ATOM 5125 O O . THR A 1 701 ? 38.346 4.192 81.167 1.00 42.93 700 THR A O 1
ATOM 5129 N N . ALA A 1 702 ? 38.872 2.122 81.924 1.00 46.55 701 ALA A N 1
ATOM 5130 C CA . ALA A 1 702 ? 39.149 2.469 83.351 1.00 48.32 701 ALA A CA 1
ATOM 5131 C C . ALA A 1 702 ? 40.085 3.638 83.382 1.00 51.69 701 ALA A C 1
ATOM 5132 O O . ALA A 1 702 ? 41.125 3.648 82.647 1.00 52.34 701 ALA A O 1
ATOM 5134 N N . ALA A 1 703 ? 39.744 4.634 84.195 1.00 54.74 702 ALA A N 1
ATOM 5135 C CA . ALA A 1 703 ? 40.630 5.826 84.322 1.00 59.93 702 ALA A CA 1
ATOM 5136 C C . ALA A 1 703 ? 42.066 5.449 84.718 1.00 62.66 702 ALA A C 1
ATOM 5137 O O . ALA A 1 703 ? 43.025 5.965 84.105 1.00 65.39 702 ALA A O 1
ATOM 5140 N N . MET B 1 2 ? 10.499 -43.274 80.180 1.00 81.73 1 MET B N 1
ATOM 5141 C CA . MET B 1 2 ? 10.055 -43.867 78.884 1.00 81.94 1 MET B CA 1
ATOM 5142 C C . MET B 1 2 ? 8.768 -43.215 78.341 1.00 81.47 1 MET B C 1
ATOM 5143 O O . MET B 1 2 ? 7.669 -43.640 78.700 1.00 83.18 1 MET B O 1
ATOM 5148 N N . ASN B 1 3 ? 8.914 -42.209 77.471 1.00 78.77 2 ASN B N 1
ATOM 5149 C CA . ASN B 1 3 ? 7.777 -41.455 76.872 1.00 77.75 2 ASN B CA 1
ATOM 5150 C C . ASN B 1 3 ? 7.295 -41.978 75.533 1.00 77.08 2 ASN B C 1
ATOM 5151 O O . ASN B 1 3 ? 8.064 -42.559 74.751 1.00 76.22 2 ASN B O 1
ATOM 5156 N N . SER B 1 4 ? 6.031 -41.712 75.235 1.00 76.66 3 SER B N 1
ATOM 5157 C CA . SER B 1 4 ? 5.487 -42.208 73.986 1.00 76.86 3 SER B CA 1
ATOM 5158 C C . SER B 1 4 ? 5.231 -41.064 73.012 1.00 75.18 3 SER B C 1
ATOM 5159 O O . SER B 1 4 ? 4.608 -40.058 73.387 1.00 74.99 3 SER B O 1
ATOM 5162 N N . LEU B 1 5 ? 5.720 -41.217 71.777 1.00 72.95 4 LEU B N 1
ATOM 5163 C CA . LEU B 1 5 ? 5.657 -40.128 70.779 1.00 71.56 4 LEU B CA 1
ATOM 5164 C C . LEU B 1 5 ? 5.060 -40.610 69.492 1.00 71.00 4 LEU B C 1
ATOM 5165 O O . LEU B 1 5 ? 5.041 -41.795 69.216 1.00 71.47 4 LEU B O 1
ATOM 5170 N N . PHE B 1 6 ? 4.638 -39.674 68.669 1.00 69.32 5 PHE B N 1
ATOM 5171 C CA . PHE B 1 6 ? 4.186 -40.033 67.358 1.00 69.62 5 PHE B CA 1
ATOM 5172 C C . PHE B 1 6 ? 4.878 -39.145 66.350 1.00 68.00 5 PHE B C 1
ATOM 5173 O O . PHE B 1 6 ? 5.060 -37.964 66.610 1.00 66.99 5 PHE B O 1
ATOM 5181 N N . ALA B 1 7 ? 5.243 -39.706 65.201 1.00 67.76 6 ALA B N 1
ATOM 5182 C CA . ALA B 1 7 ? 5.806 -38.914 64.113 1.00 67.09 6 ALA B CA 1
ATOM 5183 C C . ALA B 1 7 ? 5.015 -39.113 62.824 1.00 68.73 6 ALA B C 1
ATOM 5184 O O . ALA B 1 7 ? 4.855 -40.236 62.367 1.00 69.00 6 ALA B O 1
ATOM 5186 N N . SER B 1 8 ? 4.533 -38.018 62.240 1.00 69.91 7 SER B N 1
ATOM 5187 C CA . SER B 1 8 ? 3.898 -38.078 60.922 1.00 72.30 7 SER B CA 1
ATOM 5188 C C . SER B 1 8 ? 4.932 -37.991 59.819 1.00 71.93 7 SER B C 1
ATOM 5189 O O . SER B 1 8 ? 6.056 -37.532 60.058 1.00 70.98 7 SER B O 1
ATOM 5192 N N . THR B 1 9 ? 4.528 -38.431 58.622 1.00 73.96 8 THR B N 1
ATOM 5193 C CA . THR B 1 9 ? 5.350 -38.465 57.399 1.00 73.88 8 THR B CA 1
ATOM 5194 C C . THR B 1 9 ? 4.383 -38.574 56.262 1.00 75.54 8 THR B C 1
ATOM 5195 O O . THR B 1 9 ? 3.218 -38.880 56.470 1.00 77.37 8 THR B O 1
ATOM 5199 N N . ALA B 1 10 ? 4.904 -38.426 55.052 1.00 75.23 9 ALA B N 1
ATOM 5200 C CA . ALA B 1 10 ? 4.121 -38.556 53.855 1.00 77.00 9 ALA B CA 1
ATOM 5201 C C . ALA B 1 10 ? 3.913 -40.024 53.464 1.00 78.94 9 ALA B C 1
ATOM 5202 O O . ALA B 1 10 ? 4.459 -40.942 54.113 1.00 78.27 9 ALA B O 1
ATOM 5204 N N . ARG B 1 11 ? 3.104 -40.194 52.402 1.00 80.98 10 ARG B N 1
ATOM 5205 C CA . ARG B 1 11 ? 2.935 -41.427 51.600 1.00 82.83 10 ARG B CA 1
ATOM 5206 C C . ARG B 1 11 ? 3.707 -42.618 52.110 1.00 82.44 10 ARG B C 1
ATOM 5207 O O . ARG B 1 11 ? 3.664 -42.904 53.304 1.00 83.06 10 ARG B O 1
ATOM 5209 N N . GLY B 1 12 ? 4.402 -43.316 51.208 1.00 81.89 11 GLY B N 1
ATOM 5210 C CA . GLY B 1 12 ? 5.220 -44.474 51.577 1.00 80.06 11 GLY B CA 1
ATOM 5211 C C . GLY B 1 12 ? 6.588 -44.153 52.158 1.00 76.87 11 GLY B C 1
ATOM 5212 O O . GLY B 1 12 ? 7.585 -44.737 51.753 1.00 76.71 11 GLY B O 1
ATOM 5213 N N . LEU B 1 13 ? 6.645 -43.234 53.112 1.00 74.89 12 LEU B N 1
ATOM 5214 C CA . LEU B 1 13 ? 7.913 -42.967 53.818 1.00 72.23 12 LEU B CA 1
ATOM 5215 C C . LEU B 1 13 ? 7.933 -43.581 55.189 1.00 71.59 12 LEU B C 1
ATOM 5216 O O . LEU B 1 13 ? 8.939 -43.491 55.888 1.00 69.92 12 LEU B O 1
ATOM 5221 N N . GLU B 1 14 ? 6.830 -44.219 55.564 1.00 72.61 13 GLU B N 1
ATOM 5222 C CA . GLU B 1 14 ? 6.648 -44.613 56.950 1.00 72.77 13 GLU B CA 1
ATOM 5223 C C . GLU B 1 14 ? 7.751 -45.556 57.393 1.00 71.71 13 GLU B C 1
ATOM 5224 O O . GLU B 1 14 ? 8.198 -45.491 58.555 1.00 71.12 13 GLU B O 1
ATOM 5230 N N . GLU B 1 15 ? 8.184 -46.409 56.459 1.00 71.25 14 GLU B N 1
ATOM 5231 C CA . GLU B 1 15 ? 9.118 -47.472 56.779 1.00 70.55 14 GLU B CA 1
ATOM 5232 C C . GLU B 1 15 ? 10.530 -46.942 56.852 1.00 67.15 14 GLU B C 1
ATOM 5233 O O . GLU B 1 15 ? 11.263 -47.356 57.709 1.00 65.50 14 GLU B O 1
ATOM 5239 N N . LEU B 1 16 ? 10.915 -46.011 55.983 1.00 66.52 15 LEU B N 1
ATOM 5240 C CA . LEU B 1 16 ? 12.232 -45.350 56.165 1.00 64.63 15 LEU B CA 1
ATOM 5241 C C . LEU B 1 16 ? 12.266 -44.593 57.490 1.00 62.97 15 LEU B C 1
ATOM 5242 O O . LEU B 1 16 ? 13.224 -44.691 58.270 1.00 61.40 15 LEU B O 1
ATOM 5247 N N . LEU B 1 17 ? 11.170 -43.891 57.763 1.00 63.10 16 LEU B N 1
ATOM 5248 C CA . LEU B 1 17 ? 11.035 -43.199 59.029 1.00 62.27 16 LEU B CA 1
ATOM 5249 C C . LEU B 1 17 ? 11.234 -44.169 60.199 1.00 62.21 16 LEU B C 1
ATOM 5250 O O . LEU B 1 17 ? 11.965 -43.859 61.134 1.00 60.94 16 LEU B O 1
ATOM 5255 N N . LYS B 1 18 ? 10.633 -45.350 60.132 1.00 63.52 17 LYS B N 1
ATOM 5256 C CA . LYS B 1 18 ? 10.818 -46.324 61.209 1.00 65.01 17 LYS B CA 1
ATOM 5257 C C . LYS B 1 18 ? 12.293 -46.680 61.423 1.00 64.12 17 LYS B C 1
ATOM 5258 O O . LYS B 1 18 ? 12.778 -46.685 62.564 1.00 62.80 17 LYS B O 1
ATOM 5264 N N . THR B 1 19 ? 13.004 -46.975 60.331 1.00 64.05 18 THR B N 1
ATOM 5265 C CA . THR B 1 19 ? 14.428 -47.256 60.434 1.00 64.18 18 THR B CA 1
ATOM 5266 C C . THR B 1 19 ? 15.202 -46.074 61.065 1.00 62.71 18 THR B C 1
ATOM 5267 O O . THR B 1 19 ? 15.919 -46.266 62.054 1.00 62.65 18 THR B O 1
ATOM 5271 N N . GLU B 1 20 ? 15.030 -44.859 60.523 1.00 62.44 19 GLU B N 1
ATOM 5272 C CA . GLU B 1 20 ? 15.790 -43.667 61.011 1.00 60.60 19 GLU B CA 1
ATOM 5273 C C . GLU B 1 20 ? 15.610 -43.402 62.518 1.00 60.17 19 GLU B C 1
ATOM 5274 O O . GLU B 1 20 ? 16.572 -43.069 63.235 1.00 59.17 19 GLU B O 1
ATOM 5280 N N . LEU B 1 21 ? 14.393 -43.622 63.018 1.00 61.52 20 LEU B N 1
ATOM 5281 C CA . LEU B 1 21 ? 14.109 -43.456 64.449 1.00 62.00 20 LEU B CA 1
ATOM 5282 C C . LEU B 1 21 ? 14.805 -44.496 65.330 1.00 63.81 20 LEU B C 1
ATOM 5283 O O . LEU B 1 21 ? 15.316 -44.192 66.449 1.00 63.10 20 LEU B O 1
ATOM 5288 N N . GLU B 1 22 ? 14.844 -45.726 64.819 1.00 65.95 21 GLU B N 1
ATOM 5289 C CA . GLU B 1 22 ? 15.525 -46.811 65.510 1.00 67.56 21 GLU B CA 1
ATOM 5290 C C . GLU B 1 22 ? 16.999 -46.500 65.521 1.00 66.19 21 GLU B C 1
ATOM 5291 O O . GLU B 1 22 ? 17.664 -46.747 66.514 1.00 65.96 21 GLU B O 1
ATOM 5297 N N . ASN B 1 23 ? 17.510 -45.921 64.437 1.00 65.78 22 ASN B N 1
ATOM 5298 C CA . ASN B 1 23 ? 18.930 -45.547 64.423 1.00 66.07 22 ASN B CA 1
ATOM 5299 C C . ASN B 1 23 ? 19.319 -44.473 65.418 1.00 65.31 22 ASN B C 1
ATOM 5300 O O . ASN B 1 23 ? 20.462 -44.448 65.885 1.00 65.34 22 ASN B O 1
ATOM 5305 N N . LEU B 1 24 ? 18.358 -43.624 65.764 1.00 65.23 23 LEU B N 1
ATOM 5306 C CA . LEU B 1 24 ? 18.534 -42.647 66.844 1.00 65.10 23 LEU B CA 1
ATOM 5307 C C . LEU B 1 24 ? 18.390 -43.242 68.204 1.00 65.84 23 LEU B C 1
ATOM 5308 O O . LEU B 1 24 ? 18.675 -42.568 69.181 1.00 66.36 23 LEU B O 1
ATOM 5313 N N . GLY B 1 25 ? 17.917 -44.482 68.276 1.00 67.54 24 GLY B N 1
ATOM 5314 C CA . GLY B 1 25 ? 17.762 -45.193 69.555 1.00 68.51 24 GLY B CA 1
ATOM 5315 C C . GLY B 1 25 ? 16.309 -45.355 69.985 1.00 70.12 24 GLY B C 1
ATOM 5316 O O . GLY B 1 25 ? 16.036 -45.698 71.143 1.00 70.73 24 GLY B O 1
ATOM 5317 N N . ALA B 1 26 ? 15.370 -45.100 69.066 1.00 70.25 25 ALA B N 1
ATOM 5318 C CA . ALA B 1 26 ? 13.966 -45.201 69.402 1.00 70.93 25 ALA B CA 1
ATOM 5319 C C . ALA B 1 26 ? 13.613 -46.656 69.532 1.00 72.74 25 ALA B C 1
ATOM 5320 O O . ALA B 1 26 ? 14.158 -47.513 68.829 1.00 72.74 25 ALA B O 1
ATOM 5322 N N . VAL B 1 27 ? 12.660 -46.907 70.418 1.00 74.44 26 VAL B N 1
ATOM 5323 C CA . VAL B 1 27 ? 12.234 -48.255 70.776 1.00 76.78 26 VAL B CA 1
ATOM 5324 C C . VAL B 1 27 ? 10.714 -48.424 70.540 1.00 77.93 26 VAL B C 1
ATOM 5325 O O . VAL B 1 27 ? 9.965 -47.436 70.520 1.00 76.94 26 VAL B O 1
ATOM 5329 N N . GLU B 1 28 ? 10.288 -49.673 70.313 1.00 79.63 27 GLU B N 1
ATOM 5330 C CA . GLU B 1 28 ? 8.859 -50.041 70.159 1.00 81.10 27 GLU B CA 1
ATOM 5331 C C . GLU B 1 28 ? 8.137 -49.236 69.094 1.00 80.67 27 GLU B C 1
ATOM 5332 O O . GLU B 1 28 ? 7.030 -48.741 69.331 1.00 81.22 27 GLU B O 1
ATOM 5338 N N . CYS B 1 29 ? 8.785 -49.104 67.935 1.00 79.78 28 CYS B N 1
ATOM 5339 C CA . CYS B 1 29 ? 8.249 -48.386 66.771 1.00 79.61 28 CYS B CA 1
ATOM 5340 C C . CYS B 1 29 ? 7.116 -49.134 66.045 1.00 81.58 28 CYS B C 1
ATOM 5341 O O . CYS B 1 29 ? 7.262 -50.315 65.685 1.00 82.22 28 CYS B O 1
ATOM 5344 N N . GLN B 1 30 ? 6.013 -48.435 65.776 1.00 81.72 29 GLN B N 1
ATOM 5345 C CA . GLN B 1 30 ? 4.919 -49.051 65.023 1.00 83.42 29 GLN B CA 1
ATOM 5346 C C . GLN B 1 30 ? 4.459 -48.196 63.835 1.00 82.97 29 GLN B C 1
ATOM 5347 O O . GLN B 1 30 ? 3.855 -47.147 64.028 1.00 82.60 29 GLN B O 1
ATOM 5349 N N . VAL B 1 31 ? 4.766 -48.635 62.615 1.00 83.21 30 VAL B N 1
ATOM 5350 C CA . VAL B 1 31 ? 4.267 -47.970 61.400 1.00 83.89 30 VAL B CA 1
ATOM 5351 C C . VAL B 1 31 ? 2.740 -47.957 61.387 1.00 86.49 30 VAL B C 1
ATOM 5352 O O . VAL B 1 31 ? 2.121 -48.924 61.827 1.00 88.30 30 VAL B O 1
ATOM 5356 N N . VAL B 1 32 ? 2.137 -46.863 60.921 1.00 86.92 31 VAL B N 1
ATOM 5357 C CA . VAL B 1 32 ? 0.682 -46.791 60.795 1.00 90.05 31 VAL B CA 1
ATOM 5358 C C . VAL B 1 32 ? 0.223 -45.880 59.650 1.00 90.40 31 VAL B C 1
ATOM 5359 O O . VAL B 1 32 ? -0.653 -45.046 59.856 1.00 91.45 31 VAL B O 1
ATOM 5363 N N . GLN B 1 33 ? 0.765 -46.060 58.445 1.00 89.95 32 GLN B N 1
ATOM 5364 C CA . GLN B 1 33 ? 0.355 -45.238 57.283 1.00 89.75 32 GLN B CA 1
ATOM 5365 C C . GLN B 1 33 ? 0.272 -43.729 57.617 1.00 87.57 32 GLN B C 1
ATOM 5366 O O . GLN B 1 33 ? -0.632 -43.279 58.320 1.00 88.50 32 GLN B O 1
ATOM 5372 N N . GLY B 1 34 ? 1.213 -42.948 57.105 1.00 84.53 33 GLY B N 1
ATOM 5373 C CA . GLY B 1 34 ? 1.274 -41.527 57.429 1.00 81.64 33 GLY B CA 1
ATOM 5374 C C . GLY B 1 34 ? 1.915 -41.216 58.769 1.00 78.69 33 GLY B C 1
ATOM 5375 O O . GLY B 1 34 ? 1.816 -40.081 59.244 1.00 76.85 33 GLY B O 1
ATOM 5376 N N . GLY B 1 35 ? 2.574 -42.218 59.364 1.00 77.34 34 GLY B N 1
ATOM 5377 C CA . GLY B 1 35 ? 3.327 -42.021 60.597 1.00 75.14 34 GLY B CA 1
ATOM 5378 C C . GLY B 1 35 ? 3.917 -43.220 61.331 1.00 74.65 34 GLY B C 1
ATOM 5379 O O . GLY B 1 35 ? 3.859 -44.358 60.863 1.00 75.34 34 GLY B O 1
ATOM 5380 N N . VAL B 1 36 ? 4.498 -42.950 62.499 1.00 72.65 35 VAL B N 1
ATOM 5381 C CA . VAL B 1 36 ? 5.142 -43.970 63.312 1.00 71.67 35 VAL B CA 1
ATOM 5382 C C . VAL B 1 36 ? 4.972 -43.577 64.763 1.00 71.60 35 VAL B C 1
ATOM 5383 O O . VAL B 1 36 ? 5.263 -42.448 65.130 1.00 70.71 35 VAL B O 1
ATOM 5387 N N . HIS B 1 37 ? 4.499 -44.503 65.584 1.00 73.02 36 HIS B N 1
ATOM 5388 C CA . HIS B 1 37 ? 4.512 -44.320 67.031 1.00 73.20 36 HIS B CA 1
ATOM 5389 C C . HIS B 1 37 ? 5.833 -44.874 67.535 1.00 72.23 36 HIS B C 1
ATOM 5390 O O . HIS B 1 37 ? 6.310 -45.877 66.997 1.00 72.46 36 HIS B O 1
ATOM 5397 N N . PHE B 1 38 ? 6.401 -44.248 68.573 1.00 70.98 37 PHE B N 1
ATOM 5398 C CA . PHE B 1 38 ? 7.635 -44.740 69.196 1.00 70.44 37 PHE B CA 1
ATOM 5399 C C . PHE B 1 38 ? 7.840 -44.292 70.641 1.00 70.44 37 PHE B C 1
ATOM 5400 O O . PHE B 1 38 ? 7.088 -43.464 71.171 1.00 71.43 37 PHE B O 1
ATOM 5408 N N . LYS B 1 39 ? 8.900 -44.810 71.255 1.00 70.05 38 LYS B N 1
ATOM 5409 C CA . LYS B 1 39 ? 9.206 -44.559 72.662 1.00 69.75 38 LYS B CA 1
ATOM 5410 C C . LYS B 1 39 ? 10.681 -44.241 72.856 1.00 67.71 38 LYS B C 1
ATOM 5411 O O . LYS B 1 39 ? 11.507 -44.660 72.065 1.00 66.53 38 LYS B O 1
ATOM 5417 N N . GLY B 1 40 ? 10.989 -43.516 73.924 1.00 66.54 39 GLY B N 1
ATOM 5418 C CA . GLY B 1 40 ? 12.368 -43.272 74.304 1.00 66.37 39 GLY B CA 1
ATOM 5419 C C . GLY B 1 40 ? 12.467 -42.419 75.546 1.00 65.92 39 GLY B C 1
ATOM 5420 O O . GLY B 1 40 ? 11.485 -41.837 75.967 1.00 66.45 39 GLY B O 1
ATOM 5421 N N . ASP B 1 41 ? 13.652 -42.351 76.144 1.00 65.77 40 ASP B N 1
ATOM 5422 C CA . ASP B 1 41 ? 13.870 -41.448 77.276 1.00 66.31 40 ASP B CA 1
ATOM 5423 C C . ASP B 1 41 ? 13.769 -39.989 76.812 1.00 65.19 40 ASP B C 1
ATOM 5424 O O . ASP B 1 41 ? 13.587 -39.710 75.627 1.00 64.55 40 ASP B O 1
ATOM 5429 N N . THR B 1 42 ? 13.897 -39.038 77.720 1.00 65.07 41 THR B N 1
ATOM 5430 C CA . THR B 1 42 ? 13.749 -37.677 77.261 1.00 64.48 41 THR B CA 1
ATOM 5431 C C . THR B 1 42 ? 14.894 -37.223 76.315 1.00 62.68 41 THR B C 1
ATOM 5432 O O . THR B 1 42 ? 14.647 -36.415 75.433 1.00 62.16 41 THR B O 1
ATOM 5436 N N . ARG B 1 43 ? 16.105 -37.778 76.453 1.00 61.66 42 ARG B N 1
ATOM 5437 C CA . ARG B 1 43 ? 17.175 -37.497 75.499 1.00 59.64 42 ARG B CA 1
ATOM 5438 C C . ARG B 1 43 ? 16.781 -37.922 74.106 1.00 58.80 42 ARG B C 1
ATOM 5439 O O . ARG B 1 43 ? 16.946 -37.169 73.160 1.00 58.73 42 ARG B O 1
ATOM 5447 N N . LEU B 1 44 ? 16.206 -39.109 73.980 1.00 58.67 43 LEU B N 1
ATOM 5448 C CA . LEU B 1 44 ? 15.670 -39.571 72.700 1.00 57.65 43 LEU B CA 1
ATOM 5449 C C . LEU B 1 44 ? 14.703 -38.571 72.079 1.00 56.81 43 LEU B C 1
ATOM 5450 O O . LEU B 1 44 ? 14.723 -38.338 70.876 1.00 56.78 43 LEU B O 1
ATOM 5455 N N . VAL B 1 45 ? 13.842 -37.984 72.891 1.00 55.64 44 VAL B N 1
ATOM 5456 C CA . VAL B 1 45 ? 12.875 -37.085 72.344 1.00 54.61 44 VAL B CA 1
ATOM 5457 C C . VAL B 1 45 ? 13.581 -35.929 71.604 1.00 52.99 44 VAL B C 1
ATOM 5458 O O . VAL B 1 45 ? 13.265 -35.609 70.462 1.00 53.11 44 VAL B O 1
ATOM 5462 N N . TYR B 1 46 ? 14.525 -35.289 72.260 1.00 51.26 45 TYR B N 1
ATOM 5463 C CA . TYR B 1 46 ? 15.263 -34.206 71.593 1.00 50.71 45 TYR B CA 1
ATOM 5464 C C . TYR B 1 46 ? 16.061 -34.676 70.374 1.00 49.37 45 TYR B C 1
ATOM 5465 O O . TYR B 1 46 ? 16.098 -33.981 69.353 1.00 48.41 45 TYR B O 1
ATOM 5474 N N . GLN B 1 47 ? 16.616 -35.880 70.478 1.00 48.43 46 GLN B N 1
ATOM 5475 C CA . GLN B 1 47 ? 17.527 -36.401 69.490 1.00 48.74 46 GLN B CA 1
ATOM 5476 C C . GLN B 1 47 ? 16.776 -36.549 68.200 1.00 49.21 46 GLN B C 1
ATOM 5477 O O . GLN B 1 47 ? 17.309 -36.233 67.129 1.00 50.05 46 GLN B O 1
ATOM 5483 N N . SER B 1 48 ? 15.512 -36.951 68.295 1.00 49.55 47 SER B N 1
ATOM 5484 C CA . SER B 1 48 ? 14.737 -37.266 67.098 1.00 49.85 47 SER B CA 1
ATOM 5485 C C . SER B 1 48 ? 14.212 -36.006 66.412 1.00 50.48 47 SER B C 1
ATOM 5486 O O . SER B 1 48 ? 14.124 -35.917 65.170 1.00 49.82 47 SER B O 1
ATOM 5489 N N . LEU B 1 49 ? 13.872 -35.015 67.225 1.00 51.74 48 LEU B N 1
ATOM 5490 C CA . LEU B 1 49 ? 13.528 -33.697 66.698 1.00 51.92 48 LEU B CA 1
ATOM 5491 C C . LEU B 1 49 ? 14.742 -33.096 65.960 1.00 50.99 48 LEU B C 1
ATOM 5492 O O . LEU B 1 49 ? 14.643 -32.612 64.831 1.00 51.17 48 LEU B O 1
ATOM 5497 N N . MET B 1 50 ? 15.898 -33.163 66.597 1.00 50.89 49 MET B N 1
ATOM 5498 C CA . MET B 1 50 ? 17.138 -32.649 66.011 1.00 49.18 49 MET B CA 1
ATOM 5499 C C . MET B 1 50 ? 17.544 -33.405 64.730 1.00 49.59 49 MET B C 1
ATOM 5500 O O . MET B 1 50 ? 18.054 -32.800 63.797 1.00 48.54 49 MET B O 1
ATOM 5505 N N . TRP B 1 51 ? 17.307 -34.718 64.697 1.00 49.61 50 TRP B N 1
ATOM 5506 C CA . TRP B 1 51 ? 17.979 -35.555 63.699 1.00 48.80 50 TRP B CA 1
ATOM 5507 C C . TRP B 1 51 ? 17.110 -36.207 62.658 1.00 49.54 50 TRP B C 1
ATOM 5508 O O . TRP B 1 51 ? 17.632 -36.787 61.688 1.00 50.07 50 TRP B O 1
ATOM 5519 N N . SER B 1 52 ? 15.804 -36.167 62.828 1.00 49.49 51 SER B N 1
ATOM 5520 C CA . SER B 1 52 ? 14.996 -36.838 61.832 1.00 50.97 51 SER B CA 1
ATOM 5521 C C . SER B 1 52 ? 14.794 -36.085 60.507 1.00 50.41 51 SER B C 1
ATOM 5522 O O . SER B 1 52 ? 14.242 -35.004 60.480 1.00 51.17 51 SER B O 1
ATOM 5525 N N . ARG B 1 53 ? 15.208 -36.694 59.409 1.00 50.32 52 ARG B N 1
ATOM 5526 C CA . ARG B 1 53 ? 15.159 -36.056 58.108 1.00 49.40 52 ARG B CA 1
ATOM 5527 C C . ARG B 1 53 ? 13.873 -36.336 57.372 1.00 50.61 52 ARG B C 1
ATOM 5528 O O . ARG B 1 53 ? 13.624 -35.778 56.274 1.00 50.36 52 ARG B O 1
ATOM 5536 N N . LEU B 1 54 ? 13.046 -37.196 57.956 1.00 51.13 53 LEU B N 1
ATOM 5537 C CA . LEU B 1 54 ? 11.862 -37.662 57.254 1.00 52.87 53 LEU B CA 1
ATOM 5538 C C . LEU B 1 54 ? 10.554 -37.329 57.954 1.00 54.22 53 LEU B C 1
ATOM 5539 O O . LEU B 1 54 ? 9.517 -37.332 57.333 1.00 56.68 53 LEU B O 1
ATOM 5544 N N . ALA B 1 55 ? 10.567 -37.068 59.245 1.00 54.69 54 ALA B N 1
ATOM 5545 C CA . ALA B 1 55 ? 9.314 -36.750 59.912 1.00 56.41 54 ALA B CA 1
ATOM 5546 C C . ALA B 1 55 ? 8.775 -35.388 59.414 1.00 57.26 54 ALA B C 1
ATOM 5547 O O . ALA B 1 55 ? 9.539 -34.510 59.033 1.00 56.08 54 ALA B O 1
ATOM 5549 N N . SER B 1 56 ? 7.456 -35.221 59.399 1.00 59.27 55 SER B N 1
ATOM 5550 C CA . SER B 1 56 ? 6.883 -33.943 59.084 1.00 59.90 55 SER B CA 1
ATOM 5551 C C . SER B 1 56 ? 6.749 -33.120 60.346 1.00 59.55 55 SER B C 1
ATOM 5552 O O . SER B 1 56 ? 6.902 -31.891 60.330 1.00 58.26 55 SER B O 1
ATOM 5555 N N . ARG B 1 57 ? 6.403 -33.823 61.418 1.00 60.34 56 ARG B N 1
ATOM 5556 C CA . ARG B 1 57 ? 6.113 -33.255 62.722 1.00 61.40 56 ARG B CA 1
ATOM 5557 C C . ARG B 1 57 ? 6.327 -34.398 63.663 1.00 61.19 56 ARG B C 1
ATOM 5558 O O . ARG B 1 57 ? 6.186 -35.545 63.268 1.00 61.69 56 ARG B O 1
ATOM 5566 N N . ILE B 1 58 ? 6.669 -34.074 64.899 1.00 61.33 57 ILE B N 1
ATOM 5567 C CA . ILE B 1 58 ? 6.787 -35.038 65.977 1.00 62.26 57 ILE B CA 1
ATOM 5568 C C . ILE B 1 58 ? 5.901 -34.521 67.083 1.00 64.68 57 ILE B C 1
ATOM 5569 O O . ILE B 1 58 ? 5.787 -33.320 67.249 1.00 65.73 57 ILE B O 1
ATOM 5574 N N . MET B 1 59 ? 5.223 -35.411 67.801 1.00 68.16 58 MET B N 1
ATOM 5575 C CA . MET B 1 59 ? 4.230 -35.003 68.806 1.00 70.83 58 MET B CA 1
ATOM 5576 C C . MET B 1 59 ? 4.253 -35.848 70.048 1.00 71.67 58 MET B C 1
ATOM 5577 O O . MET B 1 59 ? 4.711 -36.979 70.033 1.00 71.91 58 MET B O 1
ATOM 5582 N N . LEU B 1 60 ? 3.734 -35.271 71.125 1.00 73.36 59 LEU B N 1
ATOM 5583 C CA . LEU B 1 60 ? 3.633 -35.925 72.425 1.00 74.42 59 LEU B CA 1
ATOM 5584 C C . LEU B 1 60 ? 2.149 -36.149 72.768 1.00 77.01 59 LEU B C 1
ATOM 5585 O O . LEU B 1 60 ? 1.446 -35.194 73.181 1.00 77.29 59 LEU B O 1
ATOM 5590 N N . PRO B 1 61 ? 1.645 -37.395 72.572 1.00 78.59 60 PRO B N 1
ATOM 5591 C CA . PRO B 1 61 ? 0.233 -37.630 72.938 1.00 80.98 60 PRO B CA 1
ATOM 5592 C C . PRO B 1 61 ? -0.004 -37.279 74.413 1.00 81.80 60 PRO B C 1
ATOM 5593 O O . PRO B 1 61 ? 0.859 -37.520 75.261 1.00 81.23 60 PRO B O 1
ATOM 5597 N N . LEU B 1 62 ? -1.137 -36.660 74.707 1.00 83.87 61 LEU B N 1
ATOM 5598 C CA . LEU B 1 62 ? -1.421 -36.189 76.063 1.00 84.67 61 LEU B CA 1
ATOM 5599 C C . LEU B 1 62 ? -2.566 -36.960 76.711 1.00 86.90 61 LEU B C 1
ATOM 5600 O O . LEU B 1 62 ? -2.719 -36.954 77.926 1.00 87.43 61 LEU B O 1
ATOM 5605 N N . GLY B 1 63 ? -3.367 -37.617 75.882 1.00 88.63 62 GLY B N 1
ATOM 5606 C CA . GLY B 1 63 ? -4.433 -38.491 76.352 1.00 91.01 62 GLY B CA 1
ATOM 5607 C C . GLY B 1 63 ? -5.651 -38.426 75.451 1.00 92.78 62 GLY B C 1
ATOM 5608 O O . GLY B 1 63 ? -5.832 -37.453 74.704 1.00 92.49 62 GLY B O 1
ATOM 5609 N N . GLU B 1 64 ? -6.469 -39.474 75.517 1.00 94.33 63 GLU B N 1
ATOM 5610 C CA . GLU B 1 64 ? -7.742 -39.532 74.815 1.00 96.29 63 GLU B CA 1
ATOM 5611 C C . GLU B 1 64 ? -8.871 -39.295 75.845 1.00 97.95 63 GLU B C 1
ATOM 5612 O O . GLU B 1 64 ? -8.573 -39.037 77.021 1.00 97.09 63 GLU B O 1
ATOM 5614 N N . CYS B 1 65 ? -10.133 -39.366 75.379 1.00 99.62 64 CYS B N 1
ATOM 5615 C CA . CYS B 1 65 ? -11.386 -39.266 76.168 1.00 101.11 64 CYS B CA 1
ATOM 5616 C C . CYS B 1 65 ? -12.556 -39.347 75.196 1.00 102.87 64 CYS B C 1
ATOM 5617 O O . CYS B 1 65 ? -12.566 -38.650 74.176 1.00 102.16 64 CYS B O 1
ATOM 5619 N N . LYS B 1 66 ? -13.537 -40.195 75.511 1.00 104.96 65 LYS B N 1
ATOM 5620 C CA . LYS B 1 66 ? -14.714 -40.397 74.656 1.00 106.64 65 LYS B CA 1
ATOM 5621 C C . LYS B 1 66 ? -15.612 -39.158 74.743 1.00 107.22 65 LYS B C 1
ATOM 5622 O O . LYS B 1 66 ? -16.010 -38.755 75.840 1.00 108.16 65 LYS B O 1
ATOM 5624 N N . VAL B 1 67 ? -15.907 -38.545 73.593 1.00 106.34 66 VAL B N 1
ATOM 5625 C CA . VAL B 1 67 ? -16.626 -37.261 73.537 1.00 105.54 66 VAL B CA 1
ATOM 5626 C C . VAL B 1 67 ? -17.992 -37.364 72.829 1.00 107.98 66 VAL B C 1
ATOM 5627 O O . VAL B 1 67 ? -18.076 -37.251 71.609 1.00 108.14 66 VAL B O 1
ATOM 5631 N N . TYR B 1 68 ? -19.062 -37.578 73.590 1.00 109.42 67 TYR B N 1
ATOM 5632 C CA . TYR B 1 68 ? -20.393 -37.631 72.990 1.00 111.54 67 TYR B CA 1
ATOM 5633 C C . TYR B 1 68 ? -21.108 -36.259 73.048 1.00 111.66 67 TYR B C 1
ATOM 5634 O O . TYR B 1 68 ? -22.244 -36.138 72.589 1.00 114.45 67 TYR B O 1
ATOM 5636 N N . SER B 1 69 ? -20.439 -35.232 73.592 1.00 108.14 68 SER B N 1
ATOM 5637 C CA . SER B 1 69 ? -21.025 -33.879 73.689 1.00 108.10 68 SER B CA 1
ATOM 5638 C C . SER B 1 69 ? -20.048 -32.809 74.162 1.00 104.12 68 SER B C 1
ATOM 5639 O O . SER B 1 69 ? -18.966 -33.129 74.640 1.00 101.58 68 SER B O 1
ATOM 5642 N N . ASP B 1 70 ? -20.476 -31.545 74.043 1.00 104.08 69 ASP B N 1
ATOM 5643 C CA . ASP B 1 70 ? -19.726 -30.334 74.465 1.00 101.01 69 ASP B CA 1
ATOM 5644 C C . ASP B 1 70 ? -19.169 -30.358 75.913 1.00 99.27 69 ASP B C 1
ATOM 5645 O O . ASP B 1 70 ? -18.015 -29.926 76.145 1.00 96.55 69 ASP B O 1
ATOM 5647 N N . LEU B 1 71 ? -19.972 -30.869 76.861 1.00 100.79 70 LEU B N 1
ATOM 5648 C CA . LEU B 1 71 ? -19.565 -31.060 78.276 1.00 99.20 70 LEU B CA 1
ATOM 5649 C C . LEU B 1 71 ? -18.408 -32.079 78.463 1.00 96.64 70 LEU B C 1
ATOM 5650 O O . LEU B 1 71 ? -17.418 -31.782 79.158 1.00 94.10 70 LEU B O 1
ATOM 5652 N N . ASP B 1 72 ? -18.519 -33.255 77.832 1.00 96.88 71 ASP B N 1
ATOM 5653 C CA . ASP B 1 72 ? -17.430 -34.255 77.820 1.00 94.20 71 ASP B CA 1
ATOM 5654 C C . ASP B 1 72 ? -16.102 -33.672 77.331 1.00 90.49 71 ASP B C 1
ATOM 5655 O O . ASP B 1 72 ? -15.041 -33.919 77.914 1.00 87.93 71 ASP B O 1
ATOM 5660 N N . LEU B 1 73 ? -16.183 -32.891 76.253 1.00 89.91 72 LEU B N 1
ATOM 5661 C CA . LEU B 1 73 ? -15.046 -32.190 75.691 1.00 86.49 72 LEU B CA 1
ATOM 5662 C C . LEU B 1 73 ? -14.390 -31.282 76.733 1.00 84.85 72 LEU B C 1
ATOM 5663 O O . LEU B 1 73 ? -13.158 -31.353 76.973 1.00 81.44 72 LEU B O 1
ATOM 5668 N N . TYR B 1 74 ? -15.230 -30.448 77.356 1.00 86.23 73 TYR B N 1
ATOM 5669 C CA . TYR B 1 74 ? -14.777 -29.504 78.382 1.00 85.10 73 TYR B CA 1
ATOM 5670 C C . TYR B 1 74 ? -14.103 -30.197 79.577 1.00 83.79 73 TYR B C 1
ATOM 5671 O O . TYR B 1 74 ? -12.943 -29.894 79.877 1.00 79.83 73 TYR B O 1
ATOM 5680 N N . LEU B 1 75 ? -14.840 -31.101 80.248 1.00 85.54 74 LEU B N 1
ATOM 5681 C CA . LEU B 1 75 ? -14.276 -31.909 81.357 1.00 85.38 74 LEU B CA 1
ATOM 5682 C C . LEU B 1 75 ? -12.977 -32.672 81.009 1.00 83.52 74 LEU B C 1
ATOM 5683 O O . LEU B 1 75 ? -11.988 -32.576 81.752 1.00 80.98 74 LEU B O 1
ATOM 5688 N N . GLY B 1 76 ? -13.010 -33.419 79.897 1.00 84.48 75 GLY B N 1
ATOM 5689 C CA . GLY B 1 76 ? -11.866 -34.167 79.396 1.00 83.87 75 GLY B CA 1
ATOM 5690 C C . GLY B 1 76 ? -10.665 -33.289 79.089 1.00 81.88 75 GLY B C 1
ATOM 5691 O O . GLY B 1 76 ? -9.533 -33.662 79.374 1.00 80.15 75 GLY B O 1
ATOM 5692 N N . VAL B 1 77 ? -10.900 -32.120 78.507 1.00 82.95 76 VAL B N 1
ATOM 5693 C CA . VAL B 1 77 ? -9.800 -31.204 78.258 1.00 81.72 76 VAL B CA 1
ATOM 5694 C C . VAL B 1 77 ? -9.256 -30.669 79.609 1.00 81.76 76 VAL B C 1
ATOM 5695 O O . VAL B 1 77 ? -8.045 -30.407 79.737 1.00 78.99 76 VAL B O 1
ATOM 5699 N N . GLN B 1 78 ? -10.132 -30.542 80.613 1.00 84.12 77 GLN B N 1
ATOM 5700 C CA . GLN B 1 78 ? -9.727 -30.036 81.945 1.00 84.74 77 GLN B CA 1
ATOM 5701 C C . GLN B 1 78 ? -9.045 -31.111 82.846 1.00 84.67 77 GLN B C 1
ATOM 5702 O O . GLN B 1 78 ? -8.365 -30.781 83.827 1.00 83.36 77 GLN B O 1
ATOM 5708 N N . ALA B 1 79 ? -9.196 -32.388 82.499 1.00 86.12 78 ALA B N 1
ATOM 5709 C CA . ALA B 1 79 ? -8.165 -33.373 82.881 1.00 86.85 78 ALA B CA 1
ATOM 5710 C C . ALA B 1 79 ? -6.904 -32.859 82.171 1.00 85.39 78 ALA B C 1
ATOM 5711 O O . ALA B 1 79 ? -7.009 -32.083 81.220 1.00 86.41 78 ALA B O 1
ATOM 5713 N N . ILE B 1 80 ? -5.706 -33.212 82.597 1.00 84.45 79 ILE B N 1
ATOM 5714 C CA . ILE B 1 80 ? -4.528 -32.469 82.060 1.00 82.64 79 ILE B CA 1
ATOM 5715 C C . ILE B 1 80 ? -4.347 -31.145 82.788 1.00 82.74 79 ILE B C 1
ATOM 5716 O O . ILE B 1 80 ? -5.154 -30.209 82.673 1.00 83.69 79 ILE B O 1
ATOM 5721 N N . ASN B 1 81 ? -3.267 -31.081 83.546 1.00 82.69 80 ASN B N 1
ATOM 5722 C CA . ASN B 1 81 ? -2.998 -29.927 84.362 1.00 83.74 80 ASN B CA 1
ATOM 5723 C C . ASN B 1 81 ? -2.274 -28.842 83.552 1.00 81.95 80 ASN B C 1
ATOM 5724 O O . ASN B 1 81 ? -1.077 -28.586 83.733 1.00 79.94 80 ASN B O 1
ATOM 5729 N N . TRP B 1 82 ? -3.024 -28.226 82.640 1.00 82.70 81 TRP B N 1
ATOM 5730 C CA . TRP B 1 82 ? -2.514 -27.140 81.802 1.00 81.76 81 TRP B CA 1
ATOM 5731 C C . TRP B 1 82 ? -1.817 -26.096 82.652 1.00 81.72 81 TRP B C 1
ATOM 5732 O O . TRP B 1 82 ? -0.758 -25.614 82.284 1.00 78.96 81 TRP B O 1
ATOM 5743 N N . THR B 1 83 ? -2.426 -25.769 83.794 1.00 84.40 82 THR B N 1
ATOM 5744 C CA . THR B 1 83 ? -1.859 -24.832 84.774 1.00 85.94 82 THR B CA 1
ATOM 5745 C C . THR B 1 83 ? -0.432 -25.209 85.239 1.00 85.85 82 THR B C 1
ATOM 5746 O O . THR B 1 83 ? 0.391 -24.316 85.507 1.00 85.21 82 THR B O 1
ATOM 5750 N N . GLU B 1 84 ? -0.138 -26.509 85.333 1.00 87.13 83 GLU B N 1
ATOM 5751 C CA . GLU B 1 84 ? 1.227 -26.966 85.663 1.00 87.44 83 GLU B CA 1
ATOM 5752 C C . GLU B 1 84 ? 2.149 -26.894 84.488 1.00 86.27 83 GLU B C 1
ATOM 5753 O O . GLU B 1 84 ? 3.347 -26.742 84.667 1.00 85.43 83 GLU B O 1
ATOM 5759 N N . MET B 1 85 ? 1.592 -27.003 83.286 1.00 87.14 84 MET B N 1
ATOM 5760 C CA . MET B 1 85 ? 2.411 -27.171 82.093 1.00 86.92 84 MET B CA 1
ATOM 5761 C C . MET B 1 85 ? 2.764 -25.980 81.189 1.00 86.06 84 MET B C 1
ATOM 5762 O O . MET B 1 85 ? 3.816 -26.007 80.549 1.00 84.53 84 MET B O 1
ATOM 5767 N N . PHE B 1 86 ? 1.900 -24.969 81.117 1.00 86.95 85 PHE B N 1
ATOM 5768 C CA . PHE B 1 86 ? 2.190 -23.791 80.325 1.00 86.51 85 PHE B CA 1
ATOM 5769 C C . PHE B 1 86 ? 3.168 -22.998 81.163 1.00 86.62 85 PHE B C 1
ATOM 5770 O O . PHE B 1 86 ? 2.967 -22.863 82.379 1.00 87.06 85 PHE B O 1
ATOM 5778 N N . ASN B 1 87 ? 4.224 -22.474 80.547 1.00 86.16 86 ASN B N 1
ATOM 5779 C CA . ASN B 1 87 ? 5.049 -21.514 81.272 1.00 86.87 86 ASN B CA 1
ATOM 5780 C C . ASN B 1 87 ? 4.264 -20.212 81.515 1.00 88.24 86 ASN B C 1
ATOM 5781 O O . ASN B 1 87 ? 3.435 -19.830 80.676 1.00 89.08 86 ASN B O 1
ATOM 5786 N N . PRO B 1 88 ? 4.463 -19.572 82.694 1.00 88.92 87 PRO B N 1
ATOM 5787 C CA . PRO B 1 88 ? 3.807 -18.269 82.957 1.00 89.94 87 PRO B CA 1
ATOM 5788 C C . PRO B 1 88 ? 4.189 -17.309 81.839 1.00 89.23 87 PRO B C 1
ATOM 5789 O O . PRO B 1 88 ? 5.360 -16.949 81.722 1.00 88.52 87 PRO B O 1
ATOM 5793 N N . GLY B 1 89 ? 3.225 -16.927 81.003 1.00 89.73 88 GLY B N 1
ATOM 5794 C CA . GLY B 1 89 ? 3.547 -16.383 79.677 1.00 88.34 88 GLY B CA 1
ATOM 5795 C C . GLY B 1 89 ? 4.150 -17.528 78.850 1.00 86.47 88 GLY B C 1
ATOM 5796 O O . GLY B 1 89 ? 5.182 -18.078 79.209 1.00 85.80 88 GLY B O 1
ATOM 5797 N N . ALA B 1 90 ? 3.481 -17.952 77.787 1.00 85.47 89 ALA B N 1
ATOM 5798 C CA . ALA B 1 90 ? 2.150 -17.492 77.491 1.00 85.20 89 ALA B CA 1
ATOM 5799 C C . ALA B 1 90 ? 1.582 -18.317 76.350 1.00 84.01 89 ALA B C 1
ATOM 5800 O O . ALA B 1 90 ? 0.932 -19.314 76.600 1.00 85.32 89 ALA B O 1
ATOM 5802 N N . THR B 1 91 ? 1.896 -17.947 75.113 1.00 81.99 90 THR B N 1
ATOM 5803 C CA . THR B 1 91 ? 1.004 -18.170 73.962 1.00 80.89 90 THR B CA 1
ATOM 5804 C C . THR B 1 91 ? 0.751 -19.596 73.620 1.00 79.60 90 THR B C 1
ATOM 5805 O O . THR B 1 91 ? 1.584 -20.475 73.885 1.00 78.44 90 THR B O 1
ATOM 5809 N N . PHE B 1 92 ? -0.405 -19.818 73.010 1.00 79.21 91 PHE B N 1
ATOM 5810 C CA . PHE B 1 92 ? -0.772 -21.145 72.545 1.00 78.35 91 PHE B CA 1
ATOM 5811 C C . PHE B 1 92 ? -1.717 -20.987 71.366 1.00 79.03 91 PHE B C 1
ATOM 5812 O O . PHE B 1 92 ? -2.141 -19.871 71.048 1.00 79.51 91 PHE B O 1
ATOM 5820 N N . ALA B 1 93 ? -2.033 -22.112 70.738 1.00 78.41 92 ALA B N 1
ATOM 5821 C CA . ALA B 1 93 ? -3.051 -22.204 69.716 1.00 79.98 92 ALA B CA 1
ATOM 5822 C C . ALA B 1 93 ? -3.463 -23.657 69.598 1.00 80.85 92 ALA B C 1
ATOM 5823 O O . ALA B 1 93 ? -2.632 -24.572 69.777 1.00 80.07 92 ALA B O 1
ATOM 5825 N N . VAL B 1 94 ? -4.736 -23.886 69.305 1.00 82.50 93 VAL B N 1
ATOM 5826 C CA . VAL B 1 94 ? -5.189 -25.237 68.997 1.00 83.75 93 VAL B CA 1
ATOM 5827 C C . VAL B 1 94 ? -5.449 -25.443 67.489 1.00 85.24 93 VAL B C 1
ATOM 5828 O O . VAL B 1 94 ? -5.906 -24.538 66.797 1.00 86.09 93 VAL B O 1
ATOM 5832 N N . HIS B 1 95 ? -5.099 -26.629 66.991 1.00 86.14 94 HIS B N 1
ATOM 5833 C CA . HIS B 1 95 ? -5.051 -26.909 65.551 1.00 87.03 94 HIS B CA 1
ATOM 5834 C C . HIS B 1 95 ? -5.246 -28.408 65.316 1.00 88.09 94 HIS B C 1
ATOM 5835 O O . HIS B 1 95 ? -5.981 -29.076 66.059 1.00 89.55 94 HIS B O 1
ATOM 5837 N N . ARG B 1 104 ? -21.460 -29.610 63.925 1.00 128.93 103 ARG B N 1
ATOM 5838 C CA . ARG B 1 104 ? -20.641 -28.423 63.694 1.00 126.48 103 ARG B CA 1
ATOM 5839 C C . ARG B 1 104 ? -19.198 -28.768 63.224 1.00 123.05 103 ARG B C 1
ATOM 5840 O O . ARG B 1 104 ? -18.853 -29.948 63.081 1.00 122.34 103 ARG B O 1
ATOM 5842 N N . ASN B 1 105 ? -18.383 -27.730 62.982 1.00 120.74 104 ASN B N 1
ATOM 5843 C CA . ASN B 1 105 ? -17.077 -27.848 62.307 1.00 117.56 104 ASN B CA 1
ATOM 5844 C C . ASN B 1 105 ? -15.866 -27.860 63.251 1.00 114.17 104 ASN B C 1
ATOM 5845 O O . ASN B 1 105 ? -15.995 -27.697 64.464 1.00 113.66 104 ASN B O 1
ATOM 5850 N N . SER B 1 106 ? -14.688 -28.041 62.673 1.00 111.44 105 SER B N 1
ATOM 5851 C CA . SER B 1 106 ? -13.459 -28.133 63.437 1.00 108.81 105 SER B CA 1
ATOM 5852 C C . SER B 1 106 ? -13.024 -26.790 64.033 1.00 107.00 105 SER B C 1
ATOM 5853 O O . SER B 1 106 ? -12.216 -26.744 64.969 1.00 105.04 105 SER B O 1
ATOM 5856 N N . GLN B 1 107 ? -13.553 -25.701 63.489 1.00 107.65 106 GLN B N 1
ATOM 5857 C CA . GLN B 1 107 ? -13.332 -24.393 64.089 1.00 106.67 106 GLN B CA 1
ATOM 5858 C C . GLN B 1 107 ? -14.098 -24.270 65.421 1.00 107.15 106 GLN B C 1
ATOM 5859 O O . GLN B 1 107 ? -13.556 -23.774 66.413 1.00 105.59 106 GLN B O 1
ATOM 5865 N N . TYR B 1 108 ? -15.350 -24.725 65.433 1.00 109.01 107 TYR B N 1
ATOM 5866 C CA . TYR B 1 108 ? -16.142 -24.815 66.665 1.00 109.68 107 TYR B CA 1
ATOM 5867 C C . TYR B 1 108 ? -15.374 -25.630 67.730 1.00 106.94 107 TYR B C 1
ATOM 5868 O O . TYR B 1 108 ? -15.176 -25.163 68.857 1.00 105.90 107 TYR B O 1
ATOM 5877 N N . GLY B 1 109 ? -14.912 -26.823 67.352 1.00 105.22 108 GLY B N 1
ATOM 5878 C CA . GLY B 1 109 ? -14.090 -27.675 68.223 1.00 102.04 108 GLY B CA 1
ATOM 5879 C C . GLY B 1 109 ? -12.842 -27.014 68.784 1.00 98.33 108 GLY B C 1
ATOM 5880 O O . GLY B 1 109 ? -12.524 -27.180 69.954 1.00 97.28 108 GLY B O 1
ATOM 5881 N N . ALA B 1 110 ? -12.136 -26.265 67.939 1.00 96.13 109 ALA B N 1
ATOM 5882 C CA . ALA B 1 110 ? -10.992 -25.470 68.365 1.00 92.57 109 ALA B CA 1
ATOM 5883 C C . ALA B 1 110 ? -11.383 -24.358 69.371 1.00 92.48 109 ALA B C 1
ATOM 5884 O O . ALA B 1 110 ? -10.633 -24.082 70.321 1.00 90.70 109 ALA B O 1
ATOM 5886 N N . MET B 1 111 ? -12.540 -23.720 69.149 1.00 93.72 110 MET B N 1
ATOM 5887 C CA . MET B 1 111 ? -13.030 -22.660 70.043 1.00 93.51 110 MET B CA 1
ATOM 5888 C C . MET B 1 111 ? -13.196 -23.270 71.435 1.00 92.78 110 MET B C 1
ATOM 5889 O O . MET B 1 111 ? -12.611 -22.760 72.398 1.00 91.85 110 MET B O 1
ATOM 5892 N N . LYS B 1 112 ? -13.934 -24.383 71.523 1.00 92.42 111 LYS B N 1
ATOM 5893 C CA . LYS B 1 112 ? -14.278 -24.987 72.819 1.00 91.32 111 LYS B CA 1
ATOM 5894 C C . LYS B 1 112 ? -13.078 -25.553 73.598 1.00 87.16 111 LYS B C 1
ATOM 5895 O O . LYS B 1 112 ? -13.018 -25.457 74.818 1.00 86.04 111 LYS B O 1
ATOM 5901 N N . VAL B 1 113 ? -12.107 -26.101 72.885 1.00 84.48 112 VAL B N 1
ATOM 5902 C CA . VAL B 1 113 ? -10.853 -26.531 73.510 1.00 80.65 112 VAL B CA 1
ATOM 5903 C C . VAL B 1 113 ? -10.065 -25.340 74.076 1.00 78.55 112 VAL B C 1
ATOM 5904 O O . VAL B 1 113 ? -9.490 -25.437 75.166 1.00 77.19 112 VAL B O 1
ATOM 5908 N N . LYS B 1 114 ? -10.044 -24.226 73.343 1.00 77.45 113 LYS B N 1
ATOM 5909 C CA . LYS B 1 114 ? -9.354 -23.040 73.825 1.00 75.90 113 LYS B CA 1
ATOM 5910 C C . LYS B 1 114 ? -10.036 -22.573 75.123 1.00 76.57 113 LYS B C 1
ATOM 5911 O O . LYS B 1 114 ? -9.386 -22.389 76.148 1.00 75.07 113 LYS B O 1
ATOM 5913 N N . ASP B 1 115 ? -11.355 -22.424 75.055 1.00 78.95 114 ASP B N 1
ATOM 5914 C CA . ASP B 1 115 ? -12.210 -22.096 76.209 1.00 80.40 114 ASP B CA 1
ATOM 5915 C C . ASP B 1 115 ? -11.897 -22.973 77.417 1.00 79.30 114 ASP B C 1
ATOM 5916 O O . ASP B 1 115 ? -11.871 -22.483 78.536 1.00 79.20 114 ASP B O 1
ATOM 5921 N N . ALA B 1 116 ? -11.681 -24.269 77.188 1.00 78.07 115 ALA B N 1
ATOM 5922 C CA . ALA B 1 116 ? -11.467 -25.192 78.303 1.00 77.28 115 ALA B CA 1
ATOM 5923 C C . ALA B 1 116 ? -10.107 -24.867 78.942 1.00 74.90 115 ALA B C 1
ATOM 5924 O O . ALA B 1 116 ? -10.015 -24.749 80.166 1.00 74.00 115 ALA B O 1
ATOM 5926 N N . ILE B 1 117 ? -9.078 -24.679 78.103 1.00 73.51 116 ILE B N 1
ATOM 5927 C CA . ILE B 1 117 ? -7.748 -24.385 78.585 1.00 72.21 116 ILE B CA 1
ATOM 5928 C C . ILE B 1 117 ? -7.770 -23.035 79.336 1.00 73.69 116 ILE B C 1
ATOM 5929 O O . ILE B 1 117 ? -7.369 -22.960 80.513 1.00 72.73 116 ILE B O 1
ATOM 5934 N N . VAL B 1 118 ? -8.273 -21.993 78.670 1.00 74.97 117 VAL B N 1
ATOM 5935 C CA . VAL B 1 118 ? -8.345 -20.678 79.278 1.00 76.55 117 VAL B CA 1
ATOM 5936 C C . VAL B 1 118 ? -9.020 -20.742 80.667 1.00 78.20 117 VAL B C 1
ATOM 5937 O O . VAL B 1 118 ? -8.385 -20.409 81.675 1.00 77.70 117 VAL B O 1
ATOM 5941 N N . ASP B 1 119 ? -10.263 -21.220 80.727 1.00 80.27 118 ASP B N 1
ATOM 5942 C CA . ASP B 1 119 ? -11.009 -21.296 81.988 1.00 81.46 118 ASP B CA 1
ATOM 5943 C C . ASP B 1 119 ? -10.259 -21.969 83.146 1.00 80.68 118 ASP B C 1
ATOM 5944 O O . ASP B 1 119 ? -10.466 -21.612 84.312 1.00 80.39 118 ASP B O 1
ATOM 5949 N N . ALA B 1 120 ? -9.413 -22.953 82.824 1.00 79.33 119 ALA B N 1
ATOM 5950 C CA . ALA B 1 120 ? -8.686 -23.676 83.864 1.00 79.44 119 ALA B CA 1
ATOM 5951 C C . ALA B 1 120 ? -7.773 -22.725 84.650 1.00 78.86 119 ALA B C 1
ATOM 5952 O O . ALA B 1 120 ? -7.541 -22.911 85.855 1.00 78.04 119 ALA B O 1
ATOM 5954 N N . PHE B 1 121 ? -7.312 -21.678 83.957 1.00 79.11 120 PHE B N 1
ATOM 5955 C CA . PHE B 1 121 ? -6.405 -20.677 84.530 1.00 79.20 120 PHE B CA 1
ATOM 5956 C C . PHE B 1 121 ? -7.139 -19.767 85.522 1.00 80.75 120 PHE B C 1
ATOM 5957 O O . PHE B 1 121 ? -6.716 -19.654 86.675 1.00 80.13 120 PHE B O 1
ATOM 5965 N N . THR B 1 122 ? -8.252 -19.169 85.091 1.00 83.37 121 THR B N 1
ATOM 5966 C CA . THR B 1 122 ? -9.060 -18.293 85.960 1.00 85.43 121 THR B CA 1
ATOM 5967 C C . THR B 1 122 ? -9.671 -19.020 87.173 1.00 86.31 121 THR B C 1
ATOM 5968 O O . THR B 1 122 ? -10.300 -18.395 88.023 1.00 88.21 121 THR B O 1
ATOM 5972 N N . ARG B 1 123 ? -9.476 -20.335 87.253 1.00 85.89 122 ARG B N 1
ATOM 5973 C CA . ARG B 1 123 ? -9.954 -21.129 88.389 1.00 87.28 122 ARG B CA 1
ATOM 5974 C C . ARG B 1 123 ? -8.816 -21.537 89.316 1.00 85.55 122 ARG B C 1
ATOM 5975 O O . ARG B 1 123 ? -7.694 -21.062 89.162 1.00 83.86 122 ARG B O 1
ATOM 5979 N N . PRO B 1 127 ? -5.208 -16.509 85.614 1.00 98.31 126 PRO B N 1
ATOM 5980 C CA . PRO B 1 127 ? -4.188 -15.737 84.908 1.00 97.28 126 PRO B CA 1
ATOM 5981 C C . PRO B 1 127 ? -4.161 -16.133 83.427 1.00 96.63 126 PRO B C 1
ATOM 5982 O O . PRO B 1 127 ? -3.227 -16.819 82.971 1.00 94.80 126 PRO B O 1
ATOM 5984 N N . ARG B 1 128 ? -5.181 -15.674 82.698 1.00 98.11 127 ARG B N 1
ATOM 5985 C CA . ARG B 1 128 ? -5.591 -16.228 81.388 1.00 98.84 127 ARG B CA 1
ATOM 5986 C C . ARG B 1 128 ? -4.488 -16.373 80.328 1.00 97.58 127 ARG B C 1
ATOM 5987 O O . ARG B 1 128 ? -3.757 -15.409 80.053 1.00 96.55 127 ARG B O 1
ATOM 5989 N N . PRO B 1 129 ? -4.395 -17.583 79.750 1.00 97.50 128 PRO B N 1
ATOM 5990 C CA . PRO B 1 129 ? -3.361 -17.986 78.772 1.00 96.16 128 PRO B CA 1
ATOM 5991 C C . PRO B 1 129 ? -3.055 -17.035 77.569 1.00 96.30 128 PRO B C 1
ATOM 5992 O O . PRO B 1 129 ? -1.966 -16.438 77.540 1.00 95.54 128 PRO B O 1
ATOM 5994 N N . ASN B 1 130 ? -3.955 -16.914 76.579 1.00 97.58 129 ASN B N 1
ATOM 5995 C CA . ASN B 1 130 ? -3.701 -16.026 75.396 1.00 97.98 129 ASN B CA 1
ATOM 5996 C C . ASN B 1 130 ? -3.381 -16.704 74.027 1.00 97.27 129 ASN B C 1
ATOM 5997 O O . ASN B 1 130 ? -2.222 -17.055 73.772 1.00 95.13 129 ASN B O 1
ATOM 6002 N N . VAL B 1 131 ? -4.397 -16.839 73.158 1.00 98.83 130 VAL B N 1
ATOM 6003 C CA . VAL B 1 131 ? -4.305 -17.560 71.861 1.00 98.84 130 VAL B CA 1
ATOM 6004 C C . VAL B 1 131 ? -3.429 -16.879 70.805 1.00 98.44 130 VAL B C 1
ATOM 6005 O O . VAL B 1 131 ? -2.705 -15.939 71.130 1.00 97.91 130 VAL B O 1
ATOM 6007 N N . ASP B 1 132 ? -3.490 -17.377 69.558 1.00 99.22 131 ASP B N 1
ATOM 6008 C CA . ASP B 1 132 ? -2.758 -16.846 68.340 1.00 98.81 131 ASP B CA 1
ATOM 6009 C C . ASP B 1 132 ? -2.071 -17.871 67.392 1.00 97.36 131 ASP B C 1
ATOM 6010 O O . ASP B 1 132 ? -1.100 -18.553 67.782 1.00 95.80 131 ASP B O 1
ATOM 6015 N N . ARG B 1 133 ? -2.543 -17.940 66.142 1.00 97.86 132 ARG B N 1
ATOM 6016 C CA . ARG B 1 133 ? -1.814 -18.665 65.097 1.00 96.54 132 ARG B CA 1
ATOM 6017 C C . ARG B 1 133 ? -0.495 -17.912 64.821 1.00 94.93 132 ARG B C 1
ATOM 6018 O O . ARG B 1 133 ? -0.257 -16.828 65.380 1.00 94.37 132 ARG B O 1
ATOM 6020 N N . ASP B 1 134 ? 0.363 -18.484 63.976 1.00 94.17 133 ASP B N 1
ATOM 6021 C CA . ASP B 1 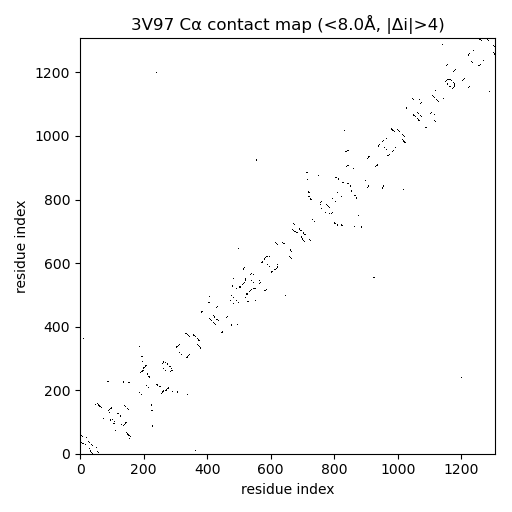134 ? 1.722 -17.934 63.736 1.00 92.73 133 ASP B CA 1
ATOM 6022 C C . ASP B 1 134 ? 2.540 -17.826 65.023 1.00 90.78 133 ASP B C 1
ATOM 6023 O O . ASP B 1 134 ? 2.346 -16.898 65.838 1.00 91.53 133 ASP B O 1
ATOM 6028 N N . ALA B 1 135 ? 3.451 -18.781 65.183 1.00 87.98 134 ALA B N 1
ATOM 6029 C CA . ALA B 1 135 ? 4.403 -18.829 66.306 1.00 85.38 134 ALA B CA 1
ATOM 6030 C C . ALA B 1 135 ? 3.812 -19.007 67.711 1.00 84.36 134 ALA B C 1
ATOM 6031 O O . ALA B 1 135 ? 4.332 -18.423 68.646 1.00 83.74 134 ALA B O 1
ATOM 6033 N N . PRO B 1 136 ? 2.755 -19.830 67.873 1.00 84.17 135 PRO B N 1
ATOM 6034 C CA . PRO B 1 136 ? 2.311 -20.094 69.240 1.00 83.79 135 PRO B CA 1
ATOM 6035 C C . PRO B 1 136 ? 3.381 -20.838 70.013 1.00 81.51 135 PRO B C 1
ATOM 6036 O O . PRO B 1 136 ? 3.978 -21.758 69.477 1.00 80.49 135 PRO B O 1
ATOM 6040 N N . ASP B 1 137 ? 3.627 -20.444 71.254 1.00 80.39 136 ASP B N 1
ATOM 6041 C CA . ASP B 1 137 ? 4.598 -21.151 72.075 1.00 79.40 136 ASP B CA 1
ATOM 6042 C C . ASP B 1 137 ? 4.207 -22.614 72.288 1.00 78.46 136 ASP B C 1
ATOM 6043 O O . ASP B 1 137 ? 5.061 -23.500 72.293 1.00 77.70 136 ASP B O 1
ATOM 6048 N N . ILE B 1 138 ? 2.915 -22.843 72.492 1.00 79.00 137 ILE B N 1
ATOM 6049 C CA . ILE B 1 138 ? 2.355 -24.183 72.681 1.00 78.09 137 ILE B CA 1
ATOM 6050 C C . ILE B 1 138 ? 1.345 -24.448 71.578 1.00 78.15 137 ILE B C 1
ATOM 6051 O O . ILE B 1 138 ? 0.343 -23.749 71.463 1.00 79.86 137 ILE B O 1
ATOM 6056 N N . ARG B 1 139 ? 1.629 -25.425 70.737 1.00 76.50 138 ARG B N 1
ATOM 6057 C CA . ARG B 1 139 ? 0.668 -25.844 69.751 1.00 76.92 138 ARG B CA 1
ATOM 6058 C C . ARG B 1 139 ? 0.089 -27.151 70.255 1.00 76.86 138 ARG B C 1
ATOM 6059 O O . ARG B 1 139 ? 0.788 -28.148 70.315 1.00 75.97 138 ARG B O 1
ATOM 6067 N N . VAL B 1 140 ? -1.176 -27.126 70.669 1.00 78.24 139 VAL B N 1
ATOM 6068 C CA . VAL B 1 140 ? -1.904 -28.344 71.040 1.00 78.54 139 VAL B CA 1
ATOM 6069 C C . VAL B 1 140 ? -2.753 -28.837 69.860 1.00 79.59 139 VAL B C 1
ATOM 6070 O O . VAL B 1 140 ? -3.498 -28.069 69.241 1.00 80.41 139 VAL B O 1
ATOM 6074 N N . ASN B 1 141 ? -2.593 -30.120 69.547 1.00 79.48 140 ASN B N 1
ATOM 6075 C CA . ASN B 1 141 ? -3.316 -30.787 68.477 1.00 81.24 140 ASN B CA 1
ATOM 6076 C C . ASN B 1 141 ? -4.449 -31.646 68.978 1.00 83.65 140 ASN B C 1
ATOM 6077 O O . ASN B 1 141 ? -4.306 -32.332 69.983 1.00 84.03 140 ASN B O 1
ATOM 6082 N N . VAL B 1 142 ? -5.571 -31.621 68.265 1.00 85.90 141 VAL B N 1
ATOM 6083 C CA . VAL B 1 142 ? -6.707 -32.478 68.576 1.00 87.93 141 VAL B CA 1
ATOM 6084 C C . VAL B 1 142 ? -7.185 -33.242 67.333 1.00 89.34 141 VAL B C 1
ATOM 6085 O O . VAL B 1 142 ? -7.578 -32.622 66.325 1.00 89.76 141 VAL B O 1
ATOM 6087 N N . TRP B 1 143 ? -7.145 -34.580 67.422 1.00 89.85 142 TRP B N 1
ATOM 6088 C CA . TRP B 1 143 ? -7.605 -35.481 66.359 1.00 91.19 142 TRP B CA 1
ATOM 6089 C C . TRP B 1 143 ? -9.146 -35.640 66.383 1.00 94.20 142 TRP B C 1
ATOM 6090 O O . TRP B 1 143 ? -9.705 -36.555 67.010 1.00 95.11 142 TRP B O 1
ATOM 6092 N N . SER B 1 150 ? -8.757 -37.143 71.253 1.00 91.29 149 SER B N 1
ATOM 6093 C CA . SER B 1 150 ? -7.298 -37.315 71.398 1.00 89.03 149 SER B CA 1
ATOM 6094 C C . SER B 1 150 ? -6.442 -36.035 71.218 1.00 86.67 149 SER B C 1
ATOM 6095 O O . SER B 1 150 ? -6.623 -35.290 70.249 1.00 86.42 149 SER B O 1
ATOM 6098 N N . ILE B 1 151 ? -5.500 -35.811 72.143 1.00 84.63 150 ILE B N 1
ATOM 6099 C CA . ILE B 1 151 ? -4.666 -34.610 72.136 1.00 83.10 150 ILE B CA 1
ATOM 6100 C C . ILE B 1 151 ? -3.183 -34.870 72.324 1.00 80.77 150 ILE B C 1
ATOM 6101 O O . ILE B 1 151 ? -2.782 -35.820 72.993 1.00 80.66 150 ILE B O 1
ATOM 6106 N N . ALA B 1 152 ? -2.390 -33.983 71.732 1.00 79.06 151 ALA B N 1
ATOM 6107 C CA . ALA B 1 152 ? -0.940 -34.039 71.748 1.00 76.94 151 ALA B CA 1
ATOM 6108 C C . ALA B 1 152 ? -0.354 -32.649 71.691 1.00 75.52 151 ALA B C 1
ATOM 6109 O O . ALA B 1 152 ? -0.858 -31.767 70.985 1.00 75.85 151 ALA B O 1
ATOM 6111 N N . LEU B 1 153 ? 0.728 -32.460 72.431 1.00 73.77 152 LEU B N 1
ATOM 6112 C CA . LEU B 1 153 ? 1.589 -31.307 72.229 1.00 72.66 152 LEU B CA 1
ATOM 6113 C C . LEU B 1 153 ? 2.365 -31.480 70.913 1.00 71.49 152 LEU B C 1
ATOM 6114 O O . LEU B 1 153 ? 2.949 -32.538 70.683 1.00 71.20 152 LEU B O 1
ATOM 6119 N N . ASP B 1 154 ? 2.341 -30.466 70.041 1.00 71.48 153 ASP B N 1
ATOM 6120 C CA . ASP B 1 154 ? 3.178 -30.495 68.822 1.00 70.65 153 ASP B CA 1
ATOM 6121 C C . ASP B 1 154 ? 4.577 -29.972 69.102 1.00 68.01 153 ASP B C 1
ATOM 6122 O O . ASP B 1 154 ? 4.775 -28.796 69.370 1.00 67.68 153 ASP B O 1
ATOM 6127 N N . LEU B 1 155 ? 5.532 -30.876 68.986 1.00 66.89 154 LEU B N 1
ATOM 6128 C CA . LEU B 1 155 ? 6.871 -30.681 69.481 1.00 65.75 154 LEU B CA 1
ATOM 6129 C C . LEU B 1 155 ? 7.766 -29.982 68.472 1.00 64.90 154 LEU B C 1
ATOM 6130 O O . LEU B 1 155 ? 8.750 -29.368 68.838 1.00 63.25 154 LEU B O 1
ATOM 6135 N N . SER B 1 156 ? 7.393 -30.069 67.205 1.00 65.90 155 SER B N 1
ATOM 6136 C CA . SER B 1 156 ? 8.232 -29.596 66.141 1.00 65.98 155 SER B CA 1
ATOM 6137 C C . SER B 1 156 ? 8.169 -28.098 65.982 1.00 66.39 155 SER B C 1
ATOM 6138 O O . SER B 1 156 ? 9.112 -27.495 65.446 1.00 65.22 155 SER B O 1
ATOM 6141 N N . GLY B 1 157 ? 7.069 -27.491 66.439 1.00 67.73 156 GLY B N 1
ATOM 6142 C CA . GLY B 1 157 ? 6.819 -26.065 66.165 1.00 67.88 156 GLY B CA 1
ATOM 6143 C C . GLY B 1 157 ? 6.328 -25.894 64.740 1.00 68.14 156 GLY B C 1
ATOM 6144 O O . GLY B 1 157 ? 5.165 -26.148 64.467 1.00 69.47 156 GLY B O 1
ATOM 6145 N N . ASP B 1 158 ? 7.216 -25.448 63.853 1.00 67.34 157 ASP B N 1
ATOM 6146 C CA . ASP B 1 158 ? 6.974 -25.429 62.403 1.00 67.49 157 ASP B CA 1
ATOM 6147 C C . ASP B 1 158 ? 7.132 -26.854 61.868 1.00 65.70 157 ASP B C 1
ATOM 6148 O O . ASP B 1 158 ? 7.663 -27.716 62.573 1.00 65.31 157 ASP B O 1
ATOM 6153 N N . GLY B 1 159 ? 6.712 -27.083 60.620 1.00 64.59 158 GLY B N 1
ATOM 6154 C CA . GLY B 1 159 ? 7.045 -28.316 59.889 1.00 62.71 158 GLY B CA 1
ATOM 6155 C C . GLY B 1 159 ? 8.558 -28.603 59.897 1.00 60.29 158 GLY B C 1
ATOM 6156 O O . GLY B 1 159 ? 9.385 -27.664 59.810 1.00 58.42 158 GLY B O 1
ATOM 6157 N N . LEU B 1 160 ? 8.913 -29.891 60.008 1.00 57.88 159 LEU B N 1
ATOM 6158 C CA . LEU B 1 160 ? 10.294 -30.289 60.155 1.00 55.63 159 LEU B CA 1
ATOM 6159 C C . LEU B 1 160 ? 11.006 -30.300 58.835 1.00 55.44 159 LEU B C 1
ATOM 6160 O O . LEU B 1 160 ? 12.216 -30.262 58.800 1.00 54.84 159 LEU B O 1
ATOM 6165 N N . HIS B 1 161 ? 10.267 -30.352 57.740 1.00 57.03 160 HIS B N 1
ATOM 6166 C CA . HIS B 1 161 ? 10.857 -30.046 56.425 1.00 57.63 160 HIS B CA 1
ATOM 6167 C C . HIS B 1 161 ? 11.546 -28.683 56.390 1.00 56.99 160 HIS B C 1
ATOM 6168 O O . HIS B 1 161 ? 12.385 -28.438 55.541 1.00 56.78 160 HIS B O 1
ATOM 6175 N N . LEU B 1 162 ? 11.189 -27.784 57.295 1.00 57.51 161 LEU B N 1
ATOM 6176 C CA . LEU B 1 162 ? 11.807 -26.447 57.243 1.00 57.70 161 LEU B CA 1
ATOM 6177 C C . LEU B 1 162 ? 13.124 -26.492 58.011 1.00 55.99 161 LEU B C 1
ATOM 6178 O O . LEU B 1 162 ? 13.113 -26.355 59.249 1.00 55.65 161 LEU B O 1
ATOM 6183 N N . ARG B 1 163 ? 14.236 -26.738 57.288 1.00 53.78 162 ARG B N 1
ATOM 6184 C CA . ARG B 1 163 ? 15.549 -26.920 57.918 1.00 51.60 162 ARG B CA 1
ATOM 6185 C C . ARG B 1 163 ? 16.195 -25.575 58.372 1.00 51.04 162 ARG B C 1
ATOM 6186 O O . ARG B 1 163 ? 17.188 -25.575 59.109 1.00 50.50 162 ARG B O 1
ATOM 6194 N N . GLY B 1 164 ? 15.660 -24.455 57.905 1.00 50.72 163 GLY B N 1
ATOM 6195 C CA . GLY B 1 164 ? 16.245 -23.130 58.170 1.00 49.58 163 GLY B CA 1
ATOM 6196 C C . GLY B 1 164 ? 17.051 -22.536 57.034 1.00 48.69 163 GLY B C 1
ATOM 6197 O O . GLY B 1 164 ? 17.699 -21.540 57.219 1.00 46.27 163 GLY B O 1
ATOM 6198 N N . TYR B 1 165 ? 17.056 -23.174 55.870 1.00 49.13 164 TYR B N 1
ATOM 6199 C CA . TYR B 1 165 ? 17.841 -22.657 54.764 1.00 50.20 164 TYR B CA 1
ATOM 6200 C C . TYR B 1 165 ? 17.021 -22.051 53.649 1.00 53.11 164 TYR B C 1
ATOM 6201 O O . TYR B 1 165 ? 17.586 -21.608 52.639 1.00 52.76 164 TYR B O 1
ATOM 6210 N N . ARG B 1 166 ? 15.700 -22.081 53.792 1.00 57.19 165 ARG B N 1
ATOM 6211 C CA . ARG B 1 166 ? 14.863 -21.438 52.775 1.00 63.16 165 ARG B CA 1
ATOM 6212 C C . ARG B 1 166 ? 14.015 -20.300 53.338 1.00 66.50 165 ARG B C 1
ATOM 6213 O O . ARG B 1 166 ? 14.576 -19.199 53.564 1.00 68.12 165 ARG B O 1
ATOM 6221 N N . ASP B 1 167 ? 12.710 -20.554 53.550 1.00 69.55 166 ASP B N 1
ATOM 6222 C CA . ASP B 1 167 ? 11.721 -19.635 54.184 1.00 71.85 166 ASP B CA 1
ATOM 6223 C C . ASP B 1 167 ? 10.285 -20.112 53.925 1.00 72.96 166 ASP B C 1
ATOM 6224 O O . ASP B 1 167 ? 9.491 -20.284 54.854 1.00 73.31 166 ASP B O 1
ATOM 6229 N N . ILE B 1 171 ? 6.505 -24.804 47.970 1.00 84.44 170 ILE B N 1
ATOM 6230 C CA . ILE B 1 171 ? 6.886 -24.472 46.590 1.00 84.18 170 ILE B CA 1
ATOM 6231 C C . ILE B 1 171 ? 8.146 -23.587 46.547 1.00 82.25 170 ILE B C 1
ATOM 6232 O O . ILE B 1 171 ? 8.030 -22.338 46.667 1.00 82.73 170 ILE B O 1
ATOM 6234 N N . ALA B 1 172 ? 9.349 -24.194 46.471 1.00 79.31 171 ALA B N 1
ATOM 6235 C CA . ALA B 1 172 ? 9.674 -25.659 46.706 1.00 76.84 171 ALA B CA 1
ATOM 6236 C C . ALA B 1 172 ? 8.993 -26.841 45.926 1.00 75.52 171 ALA B C 1
ATOM 6237 O O . ALA B 1 172 ? 8.076 -27.505 46.452 1.00 75.57 171 ALA B O 1
ATOM 6239 N N . PRO B 1 173 ? 9.497 -27.143 44.709 1.00 73.33 172 PRO B N 1
ATOM 6240 C CA . PRO B 1 173 ? 8.954 -28.234 43.893 1.00 73.19 172 PRO B CA 1
ATOM 6241 C C . PRO B 1 173 ? 8.914 -29.551 44.682 1.00 71.80 172 PRO B C 1
ATOM 6242 O O . PRO B 1 173 ? 7.890 -30.241 44.678 1.00 72.35 172 PRO B O 1
ATOM 6246 N N . ILE B 1 174 ? 10.018 -29.873 45.373 1.00 69.33 173 ILE B N 1
ATOM 6247 C CA . ILE B 1 174 ? 10.102 -31.064 46.243 1.00 67.13 173 ILE B CA 1
ATOM 6248 C C . ILE B 1 174 ? 10.424 -30.705 47.699 1.00 65.52 173 ILE B C 1
ATOM 6249 O O . ILE B 1 174 ? 11.477 -30.158 47.985 1.00 63.11 173 ILE B O 1
ATOM 6254 N N . LYS B 1 175 ? 9.471 -31.008 48.585 1.00 65.22 174 LYS B N 1
ATOM 6255 C CA . LYS B 1 175 ? 9.599 -30.921 50.025 1.00 63.51 174 LYS B CA 1
ATOM 6256 C C . LYS B 1 175 ? 10.890 -31.616 50.463 1.00 61.80 174 LYS B C 1
ATOM 6257 O O . LYS B 1 175 ? 11.293 -32.636 49.883 1.00 61.85 174 LYS B O 1
ATOM 6263 N N . GLU B 1 176 ? 11.536 -31.042 51.486 1.00 59.32 175 GLU B N 1
ATOM 6264 C CA . GLU B 1 176 ? 12.872 -31.419 51.913 1.00 56.35 175 GLU B CA 1
ATOM 6265 C C . GLU B 1 176 ? 12.930 -32.844 52.402 1.00 56.23 175 GLU B C 1
ATOM 6266 O O . GLU B 1 176 ? 13.949 -33.491 52.269 1.00 54.59 175 GLU B O 1
ATOM 6272 N N . THR B 1 177 ? 11.861 -33.285 53.058 1.00 57.14 176 THR B N 1
ATOM 6273 C CA . THR B 1 177 ? 11.786 -34.610 53.652 1.00 58.01 176 THR B CA 1
ATOM 6274 C C . THR B 1 177 ? 11.688 -35.608 52.513 1.00 58.85 176 THR B C 1
ATOM 6275 O O . THR B 1 177 ? 12.361 -36.646 52.534 1.00 58.87 176 THR B O 1
ATOM 6279 N N . LEU B 1 178 ? 10.894 -35.276 51.492 1.00 58.45 177 LEU B N 1
ATOM 6280 C CA . LEU B 1 178 ? 10.835 -36.147 50.293 1.00 59.25 177 LEU B CA 1
ATOM 6281 C C . LEU B 1 178 ? 12.192 -36.215 49.562 1.00 56.87 177 LEU B C 1
ATOM 6282 O O . LEU B 1 178 ? 12.597 -37.270 49.065 1.00 56.67 177 LEU B O 1
ATOM 6287 N N . ALA B 1 179 ? 12.889 -35.089 49.537 1.00 53.88 178 ALA B N 1
ATOM 6288 C CA . ALA B 1 179 ? 14.189 -35.015 48.882 1.00 51.69 178 ALA B CA 1
ATOM 6289 C C . ALA B 1 179 ? 15.180 -35.816 49.705 1.00 50.32 178 ALA B C 1
ATOM 6290 O O . ALA B 1 179 ? 16.132 -36.423 49.161 1.00 50.84 178 ALA B O 1
ATOM 6292 N N . ALA B 1 180 ? 14.955 -35.887 51.009 1.00 47.65 179 ALA B N 1
ATOM 6293 C CA . ALA B 1 180 ? 15.932 -36.611 51.761 1.00 47.95 179 ALA B CA 1
ATOM 6294 C C . ALA B 1 180 ? 15.792 -38.071 51.371 1.00 49.11 179 ALA B C 1
ATOM 6295 O O . ALA B 1 180 ? 16.786 -38.777 51.173 1.00 49.31 179 ALA B O 1
ATOM 6297 N N . ALA B 1 181 ? 14.539 -38.499 51.203 1.00 50.85 180 ALA B N 1
ATOM 6298 C CA . ALA B 1 181 ? 14.206 -39.887 50.879 1.00 51.47 180 ALA B CA 1
ATOM 6299 C C . ALA B 1 181 ? 14.685 -40.202 49.484 1.00 51.03 180 ALA B C 1
ATOM 6300 O O . ALA B 1 181 ? 15.207 -41.270 49.256 1.00 51.76 180 ALA B O 1
ATOM 6302 N N . ILE B 1 182 ? 14.581 -39.248 48.573 1.00 49.87 181 ILE B N 1
ATOM 6303 C CA . ILE B 1 182 ? 15.090 -39.487 47.246 1.00 49.05 181 ILE B CA 1
ATOM 6304 C C . ILE B 1 182 ? 16.568 -39.785 47.269 1.00 48.30 181 ILE B C 1
ATOM 6305 O O . ILE B 1 182 ? 17.014 -40.697 46.587 1.00 48.85 181 ILE B O 1
ATOM 6310 N N . VAL B 1 183 ? 17.336 -39.018 48.047 1.00 47.54 182 VAL B N 1
ATOM 6311 C CA . VAL B 1 183 ? 18.760 -39.262 48.076 1.00 47.91 182 VAL B CA 1
ATOM 6312 C C . VAL B 1 183 ? 19.095 -40.599 48.791 1.00 49.15 182 VAL B C 1
ATOM 6313 O O . VAL B 1 183 ? 19.985 -41.301 48.325 1.00 48.46 182 VAL B O 1
ATOM 6317 N N . MET B 1 184 ? 18.382 -40.963 49.861 1.00 50.11 183 MET B N 1
ATOM 6318 C CA . MET B 1 184 ? 18.606 -42.292 50.461 1.00 53.75 183 MET B CA 1
ATOM 6319 C C . MET B 1 184 ? 18.368 -43.437 49.449 1.00 55.23 183 MET B C 1
ATOM 6320 O O . MET B 1 184 ? 19.147 -44.403 49.398 1.00 56.63 183 MET B O 1
ATOM 6325 N N . ARG B 1 185 ? 17.306 -43.308 48.642 1.00 55.70 184 ARG B N 1
ATOM 6326 C CA . ARG B 1 185 ? 16.872 -44.369 47.725 1.00 55.93 184 ARG B CA 1
ATOM 6327 C C . ARG B 1 185 ? 17.745 -44.413 46.514 1.00 55.54 184 ARG B C 1
ATOM 6328 O O . ARG B 1 185 ? 17.681 -45.349 45.758 1.00 57.71 184 ARG B O 1
ATOM 6336 N N . SER B 1 186 ? 18.542 -43.381 46.314 1.00 54.25 185 SER B N 1
ATOM 6337 C CA . SER B 1 186 ? 19.163 -43.109 45.025 1.00 54.44 185 SER B CA 1
ATOM 6338 C C . SER B 1 186 ? 20.302 -44.088 44.723 1.00 54.43 185 SER B C 1
ATOM 6339 O O . SER B 1 186 ? 20.784 -44.160 43.593 1.00 54.28 185 SER B O 1
ATOM 6342 N N . GLY B 1 187 ? 20.744 -44.816 45.733 1.00 54.00 186 GLY B N 1
ATOM 6343 C CA . GLY B 1 187 ? 21.881 -45.693 45.556 1.00 54.72 186 GLY B CA 1
ATOM 6344 C C . GLY B 1 187 ? 23.216 -44.987 45.691 1.00 53.89 186 GLY B C 1
ATOM 6345 O O . GLY B 1 187 ? 24.268 -45.603 45.576 1.00 54.94 186 GLY B O 1
ATOM 6346 N N . TRP B 1 188 ? 23.177 -43.692 45.999 1.00 52.37 187 TRP B N 1
ATOM 6347 C CA . TRP B 1 188 ? 24.378 -42.878 46.134 1.00 49.75 187 TRP B CA 1
ATOM 6348 C C . TRP B 1 188 ? 25.116 -43.178 47.397 1.00 50.05 187 TRP B C 1
ATOM 6349 O O . TRP B 1 188 ? 24.531 -43.293 48.486 1.00 49.49 187 TRP B O 1
ATOM 6360 N N . GLN B 1 189 ? 26.430 -43.239 47.249 1.00 49.87 188 GLN B N 1
ATOM 6361 C CA . GLN B 1 189 ? 27.280 -43.452 48.362 1.00 50.75 188 GLN B CA 1
ATOM 6362 C C . GLN B 1 189 ? 27.963 -42.127 48.868 1.00 48.77 188 GLN B C 1
ATOM 6363 O O . GLN B 1 189 ? 28.779 -41.495 48.159 1.00 46.93 188 GLN B O 1
ATOM 6369 N N . PRO B 1 190 ? 27.623 -41.716 50.099 1.00 47.50 189 PRO B N 1
ATOM 6370 C CA . PRO B 1 190 ? 28.189 -40.501 50.684 1.00 46.08 189 PRO B CA 1
ATOM 6371 C C . PRO B 1 190 ? 29.714 -40.583 50.651 1.00 45.60 189 PRO B C 1
ATOM 6372 O O . PRO B 1 190 ? 30.297 -41.616 51.044 1.00 45.33 189 PRO B O 1
ATOM 6376 N N . GLY B 1 191 ? 30.348 -39.512 50.173 1.00 44.45 190 GLY B N 1
ATOM 6377 C CA . GLY B 1 191 ? 31.774 -39.493 50.002 1.00 43.81 190 GLY B CA 1
ATOM 6378 C C . GLY B 1 191 ? 32.176 -39.723 48.568 1.00 44.97 190 GLY B C 1
ATOM 6379 O O . GLY B 1 191 ? 33.352 -39.777 48.260 1.00 46.48 190 GLY B O 1
ATOM 6380 N N . THR B 1 192 ? 31.214 -39.859 47.675 1.00 44.55 191 THR B N 1
ATOM 6381 C CA . THR B 1 192 ? 31.521 -39.955 46.259 1.00 46.09 191 THR B CA 1
ATOM 6382 C C . THR B 1 192 ? 30.817 -38.794 45.541 1.00 47.07 191 THR B C 1
ATOM 6383 O O . THR B 1 192 ? 29.853 -38.219 46.068 1.00 47.54 191 THR B O 1
ATOM 6387 N N . PRO B 1 193 ? 31.282 -38.424 44.342 1.00 47.65 192 PRO B N 1
ATOM 6388 C CA . PRO B 1 193 ? 30.658 -37.292 43.662 1.00 47.15 192 PRO B CA 1
ATOM 6389 C C . PRO B 1 193 ? 29.163 -37.432 43.460 1.00 46.83 192 PRO B C 1
ATOM 6390 O O . PRO B 1 193 ? 28.687 -38.517 43.146 1.00 47.27 192 PRO B O 1
ATOM 6394 N N . LEU B 1 194 ? 28.444 -36.335 43.656 1.00 45.39 193 LEU B N 1
ATOM 6395 C CA . LEU B 1 194 ? 27.028 -36.297 43.411 1.00 45.66 193 LEU B CA 1
ATOM 6396 C C . LEU B 1 194 ? 26.728 -35.122 42.489 1.00 45.82 193 LEU B C 1
ATOM 6397 O O . LEU B 1 194 ? 27.085 -33.990 42.790 1.00 45.34 193 LEU B O 1
ATOM 6402 N N . LEU B 1 195 ? 26.098 -35.415 41.352 1.00 46.43 194 LEU B N 1
ATOM 6403 C CA . LEU B 1 195 ? 25.883 -34.424 40.331 1.00 47.59 194 LEU B CA 1
ATOM 6404 C C . LEU B 1 195 ? 24.426 -34.368 39.882 1.00 48.54 194 LEU B C 1
ATOM 6405 O O . LEU B 1 195 ? 23.810 -35.414 39.602 1.00 48.96 194 LEU B O 1
ATOM 6410 N N . ASP B 1 196 ? 23.904 -33.141 39.781 1.00 48.32 195 ASP B N 1
ATOM 6411 C CA . ASP B 1 196 ? 22.540 -32.894 39.342 1.00 48.53 195 ASP B CA 1
ATOM 6412 C C . ASP B 1 196 ? 22.548 -31.795 38.277 1.00 48.54 195 ASP B C 1
ATOM 6413 O O . ASP B 1 196 ? 22.821 -30.647 38.565 1.00 49.24 195 ASP B O 1
ATOM 6418 N N . PRO B 1 197 ? 22.294 -32.157 37.004 1.00 49.93 196 PRO B N 1
ATOM 6419 C CA . PRO B 1 197 ? 22.365 -31.185 35.913 1.00 49.70 196 PRO B CA 1
ATOM 6420 C C . PRO B 1 197 ? 21.026 -30.488 35.589 1.00 50.72 196 PRO B C 1
ATOM 6421 O O . PRO B 1 197 ? 20.908 -29.756 34.593 1.00 50.78 196 PRO B O 1
ATOM 6425 N N . MET B 1 198 ? 20.025 -30.710 36.431 1.00 50.30 197 MET B N 1
ATOM 6426 C CA . MET B 1 198 ? 18.754 -30.030 36.315 1.00 50.61 197 MET B CA 1
ATOM 6427 C C . MET B 1 198 ? 18.311 -29.741 37.725 1.00 50.13 197 MET B C 1
ATOM 6428 O O . MET B 1 198 ? 17.219 -30.136 38.132 1.00 50.45 197 MET B O 1
ATOM 6433 N N . CYS B 1 199 ? 19.134 -28.986 38.447 1.00 49.35 198 CYS B N 1
ATOM 6434 C CA . CYS B 1 199 ? 19.041 -28.971 39.895 1.00 50.25 198 CYS B CA 1
ATOM 6435 C C . CYS B 1 199 ? 17.980 -28.064 40.515 1.00 50.77 198 CYS B C 1
ATOM 6436 O O . CYS B 1 199 ? 17.592 -28.260 41.683 1.00 51.20 198 CYS B O 1
ATOM 6439 N N . GLY B 1 200 ? 17.496 -27.084 39.752 1.00 51.70 199 GLY B N 1
ATOM 6440 C CA . GLY B 1 200 ? 16.518 -26.136 40.285 1.00 51.32 199 GLY B CA 1
ATOM 6441 C C . GLY B 1 200 ? 17.020 -25.445 41.551 1.00 50.28 199 GLY B C 1
ATOM 6442 O O . GLY B 1 200 ? 18.155 -24.978 41.602 1.00 48.27 199 GLY B O 1
ATOM 6443 N N . SER B 1 201 ? 16.153 -25.420 42.567 1.00 50.81 200 SER B N 1
ATOM 6444 C CA . SER B 1 201 ? 16.393 -24.782 43.885 1.00 49.99 200 SER B CA 1
ATOM 6445 C C . SER B 1 201 ? 17.543 -25.504 44.591 1.00 48.36 200 SER B C 1
ATOM 6446 O O . SER B 1 201 ? 18.090 -24.965 45.592 1.00 46.95 200 SER B O 1
ATOM 6449 N N . GLY B 1 202 ? 17.861 -26.720 44.109 1.00 46.29 201 GLY B N 1
ATOM 6450 C CA . GLY B 1 202 ? 19.057 -27.460 44.551 1.00 43.87 201 GLY B CA 1
ATOM 6451 C C . GLY B 1 202 ? 18.827 -28.276 45.792 1.00 42.89 201 GLY B C 1
ATOM 6452 O O . GLY B 1 202 ? 19.751 -28.780 46.379 1.00 41.46 201 GLY B O 1
ATOM 6453 N N . THR B 1 203 ? 17.578 -28.396 46.207 1.00 44.36 202 THR B N 1
ATOM 6454 C CA . THR B 1 203 ? 17.235 -29.165 47.399 1.00 45.18 202 THR B CA 1
ATOM 6455 C C . THR B 1 203 ? 17.791 -30.570 47.441 1.00 45.92 202 THR B C 1
ATOM 6456 O O . THR B 1 203 ? 18.156 -31.035 48.530 1.00 45.84 202 THR B O 1
ATOM 6460 N N . LEU B 1 204 ? 17.862 -31.280 46.299 1.00 47.51 203 LEU B N 1
ATOM 6461 C CA . LEU B 1 204 ? 18.392 -32.677 46.332 1.00 48.73 203 LEU B CA 1
ATOM 6462 C C . LEU B 1 204 ? 19.869 -32.703 46.763 1.00 47.44 203 LEU B C 1
ATOM 6463 O O . LEU B 1 204 ? 20.261 -33.485 47.627 1.00 46.59 203 LEU B O 1
ATOM 6468 N N . LEU B 1 205 ? 20.684 -31.848 46.145 1.00 46.48 204 LEU B N 1
ATOM 6469 C CA . LEU B 1 205 ? 22.063 -31.721 46.558 1.00 45.99 204 LEU B CA 1
ATOM 6470 C C . LEU B 1 205 ? 22.188 -31.225 48.020 1.00 44.76 204 LEU B C 1
ATOM 6471 O O . LEU B 1 205 ? 22.983 -31.727 48.818 1.00 42.84 204 LEU B O 1
ATOM 6476 N N . ILE B 1 206 ? 21.349 -30.286 48.401 1.00 45.08 205 ILE B N 1
ATOM 6477 C CA . ILE B 1 206 ? 21.494 -29.716 49.743 1.00 44.55 205 ILE B CA 1
ATOM 6478 C C . ILE B 1 206 ? 21.204 -30.764 50.788 1.00 44.55 205 ILE B C 1
ATOM 6479 O O . ILE B 1 206 ? 22.006 -30.922 51.754 1.00 44.93 205 ILE B O 1
ATOM 6484 N N . GLU B 1 207 ? 20.078 -31.478 50.620 1.00 44.93 206 GLU B N 1
ATOM 6485 C CA . GLU B 1 207 ? 19.726 -32.569 51.529 1.00 44.94 206 GLU B CA 1
ATOM 6486 C C . GLU B 1 207 ? 20.839 -33.626 51.564 1.00 44.02 206 GLU B C 1
ATOM 6487 O O . GLU B 1 207 ? 21.286 -34.066 52.647 1.00 44.01 206 GLU B O 1
ATOM 6493 N N . ALA B 1 208 ? 21.328 -33.983 50.390 1.00 42.70 207 ALA B N 1
ATOM 6494 C CA . ALA B 1 208 ? 22.453 -34.956 50.285 1.00 41.52 207 ALA B CA 1
ATOM 6495 C C . ALA B 1 208 ? 23.707 -34.512 51.070 1.00 40.13 207 ALA B C 1
ATOM 6496 O O . ALA B 1 208 ? 24.355 -35.258 51.812 1.00 40.03 207 ALA B O 1
ATOM 6498 N N . ALA B 1 209 ? 24.060 -33.273 50.874 1.00 39.23 208 ALA B N 1
ATOM 6499 C CA . ALA B 1 209 ? 25.256 -32.693 51.513 1.00 39.31 208 ALA B CA 1
ATOM 6500 C C . ALA B 1 209 ? 25.115 -32.577 53.021 1.00 38.48 208 ALA B C 1
ATOM 6501 O O . ALA B 1 209 ? 26.056 -32.807 53.741 1.00 39.70 208 ALA B O 1
ATOM 6503 N N . MET B 1 210 ? 23.927 -32.282 53.500 1.00 38.50 209 MET B N 1
ATOM 6504 C CA . MET B 1 210 ? 23.673 -32.297 54.921 1.00 38.60 209 MET B CA 1
ATOM 6505 C C . MET B 1 210 ? 23.756 -33.704 55.487 1.00 39.94 209 MET B C 1
ATOM 6506 O O . MET B 1 210 ? 24.282 -33.915 56.560 1.00 39.43 209 MET B O 1
ATOM 6511 N N . LEU B 1 211 ? 23.277 -34.687 54.725 1.00 42.89 210 LEU B N 1
ATOM 6512 C CA . LEU B 1 211 ? 23.284 -36.052 55.173 1.00 42.71 210 LEU B CA 1
ATOM 6513 C C . LEU B 1 211 ? 24.720 -36.505 55.204 1.00 41.14 210 LEU B C 1
ATOM 6514 O O . LEU B 1 211 ? 25.203 -36.986 56.257 1.00 40.47 210 LEU B O 1
ATOM 6519 N N . ALA B 1 212 ? 25.424 -36.291 54.093 1.00 40.72 211 ALA B N 1
ATOM 6520 C CA . ALA B 1 212 ? 26.843 -36.719 54.013 1.00 41.55 211 ALA B CA 1
ATOM 6521 C C . ALA B 1 212 ? 27.798 -36.132 55.062 1.00 42.04 211 ALA B C 1
ATOM 6522 O O . ALA B 1 212 ? 28.766 -36.758 55.409 1.00 44.23 211 ALA B O 1
ATOM 6524 N N . THR B 1 213 ? 27.562 -34.921 55.556 1.00 42.61 212 THR B N 1
ATOM 6525 C CA . THR B 1 213 ? 28.508 -34.284 56.446 1.00 41.04 212 THR B CA 1
ATOM 6526 C C . THR B 1 213 ? 27.932 -34.286 57.837 1.00 40.93 212 THR B C 1
ATOM 6527 O O . THR B 1 213 ? 28.291 -33.450 58.626 1.00 39.35 212 THR B O 1
ATOM 6531 N N . ASP B 1 214 ? 26.994 -35.185 58.126 1.00 40.93 213 ASP B N 1
ATOM 6532 C CA . ASP B 1 214 ? 26.525 -35.352 59.520 1.00 41.37 213 ASP B CA 1
ATOM 6533 C C . ASP B 1 214 ? 25.922 -34.038 60.073 1.00 41.19 213 ASP B C 1
ATOM 6534 O O . ASP B 1 214 ? 26.030 -33.712 61.255 1.00 39.40 213 ASP B O 1
ATOM 6539 N N . ARG B 1 215 ? 25.217 -33.312 59.195 1.00 41.61 214 ARG B N 1
ATOM 6540 C CA . ARG B 1 215 ? 24.627 -32.065 59.584 1.00 40.62 214 ARG B CA 1
ATOM 6541 C C . ARG B 1 215 ? 23.125 -32.227 59.817 1.00 39.83 214 ARG B C 1
ATOM 6542 O O . ARG B 1 215 ? 22.354 -32.477 58.883 1.00 40.71 214 ARG B O 1
ATOM 6550 N N . ALA B 1 216 ? 22.730 -32.007 61.060 1.00 38.01 215 ALA B N 1
ATOM 6551 C CA . ALA B 1 216 ? 21.369 -32.278 61.518 1.00 39.05 215 ALA B CA 1
ATOM 6552 C C . ALA B 1 216 ? 20.342 -31.400 60.864 1.00 38.68 215 ALA B C 1
ATOM 6553 O O . ALA B 1 216 ? 20.504 -30.203 60.780 1.00 38.93 215 ALA B O 1
ATOM 6555 N N . PRO B 1 217 ? 19.237 -32.002 60.414 1.00 40.30 216 PRO B N 1
ATOM 6556 C CA . PRO B 1 217 ? 18.160 -31.167 59.813 1.00 39.88 216 PRO B CA 1
ATOM 6557 C C . PRO B 1 217 ? 17.738 -30.016 60.738 1.00 39.90 216 PRO B C 1
ATOM 6558 O O . PRO B 1 217 ? 17.404 -28.898 60.274 1.00 39.90 216 PRO B O 1
ATOM 6562 N N . GLY B 1 218 ? 17.762 -30.250 62.047 1.00 38.48 217 GLY B N 1
ATOM 6563 C CA . GLY B 1 218 ? 17.435 -29.151 62.956 1.00 38.50 217 GLY B CA 1
ATOM 6564 C C . GLY B 1 218 ? 18.540 -28.225 63.374 1.00 38.72 217 GLY B C 1
ATOM 6565 O O . GLY B 1 218 ? 18.333 -27.391 64.261 1.00 40.38 217 GLY B O 1
ATOM 6566 N N . LEU B 1 219 ? 19.735 -28.350 62.791 1.00 39.07 218 LEU B N 1
ATOM 6567 C CA . LEU B 1 219 ? 20.870 -27.579 63.274 1.00 38.00 218 LEU B CA 1
ATOM 6568 C C . LEU B 1 219 ? 20.502 -26.115 63.132 1.00 39.36 218 LEU B C 1
ATOM 6569 O O . LEU B 1 219 ? 20.751 -25.294 64.049 1.00 39.54 218 LEU B O 1
ATOM 6574 N N . HIS B 1 220 ? 19.980 -25.770 61.949 1.00 38.39 219 HIS B N 1
ATOM 6575 C CA . HIS B 1 220 ? 19.778 -24.372 61.639 1.00 38.81 219 HIS B CA 1
ATOM 6576 C C . HIS B 1 220 ? 18.292 -23.995 61.760 1.00 40.89 219 HIS B C 1
ATOM 6577 O O . HIS B 1 220 ? 17.891 -22.965 61.255 1.00 40.52 219 HIS B O 1
ATOM 6584 N N . ARG B 1 221 ? 17.476 -24.797 62.441 1.00 42.91 220 ARG B N 1
ATOM 6585 C CA . ARG B 1 221 ? 16.134 -24.313 62.797 1.00 46.52 220 ARG B CA 1
ATOM 6586 C C . ARG B 1 221 ? 16.091 -23.267 63.903 1.00 48.16 220 ARG B C 1
ATOM 6587 O O . ARG B 1 221 ? 16.854 -23.343 64.864 1.00 49.98 220 ARG B O 1
ATOM 6595 N N . GLY B 1 222 ? 15.176 -22.310 63.751 1.00 49.93 221 GLY B N 1
ATOM 6596 C CA . GLY B 1 222 ? 15.028 -21.178 64.616 1.00 51.32 221 GLY B CA 1
ATOM 6597 C C . GLY B 1 222 ? 13.987 -21.356 65.715 1.00 53.69 221 GLY B C 1
ATOM 6598 O O . GLY B 1 222 ? 14.069 -20.677 66.729 1.00 54.16 221 GLY B O 1
ATOM 6599 N N . ARG B 1 223 ? 13.003 -22.238 65.533 1.00 54.89 222 ARG B N 1
ATOM 6600 C CA . ARG B 1 223 ? 12.017 -22.467 66.593 1.00 56.94 222 ARG B CA 1
ATOM 6601 C C . ARG B 1 223 ? 11.410 -23.846 66.686 1.00 56.80 222 ARG B C 1
ATOM 6602 O O . ARG B 1 223 ? 11.259 -24.571 65.705 1.00 55.88 222 ARG B O 1
ATOM 6610 N N . TRP B 1 224 ? 11.058 -24.185 67.915 1.00 57.28 223 TRP B N 1
ATOM 6611 C CA . TRP B 1 224 ? 10.537 -25.489 68.230 1.00 57.94 223 TRP B CA 1
ATOM 6612 C C . TRP B 1 224 ? 9.257 -25.308 68.996 1.00 60.10 223 TRP B C 1
ATOM 6613 O O . TRP B 1 224 ? 8.887 -24.187 69.395 1.00 61.06 223 TRP B O 1
ATOM 6624 N N . GLY B 1 225 ? 8.589 -26.431 69.204 1.00 62.26 224 GLY B N 1
ATOM 6625 C CA . GLY B 1 225 ? 7.283 -26.468 69.839 1.00 64.86 224 GLY B CA 1
ATOM 6626 C C . GLY B 1 225 ? 7.362 -26.711 71.320 1.00 66.17 224 GLY B C 1
ATOM 6627 O O . GLY B 1 225 ? 6.332 -26.684 71.987 1.00 68.39 224 GLY B O 1
ATOM 6628 N N . PHE B 1 226 ? 8.570 -26.919 71.846 1.00 66.27 225 PHE B N 1
ATOM 6629 C CA . PHE B 1 226 ? 8.745 -27.311 73.261 1.00 67.44 225 PHE B CA 1
ATOM 6630 C C . PHE B 1 226 ? 9.146 -26.182 74.208 1.00 68.63 225 PHE B C 1
ATOM 6631 O O . PHE B 1 226 ? 9.112 -26.347 75.435 1.00 68.69 225 PHE B O 1
ATOM 6639 N N . SER B 1 227 ? 9.536 -25.049 73.637 1.00 69.94 226 SER B N 1
ATOM 6640 C CA . SER B 1 227 ? 10.016 -23.921 74.436 1.00 72.17 226 SER B CA 1
ATOM 6641 C C . SER B 1 227 ? 8.983 -23.391 75.451 1.00 73.58 226 SER B C 1
ATOM 6642 O O . SER B 1 227 ? 9.367 -23.016 76.562 1.00 74.59 226 SER B O 1
ATOM 6645 N N . GLY B 1 228 ? 7.698 -23.379 75.087 1.00 74.68 227 GLY B N 1
ATOM 6646 C CA . GLY B 1 228 ? 6.633 -22.924 76.005 1.00 76.24 227 GLY B CA 1
ATOM 6647 C C . GLY B 1 228 ? 6.266 -23.863 77.150 1.00 76.79 227 GLY B C 1
ATOM 6648 O O . GLY B 1 228 ? 5.701 -23.433 78.165 1.00 77.55 227 GLY B O 1
ATOM 6649 N N . TRP B 1 229 ? 6.595 -25.141 76.968 1.00 76.50 228 TRP B N 1
ATOM 6650 C CA . TRP B 1 229 ? 6.198 -26.249 77.834 1.00 77.28 228 TRP B CA 1
ATOM 6651 C C . TRP B 1 229 ? 7.031 -26.348 79.110 1.00 76.68 228 TRP B C 1
ATOM 6652 O O . TRP B 1 229 ? 8.244 -26.175 79.092 1.00 75.56 228 TRP B O 1
ATOM 6663 N N . ALA B 1 230 ? 6.370 -26.644 80.224 1.00 77.83 229 ALA B N 1
ATOM 6664 C CA . ALA B 1 230 ? 7.055 -26.706 81.521 1.00 77.77 229 ALA B CA 1
ATOM 6665 C C . ALA B 1 230 ? 7.812 -28.016 81.738 1.00 77.07 229 ALA B C 1
ATOM 6666 O O . ALA B 1 230 ? 8.722 -28.077 82.565 1.00 76.80 229 ALA B O 1
ATOM 6668 N N . GLN B 1 231 ? 7.432 -29.060 81.006 1.00 76.51 230 GLN B N 1
ATOM 6669 C CA . GLN B 1 231 ? 8.141 -30.319 81.071 1.00 75.84 230 GLN B CA 1
ATOM 6670 C C . GLN B 1 231 ? 9.460 -30.304 80.279 1.00 73.76 230 GLN B C 1
ATOM 6671 O O . GLN B 1 231 ? 10.217 -31.273 80.303 1.00 73.78 230 GLN B O 1
ATOM 6677 N N . HIS B 1 232 ? 9.729 -29.205 79.578 1.00 71.62 231 HIS B N 1
ATOM 6678 C CA . HIS B 1 232 ? 10.933 -29.041 78.779 1.00 68.84 231 HIS B CA 1
ATOM 6679 C C . HIS B 1 232 ? 12.204 -29.226 79.626 1.00 67.54 231 HIS B C 1
ATOM 6680 O O . HIS B 1 232 ? 12.247 -28.803 80.772 1.00 67.56 231 HIS B O 1
ATOM 6687 N N . ASP B 1 233 ? 13.228 -29.871 79.081 1.00 65.59 232 ASP B N 1
ATOM 6688 C CA . ASP B 1 233 ? 14.440 -30.121 79.873 1.00 64.64 232 ASP B CA 1
ATOM 6689 C C . ASP B 1 233 ? 15.619 -29.483 79.155 1.00 62.35 232 ASP B C 1
ATOM 6690 O O . ASP B 1 233 ? 16.211 -30.075 78.249 1.00 61.10 232 ASP B O 1
ATOM 6695 N N . GLU B 1 234 ? 15.954 -28.277 79.595 1.00 61.67 233 GLU B N 1
ATOM 6696 C CA . GLU B 1 234 ? 16.935 -27.451 78.937 1.00 60.80 233 GLU B CA 1
ATOM 6697 C C . GLU B 1 234 ? 18.295 -28.096 78.944 1.00 59.38 233 GLU B C 1
ATOM 6698 O O . GLU B 1 234 ? 19.043 -27.974 77.942 1.00 58.36 233 GLU B O 1
ATOM 6704 N N . ALA B 1 235 ? 18.629 -28.767 80.062 1.00 57.79 234 ALA B N 1
ATOM 6705 C CA . ALA B 1 235 ? 19.983 -29.333 80.235 1.00 56.57 234 ALA B CA 1
ATOM 6706 C C . ALA B 1 235 ? 20.272 -30.319 79.121 1.00 54.68 234 ALA B C 1
ATOM 6707 O O . ALA B 1 235 ? 21.329 -30.282 78.470 1.00 53.07 234 ALA B O 1
ATOM 6709 N N . ILE B 1 236 ? 19.278 -31.165 78.901 1.00 53.36 235 ILE B N 1
ATOM 6710 C CA . ILE B 1 236 ? 19.350 -32.229 77.913 1.00 52.26 235 ILE B CA 1
ATOM 6711 C C . ILE B 1 236 ? 19.261 -31.636 76.488 1.00 51.18 235 ILE B C 1
ATOM 6712 O O . ILE B 1 236 ? 19.995 -32.063 75.559 1.00 51.02 235 ILE B O 1
ATOM 6717 N N . TRP B 1 237 ? 18.386 -30.649 76.302 1.00 48.81 236 TRP B N 1
ATOM 6718 C CA . TRP B 1 237 ? 18.342 -29.989 75.003 1.00 47.33 236 TRP B CA 1
ATOM 6719 C C . TRP B 1 237 ? 19.735 -29.398 74.702 1.00 45.97 236 TRP B C 1
ATOM 6720 O O . TRP B 1 237 ? 20.257 -29.552 73.621 1.00 44.90 236 TRP B O 1
ATOM 6731 N N . GLN B 1 238 ? 20.325 -28.723 75.677 1.00 46.43 237 GLN B N 1
ATOM 6732 C CA . GLN B 1 238 ? 21.660 -28.135 75.520 1.00 46.57 237 GLN B CA 1
ATOM 6733 C C . GLN B 1 238 ? 22.718 -29.183 75.145 1.00 45.60 237 GLN B C 1
ATOM 6734 O O . GLN B 1 238 ? 23.461 -28.958 74.193 1.00 45.61 237 GLN B O 1
ATOM 6736 N N . GLU B 1 239 ? 22.775 -30.331 75.848 1.00 45.75 238 GLU B N 1
ATOM 6737 C CA . GLU B 1 239 ? 23.675 -31.401 75.390 1.00 46.29 238 GLU B CA 1
ATOM 6738 C C . GLU B 1 239 ? 23.376 -31.861 73.966 1.00 43.52 238 GLU B C 1
ATOM 6739 O O . GLU B 1 239 ? 24.300 -32.117 73.216 1.00 42.56 238 GLU B O 1
ATOM 6745 N N . VAL B 1 240 ? 22.107 -31.961 73.592 1.00 42.59 239 VAL B N 1
ATOM 6746 C CA . VAL B 1 240 ? 21.757 -32.379 72.207 1.00 43.94 239 VAL B CA 1
ATOM 6747 C C . VAL B 1 240 ? 22.278 -31.344 71.149 1.00 43.79 239 VAL B C 1
ATOM 6748 O O . VAL B 1 240 ? 22.813 -31.698 70.076 1.00 43.87 239 VAL B O 1
ATOM 6752 N N . LYS B 1 241 ? 22.138 -30.069 71.489 1.00 42.73 240 LYS B N 1
ATOM 6753 C CA . LYS B 1 241 ? 22.529 -29.018 70.596 1.00 41.61 240 LYS B CA 1
ATOM 6754 C C . LYS B 1 241 ? 24.057 -28.977 70.471 1.00 40.99 240 LYS B C 1
ATOM 6755 O O . LYS B 1 241 ? 24.573 -28.826 69.371 1.00 38.70 240 LYS B O 1
ATOM 6761 N N . ALA B 1 242 ? 24.778 -29.179 71.586 1.00 41.20 241 ALA B N 1
ATOM 6762 C CA . ALA B 1 242 ? 26.269 -29.195 71.505 1.00 41.70 241 ALA B CA 1
ATOM 6763 C C . ALA B 1 242 ? 26.803 -30.347 70.637 1.00 41.00 241 ALA B C 1
ATOM 6764 O O . ALA B 1 242 ? 27.750 -30.150 69.826 1.00 41.47 241 ALA B O 1
ATOM 6766 N N . GLU B 1 243 ? 26.223 -31.540 70.815 1.00 40.52 242 GLU B N 1
ATOM 6767 C CA . GLU B 1 243 ? 26.618 -32.716 70.018 1.00 41.19 242 GLU B CA 1
ATOM 6768 C C . GLU B 1 243 ? 26.311 -32.471 68.521 1.00 39.51 242 GLU B C 1
ATOM 6769 O O . GLU B 1 243 ? 27.164 -32.701 67.636 1.00 37.96 242 GLU B O 1
ATOM 6775 N N . ALA B 1 244 ? 25.138 -31.921 68.234 1.00 37.93 243 ALA B N 1
ATOM 6776 C CA . ALA B 1 244 ? 24.892 -31.487 66.835 1.00 38.58 243 ALA B CA 1
ATOM 6777 C C . ALA B 1 244 ? 25.958 -30.531 66.243 1.00 38.27 243 ALA B C 1
ATOM 6778 O O . ALA B 1 244 ? 26.413 -30.733 65.105 1.00 39.72 243 ALA B O 1
ATOM 6780 N N . GLN B 1 245 ? 26.394 -29.544 67.022 1.00 37.24 244 GLN B N 1
ATOM 6781 C CA . GLN B 1 245 ? 27.372 -28.584 66.568 1.00 37.93 244 GLN B CA 1
ATOM 6782 C C . GLN B 1 245 ? 28.655 -29.289 66.316 1.00 38.38 244 GLN B C 1
ATOM 6783 O O . GLN B 1 245 ? 29.239 -29.158 65.227 1.00 38.00 244 GLN B O 1
ATOM 6789 N N . THR B 1 246 ? 29.074 -30.081 67.311 1.00 38.68 245 THR B N 1
ATOM 6790 C CA . THR B 1 246 ? 30.327 -30.819 67.184 1.00 40.68 245 THR B CA 1
ATOM 6791 C C . THR B 1 246 ? 30.344 -31.731 65.978 1.00 39.80 245 THR B C 1
ATOM 6792 O O . THR B 1 246 ? 31.339 -31.803 65.277 1.00 41.62 245 THR B O 1
ATOM 6796 N N . ARG B 1 247 ? 29.257 -32.438 65.766 1.00 38.80 246 ARG B N 1
ATOM 6797 C CA . ARG B 1 247 ? 29.141 -33.419 64.674 1.00 40.76 246 ARG B CA 1
ATOM 6798 C C . ARG B 1 247 ? 29.130 -32.715 63.315 1.00 39.30 246 ARG B C 1
ATOM 6799 O O . ARG B 1 247 ? 29.763 -33.163 62.333 1.00 39.30 246 ARG B O 1
ATOM 6807 N N . ALA B 1 248 ? 28.438 -31.584 63.273 1.00 37.92 247 ALA B N 1
ATOM 6808 C CA . ALA B 1 248 ? 28.390 -30.813 62.021 1.00 39.02 247 ALA B CA 1
ATOM 6809 C C . ALA B 1 248 ? 29.794 -30.282 61.626 1.00 40.06 247 ALA B C 1
ATOM 6810 O O . ALA B 1 248 ? 30.221 -30.408 60.454 1.00 39.53 247 ALA B O 1
ATOM 6812 N N . ARG B 1 249 ? 30.493 -29.710 62.594 1.00 41.08 248 ARG B N 1
ATOM 6813 C CA . ARG B 1 249 ? 31.786 -29.108 62.328 1.00 44.93 248 ARG B CA 1
ATOM 6814 C C . ARG B 1 249 ? 32.806 -30.158 61.814 1.00 45.39 248 ARG B C 1
ATOM 6815 O O . ARG B 1 249 ? 33.457 -29.957 60.803 1.00 44.41 248 ARG B O 1
ATOM 6823 N N . LYS B 1 250 ? 32.856 -31.284 62.508 1.00 46.80 249 LYS B N 1
ATOM 6824 C CA . LYS B 1 250 ? 33.706 -32.383 62.167 1.00 48.46 249 LYS B CA 1
ATOM 6825 C C . LYS B 1 250 ? 33.339 -32.901 60.776 1.00 47.91 249 LYS B C 1
ATOM 6826 O O . LYS B 1 250 ? 34.225 -33.063 59.929 1.00 48.40 249 LYS B O 1
ATOM 6832 N N . GLY B 1 251 ? 32.041 -33.114 60.515 1.00 46.16 250 GLY B N 1
ATOM 6833 C CA . GLY B 1 251 ? 31.657 -33.650 59.221 1.00 45.96 250 GLY B CA 1
ATOM 6834 C C . GLY B 1 251 ? 31.983 -32.740 58.052 1.00 45.87 250 GLY B C 1
ATOM 6835 O O . GLY B 1 251 ? 32.462 -33.190 56.991 1.00 46.05 250 GLY B O 1
ATOM 6836 N N . LEU B 1 252 ? 31.722 -31.453 58.234 1.00 45.95 251 LEU B N 1
ATOM 6837 C CA . LEU B 1 252 ? 32.031 -30.472 57.189 1.00 47.41 251 LEU B CA 1
ATOM 6838 C C . LEU B 1 252 ? 33.542 -30.397 56.918 1.00 47.84 251 LEU B C 1
ATOM 6839 O O . LEU B 1 252 ? 33.968 -30.367 55.777 1.00 46.91 251 LEU B O 1
ATOM 6844 N N . ALA B 1 253 ? 34.339 -30.377 57.979 1.00 48.42 252 ALA B N 1
ATOM 6845 C CA . ALA B 1 253 ? 35.798 -30.198 57.843 1.00 50.50 252 ALA B CA 1
ATOM 6846 C C . ALA B 1 253 ? 36.487 -31.433 57.190 1.00 51.27 252 ALA B C 1
ATOM 6847 O O . ALA B 1 253 ? 37.488 -31.315 56.485 1.00 50.85 252 ALA B O 1
ATOM 6849 N N . GLU B 1 254 ? 35.928 -32.613 57.436 1.00 51.67 253 GLU B N 1
ATOM 6850 C CA . GLU B 1 254 ? 36.536 -33.866 56.966 1.00 53.66 253 GLU B CA 1
ATOM 6851 C C . GLU B 1 254 ? 36.148 -34.285 55.537 1.00 52.96 253 GLU B C 1
ATOM 6852 O O . GLU B 1 254 ? 36.803 -35.113 54.924 1.00 53.77 253 GLU B O 1
ATOM 6858 N N . TYR B 1 255 ? 35.091 -33.689 55.020 1.00 52.11 254 TYR B N 1
ATOM 6859 C CA . TYR B 1 255 ? 34.486 -34.172 53.789 1.00 52.23 254 TYR B CA 1
ATOM 6860 C C . TYR B 1 255 ? 35.376 -33.845 52.613 1.00 53.62 254 TYR B C 1
ATOM 6861 O O . TYR B 1 255 ? 35.853 -32.719 52.493 1.00 54.15 254 TYR B O 1
ATOM 6870 N N . SER B 1 256 ? 35.605 -34.816 51.743 1.00 54.89 255 SER B N 1
ATOM 6871 C CA . SER B 1 256 ? 36.559 -34.588 50.643 1.00 56.93 255 SER B CA 1
ATOM 6872 C C . SER B 1 256 ? 35.954 -34.858 49.280 1.00 56.57 255 SER B C 1
ATOM 6873 O O . SER B 1 256 ? 36.651 -34.779 48.278 1.00 59.72 255 SER B O 1
ATOM 6876 N N . SER B 1 257 ? 34.678 -35.194 49.193 1.00 54.27 256 SER B N 1
ATOM 6877 C CA . SER B 1 257 ? 34.138 -35.255 47.848 1.00 53.06 256 SER B CA 1
ATOM 6878 C C . SER B 1 257 ? 33.478 -33.893 47.500 1.00 51.37 256 SER B C 1
ATOM 6879 O O . SER B 1 257 ? 33.814 -32.908 48.082 1.00 51.38 256 SER B O 1
ATOM 6882 N N . HIS B 1 258 ? 32.573 -33.815 46.554 1.00 50.71 257 HIS B N 1
ATOM 6883 C CA . HIS B 1 258 ? 32.040 -32.505 46.155 1.00 49.66 257 HIS B CA 1
ATOM 6884 C C . HIS B 1 258 ? 30.669 -32.703 45.499 1.00 48.36 257 HIS B C 1
ATOM 6885 O O . HIS B 1 258 ? 30.340 -33.822 45.093 1.00 49.05 257 HIS B O 1
ATOM 6892 N N . PHE B 1 259 ? 29.871 -31.644 45.422 1.00 45.91 258 PHE B N 1
ATOM 6893 C CA . PHE B 1 259 ? 28.559 -31.698 44.820 1.00 44.92 258 PHE B CA 1
ATOM 6894 C C . PHE B 1 259 ? 28.569 -30.743 43.649 1.00 45.97 258 PHE B C 1
ATOM 6895 O O . PHE B 1 259 ? 29.139 -29.658 43.742 1.00 46.56 258 PHE B O 1
ATOM 6903 N N . TYR B 1 260 ? 27.959 -31.154 42.536 1.00 47.17 259 TYR B N 1
ATOM 6904 C CA . TYR B 1 260 ? 27.946 -30.349 41.307 1.00 46.89 259 TYR B CA 1
ATOM 6905 C C . TYR B 1 260 ? 26.533 -30.241 40.862 1.00 48.39 259 TYR B C 1
ATOM 6906 O O . TYR B 1 260 ? 25.864 -31.280 40.619 1.00 49.86 259 TYR B O 1
ATOM 6915 N N . GLY B 1 261 ? 26.091 -28.995 40.744 1.00 47.72 260 GLY B N 1
ATOM 6916 C CA . GLY B 1 261 ? 24.717 -28.639 40.511 1.00 47.85 260 GLY B CA 1
ATOM 6917 C C . GLY B 1 261 ? 24.608 -27.645 39.370 1.00 49.23 260 GLY B C 1
ATOM 6918 O O . GLY B 1 261 ? 25.431 -26.749 39.173 1.00 49.44 260 GLY B O 1
ATOM 6919 N N . SER B 1 262 ? 23.596 -27.823 38.561 1.00 49.82 261 SER B N 1
ATOM 6920 C CA . SER B 1 262 ? 23.588 -27.049 37.377 1.00 49.83 261 SER B CA 1
ATOM 6921 C C . SER B 1 262 ? 22.216 -27.140 36.753 1.00 50.71 261 SER B C 1
ATOM 6922 O O . SER B 1 262 ? 21.481 -28.129 37.019 1.00 49.69 261 SER B O 1
ATOM 6925 N N . ASP B 1 263 ? 21.879 -26.061 36.012 1.00 50.94 262 ASP B N 1
ATOM 6926 C CA . ASP B 1 263 ? 20.561 -25.777 35.489 1.00 52.26 262 ASP B CA 1
ATOM 6927 C C . ASP B 1 263 ? 20.704 -24.657 34.419 1.00 54.08 262 ASP B C 1
ATOM 6928 O O . ASP B 1 263 ? 21.638 -23.838 34.445 1.00 52.58 262 ASP B O 1
ATOM 6933 N N . SER B 1 264 ? 19.797 -24.663 33.442 1.00 56.43 263 SER B N 1
ATOM 6934 C CA . SER B 1 264 ? 19.853 -23.679 32.353 1.00 59.35 263 SER B CA 1
ATOM 6935 C C . SER B 1 264 ? 19.210 -22.338 32.731 1.00 59.60 263 SER B C 1
ATOM 6936 O O . SER B 1 264 ? 19.391 -21.332 32.036 1.00 62.23 263 SER B O 1
ATOM 6939 N N . ASP B 1 265 ? 18.416 -22.366 33.794 1.00 59.69 264 ASP B N 1
ATOM 6940 C CA . ASP B 1 265 ? 17.766 -21.212 34.344 1.00 60.45 264 ASP B CA 1
ATOM 6941 C C . ASP B 1 265 ? 18.651 -20.495 35.395 1.00 58.94 264 ASP B C 1
ATOM 6942 O O . ASP B 1 265 ? 18.857 -20.979 36.516 1.00 56.65 264 ASP B O 1
ATOM 6947 N N . ALA B 1 266 ? 19.161 -19.330 35.003 1.00 59.23 265 ALA B N 1
ATOM 6948 C CA . ALA B 1 266 ? 19.880 -18.422 35.900 1.00 58.69 265 ALA B CA 1
ATOM 6949 C C . ALA B 1 266 ? 19.158 -18.024 37.217 1.00 58.05 265 ALA B C 1
ATOM 6950 O O . ALA B 1 266 ? 19.769 -18.062 38.290 1.00 56.85 265 ALA B O 1
ATOM 6952 N N . ARG B 1 267 ? 17.879 -17.664 37.171 1.00 58.62 266 ARG B N 1
ATOM 6953 C CA . ARG B 1 267 ? 17.221 -17.305 38.450 1.00 58.41 266 ARG B CA 1
ATOM 6954 C C . ARG B 1 267 ? 17.186 -18.428 39.477 1.00 56.90 266 ARG B C 1
ATOM 6955 O O . ARG B 1 267 ? 17.369 -18.164 40.653 1.00 57.87 266 ARG B O 1
ATOM 6957 N N . VAL B 1 268 ? 17.031 -19.690 39.071 1.00 56.21 267 VAL B N 1
ATOM 6958 C CA . VAL B 1 268 ? 17.069 -20.779 40.076 1.00 54.29 267 VAL B CA 1
ATOM 6959 C C . VAL B 1 268 ? 18.452 -21.077 40.599 1.00 51.37 267 VAL B C 1
ATOM 6960 O O . VAL B 1 268 ? 18.578 -21.393 41.740 1.00 50.66 267 VAL B O 1
ATOM 6964 N N . ILE B 1 269 ? 19.471 -20.983 39.761 1.00 50.81 268 ILE B N 1
ATOM 6965 C CA . ILE B 1 269 ? 20.815 -21.172 40.204 1.00 50.30 268 ILE B CA 1
ATOM 6966 C C . ILE B 1 269 ? 21.099 -20.177 41.356 1.00 51.99 268 ILE B C 1
ATOM 6967 O O . ILE B 1 269 ? 21.553 -20.601 42.434 1.00 52.24 268 ILE B O 1
ATOM 6972 N N . GLN B 1 270 ? 20.745 -18.894 41.163 1.00 52.94 269 GLN B N 1
ATOM 6973 C CA . GLN B 1 270 ? 20.969 -17.858 42.172 1.00 52.94 269 GLN B CA 1
ATOM 6974 C C . GLN B 1 270 ? 20.265 -18.213 43.486 1.00 52.15 269 GLN B C 1
ATOM 6975 O O . GLN B 1 270 ? 20.813 -17.964 44.547 1.00 52.32 269 GLN B O 1
ATOM 6977 N N . ARG B 1 271 ? 19.056 -18.751 43.424 1.00 51.26 270 ARG B N 1
ATOM 6978 C CA . ARG B 1 271 ? 18.358 -19.119 44.638 1.00 50.89 270 ARG B CA 1
ATOM 6979 C C . ARG B 1 271 ? 19.023 -20.364 45.273 1.00 50.06 270 ARG B C 1
ATOM 6980 O O . ARG B 1 271 ? 19.018 -20.553 46.513 1.00 48.03 270 ARG B O 1
ATOM 6982 N N . ALA B 1 272 ? 19.583 -21.217 44.411 1.00 49.49 271 ALA B N 1
ATOM 6983 C CA . ALA B 1 272 ? 20.243 -22.427 44.892 1.00 48.84 271 ALA B CA 1
ATOM 6984 C C . ALA B 1 272 ? 21.577 -22.108 45.600 1.00 47.91 271 ALA B C 1
ATOM 6985 O O . ALA B 1 272 ? 21.870 -22.721 46.624 1.00 46.23 271 ALA B O 1
ATOM 6987 N N . ARG B 1 273 ? 22.369 -21.171 45.079 1.00 48.47 272 ARG B N 1
ATOM 6988 C CA . ARG B 1 273 ? 23.619 -20.883 45.760 1.00 49.42 272 ARG B CA 1
ATOM 6989 C C . ARG B 1 273 ? 23.247 -20.340 47.114 1.00 47.87 272 ARG B C 1
ATOM 6990 O O . ARG B 1 273 ? 23.871 -20.664 48.084 1.00 46.37 272 ARG B O 1
ATOM 6998 N N . THR B 1 274 ? 22.184 -19.565 47.197 1.00 48.90 273 THR B N 1
ATOM 6999 C CA . THR B 1 274 ? 21.942 -18.965 48.486 1.00 48.77 273 THR B CA 1
ATOM 7000 C C . THR B 1 274 ? 21.308 -19.872 49.528 1.00 47.03 273 THR B C 1
ATOM 7001 O O . THR B 1 274 ? 21.670 -19.788 50.724 1.00 46.75 273 THR B O 1
ATOM 7005 N N . ASN B 1 275 ? 20.426 -20.766 49.089 1.00 45.77 274 ASN B N 1
ATOM 7006 C CA . ASN B 1 275 ? 19.860 -21.778 49.973 1.00 45.26 274 ASN B CA 1
ATOM 7007 C C . ASN B 1 275 ? 20.980 -22.683 50.497 1.00 44.07 274 ASN B C 1
ATOM 7008 O O . ASN B 1 275 ? 20.919 -23.143 51.644 1.00 43.90 274 ASN B O 1
ATOM 7013 N N . ALA B 1 276 ? 21.988 -22.950 49.654 1.00 42.54 275 ALA B N 1
ATOM 7014 C CA . ALA B 1 276 ? 23.040 -23.895 50.034 1.00 41.73 275 ALA B CA 1
ATOM 7015 C C . ALA B 1 276 ? 23.939 -23.222 51.057 1.00 41.43 275 ALA B C 1
ATOM 7016 O O . ALA B 1 276 ? 24.435 -23.849 52.005 1.00 40.60 275 ALA B O 1
ATOM 7018 N N . ARG B 1 277 ? 24.133 -21.926 50.833 1.00 41.43 276 ARG B N 1
ATOM 7019 C CA . ARG B 1 277 ? 24.883 -21.087 51.725 1.00 41.54 276 ARG B CA 1
ATOM 7020 C C . ARG B 1 277 ? 24.181 -21.069 53.076 1.00 40.95 276 ARG B C 1
ATOM 7021 O O . ARG B 1 277 ? 24.779 -21.392 54.082 1.00 41.03 276 ARG B O 1
ATOM 7029 N N . LEU B 1 278 ? 22.873 -20.802 53.109 1.00 40.54 277 LEU B N 1
ATOM 7030 C CA . LEU B 1 278 ? 22.208 -20.756 54.395 1.00 40.01 277 LEU B CA 1
ATOM 7031 C C . LEU B 1 278 ? 22.238 -22.071 55.136 1.00 40.65 277 LEU B C 1
ATOM 7032 O O . LEU B 1 278 ? 22.022 -22.062 56.355 1.00 40.91 277 LEU B O 1
ATOM 7037 N N . ALA B 1 279 ? 22.422 -23.194 54.385 1.00 39.89 278 ALA B N 1
ATOM 7038 C CA . ALA B 1 279 ? 22.394 -24.517 54.915 1.00 40.61 278 ALA B CA 1
ATOM 7039 C C . ALA B 1 279 ? 23.648 -24.882 55.733 1.00 41.04 278 ALA B C 1
ATOM 7040 O O . ALA B 1 279 ? 23.658 -25.891 56.439 1.00 40.01 278 ALA B O 1
ATOM 7042 N N . GLY B 1 280 ? 24.700 -24.100 55.555 1.00 42.66 279 GLY B N 1
ATOM 7043 C CA . GLY B 1 280 ? 25.940 -24.307 56.246 1.00 43.46 279 GLY B CA 1
ATOM 7044 C C . GLY B 1 280 ? 26.956 -24.988 55.354 1.00 44.61 279 GLY B C 1
ATOM 7045 O O . GLY B 1 280 ? 28.121 -25.077 55.708 1.00 44.59 279 GLY B O 1
ATOM 7046 N N . ILE B 1 281 ? 26.549 -25.387 54.159 1.00 45.37 280 ILE B N 1
ATOM 7047 C CA . ILE B 1 281 ? 27.282 -26.386 53.390 1.00 46.45 280 ILE B CA 1
ATOM 7048 C C . ILE B 1 281 ? 27.720 -25.871 52.041 1.00 47.53 280 ILE B C 1
ATOM 7049 O O . ILE B 1 281 ? 28.118 -26.635 51.123 1.00 46.64 280 ILE B O 1
ATOM 7054 N N . GLY B 1 282 ? 27.587 -24.560 51.894 1.00 46.88 281 GLY B N 1
ATOM 7055 C CA . GLY B 1 282 ? 27.747 -23.958 50.607 1.00 47.57 281 GLY B CA 1
ATOM 7056 C C . GLY B 1 282 ? 29.104 -24.188 49.965 1.00 48.04 281 GLY B C 1
ATOM 7057 O O . GLY B 1 282 ? 29.176 -24.305 48.747 1.00 50.06 281 GLY B O 1
ATOM 7058 N N . GLU B 1 283 ? 30.173 -24.301 50.734 1.00 47.17 282 GLU B N 1
ATOM 7059 C CA . GLU B 1 283 ? 31.486 -24.577 50.115 1.00 47.58 282 GLU B CA 1
ATOM 7060 C C . GLU B 1 283 ? 31.625 -25.979 49.487 1.00 48.00 282 GLU B C 1
ATOM 7061 O O . GLU B 1 283 ? 32.593 -26.225 48.770 1.00 49.02 282 GLU B O 1
ATOM 7063 N N . LEU B 1 284 ? 30.696 -26.908 49.744 1.00 45.78 283 LEU B N 1
ATOM 7064 C CA . LEU B 1 284 ? 30.878 -28.218 49.167 1.00 45.87 283 LEU B CA 1
ATOM 7065 C C . LEU B 1 284 ? 30.150 -28.364 47.825 1.00 46.72 283 LEU B C 1
ATOM 7066 O O . LEU B 1 284 ? 30.194 -29.419 47.194 1.00 45.82 283 LEU B O 1
ATOM 7071 N N . ILE B 1 285 ? 29.419 -27.328 47.429 1.00 47.78 284 ILE B N 1
ATOM 7072 C CA . ILE B 1 285 ? 28.641 -27.412 46.234 1.00 49.30 284 ILE B CA 1
ATOM 7073 C C . ILE B 1 285 ? 28.985 -26.261 45.329 1.00 51.10 284 ILE B C 1
ATOM 7074 O O . ILE B 1 285 ? 29.047 -25.128 45.778 1.00 50.96 284 ILE B O 1
ATOM 7079 N N . THR B 1 286 ? 29.189 -26.602 44.058 1.00 53.25 285 THR B N 1
ATOM 7080 C CA . THR B 1 286 ? 29.376 -25.664 42.959 1.00 54.63 285 THR B CA 1
ATOM 7081 C C . THR B 1 286 ? 28.135 -25.700 42.095 1.00 54.77 285 THR B C 1
ATOM 7082 O O . THR B 1 286 ? 27.766 -26.745 41.562 1.00 54.78 285 THR B O 1
ATOM 7086 N N . PHE B 1 287 ? 27.509 -24.556 41.915 1.00 55.50 286 PHE B N 1
ATOM 7087 C CA . PHE B 1 287 ? 26.431 -24.432 40.928 1.00 56.00 286 PHE B CA 1
ATOM 7088 C C . PHE B 1 287 ? 26.895 -23.665 39.723 1.00 57.87 286 PHE B C 1
ATOM 7089 O O . PHE B 1 287 ? 27.754 -22.800 39.869 1.00 58.43 286 PHE B O 1
ATOM 7097 N N . GLU B 1 288 ? 26.335 -24.017 38.556 1.00 59.00 287 GLU B N 1
ATOM 7098 C CA . GLU B 1 288 ? 26.549 -23.354 37.255 1.00 61.32 287 GLU B CA 1
ATOM 7099 C C . GLU B 1 288 ? 25.233 -23.207 36.493 1.00 60.50 287 GLU B C 1
ATOM 7100 O O . GLU B 1 288 ? 24.321 -24.027 36.658 1.00 59.71 287 GLU B O 1
ATOM 7106 N N . VAL B 1 289 ? 25.120 -22.148 35.700 1.00 60.26 288 VAL B N 1
ATOM 7107 C CA . VAL B 1 289 ? 24.030 -22.093 34.742 1.00 61.58 288 VAL B CA 1
ATOM 7108 C C . VAL B 1 289 ? 24.612 -22.732 33.494 1.00 62.00 288 VAL B C 1
ATOM 7109 O O . VAL B 1 289 ? 25.584 -22.231 32.954 1.00 62.26 288 VAL B O 1
ATOM 7113 N N . LYS B 1 290 ? 24.112 -23.917 33.163 1.00 61.62 289 LYS B N 1
ATOM 7114 C CA . LYS B 1 290 ? 24.328 -24.528 31.857 1.00 63.97 289 LYS B CA 1
ATOM 7115 C C . LYS B 1 290 ? 23.184 -25.480 31.463 1.00 63.57 289 LYS B C 1
ATOM 7116 O O . LYS B 1 290 ? 22.374 -25.873 32.292 1.00 63.09 289 LYS B O 1
ATOM 7122 N N . ASP B 1 291 ? 23.088 -25.783 30.176 1.00 63.87 290 ASP B N 1
ATOM 7123 C CA . ASP B 1 291 ? 22.088 -26.698 29.686 1.00 63.61 290 ASP B CA 1
ATOM 7124 C C . ASP B 1 291 ? 22.666 -28.048 29.862 1.00 62.06 290 ASP B C 1
ATOM 7125 O O . ASP B 1 291 ? 23.879 -28.224 29.670 1.00 60.78 290 ASP B O 1
ATOM 7130 N N . VAL B 1 292 ? 21.819 -29.028 30.157 1.00 62.08 291 VAL B N 1
ATOM 7131 C CA . VAL B 1 292 ? 22.285 -30.436 30.029 1.00 63.34 291 VAL B CA 1
ATOM 7132 C C . VAL B 1 292 ? 22.978 -30.798 28.701 1.00 63.97 291 VAL B C 1
ATOM 7133 O O . VAL B 1 292 ? 23.871 -31.651 28.713 1.00 63.21 291 VAL B O 1
ATOM 7137 N N . ALA B 1 293 ? 22.634 -30.112 27.603 1.00 64.97 292 ALA B N 1
ATOM 7138 C CA . ALA B 1 293 ? 23.358 -30.283 26.326 1.00 67.72 292 ALA B CA 1
ATOM 7139 C C . ALA B 1 293 ? 24.885 -30.128 26.427 1.00 68.43 292 ALA B C 1
ATOM 7140 O O . ALA B 1 293 ? 25.610 -30.739 25.661 1.00 69.07 292 ALA B O 1
ATOM 7142 N N . GLN B 1 294 ? 25.364 -29.293 27.361 1.00 69.02 293 GLN B N 1
ATOM 7143 C CA . GLN B 1 294 ? 26.818 -29.047 27.556 1.00 69.20 293 GLN B CA 1
ATOM 7144 C C . GLN B 1 294 ? 27.397 -29.835 28.740 1.00 67.85 293 GLN B C 1
ATOM 7145 O O . GLN B 1 294 ? 28.501 -29.563 29.190 1.00 67.36 293 GLN B O 1
ATOM 7151 N N . LEU B 1 295 ? 26.660 -30.825 29.235 1.00 67.62 294 LEU B N 1
ATOM 7152 C CA . LEU B 1 295 ? 27.109 -31.555 30.431 1.00 66.35 294 LEU B CA 1
ATOM 7153 C C . LEU B 1 295 ? 28.414 -32.245 30.194 1.00 66.94 294 LEU B C 1
ATOM 7154 O O . LEU B 1 295 ? 28.626 -32.868 29.153 1.00 67.72 294 LEU B O 1
ATOM 7159 N N . THR B 1 296 ? 29.294 -32.125 31.171 1.00 67.25 295 THR B N 1
ATOM 7160 C CA . THR B 1 296 ? 30.604 -32.765 31.120 1.00 68.51 295 THR B CA 1
ATOM 7161 C C . THR B 1 296 ? 30.910 -33.398 32.474 1.00 67.25 295 THR B C 1
ATOM 7162 O O . THR B 1 296 ? 30.410 -32.951 33.489 1.00 65.51 295 THR B O 1
ATOM 7166 N N . ASN B 1 297 ? 31.695 -34.472 32.467 1.00 67.58 296 ASN B N 1
ATOM 7167 C CA . ASN B 1 297 ? 32.117 -35.100 33.694 1.00 66.18 296 ASN B CA 1
ATOM 7168 C C . ASN B 1 297 ? 33.223 -34.251 34.324 1.00 66.67 296 ASN B C 1
ATOM 7169 O O . ASN B 1 297 ? 34.297 -34.123 33.733 1.00 67.50 296 ASN B O 1
ATOM 7174 N N . PRO B 1 298 ? 32.973 -33.685 35.539 1.00 66.41 297 PRO B N 1
ATOM 7175 C CA . PRO B 1 298 ? 33.990 -32.803 36.127 1.00 66.88 297 PRO B CA 1
ATOM 7176 C C . PRO B 1 298 ? 35.208 -33.587 36.605 1.00 68.16 297 PRO B C 1
ATOM 7177 O O . PRO B 1 298 ? 36.252 -32.995 36.933 1.00 68.89 297 PRO B O 1
ATOM 7181 N N . LEU B 1 299 ? 35.073 -34.916 36.607 1.00 69.45 298 LEU B N 1
ATOM 7182 C CA . LEU B 1 299 ? 36.094 -35.838 37.127 1.00 69.87 298 LEU B CA 1
ATOM 7183 C C . LEU B 1 299 ? 36.427 -36.957 36.118 1.00 71.51 298 LEU B C 1
ATOM 7184 O O . LEU B 1 299 ? 36.158 -38.134 36.363 1.00 71.65 298 LEU B O 1
ATOM 7189 N N . PRO B 1 300 ? 37.046 -36.587 34.972 1.00 73.17 299 PRO B N 1
ATOM 7190 C CA . PRO B 1 300 ? 37.174 -37.545 33.873 1.00 74.19 299 PRO B CA 1
ATOM 7191 C C . PRO B 1 300 ? 37.900 -38.806 34.273 1.00 74.94 299 PRO B C 1
ATOM 7192 O O . PRO B 1 300 ? 37.551 -39.889 33.791 1.00 75.94 299 PRO B O 1
ATOM 7196 N N . LYS B 1 301 ? 38.878 -38.682 35.164 1.00 74.91 300 LYS B N 1
ATOM 7197 C CA . LYS B 1 301 ? 39.668 -39.842 35.590 1.00 75.55 300 LYS B CA 1
ATOM 7198 C C . LYS B 1 301 ? 39.231 -40.392 36.974 1.00 73.92 300 LYS B C 1
ATOM 7199 O O . LYS B 1 301 ? 40.050 -40.923 37.728 1.00 74.60 300 LYS B O 1
ATOM 7203 N N . GLY B 1 302 ? 37.944 -40.263 37.305 1.00 71.69 301 GLY B N 1
ATOM 7204 C CA . GLY B 1 302 ? 37.390 -40.830 38.556 1.00 68.86 301 GLY B CA 1
ATOM 7205 C C . GLY B 1 302 ? 37.582 -39.878 39.719 1.00 66.80 301 GLY B C 1
ATOM 7206 O O . GLY B 1 302 ? 38.135 -38.789 39.530 1.00 66.83 301 GLY B O 1
ATOM 7207 N N . PRO B 1 303 ? 37.094 -40.248 40.927 1.00 64.85 302 PRO B N 1
ATOM 7208 C CA . PRO B 1 303 ? 36.310 -41.464 41.208 1.00 63.69 302 PRO B CA 1
ATOM 7209 C C . PRO B 1 303 ? 34.903 -41.418 40.561 1.00 62.32 302 PRO B C 1
ATOM 7210 O O . PRO B 1 303 ? 34.448 -40.352 40.157 1.00 61.78 302 PRO B O 1
ATOM 7214 N N . TYR B 1 304 ? 34.229 -42.572 40.471 1.00 61.13 303 TYR B N 1
ATOM 7215 C CA . TYR B 1 304 ? 32.860 -42.651 39.956 1.00 59.12 303 TYR B CA 1
ATOM 7216 C C . TYR B 1 304 ? 31.916 -42.195 41.005 1.00 56.69 303 TYR B C 1
ATOM 7217 O O . TYR B 1 304 ? 32.174 -42.396 42.198 1.00 56.50 303 TYR B O 1
ATOM 7226 N N . GLY B 1 305 ? 30.795 -41.613 40.599 1.00 54.03 304 GLY B N 1
ATOM 7227 C CA . GLY B 1 305 ? 29.856 -41.161 41.605 1.00 51.66 304 GLY B CA 1
ATOM 7228 C C . GLY B 1 305 ? 28.473 -41.424 41.134 1.00 51.50 304 GLY B C 1
ATOM 7229 O O . GLY B 1 305 ? 28.263 -42.353 40.355 1.00 51.76 304 GLY B O 1
ATOM 7230 N N . THR B 1 306 ? 27.514 -40.640 41.619 1.00 49.79 305 THR B N 1
ATOM 7231 C CA . THR B 1 306 ? 26.211 -40.721 41.010 1.00 50.64 305 THR B CA 1
ATOM 7232 C C . THR B 1 306 ? 25.632 -39.412 40.429 1.00 49.96 305 THR B C 1
ATOM 7233 O O . THR B 1 306 ? 25.860 -38.298 40.949 1.00 48.72 305 THR B O 1
ATOM 7237 N N . VAL B 1 307 ? 24.920 -39.540 39.313 1.00 50.43 306 VAL B N 1
ATOM 7238 C CA . VAL B 1 307 ? 24.115 -38.433 38.871 1.00 49.67 306 VAL B CA 1
ATOM 7239 C C . VAL B 1 307 ? 22.678 -38.606 39.302 1.00 50.17 306 VAL B C 1
ATOM 7240 O O . VAL B 1 307 ? 22.047 -39.613 39.041 1.00 52.77 306 VAL B O 1
ATOM 7244 N N . LEU B 1 308 ? 22.189 -37.610 39.997 1.00 49.33 307 LEU B N 1
ATOM 7245 C CA . LEU B 1 308 ? 20.906 -37.647 40.638 1.00 50.10 307 LEU B CA 1
ATOM 7246 C C . LEU B 1 308 ? 20.157 -36.421 40.120 1.00 51.11 307 LEU B C 1
ATOM 7247 O O . LEU B 1 308 ? 20.706 -35.331 40.117 1.00 49.45 307 LEU B O 1
ATOM 7252 N N . SER B 1 309 ? 18.909 -36.573 39.697 1.00 52.29 308 SER B N 1
ATOM 7253 C CA . SER B 1 309 ? 18.239 -35.388 39.197 1.00 54.35 308 SER B CA 1
ATOM 7254 C C . SER B 1 309 ? 16.762 -35.637 39.165 1.00 56.16 308 SER B C 1
ATOM 7255 O O . SER B 1 309 ? 16.302 -36.751 39.486 1.00 57.69 308 SER B O 1
ATOM 7258 N N . ASN B 1 310 ? 16.041 -34.582 38.810 1.00 57.23 309 ASN B N 1
ATOM 7259 C CA . ASN B 1 310 ? 14.592 -34.554 38.744 1.00 58.92 309 ASN B CA 1
ATOM 7260 C C . ASN B 1 310 ? 14.170 -33.765 37.480 1.00 59.89 309 ASN B C 1
ATOM 7261 O O . ASN B 1 310 ? 13.863 -32.587 37.571 1.00 60.17 309 ASN B O 1
ATOM 7266 N N . PRO B 1 311 ? 14.176 -34.409 36.293 1.00 61.46 310 PRO B N 1
ATOM 7267 C CA . PRO B 1 311 ? 14.032 -33.616 35.073 1.00 62.08 310 PRO B CA 1
ATOM 7268 C C . PRO B 1 311 ? 12.595 -33.203 34.833 1.00 63.99 310 PRO B C 1
ATOM 7269 O O . PRO B 1 311 ? 11.702 -33.781 35.454 1.00 64.53 310 PRO B O 1
ATOM 7273 N N . PRO B 1 312 ? 12.368 -32.218 33.935 1.00 64.52 311 PRO B N 1
ATOM 7274 C CA . PRO B 1 312 ? 11.002 -31.792 33.627 1.00 67.56 311 PRO B CA 1
ATOM 7275 C C . PRO B 1 312 ? 10.119 -32.914 33.044 1.00 70.26 311 PRO B C 1
ATOM 7276 O O . PRO B 1 312 ? 10.618 -33.878 32.444 1.00 69.90 311 PRO B O 1
ATOM 7280 N N . TYR B 1 313 ? 8.825 -32.785 33.315 1.00 72.56 312 TYR B N 1
ATOM 7281 C CA . TYR B 1 313 ? 7.760 -33.557 32.706 1.00 75.82 312 TYR B CA 1
ATOM 7282 C C . TYR B 1 313 ? 6.890 -32.592 31.885 1.00 77.33 312 TYR B C 1
ATOM 7283 O O . TYR B 1 313 ? 5.995 -33.033 31.157 1.00 81.13 312 TYR B O 1
ATOM 7292 N N . SER B 1 319 ? 4.862 -37.315 25.700 1.00 93.58 318 SER B N 1
ATOM 7293 C CA . SER B 1 319 ? 4.242 -36.940 24.422 1.00 94.95 318 SER B CA 1
ATOM 7294 C C . SER B 1 319 ? 4.565 -35.485 23.971 1.00 93.95 318 SER B C 1
ATOM 7295 O O . SER B 1 319 ? 3.652 -34.690 23.602 1.00 95.85 318 SER B O 1
ATOM 7298 N N . GLU B 1 320 ? 5.862 -35.146 24.004 1.00 90.06 319 GLU B N 1
ATOM 7299 C CA . GLU B 1 320 ? 6.378 -33.863 23.483 1.00 87.33 319 GLU B CA 1
ATOM 7300 C C . GLU B 1 320 ? 7.889 -33.966 23.068 1.00 82.83 319 GLU B C 1
ATOM 7301 O O . GLU B 1 320 ? 8.683 -34.539 23.791 1.00 80.89 319 GLU B O 1
ATOM 7307 N N . PRO B 1 321 ? 8.247 -33.500 21.835 1.00 81.81 320 PRO B N 1
ATOM 7308 C CA . PRO B 1 321 ? 9.548 -33.734 21.148 1.00 78.53 320 PRO B CA 1
ATOM 7309 C C . PRO B 1 321 ? 10.805 -33.119 21.744 1.00 74.79 320 PRO B C 1
ATOM 7310 O O . PRO B 1 321 ? 11.899 -33.694 21.603 1.00 72.23 320 PRO B O 1
ATOM 7314 N N . ALA B 1 322 ? 10.654 -31.947 22.380 1.00 72.35 321 ALA B N 1
ATOM 7315 C CA . ALA B 1 322 ? 11.715 -31.351 23.145 1.00 68.99 321 ALA B CA 1
ATOM 7316 C C . ALA B 1 322 ? 12.136 -32.266 24.307 1.00 67.18 321 ALA B C 1
ATOM 7317 O O . ALA B 1 322 ? 13.323 -32.425 24.566 1.00 64.48 321 ALA B O 1
ATOM 7319 N N . LEU B 1 323 ? 11.161 -32.827 25.017 1.00 67.72 322 LEU B N 1
ATOM 7320 C CA . LEU B 1 323 ? 11.454 -33.655 26.196 1.00 67.84 322 LEU B CA 1
ATOM 7321 C C . LEU B 1 323 ? 12.134 -34.982 25.808 1.00 67.37 322 LEU B C 1
ATOM 7322 O O . LEU B 1 323 ? 13.039 -35.482 26.513 1.00 66.21 322 LEU B O 1
ATOM 7327 N N . ILE B 1 324 ? 11.714 -35.518 24.670 1.00 68.39 323 ILE B N 1
ATOM 7328 C CA . ILE B 1 324 ? 12.323 -36.718 24.133 1.00 69.22 323 ILE B CA 1
ATOM 7329 C C . ILE B 1 324 ? 13.783 -36.454 23.808 1.00 68.70 323 ILE B C 1
ATOM 7330 O O . ILE B 1 324 ? 14.662 -37.225 24.219 1.00 67.32 323 ILE B O 1
ATOM 7335 N N . ALA B 1 325 ? 14.036 -35.361 23.094 1.00 69.47 324 ALA B N 1
ATOM 7336 C CA . ALA B 1 325 ? 15.391 -35.012 22.678 1.00 69.57 324 ALA B CA 1
ATOM 7337 C C . ALA B 1 325 ? 16.302 -34.864 23.888 1.00 68.02 324 ALA B C 1
ATOM 7338 O O . ALA B 1 325 ? 17.472 -35.244 23.832 1.00 69.12 324 ALA B O 1
ATOM 7340 N N . LEU B 1 326 ? 15.745 -34.345 24.978 1.00 66.39 325 LEU B N 1
ATOM 7341 C CA . LEU B 1 326 ? 16.491 -34.040 26.201 1.00 63.88 325 LEU B CA 1
ATOM 7342 C C . LEU B 1 326 ? 16.906 -35.305 26.971 1.00 62.66 325 LEU B C 1
ATOM 7343 O O . LEU B 1 326 ? 18.114 -35.536 27.185 1.00 59.98 325 LEU B O 1
ATOM 7348 N N . HIS B 1 327 ? 15.896 -36.110 27.342 1.00 63.50 326 HIS B N 1
ATOM 7349 C CA . HIS B 1 327 ? 16.079 -37.436 28.016 1.00 62.88 326 HIS B CA 1
ATOM 7350 C C . HIS B 1 327 ? 16.946 -38.347 27.202 1.00 62.98 326 HIS B C 1
ATOM 7351 O O . HIS B 1 327 ? 17.782 -39.056 27.762 1.00 62.15 326 HIS B O 1
ATOM 7358 N N . SER B 1 328 ? 16.732 -38.340 25.886 1.00 64.55 327 SER B N 1
ATOM 7359 C CA . SER B 1 328 ? 17.532 -39.122 24.942 1.00 65.70 327 SER B CA 1
ATOM 7360 C C . SER B 1 328 ? 18.993 -38.635 24.875 1.00 65.32 327 SER B C 1
ATOM 7361 O O . SER B 1 328 ? 19.912 -39.428 25.006 1.00 64.98 327 SER B O 1
ATOM 7364 N N . LEU B 1 329 ? 19.221 -37.343 24.664 1.00 65.89 328 LEU B N 1
ATOM 7365 C CA . LEU B 1 329 ? 20.532 -36.799 24.946 1.00 66.59 328 LEU B CA 1
ATOM 7366 C C . LEU B 1 329 ? 20.605 -37.162 26.457 1.00 66.32 328 LEU B C 1
ATOM 7367 O O . LEU B 1 329 ? 19.609 -37.587 27.025 1.00 68.65 328 LEU B O 1
ATOM 7372 N N . LEU B 1 330 ? 21.696 -37.020 27.149 1.00 63.86 329 LEU B N 1
ATOM 7373 C CA . LEU B 1 330 ? 21.597 -37.344 28.612 1.00 64.21 329 LEU B CA 1
ATOM 7374 C C . LEU B 1 330 ? 21.861 -38.814 28.698 1.00 64.47 329 LEU B C 1
ATOM 7375 O O . LEU B 1 330 ? 22.913 -39.199 29.178 1.00 65.40 329 LEU B O 1
ATOM 7380 N N . GLY B 1 331 ? 20.929 -39.635 28.223 1.00 65.11 330 GLY B N 1
ATOM 7381 C CA . GLY B 1 331 ? 21.226 -41.035 28.051 1.00 65.55 330 GLY B CA 1
ATOM 7382 C C . GLY B 1 331 ? 22.555 -41.149 27.330 1.00 65.26 330 GLY B C 1
ATOM 7383 O O . GLY B 1 331 ? 23.446 -41.857 27.762 1.00 65.71 330 GLY B O 1
ATOM 7384 N N . ARG B 1 332 ? 22.683 -40.430 26.232 1.00 66.23 331 ARG B N 1
ATOM 7385 C CA . ARG B 1 332 ? 23.892 -40.414 25.404 1.00 66.90 331 ARG B CA 1
ATOM 7386 C C . ARG B 1 332 ? 25.052 -39.842 26.204 1.00 64.90 331 ARG B C 1
ATOM 7387 O O . ARG B 1 332 ? 26.094 -40.477 26.326 1.00 65.80 331 ARG B O 1
ATOM 7395 N N . ILE B 1 333 ? 24.860 -38.677 26.795 1.00 62.96 332 ILE B N 1
ATOM 7396 C CA . ILE B 1 333 ? 25.890 -38.106 27.667 1.00 62.36 332 ILE B CA 1
ATOM 7397 C C . ILE B 1 333 ? 26.367 -39.063 28.814 1.00 61.26 332 ILE B C 1
ATOM 7398 O O . ILE B 1 333 ? 27.589 -39.173 29.064 1.00 59.90 332 ILE B O 1
ATOM 7403 N N . MET B 1 334 ? 25.418 -39.752 29.460 1.00 61.19 333 MET B N 1
ATOM 7404 C CA . MET B 1 334 ? 25.740 -40.665 30.557 1.00 62.44 333 MET B CA 1
ATOM 7405 C C . MET B 1 334 ? 26.642 -41.775 30.015 1.00 64.61 333 MET B C 1
ATOM 7406 O O . MET B 1 334 ? 27.719 -41.976 30.577 1.00 63.56 333 MET B O 1
ATOM 7411 N N . LYS B 1 335 ? 26.246 -42.437 28.898 1.00 67.14 334 LYS B N 1
ATOM 7412 C CA . LYS B 1 335 ? 27.037 -43.569 28.383 1.00 69.08 334 LYS B CA 1
ATOM 7413 C C . LYS B 1 335 ? 28.421 -43.119 27.944 1.00 69.58 334 LYS B C 1
ATOM 7414 O O . LYS B 1 335 ? 29.394 -43.830 28.120 1.00 70.45 334 LYS B O 1
ATOM 7420 N N . ASN B 1 336 ? 28.506 -41.935 27.364 1.00 70.26 335 ASN B N 1
ATOM 7421 C CA . ASN B 1 336 ? 29.761 -41.498 26.772 1.00 71.46 335 ASN B CA 1
ATOM 7422 C C . ASN B 1 336 ? 30.737 -40.875 27.742 1.00 70.18 335 ASN B C 1
ATOM 7423 O O . ASN B 1 336 ? 31.948 -40.952 27.553 1.00 70.67 335 ASN B O 1
ATOM 7428 N N . GLN B 1 337 ? 30.224 -40.253 28.785 1.00 68.86 336 GLN B N 1
ATOM 7429 C CA . GLN B 1 337 ? 31.108 -39.483 29.621 1.00 67.87 336 GLN B CA 1
ATOM 7430 C C . GLN B 1 337 ? 31.093 -39.878 31.065 1.00 66.15 336 GLN B C 1
ATOM 7431 O O . GLN B 1 337 ? 31.988 -39.477 31.794 1.00 65.40 336 GLN B O 1
ATOM 7437 N N . PHE B 1 338 ? 30.087 -40.666 31.459 1.00 64.86 337 PHE B N 1
ATOM 7438 C CA . PHE B 1 338 ? 29.902 -41.091 32.853 1.00 62.26 337 PHE B CA 1
ATOM 7439 C C . PHE B 1 338 ? 29.900 -42.620 33.031 1.00 62.23 337 PHE B C 1
ATOM 7440 O O . PHE B 1 338 ? 29.223 -43.121 33.925 1.00 61.59 337 PHE B O 1
ATOM 7448 N N . GLY B 1 339 ? 30.661 -43.350 32.197 1.00 62.29 338 GLY B N 1
ATOM 7449 C CA . GLY B 1 339 ? 30.859 -44.806 32.392 1.00 61.66 338 GLY B CA 1
ATOM 7450 C C . GLY B 1 339 ? 31.282 -45.046 33.838 1.00 60.15 338 GLY B C 1
ATOM 7451 O O . GLY B 1 339 ? 32.108 -44.283 34.356 1.00 59.83 338 GLY B O 1
ATOM 7452 N N . GLY B 1 340 ? 30.688 -46.052 34.492 1.00 59.15 339 GLY B N 1
ATOM 7453 C CA . GLY B 1 340 ? 30.974 -46.397 35.891 1.00 58.02 339 GLY B CA 1
ATOM 7454 C C . GLY B 1 340 ? 30.046 -45.785 36.950 1.00 57.02 339 GLY B C 1
ATOM 7455 O O . GLY B 1 340 ? 30.026 -46.209 38.099 1.00 56.67 339 GLY B O 1
ATOM 7456 N N . TRP B 1 341 ? 29.280 -44.778 36.556 1.00 56.98 340 TRP B N 1
ATOM 7457 C CA . TRP B 1 341 ? 28.488 -43.975 37.481 1.00 55.38 340 TRP B CA 1
ATOM 7458 C C . TRP B 1 341 ? 27.143 -44.620 37.646 1.00 56.41 340 TRP B C 1
ATOM 7459 O O . TRP B 1 341 ? 26.647 -45.279 36.741 1.00 56.25 340 TRP B O 1
ATOM 7470 N N . ASN B 1 342 ? 26.550 -44.386 38.800 1.00 56.75 341 ASN B N 1
ATOM 7471 C CA . ASN B 1 342 ? 25.186 -44.733 39.064 1.00 58.49 341 ASN B CA 1
ATOM 7472 C C . ASN B 1 342 ? 24.317 -43.540 38.599 1.00 58.49 341 ASN B C 1
ATOM 7473 O O . ASN B 1 342 ? 24.785 -42.411 38.505 1.00 58.63 341 ASN B O 1
ATOM 7478 N N . LEU B 1 343 ? 23.072 -43.800 38.239 1.00 57.87 342 LEU B N 1
ATOM 7479 C CA . LEU B 1 343 ? 22.225 -42.761 37.823 1.00 56.35 342 LEU B CA 1
ATOM 7480 C C . LEU B 1 343 ? 20.883 -42.908 38.510 1.00 56.93 342 LEU B C 1
ATOM 7481 O O . LEU B 1 343 ? 20.360 -43.996 38.631 1.00 58.00 342 LEU B O 1
ATOM 7486 N N . SER B 1 344 ? 20.329 -41.807 38.994 1.00 56.56 343 SER B N 1
ATOM 7487 C CA . SER B 1 344 ? 19.031 -41.895 39.642 1.00 57.17 343 SER B CA 1
ATOM 7488 C C . SER B 1 344 ? 18.133 -40.722 39.223 1.00 57.58 343 SER B C 1
ATOM 7489 O O . SER B 1 344 ? 18.518 -39.565 39.328 1.00 57.98 343 SER B O 1
ATOM 7492 N N . LEU B 1 345 ? 16.941 -41.035 38.748 1.00 58.40 344 LEU B N 1
ATOM 7493 C CA . LEU B 1 345 ? 16.056 -40.061 38.194 1.00 58.96 344 LEU B CA 1
ATOM 7494 C C . LEU B 1 345 ? 14.727 -40.156 38.870 1.00 59.60 344 LEU B C 1
ATOM 7495 O O . LEU B 1 345 ? 14.188 -41.259 39.067 1.00 61.41 344 LEU B O 1
ATOM 7500 N N . PHE B 1 346 ? 14.186 -38.996 39.181 1.00 58.90 345 PHE B N 1
ATOM 7501 C CA . PHE B 1 346 ? 12.879 -38.863 39.780 1.00 59.91 345 PHE B CA 1
ATOM 7502 C C . PHE B 1 346 ? 11.979 -38.061 38.835 1.00 62.63 345 PHE B C 1
ATOM 7503 O O . PHE B 1 346 ? 12.251 -36.890 38.550 1.00 62.11 345 PHE B O 1
ATOM 7511 N N . SER B 1 347 ? 10.913 -38.700 38.339 1.00 66.33 346 SER B N 1
ATOM 7512 C CA . SER B 1 347 ? 10.166 -38.161 37.218 1.00 68.99 346 SER B CA 1
ATOM 7513 C C . SER B 1 347 ? 8.685 -38.459 37.325 1.00 71.95 346 SER B C 1
ATOM 7514 O O . SER B 1 347 ? 8.283 -39.512 37.843 1.00 73.07 346 SER B O 1
ATOM 7517 N N . ALA B 1 348 ? 7.894 -37.523 36.792 1.00 73.80 347 ALA B N 1
ATOM 7518 C CA . ALA B 1 348 ? 6.437 -37.546 36.860 1.00 76.00 347 ALA B CA 1
ATOM 7519 C C . ALA B 1 348 ? 5.902 -38.117 35.549 1.00 78.95 347 ALA B C 1
ATOM 7520 O O . ALA B 1 348 ? 4.693 -38.383 35.396 1.00 80.71 347 ALA B O 1
ATOM 7522 N N . SER B 1 349 ? 6.839 -38.337 34.626 1.00 79.12 348 SER B N 1
ATOM 7523 C CA . SER B 1 349 ? 6.578 -38.988 33.363 1.00 81.32 348 SER B CA 1
ATOM 7524 C C . SER B 1 349 ? 7.596 -40.107 33.178 1.00 81.00 348 SER B C 1
ATOM 7525 O O . SER B 1 349 ? 8.557 -39.965 32.415 1.00 80.80 348 SER B O 1
ATOM 7528 N N . PRO B 1 350 ? 7.379 -41.236 33.872 1.00 81.35 349 PRO B N 1
ATOM 7529 C CA . PRO B 1 350 ? 8.176 -42.465 33.769 1.00 81.21 349 PRO B CA 1
ATOM 7530 C C . PRO B 1 350 ? 8.507 -42.882 32.328 1.00 81.99 349 PRO B C 1
ATOM 7531 O O . PRO B 1 350 ? 9.623 -43.355 32.075 1.00 81.42 349 PRO B O 1
ATOM 7535 N N . ASP B 1 351 ? 7.549 -42.735 31.406 1.00 82.10 350 ASP B N 1
ATOM 7536 C CA . ASP B 1 351 ? 7.767 -43.231 30.050 1.00 82.64 350 ASP B CA 1
ATOM 7537 C C . ASP B 1 351 ? 8.891 -42.479 29.313 1.00 80.18 350 ASP B C 1
ATOM 7538 O O . ASP B 1 351 ? 9.521 -43.044 28.412 1.00 81.29 350 ASP B O 1
ATOM 7540 N N . LEU B 1 352 ? 9.157 -41.232 29.689 1.00 75.86 351 LEU B N 1
ATOM 7541 C CA . LEU B 1 352 ? 10.273 -40.516 29.097 1.00 72.89 351 LEU B CA 1
ATOM 7542 C C . LEU B 1 352 ? 11.635 -41.067 29.541 1.00 71.04 351 LEU B C 1
ATOM 7543 O O . LEU B 1 352 ? 12.639 -40.953 28.823 1.00 70.14 351 LEU B O 1
ATOM 7548 N N . LEU B 1 353 ? 11.692 -41.645 30.738 1.00 69.57 352 LEU B N 1
ATOM 7549 C CA . LEU B 1 353 ? 12.942 -42.246 31.192 1.00 68.22 352 LEU B CA 1
ATOM 7550 C C . LEU B 1 353 ? 13.438 -43.319 30.191 1.00 69.55 352 LEU B C 1
ATOM 7551 O O . LEU B 1 353 ? 14.642 -43.418 29.908 1.00 68.03 352 LEU B O 1
ATOM 7556 N N . SER B 1 354 ? 12.491 -44.047 29.602 1.00 71.34 353 SER B N 1
ATOM 7557 C CA . SER B 1 354 ? 12.796 -45.025 28.565 1.00 74.32 353 SER B CA 1
ATOM 7558 C C . SER B 1 354 ? 13.762 -44.530 27.482 1.00 74.02 353 SER B C 1
ATOM 7559 O O . SER B 1 354 ? 14.512 -45.326 26.867 1.00 73.97 353 SER B O 1
ATOM 7562 N N . CYS B 1 355 ? 13.692 -43.230 27.213 1.00 73.06 354 CYS B N 1
ATOM 7563 C CA . CYS B 1 355 ? 14.500 -42.598 26.174 1.00 72.49 354 CYS B CA 1
ATOM 7564 C C . CYS B 1 355 ? 15.987 -42.656 26.466 1.00 71.09 354 CYS B C 1
ATOM 7565 O O . CYS B 1 355 ? 16.777 -42.390 25.552 1.00 71.35 354 CYS B O 1
ATOM 7568 N N . LEU B 1 356 ? 16.349 -43.013 27.716 1.00 68.83 355 LEU B N 1
ATOM 7569 C CA . LEU B 1 356 ? 17.734 -43.080 28.158 1.00 67.99 355 LEU B CA 1
ATOM 7570 C C . LEU B 1 356 ? 18.500 -44.247 27.523 1.00 69.83 355 LEU B C 1
ATOM 7571 O O . LEU B 1 356 ? 19.725 -44.165 27.319 1.00 69.76 355 LEU B O 1
ATOM 7576 N N . GLN B 1 357 ? 17.784 -45.335 27.250 1.00 71.26 356 GLN B N 1
ATOM 7577 C CA . GLN B 1 357 ? 18.379 -46.572 26.713 1.00 73.60 356 GLN B CA 1
ATOM 7578 C C . GLN B 1 357 ? 19.210 -47.306 27.777 1.00 71.56 356 GLN B C 1
ATOM 7579 O O . GLN B 1 357 ? 20.309 -47.761 27.491 1.00 70.72 356 GLN B O 1
ATOM 7585 N N . LEU B 1 358 ? 18.677 -47.381 28.999 1.00 70.95 357 LEU B N 1
ATOM 7586 C CA . LEU B 1 358 ? 19.320 -48.037 30.158 1.00 68.59 357 LEU B CA 1
ATOM 7587 C C . LEU B 1 358 ? 18.261 -48.837 30.904 1.00 69.88 357 LEU B C 1
ATOM 7588 O O . LEU B 1 358 ? 17.097 -48.420 30.945 1.00 69.93 357 LEU B O 1
ATOM 7593 N N . ARG B 1 359 ? 18.627 -49.984 31.493 1.00 70.22 358 ARG B N 1
ATOM 7594 C CA . ARG B 1 359 ? 17.620 -50.757 32.220 1.00 71.85 358 ARG B CA 1
ATOM 7595 C C . ARG B 1 359 ? 17.645 -50.277 33.653 1.00 69.91 358 ARG B C 1
ATOM 7596 O O . ARG B 1 359 ? 18.721 -50.093 34.207 1.00 68.21 358 ARG B O 1
ATOM 7604 N N . ALA B 1 360 ? 16.463 -50.071 34.236 1.00 70.60 359 ALA B N 1
ATOM 7605 C CA . ALA B 1 360 ? 16.341 -49.707 35.653 1.00 70.73 359 ALA B CA 1
ATOM 7606 C C . ALA B 1 360 ? 16.535 -50.932 36.578 1.00 71.67 359 ALA B C 1
ATOM 7607 O O . ALA B 1 360 ? 15.832 -51.942 36.436 1.00 73.02 359 ALA B O 1
ATOM 7609 N N . ASP B 1 361 ? 17.465 -50.829 37.532 1.00 71.03 360 ASP B N 1
ATOM 7610 C CA . ASP B 1 361 ? 17.719 -51.931 38.468 1.00 72.52 360 ASP B CA 1
ATOM 7611 C C . ASP B 1 361 ? 16.727 -51.909 39.586 1.00 72.30 360 ASP B C 1
ATOM 7612 O O . ASP B 1 361 ? 16.541 -52.924 40.252 1.00 73.55 360 ASP B O 1
ATOM 7617 N N . LYS B 1 362 ? 16.167 -50.738 39.863 1.00 70.86 361 LYS B N 1
ATOM 7618 C CA . LYS B 1 362 ? 15.314 -50.572 41.016 1.00 71.03 361 LYS B CA 1
ATOM 7619 C C . LYS B 1 362 ? 14.410 -49.356 40.839 1.00 70.29 361 LYS B C 1
ATOM 7620 O O . LYS B 1 362 ? 14.731 -48.462 40.063 1.00 69.05 361 LYS B O 1
ATOM 7626 N N . GLN B 1 363 ? 13.303 -49.319 41.576 1.00 70.64 362 GLN B N 1
ATOM 7627 C CA . GLN B 1 363 ? 12.386 -48.216 41.504 1.00 71.43 362 GLN B CA 1
ATOM 7628 C C . GLN B 1 363 ? 11.445 -48.121 42.680 1.00 72.32 362 GLN B C 1
ATOM 7629 O O . GLN B 1 363 ? 11.087 -49.132 43.270 1.00 72.71 362 GLN B O 1
ATOM 7635 N N . TYR B 1 364 ? 11.073 -46.878 43.015 1.00 72.51 363 TYR B N 1
ATOM 7636 C CA . TYR B 1 364 ? 10.156 -46.598 44.109 1.00 74.07 363 TYR B CA 1
ATOM 7637 C C . TYR B 1 364 ? 9.144 -45.571 43.681 1.00 75.87 363 TYR B C 1
ATOM 7638 O O . TYR B 1 364 ? 9.498 -44.473 43.288 1.00 75.52 363 TYR B O 1
ATOM 7647 N N . LYS B 1 365 ? 7.875 -45.933 43.784 1.00 79.47 364 LYS B N 1
ATOM 7648 C CA . LYS B 1 365 ? 6.786 -45.004 43.538 1.00 81.91 364 LYS B CA 1
ATOM 7649 C C . LYS B 1 365 ? 6.685 -44.058 44.736 1.00 81.70 364 LYS B C 1
ATOM 7650 O O . LYS B 1 365 ? 6.952 -44.474 45.876 1.00 81.00 364 LYS B O 1
ATOM 7652 N N . ALA B 1 366 ? 6.346 -42.793 44.471 1.00 82.24 365 ALA B N 1
ATOM 7653 C CA . ALA B 1 366 ? 6.049 -41.801 45.523 1.00 82.55 365 ALA B CA 1
ATOM 7654 C C . ALA B 1 366 ? 5.189 -40.656 45.008 1.00 83.95 365 ALA B C 1
ATOM 7655 O O . ALA B 1 366 ? 5.318 -40.248 43.850 1.00 84.39 365 ALA B O 1
ATOM 7657 N N . LYS B 1 367 ? 4.337 -40.117 45.876 1.00 85.44 366 LYS B N 1
ATOM 7658 C CA . LYS B 1 367 ? 3.537 -38.949 45.503 1.00 87.35 366 LYS B CA 1
ATOM 7659 C C . LYS B 1 367 ? 4.228 -37.646 45.832 1.00 86.40 366 LYS B C 1
ATOM 7660 O O . LYS B 1 367 ? 4.680 -37.414 46.955 1.00 85.11 366 LYS B O 1
ATOM 7666 N N . ASN B 1 368 ? 4.295 -36.792 44.820 1.00 87.74 367 ASN B N 1
ATOM 7667 C CA . ASN B 1 368 ? 4.708 -35.419 44.990 1.00 87.04 367 ASN B CA 1
ATOM 7668 C C . ASN B 1 368 ? 3.463 -34.503 44.933 1.00 89.08 367 ASN B C 1
ATOM 7669 O O . ASN B 1 368 ? 3.221 -33.750 43.949 1.00 89.26 367 ASN B O 1
ATOM 7674 N N . GLY B 1 369 ? 2.689 -34.588 46.021 1.00 89.82 368 GLY B N 1
ATOM 7675 C CA . GLY B 1 369 ? 1.371 -33.975 46.128 1.00 91.39 368 GLY B CA 1
ATOM 7676 C C . GLY B 1 369 ? 0.431 -34.659 45.151 1.00 93.53 368 GLY B C 1
ATOM 7677 O O . GLY B 1 369 ? 0.226 -35.889 45.238 1.00 94.40 368 GLY B O 1
ATOM 7678 N N . PRO B 1 370 ? -0.135 -33.867 44.208 1.00 94.37 369 PRO B N 1
ATOM 7679 C CA . PRO B 1 370 ? -0.970 -34.335 43.091 1.00 95.91 369 PRO B CA 1
ATOM 7680 C C . PRO B 1 370 ? -0.351 -35.459 42.230 1.00 95.39 369 PRO B C 1
ATOM 7681 O O . PRO B 1 370 ? -1.064 -36.404 41.873 1.00 97.13 369 PRO B O 1
ATOM 7685 N N . LEU B 1 371 ? 0.944 -35.366 41.904 1.00 92.34 370 LEU B N 1
ATOM 7686 C CA . LEU B 1 371 ? 1.548 -36.316 40.963 1.00 91.29 370 LEU B CA 1
ATOM 7687 C C . LEU B 1 371 ? 2.025 -37.602 41.606 1.00 89.84 370 LEU B C 1
ATOM 7688 O O . LEU B 1 371 ? 2.697 -37.597 42.647 1.00 88.28 370 LEU B O 1
ATOM 7693 N N . ASP B 1 372 ? 1.680 -38.709 40.961 1.00 89.63 371 ASP B N 1
ATOM 7694 C CA . ASP B 1 372 ? 2.418 -39.943 41.138 1.00 87.56 371 ASP B CA 1
ATOM 7695 C C . ASP B 1 372 ? 3.730 -39.788 40.359 1.00 84.25 371 ASP B C 1
ATOM 7696 O O . ASP B 1 372 ? 3.732 -39.336 39.207 1.00 84.28 371 ASP B O 1
ATOM 7701 N N . CYS B 1 373 ? 4.843 -40.145 40.993 1.00 80.50 372 CYS B N 1
ATOM 7702 C CA . CYS B 1 373 ? 6.148 -40.079 40.333 1.00 77.25 372 CYS B CA 1
ATOM 7703 C C . CYS B 1 373 ? 6.908 -41.351 40.572 1.00 74.94 372 CYS B C 1
ATOM 7704 O O . CYS B 1 373 ? 6.573 -42.116 41.462 1.00 74.44 372 CYS B O 1
ATOM 7707 N N . VAL B 1 374 ? 7.939 -41.574 39.775 1.00 72.91 373 VAL B N 1
ATOM 7708 C CA . VAL B 1 374 ? 8.728 -42.775 39.918 1.00 71.97 373 VAL B CA 1
ATOM 7709 C C . VAL B 1 374 ? 10.202 -42.403 39.939 1.00 68.64 373 VAL B C 1
ATOM 7710 O O . VAL B 1 374 ? 10.631 -41.509 39.197 1.00 68.65 373 VAL B O 1
ATOM 7714 N N . GLN B 1 375 ? 10.957 -43.046 40.825 1.00 65.22 374 GLN B N 1
ATOM 7715 C CA . GLN B 1 375 ? 12.406 -42.905 40.853 1.00 61.66 374 GLN B CA 1
ATOM 7716 C C . GLN B 1 375 ? 13.032 -44.184 40.378 1.00 61.34 374 GLN B C 1
ATOM 7717 O O . GLN B 1 375 ? 12.637 -45.262 40.795 1.00 62.47 374 GLN B O 1
ATOM 7723 N N . LYS B 1 376 ? 14.018 -44.075 39.507 1.00 60.14 375 LYS B N 1
ATOM 7724 C CA . LYS B 1 376 ? 14.538 -45.251 38.841 1.00 60.35 375 LYS B CA 1
ATOM 7725 C C . LYS B 1 376 ? 16.013 -45.152 38.884 1.00 59.53 375 LYS B C 1
ATOM 7726 O O . LYS B 1 376 ? 16.561 -44.080 38.590 1.00 58.88 375 LYS B O 1
ATOM 7732 N N . ASN B 1 377 ? 16.651 -46.271 39.224 1.00 59.65 376 ASN B N 1
ATOM 7733 C CA . ASN B 1 377 ? 18.080 -46.297 39.422 1.00 59.28 376 ASN B CA 1
ATOM 7734 C C . ASN B 1 377 ? 18.676 -47.110 38.324 1.00 60.47 376 ASN B C 1
ATOM 7735 O O . ASN B 1 377 ? 18.103 -48.107 37.917 1.00 62.33 376 ASN B O 1
ATOM 7740 N N . TYR B 1 378 ? 19.823 -46.681 37.827 1.00 59.98 377 TYR B N 1
ATOM 7741 C CA . TYR B 1 378 ? 20.434 -47.361 36.693 1.00 60.72 377 TYR B CA 1
ATOM 7742 C C . TYR B 1 378 ? 21.892 -47.325 36.915 1.00 60.08 377 TYR B C 1
ATOM 7743 O O . TYR B 1 378 ? 22.407 -46.332 37.529 1.00 57.94 377 TYR B O 1
ATOM 7752 N N . HIS B 1 379 ? 22.576 -48.337 36.378 1.00 60.64 378 HIS B N 1
ATOM 7753 C CA . HIS B 1 379 ? 24.023 -48.331 36.362 1.00 61.07 378 HIS B CA 1
ATOM 7754 C C . HIS B 1 379 ? 24.515 -48.061 34.983 1.00 61.74 378 HIS B C 1
ATOM 7755 O O . HIS B 1 379 ? 24.042 -48.656 33.999 1.00 63.32 378 HIS B O 1
ATOM 7762 N N . VAL B 1 380 ? 25.487 -47.183 34.866 1.00 61.00 379 VAL B N 1
ATOM 7763 C CA . VAL B 1 380 ? 26.028 -47.011 33.533 1.00 63.06 379 VAL B CA 1
ATOM 7764 C C . VAL B 1 380 ? 27.362 -47.670 33.412 1.00 64.65 379 VAL B C 1
ATOM 7765 O O . VAL B 1 380 ? 28.259 -47.382 34.214 1.00 64.21 379 VAL B O 1
ATOM 7769 N N . ALA B 1 381 ? 27.462 -48.585 32.449 1.00 66.23 380 ALA B N 1
ATOM 7770 C CA . ALA B 1 381 ? 28.582 -49.506 32.405 1.00 68.90 380 ALA B CA 1
ATOM 7771 C C . ALA B 1 381 ? 29.815 -48.772 31.977 1.00 69.77 380 ALA B C 1
ATOM 7772 O O . ALA B 1 381 ? 29.719 -47.863 31.172 1.00 68.51 380 ALA B O 1
ATOM 7774 N N . GLU B 1 382 ? 30.965 -49.210 32.489 1.00 72.91 381 GLU B N 1
ATOM 7775 C CA . GLU B 1 382 ? 32.298 -48.873 31.930 1.00 76.94 381 GLU B CA 1
ATOM 7776 C C . GLU B 1 382 ? 32.407 -49.098 30.395 1.00 79.79 381 GLU B C 1
ATOM 7777 O O . GLU B 1 382 ? 31.465 -48.801 29.680 1.00 79.78 381 GLU B O 1
ATOM 7783 N N . SER B 1 383 ? 33.538 -49.619 29.897 1.00 83.08 382 SER B N 1
ATOM 7784 C CA . SER B 1 383 ? 33.807 -49.627 28.437 1.00 85.63 382 SER B CA 1
ATOM 7785 C C . SER B 1 383 ? 35.052 -50.444 27.993 1.00 88.02 382 SER B C 1
ATOM 7786 O O . SER B 1 383 ? 35.522 -50.331 26.834 1.00 89.34 382 SER B O 1
ATOM 7789 N N . GLU B 1 394 ? 21.741 -48.800 13.481 1.00 75.33 393 GLU B N 1
ATOM 7790 C CA . GLU B 1 394 ? 20.288 -48.696 13.277 1.00 74.86 393 GLU B CA 1
ATOM 7791 C C . GLU B 1 394 ? 19.875 -48.385 11.873 1.00 73.01 393 GLU B C 1
ATOM 7792 O O . GLU B 1 394 ? 20.233 -47.341 11.315 1.00 72.34 393 GLU B O 1
ATOM 7798 N N . ASP B 1 395 ? 19.050 -49.291 11.375 1.00 72.36 394 ASP B N 1
ATOM 7799 C CA . ASP B 1 395 ? 18.623 -49.321 10.013 1.00 72.72 394 ASP B CA 1
ATOM 7800 C C . ASP B 1 395 ? 17.792 -48.099 9.660 1.00 71.04 394 ASP B C 1
ATOM 7801 O O . ASP B 1 395 ? 17.798 -47.700 8.524 1.00 70.62 394 ASP B O 1
ATOM 7806 N N . TYR B 1 396 ? 17.100 -47.528 10.644 1.00 70.80 395 TYR B N 1
ATOM 7807 C CA . TYR B 1 396 ? 16.273 -46.359 10.442 1.00 69.28 395 TYR B CA 1
ATOM 7808 C C . TYR B 1 396 ? 17.131 -45.136 10.190 1.00 68.97 395 TYR B C 1
ATOM 7809 O O . TYR B 1 396 ? 16.965 -44.433 9.213 1.00 68.45 395 TYR B O 1
ATOM 7818 N N . THR B 1 397 ? 18.063 -44.895 11.077 1.00 70.29 396 THR B N 1
ATOM 7819 C CA . THR B 1 397 ? 19.003 -43.791 10.897 1.00 69.89 396 THR B CA 1
ATOM 7820 C C . THR B 1 397 ? 19.628 -43.878 9.501 1.00 69.10 396 THR B C 1
ATOM 7821 O O . THR B 1 397 ? 19.674 -42.891 8.754 1.00 67.08 396 THR B O 1
ATOM 7825 N N . ASN B 1 398 ? 20.056 -45.084 9.156 1.00 69.33 397 ASN B N 1
ATOM 7826 C CA . ASN B 1 398 ? 20.726 -45.331 7.904 1.00 69.33 397 ASN B CA 1
ATOM 7827 C C . ASN B 1 398 ? 19.824 -45.151 6.708 1.00 66.58 397 ASN B C 1
ATOM 7828 O O . ASN B 1 398 ? 20.239 -44.597 5.697 1.00 67.17 397 ASN B O 1
ATOM 7833 N N . ARG B 1 399 ? 18.585 -45.598 6.813 1.00 63.87 398 ARG B N 1
ATOM 7834 C CA . ARG B 1 399 ? 17.661 -45.364 5.742 1.00 61.47 398 ARG B CA 1
ATOM 7835 C C . ARG B 1 399 ? 17.346 -43.839 5.555 1.00 60.42 398 ARG B C 1
ATOM 7836 O O . ARG B 1 399 ? 17.366 -43.314 4.431 1.00 58.85 398 ARG B O 1
ATOM 7844 N N . LEU B 1 400 ? 17.072 -43.159 6.659 1.00 59.56 399 LEU B N 1
ATOM 7845 C CA . LEU B 1 400 ? 16.662 -41.791 6.629 1.00 59.56 399 LEU B CA 1
ATOM 7846 C C . LEU B 1 400 ? 17.754 -40.950 6.007 1.00 60.79 399 LEU B C 1
ATOM 7847 O O . LEU B 1 400 ? 17.488 -40.053 5.220 1.00 59.58 399 LEU B O 1
ATOM 7852 N N . ARG B 1 401 ? 18.991 -41.289 6.316 1.00 64.42 400 ARG B N 1
ATOM 7853 C CA . ARG B 1 401 ? 20.163 -40.606 5.769 1.00 66.58 400 ARG B CA 1
ATOM 7854 C C . ARG B 1 401 ? 20.263 -40.841 4.302 1.00 65.72 400 ARG B C 1
ATOM 7855 O O . ARG B 1 401 ? 20.405 -39.900 3.544 1.00 66.06 400 ARG B O 1
ATOM 7863 N N . LYS B 1 402 ? 20.220 -42.107 3.911 1.00 65.92 401 LYS B N 1
ATOM 7864 C CA . LYS B 1 402 ? 20.182 -42.467 2.499 1.00 65.78 401 LYS B CA 1
ATOM 7865 C C . LYS B 1 402 ? 19.104 -41.612 1.747 1.00 63.81 401 LYS B C 1
ATOM 7866 O O . LYS B 1 402 ? 19.425 -40.912 0.784 1.00 64.12 401 LYS B O 1
ATOM 7868 N N . ASN B 1 403 ? 17.862 -41.644 2.235 1.00 62.50 402 ASN B N 1
ATOM 7869 C CA . ASN B 1 403 ? 16.738 -40.833 1.723 1.00 61.00 402 ASN B CA 1
ATOM 7870 C C . ASN B 1 403 ? 17.019 -39.331 1.642 1.00 61.54 402 ASN B C 1
ATOM 7871 O O . ASN B 1 403 ? 16.676 -38.691 0.645 1.00 60.46 402 ASN B O 1
ATOM 7876 N N . LEU B 1 404 ? 17.650 -38.786 2.682 1.00 62.94 403 LEU B N 1
ATOM 7877 C CA . LEU B 1 404 ? 17.965 -37.361 2.756 1.00 64.14 403 LEU B CA 1
ATOM 7878 C C . LEU B 1 404 ? 18.838 -36.955 1.591 1.00 65.37 403 LEU B C 1
ATOM 7879 O O . LEU B 1 404 ? 18.517 -36.027 0.876 1.00 65.11 403 LEU B O 1
ATOM 7884 N N . LYS B 1 405 ? 19.935 -37.662 1.380 1.00 68.15 404 LYS B N 1
ATOM 7885 C CA . LYS B 1 405 ? 20.813 -37.331 0.252 1.00 70.11 404 LYS B CA 1
ATOM 7886 C C . LYS B 1 405 ? 20.064 -37.351 -1.112 1.00 68.46 404 LYS B C 1
ATOM 7887 O O . LYS B 1 405 ? 20.121 -36.359 -1.845 1.00 68.85 404 LYS B O 1
ATOM 7893 N N . LYS B 1 406 ? 19.363 -38.447 -1.405 1.00 66.37 405 LYS B N 1
ATOM 7894 C CA . LYS B 1 406 ? 18.670 -38.653 -2.669 1.00 65.39 405 LYS B CA 1
ATOM 7895 C C . LYS B 1 406 ? 17.466 -37.692 -2.942 1.00 63.48 405 LYS B C 1
ATOM 7896 O O . LYS B 1 406 ? 17.256 -37.252 -4.068 1.00 63.25 405 LYS B O 1
ATOM 7902 N N . PHE B 1 407 ? 16.690 -37.377 -1.915 1.00 61.66 406 PHE B N 1
ATOM 7903 C CA . PHE B 1 407 ? 15.551 -36.510 -2.091 1.00 59.54 406 PHE B CA 1
ATOM 7904 C C . PHE B 1 407 ? 15.964 -35.057 -2.048 1.00 60.12 406 PHE B C 1
ATOM 7905 O O . PHE B 1 407 ? 15.258 -34.223 -2.572 1.00 58.33 406 PHE B O 1
ATOM 7913 N N . GLU B 1 408 ? 17.096 -34.736 -1.423 1.00 62.37 407 GLU B N 1
ATOM 7914 C CA . GLU B 1 408 ? 17.541 -33.356 -1.454 1.00 63.93 407 GLU B CA 1
ATOM 7915 C C . GLU B 1 408 ? 17.985 -33.012 -2.875 1.00 64.26 407 GLU B C 1
ATOM 7916 O O . GLU B 1 408 ? 17.568 -31.999 -3.404 1.00 63.25 407 GLU B O 1
ATOM 7922 N N . LYS B 1 409 ? 18.796 -33.864 -3.507 1.00 65.76 408 LYS B N 1
ATOM 7923 C CA . LYS B 1 409 ? 19.151 -33.640 -4.924 1.00 66.42 408 LYS B CA 1
ATOM 7924 C C . LYS B 1 409 ? 17.874 -33.550 -5.810 1.00 64.44 408 LYS B C 1
ATOM 7925 O O . LYS B 1 409 ? 17.724 -32.640 -6.609 1.00 64.05 408 LYS B O 1
ATOM 7929 N N . TRP B 1 410 ? 16.957 -34.492 -5.634 1.00 62.74 409 TRP B N 1
ATOM 7930 C CA . TRP B 1 410 ? 15.702 -34.519 -6.390 1.00 61.10 409 TRP B CA 1
ATOM 7931 C C . TRP B 1 410 ? 14.820 -33.277 -6.265 1.00 59.94 409 TRP B C 1
ATOM 7932 O O . TRP B 1 410 ? 14.375 -32.773 -7.272 1.00 59.64 409 TRP B O 1
ATOM 7943 N N . ALA B 1 411 ? 14.554 -32.811 -5.048 1.00 60.01 410 ALA B N 1
ATOM 7944 C CA . ALA B 1 411 ? 13.875 -31.542 -4.813 1.00 59.80 410 ALA B CA 1
ATOM 7945 C C . ALA B 1 411 ? 14.969 -30.537 -5.130 1.00 63.48 410 ALA B C 1
ATOM 7946 O O . ALA B 1 411 ? 16.151 -30.794 -4.911 1.00 66.66 410 ALA B O 1
ATOM 7948 N N . ARG B 1 412 ? 14.673 -29.385 -5.676 1.00 65.37 411 ARG B N 1
ATOM 7949 C CA . ARG B 1 412 ? 15.825 -28.581 -6.180 1.00 66.76 411 ARG B CA 1
ATOM 7950 C C . ARG B 1 412 ? 15.915 -28.861 -7.661 1.00 67.09 411 ARG B C 1
ATOM 7951 O O . ARG B 1 412 ? 15.525 -28.014 -8.446 1.00 67.71 411 ARG B O 1
ATOM 7953 N N . GLN B 1 413 ? 16.327 -30.050 -8.063 1.00 67.64 412 GLN B N 1
ATOM 7954 C CA . GLN B 1 413 ? 16.110 -30.422 -9.468 1.00 68.63 412 GLN B CA 1
ATOM 7955 C C . GLN B 1 413 ? 14.618 -30.160 -9.850 1.00 67.12 412 GLN B C 1
ATOM 7956 O O . GLN B 1 413 ? 14.357 -29.439 -10.819 1.00 67.36 412 GLN B O 1
ATOM 7962 N N . GLU B 1 414 ? 13.664 -30.672 -9.056 1.00 64.59 413 GLU B N 1
ATOM 7963 C CA . GLU B 1 414 ? 12.216 -30.411 -9.234 1.00 62.84 413 GLU B CA 1
ATOM 7964 C C . GLU B 1 414 ? 11.671 -29.009 -8.885 1.00 60.69 413 GLU B C 1
ATOM 7965 O O . GLU B 1 414 ? 10.673 -28.596 -9.465 1.00 59.42 413 GLU B O 1
ATOM 7971 N N . GLY B 1 415 ? 12.297 -28.307 -7.939 1.00 59.89 414 GLY B N 1
ATOM 7972 C CA . GLY B 1 415 ? 11.871 -26.963 -7.538 1.00 56.80 414 GLY B CA 1
ATOM 7973 C C . GLY B 1 415 ? 10.829 -27.019 -6.435 1.00 55.94 414 GLY B C 1
ATOM 7974 O O . GLY B 1 415 ? 9.809 -26.340 -6.502 1.00 54.38 414 GLY B O 1
ATOM 7975 N N . ILE B 1 416 ? 11.077 -27.838 -5.412 1.00 56.09 415 ILE B N 1
ATOM 7976 C CA . ILE B 1 416 ? 10.087 -28.131 -4.389 1.00 55.19 415 ILE B CA 1
ATOM 7977 C C . ILE B 1 416 ? 10.689 -28.142 -2.996 1.00 54.98 415 ILE B C 1
ATOM 7978 O O . ILE B 1 416 ? 11.869 -28.447 -2.840 1.00 56.33 415 ILE B O 1
ATOM 7983 N N . GLU B 1 417 ? 9.880 -27.872 -1.969 1.00 53.20 416 GLU B N 1
ATOM 7984 C CA . GLU B 1 417 ? 10.408 -27.854 -0.608 1.00 52.03 416 GLU B CA 1
ATOM 7985 C C . GLU B 1 417 ? 9.577 -28.569 0.460 1.00 49.96 416 GLU B C 1
ATOM 7986 O O . GLU B 1 417 ? 9.906 -28.548 1.648 1.00 51.13 416 GLU B O 1
ATOM 7992 N N . CYS B 1 418 ? 8.532 -29.230 0.050 1.00 45.94 417 CYS B N 1
ATOM 7993 C CA . CYS B 1 418 ? 7.757 -29.996 0.976 1.00 45.72 417 CYS B CA 1
ATOM 7994 C C . CYS B 1 418 ? 7.618 -31.368 0.350 1.00 44.82 417 CYS B C 1
ATOM 7995 O O . CYS B 1 418 ? 7.061 -31.505 -0.740 1.00 43.65 417 CYS B O 1
ATOM 7998 N N . TYR B 1 419 ? 8.157 -32.371 1.023 1.00 43.89 418 TYR B N 1
ATOM 7999 C CA . TYR B 1 419 ? 8.177 -33.703 0.458 1.00 44.62 418 TYR B CA 1
ATOM 8000 C C . TYR B 1 419 ? 8.390 -34.719 1.539 1.00 44.30 418 TYR B C 1
ATOM 8001 O O . TYR B 1 419 ? 8.779 -34.386 2.643 1.00 44.43 418 TYR B O 1
ATOM 8010 N N . ARG B 1 420 ? 8.126 -35.963 1.200 1.00 44.80 419 ARG B N 1
ATOM 8011 C CA . ARG B 1 420 ? 8.210 -37.072 2.163 1.00 45.80 419 ARG B CA 1
ATOM 8012 C C . ARG B 1 420 ? 9.655 -37.555 2.249 1.00 46.58 419 ARG B C 1
ATOM 8013 O O . ARG B 1 420 ? 10.207 -38.117 1.262 1.00 46.45 419 ARG B O 1
ATOM 8021 N N . LEU B 1 421 ? 10.233 -37.440 3.425 1.00 45.30 420 LEU B N 1
ATOM 8022 C CA . LEU B 1 421 ? 11.544 -38.021 3.641 1.00 47.89 420 LEU B CA 1
ATOM 8023 C C . LEU B 1 421 ? 11.572 -39.521 3.727 1.00 47.07 420 LEU B C 1
ATOM 8024 O O . LEU B 1 421 ? 12.598 -40.204 3.366 1.00 47.65 420 LEU B O 1
ATOM 8029 N N . TYR B 1 422 ? 10.497 -40.046 4.283 1.00 45.23 421 TYR B N 1
ATOM 8030 C CA . TYR B 1 422 ? 10.520 -41.409 4.684 1.00 46.46 421 TYR B CA 1
ATOM 8031 C C . TYR B 1 422 ? 9.077 -41.823 4.723 1.00 46.25 421 TYR B C 1
ATOM 8032 O O . TYR B 1 422 ? 8.241 -41.128 5.288 1.00 44.52 421 TYR B O 1
ATOM 8041 N N . ASP B 1 423 ? 8.809 -42.980 4.115 1.00 48.79 422 ASP B N 1
ATOM 8042 C CA . ASP B 1 423 ? 7.462 -43.438 3.793 1.00 49.15 422 ASP B CA 1
ATOM 8043 C C . ASP B 1 423 ? 7.346 -44.869 4.234 1.00 50.96 422 ASP B C 1
ATOM 8044 O O . ASP B 1 423 ? 7.104 -45.777 3.414 1.00 50.61 422 ASP B O 1
ATOM 8049 N N . ALA B 1 424 ? 7.527 -45.074 5.537 1.00 53.22 423 ALA B N 1
ATOM 8050 C CA . ALA B 1 424 ? 7.499 -46.416 6.142 1.00 55.00 423 ALA B CA 1
ATOM 8051 C C . ALA B 1 424 ? 8.243 -47.438 5.275 1.00 56.73 423 ALA B C 1
ATOM 8052 O O . ALA B 1 424 ? 7.774 -48.578 5.084 1.00 57.05 423 ALA B O 1
ATOM 8054 N N . ASP B 1 425 ? 9.416 -47.019 4.783 1.00 57.86 424 ASP B N 1
ATOM 8055 C CA . ASP B 1 425 ? 10.277 -47.828 3.924 1.00 59.83 424 ASP B CA 1
ATOM 8056 C C . ASP B 1 425 ? 10.627 -49.190 4.566 1.00 62.44 424 ASP B C 1
ATOM 8057 O O . ASP B 1 425 ? 10.718 -50.201 3.875 1.00 63.47 424 ASP B O 1
ATOM 8062 N N . LEU B 1 426 ? 10.847 -49.181 5.879 1.00 64.73 425 LEU B N 1
ATOM 8063 C CA . LEU B 1 426 ? 11.221 -50.342 6.686 1.00 67.49 425 LEU B CA 1
ATOM 8064 C C . LEU B 1 426 ? 10.028 -50.784 7.529 1.00 69.02 425 LEU B C 1
ATOM 8065 O O . LEU B 1 426 ? 9.547 -50.016 8.368 1.00 69.14 425 LEU B O 1
ATOM 8070 N N . PRO B 1 427 ? 9.563 -52.039 7.338 1.00 70.44 426 PRO B N 1
ATOM 8071 C CA . PRO B 1 427 ? 8.333 -52.581 7.989 1.00 70.84 426 PRO B CA 1
ATOM 8072 C C . PRO B 1 427 ? 8.272 -52.395 9.516 1.00 71.24 426 PRO B C 1
ATOM 8073 O O . PRO B 1 427 ? 7.180 -52.177 10.068 1.00 70.79 426 PRO B O 1
ATOM 8077 N N . GLU B 1 428 ? 9.423 -52.481 10.173 1.00 70.98 427 GLU B N 1
ATOM 8078 C CA . GLU B 1 428 ? 9.484 -52.314 11.614 1.00 72.32 427 GLU B CA 1
ATOM 8079 C C . GLU B 1 428 ? 9.547 -50.821 12.089 1.00 71.11 427 GLU B C 1
ATOM 8080 O O . GLU B 1 428 ? 9.449 -50.566 13.278 1.00 70.95 427 GLU B O 1
ATOM 8086 N N . TYR B 1 429 ? 9.712 -49.857 11.168 1.00 68.02 428 TYR B N 1
ATOM 8087 C CA . TYR B 1 429 ? 9.655 -48.411 11.522 1.00 66.68 428 TYR B CA 1
ATOM 8088 C C . TYR B 1 429 ? 8.550 -47.791 10.678 1.00 63.78 428 TYR B C 1
ATOM 8089 O O . TYR B 1 429 ? 8.780 -47.314 9.570 1.00 60.88 428 TYR B O 1
ATOM 8098 N N . ASN B 1 430 ? 7.340 -47.881 11.224 1.00 63.19 429 ASN B N 1
ATOM 8099 C CA . ASN B 1 430 ? 6.115 -47.712 10.482 1.00 61.67 429 ASN B CA 1
ATOM 8100 C C . ASN B 1 430 ? 5.638 -46.301 10.665 1.00 59.62 429 ASN B C 1
ATOM 8101 O O . ASN B 1 430 ? 4.688 -46.015 11.415 1.00 59.68 429 ASN B O 1
ATOM 8106 N N . VAL B 1 431 ? 6.320 -45.423 9.950 1.00 56.85 430 VAL B N 1
ATOM 8107 C CA . VAL B 1 431 ? 6.183 -44.014 10.159 1.00 55.27 430 VAL B CA 1
ATOM 8108 C C . VAL B 1 431 ? 6.327 -43.290 8.805 1.00 52.49 430 VAL B C 1
ATOM 8109 O O . VAL B 1 431 ? 7.026 -43.774 7.929 1.00 50.88 430 VAL B O 1
ATOM 8113 N N . ALA B 1 432 ? 5.665 -42.134 8.661 1.00 50.99 431 ALA B N 1
ATOM 8114 C CA . ALA B 1 432 ? 5.942 -41.204 7.563 1.00 49.22 431 ALA B CA 1
ATOM 8115 C C . ALA B 1 432 ? 6.541 -39.968 8.147 1.00 48.60 431 ALA B C 1
ATOM 8116 O O . ALA B 1 432 ? 6.080 -39.476 9.189 1.00 49.00 431 ALA B O 1
ATOM 8118 N N . VAL B 1 433 ? 7.582 -39.483 7.482 1.00 47.47 432 VAL B N 1
ATOM 8119 C CA . VAL B 1 433 ? 8.274 -38.291 7.910 1.00 46.42 432 VAL B CA 1
ATOM 8120 C C . VAL B 1 433 ? 8.211 -37.250 6.771 1.00 46.85 432 VAL B C 1
ATOM 8121 O O . VAL B 1 433 ? 8.819 -37.432 5.715 1.00 46.05 432 VAL B O 1
ATOM 8125 N N . ASP B 1 434 ? 7.487 -36.149 7.013 1.00 46.38 433 ASP B N 1
ATOM 8126 C CA . ASP B 1 434 ? 7.292 -35.099 5.997 1.00 45.74 433 ASP B CA 1
ATOM 8127 C C . ASP B 1 434 ? 8.083 -33.861 6.337 1.00 46.65 433 ASP B C 1
ATOM 8128 O O . ASP B 1 434 ? 8.076 -33.353 7.470 1.00 46.24 433 ASP B O 1
ATOM 8133 N N . ARG B 1 435 ? 8.789 -33.392 5.333 1.00 47.04 434 ARG B N 1
ATOM 8134 C CA . ARG B 1 435 ? 9.469 -32.149 5.454 1.00 48.64 434 ARG B CA 1
ATOM 8135 C C . ARG B 1 435 ? 8.590 -31.020 4.847 1.00 47.36 434 ARG B C 1
ATOM 8136 O O . ARG B 1 435 ? 8.038 -31.184 3.770 1.00 46.74 434 ARG B O 1
ATOM 8144 N N . TYR B 1 436 ? 8.484 -29.895 5.564 1.00 47.05 435 TYR B N 1
ATOM 8145 C CA . TYR B 1 436 ? 7.864 -28.672 5.089 1.00 45.14 435 TYR B CA 1
ATOM 8146 C C . TYR B 1 436 ? 8.811 -27.534 5.350 1.00 45.49 435 TYR B C 1
ATOM 8147 O O . TYR B 1 436 ? 8.948 -27.066 6.477 1.00 44.25 435 TYR B O 1
ATOM 8156 N N . ALA B 1 437 ? 9.459 -27.090 4.283 1.00 45.68 436 ALA B N 1
ATOM 8157 C CA . ALA B 1 437 ? 10.545 -26.133 4.385 1.00 46.97 436 ALA B CA 1
ATOM 8158 C C . ALA B 1 437 ? 11.441 -26.520 5.555 1.00 48.43 436 ALA B C 1
ATOM 8159 O O . ALA B 1 437 ? 12.062 -27.562 5.484 1.00 50.83 436 ALA B O 1
ATOM 8161 N N . ASP B 1 438 ? 11.502 -25.735 6.633 1.00 49.72 437 ASP B N 1
ATOM 8162 C CA . ASP B 1 438 ? 12.405 -26.007 7.752 1.00 50.95 437 ASP B CA 1
ATOM 8163 C C . ASP B 1 438 ? 11.743 -26.765 8.909 1.00 50.08 437 ASP B C 1
ATOM 8164 O O . ASP B 1 438 ? 12.349 -26.977 9.963 1.00 51.76 437 ASP B O 1
ATOM 8169 N N . TRP B 1 439 ? 10.495 -27.153 8.728 1.00 47.98 438 TRP B N 1
ATOM 8170 C CA . TRP B 1 439 ? 9.775 -27.972 9.714 1.00 47.71 438 TRP B CA 1
ATOM 8171 C C . TRP B 1 439 ? 9.656 -29.462 9.323 1.00 47.36 438 TRP B C 1
ATOM 8172 O O . TRP B 1 439 ? 9.861 -29.827 8.147 1.00 46.82 438 TRP B O 1
ATOM 8183 N N . VAL B 1 440 ? 9.266 -30.300 10.288 1.00 47.33 439 VAL B N 1
ATOM 8184 C CA . VAL B 1 440 ? 9.144 -31.717 10.058 1.00 47.76 439 VAL B CA 1
ATOM 8185 C C . VAL B 1 440 ? 7.947 -32.231 10.787 1.00 47.77 439 VAL B C 1
ATOM 8186 O O . VAL B 1 440 ? 7.713 -31.840 11.904 1.00 48.41 439 VAL B O 1
ATOM 8190 N N . VAL B 1 441 ? 7.176 -33.090 10.126 1.00 47.73 440 VAL B N 1
ATOM 8191 C CA . VAL B 1 441 ? 6.065 -33.771 10.751 1.00 49.18 440 VAL B CA 1
ATOM 8192 C C . VAL B 1 441 ? 6.287 -35.302 10.733 1.00 50.58 440 VAL B C 1
ATOM 8193 O O . VAL B 1 441 ? 6.519 -35.895 9.674 1.00 49.13 440 VAL B O 1
ATOM 8197 N N . VAL B 1 442 ? 6.170 -35.928 11.898 1.00 52.16 441 VAL B N 1
ATOM 8198 C CA . VAL B 1 442 ? 6.225 -37.363 11.958 1.00 53.86 441 VAL B CA 1
ATOM 8199 C C . VAL B 1 442 ? 4.834 -37.903 12.157 1.00 56.56 441 VAL B C 1
ATOM 8200 O O . VAL B 1 442 ? 4.103 -37.468 13.032 1.00 57.18 441 VAL B O 1
ATOM 8204 N N . GLN B 1 443 ? 4.458 -38.828 11.303 1.00 59.39 442 GLN B N 1
ATOM 8205 C CA . GLN B 1 443 ? 3.164 -39.433 11.430 1.00 64.86 442 GLN B CA 1
ATOM 8206 C C . GLN B 1 443 ? 3.376 -40.916 11.667 1.00 68.60 442 GLN B C 1
ATOM 8207 O O . GLN B 1 443 ? 4.118 -41.573 10.932 1.00 69.28 442 GLN B O 1
ATOM 8213 N N . GLU B 1 444 ? 2.767 -41.413 12.739 1.00 72.67 443 GLU B N 1
ATOM 8214 C CA . GLU B 1 444 ? 2.916 -42.782 13.155 1.00 77.00 443 GLU B CA 1
ATOM 8215 C C . GLU B 1 444 ? 1.641 -43.499 12.802 1.00 77.54 443 GLU B C 1
ATOM 8216 O O . GLU B 1 444 ? 0.556 -42.967 13.011 1.00 77.47 443 GLU B O 1
ATOM 8222 N N . TYR B 1 445 ? 1.769 -44.706 12.277 1.00 80.29 444 TYR B N 1
ATOM 8223 C CA . TYR B 1 445 ? 0.594 -45.527 11.974 1.00 82.38 444 TYR B CA 1
ATOM 8224 C C . TYR B 1 445 ? 0.421 -46.720 12.889 1.00 84.46 444 TYR B C 1
ATOM 8225 O O . TYR B 1 445 ? 0.791 -46.685 14.056 1.00 85.74 444 TYR B O 1
ATOM 8234 N N . ALA B 1 446 ? -0.159 -47.773 12.302 1.00 85.57 445 ALA B N 1
ATOM 8235 C CA . ALA B 1 446 ? -0.457 -49.051 12.945 1.00 87.58 445 ALA B CA 1
ATOM 8236 C C . ALA B 1 446 ? 0.710 -49.585 13.807 1.00 89.61 445 ALA B C 1
ATOM 8237 O O . ALA B 1 446 ? 0.610 -50.648 14.453 1.00 91.53 445 ALA B O 1
ATOM 8239 N N . HIS B 1 454 ? 2.509 -48.649 24.774 1.00 93.38 453 HIS B N 1
ATOM 8240 C CA . HIS B 1 454 ? 3.824 -48.484 25.412 1.00 94.36 453 HIS B CA 1
ATOM 8241 C C . HIS B 1 454 ? 4.619 -49.771 25.194 1.00 94.77 453 HIS B C 1
ATOM 8242 O O . HIS B 1 454 ? 4.095 -50.875 25.391 1.00 95.96 453 HIS B O 1
ATOM 8244 N N . LYS B 1 455 ? 5.885 -49.609 24.802 1.00 93.50 454 LYS B N 1
ATOM 8245 C CA . LYS B 1 455 ? 6.593 -50.555 23.911 1.00 91.97 454 LYS B CA 1
ATOM 8246 C C . LYS B 1 455 ? 6.408 -50.056 22.464 1.00 88.50 454 LYS B C 1
ATOM 8247 O O . LYS B 1 455 ? 7.367 -50.037 21.688 1.00 87.75 454 LYS B O 1
ATOM 8249 N N . ALA B 1 456 ? 5.190 -49.639 22.110 1.00 86.00 455 ALA B N 1
ATOM 8250 C CA . ALA B 1 456 ? 4.982 -48.891 20.845 1.00 82.93 455 ALA B CA 1
ATOM 8251 C C . ALA B 1 456 ? 5.475 -47.446 21.016 1.00 81.51 455 ALA B C 1
ATOM 8252 O O . ALA B 1 456 ? 6.098 -46.885 20.108 1.00 79.37 455 ALA B O 1
ATOM 8254 N N . ARG B 1 457 ? 5.233 -46.893 22.219 1.00 82.08 456 ARG B N 1
ATOM 8255 C CA . ARG B 1 457 ? 5.670 -45.549 22.604 1.00 80.81 456 ARG B CA 1
ATOM 8256 C C . ARG B 1 457 ? 7.183 -45.507 22.627 1.00 80.31 456 ARG B C 1
ATOM 8257 O O . ARG B 1 457 ? 7.807 -44.563 22.137 1.00 78.90 456 ARG B O 1
ATOM 8259 N N . GLN B 1 458 ? 7.776 -46.549 23.183 1.00 81.59 457 GLN B N 1
ATOM 8260 C CA . GLN B 1 458 ? 9.234 -46.594 23.293 1.00 81.92 457 GLN B CA 1
ATOM 8261 C C . GLN B 1 458 ? 9.865 -46.551 21.890 1.00 79.25 457 GLN B C 1
ATOM 8262 O O . GLN B 1 458 ? 10.746 -45.702 21.635 1.00 79.04 457 GLN B O 1
ATOM 8268 N N . ARG B 1 459 ? 9.350 -47.396 20.983 1.00 75.58 458 ARG B N 1
ATOM 8269 C CA . ARG B 1 459 ? 9.756 -47.403 19.584 1.00 71.68 458 ARG B CA 1
ATOM 8270 C C . ARG B 1 459 ? 9.600 -46.029 18.918 1.00 68.45 458 ARG B C 1
ATOM 8271 O O . ARG B 1 459 ? 10.498 -45.543 18.228 1.00 67.48 458 ARG B O 1
ATOM 8273 N N . LEU B 1 460 ? 8.442 -45.424 19.089 1.00 65.86 459 LEU B N 1
ATOM 8274 C CA . LEU B 1 460 ? 8.190 -44.155 18.491 1.00 64.06 459 LEU B CA 1
ATOM 8275 C C . LEU B 1 460 ? 9.128 -43.041 19.047 1.00 65.62 459 LEU B C 1
ATOM 8276 O O . LEU B 1 460 ? 9.686 -42.232 18.286 1.00 63.08 459 LEU B O 1
ATOM 8281 N N . PHE B 1 461 ? 9.312 -43.034 20.373 1.00 67.07 460 PHE B N 1
ATOM 8282 C CA . PHE B 1 461 ? 10.261 -42.140 20.985 1.00 69.26 460 PHE B CA 1
ATOM 8283 C C . PHE B 1 461 ? 11.635 -42.334 20.366 1.00 68.42 460 PHE B C 1
ATOM 8284 O O . PHE B 1 461 ? 12.335 -41.348 20.123 1.00 66.48 460 PHE B O 1
ATOM 8292 N N . ASP B 1 462 ? 12.014 -43.594 20.109 1.00 68.03 461 ASP B N 1
ATOM 8293 C CA . ASP B 1 462 ? 13.292 -43.854 19.446 1.00 68.72 461 ASP B CA 1
ATOM 8294 C C . ASP B 1 462 ? 13.328 -43.312 17.983 1.00 66.46 461 ASP B C 1
ATOM 8295 O O . ASP B 1 462 ? 14.339 -42.768 17.538 1.00 66.26 461 ASP B O 1
ATOM 8300 N N . ILE B 1 463 ? 12.226 -43.458 17.252 1.00 64.12 462 ILE B N 1
ATOM 8301 C CA . ILE B 1 463 ? 12.096 -42.891 15.912 1.00 62.49 462 ILE B CA 1
ATOM 8302 C C . ILE B 1 463 ? 12.334 -41.369 16.012 1.00 61.19 462 ILE B C 1
ATOM 8303 O O . ILE B 1 463 ? 13.183 -40.812 15.341 1.00 60.33 462 ILE B O 1
ATOM 8308 N N . ILE B 1 464 ? 11.560 -40.728 16.870 1.00 60.94 463 ILE B N 1
ATOM 8309 C CA . ILE B 1 464 ? 11.569 -39.286 17.004 1.00 62.02 463 ILE B CA 1
ATOM 8310 C C . ILE B 1 464 ? 12.993 -38.711 17.286 1.00 63.36 463 ILE B C 1
ATOM 8311 O O . ILE B 1 464 ? 13.488 -37.857 16.539 1.00 62.94 463 ILE B O 1
ATOM 8316 N N . ALA B 1 465 ? 13.633 -39.234 18.333 1.00 64.47 464 ALA B N 1
ATOM 8317 C CA . ALA B 1 465 ? 15.030 -38.983 18.638 1.00 65.06 464 ALA B CA 1
ATOM 8318 C C . ALA B 1 465 ? 16.014 -39.314 17.525 1.00 64.72 464 ALA B C 1
ATOM 8319 O O . ALA B 1 465 ? 16.941 -38.563 17.314 1.00 64.83 464 ALA B O 1
ATOM 8321 N N . ALA B 1 466 ? 15.862 -40.427 16.812 1.00 64.43 465 ALA B N 1
ATOM 8322 C CA . ALA B 1 466 ? 16.768 -40.650 15.676 1.00 64.25 465 ALA B CA 1
ATOM 8323 C C . ALA B 1 466 ? 16.566 -39.625 14.505 1.00 63.51 465 ALA B C 1
ATOM 8324 O O . ALA B 1 466 ? 17.525 -39.253 13.809 1.00 64.20 465 ALA B O 1
ATOM 8326 N N . THR B 1 467 ? 15.335 -39.139 14.327 1.00 62.65 466 THR B N 1
ATOM 8327 C CA . THR B 1 467 ? 14.981 -38.234 13.243 1.00 60.71 466 THR B CA 1
ATOM 8328 C C . THR B 1 467 ? 15.615 -36.840 13.468 1.00 62.60 466 THR B C 1
ATOM 8329 O O . THR B 1 467 ? 16.124 -36.169 12.556 1.00 60.95 466 THR B O 1
ATOM 8333 N N . ILE B 1 468 ? 15.568 -36.416 14.716 1.00 64.89 467 ILE B N 1
ATOM 8334 C CA . ILE B 1 468 ? 16.194 -35.164 15.139 1.00 66.91 467 ILE B CA 1
ATOM 8335 C C . ILE B 1 468 ? 17.721 -35.271 14.953 1.00 68.77 467 ILE B C 1
ATOM 8336 O O . ILE B 1 468 ? 18.337 -34.418 14.336 1.00 69.19 467 ILE B O 1
ATOM 8341 N N . SER B 1 469 ? 18.309 -36.350 15.425 1.00 70.96 468 SER B N 1
ATOM 8342 C CA . SER B 1 469 ? 19.730 -36.605 15.179 1.00 73.95 468 SER B CA 1
ATOM 8343 C C . SER B 1 469 ? 20.147 -36.514 13.697 1.00 73.16 468 SER B C 1
ATOM 8344 O O . SER B 1 469 ? 21.066 -35.766 13.368 1.00 73.78 468 SER B O 1
ATOM 8347 N N . VAL B 1 470 ? 19.501 -37.293 12.827 1.00 71.35 469 VAL B N 1
ATOM 8348 C CA . VAL B 1 470 ? 19.842 -37.310 11.410 1.00 70.95 469 VAL B CA 1
ATOM 8349 C C . VAL B 1 470 ? 19.680 -35.948 10.729 1.00 70.57 469 VAL B C 1
ATOM 8350 O O . VAL B 1 470 ? 20.549 -35.518 9.954 1.00 70.90 469 VAL B O 1
ATOM 8354 N N . LEU B 1 471 ? 18.560 -35.289 11.016 1.00 69.47 470 LEU B N 1
ATOM 8355 C CA . LEU B 1 471 ? 18.193 -34.029 10.352 1.00 68.79 470 LEU B CA 1
ATOM 8356 C C . LEU B 1 471 ? 18.902 -32.781 10.897 1.00 69.80 470 LEU B C 1
ATOM 8357 O O . LEU B 1 471 ? 19.076 -31.804 10.177 1.00 69.00 470 LEU B O 1
ATOM 8362 N N . GLY B 1 472 ? 19.295 -32.818 12.165 1.00 71.60 471 GLY B N 1
ATOM 8363 C CA . GLY B 1 472 ? 20.010 -31.690 12.797 1.00 73.06 471 GLY B CA 1
ATOM 8364 C C . GLY B 1 472 ? 19.062 -30.524 13.053 1.00 72.15 471 GLY B C 1
ATOM 8365 O O . GLY B 1 472 ? 19.489 -29.396 13.328 1.00 73.27 471 GLY B O 1
ATOM 8366 N N . ILE B 1 473 ? 17.776 -30.839 12.969 1.00 70.04 472 ILE B N 1
ATOM 8367 C CA . ILE B 1 473 ? 16.670 -29.956 13.186 1.00 68.56 472 ILE B CA 1
ATOM 8368 C C . ILE B 1 473 ? 16.489 -29.633 14.674 1.00 69.22 472 ILE B C 1
ATOM 8369 O O . ILE B 1 473 ? 16.861 -30.399 15.547 1.00 70.21 472 ILE B O 1
ATOM 8374 N N . ALA B 1 474 ? 15.937 -28.466 14.965 1.00 68.20 473 ALA B N 1
ATOM 8375 C CA . ALA B 1 474 ? 15.698 -28.094 16.331 1.00 67.74 473 ALA B CA 1
ATOM 8376 C C . ALA B 1 474 ? 14.436 -28.817 16.789 1.00 66.90 473 ALA B C 1
ATOM 8377 O O . ALA B 1 474 ? 13.435 -28.795 16.093 1.00 64.05 473 ALA B O 1
ATOM 8379 N N . PRO B 1 475 ? 14.476 -29.474 17.966 1.00 68.12 474 PRO B N 1
ATOM 8380 C CA . PRO B 1 475 ? 13.292 -30.219 18.459 1.00 68.23 474 PRO B CA 1
ATOM 8381 C C . PRO B 1 475 ? 11.955 -29.446 18.376 1.00 67.22 474 PRO B C 1
ATOM 8382 O O . PRO B 1 475 ? 10.887 -30.047 18.194 1.00 67.02 474 PRO B O 1
ATOM 8386 N N . ASN B 1 476 ? 12.047 -28.137 18.511 1.00 67.05 475 ASN B N 1
ATOM 8387 C CA . ASN B 1 476 ? 10.953 -27.192 18.311 1.00 67.33 475 ASN B CA 1
ATOM 8388 C C . ASN B 1 476 ? 10.177 -27.210 16.984 1.00 64.16 475 ASN B C 1
ATOM 8389 O O . ASN B 1 476 ? 9.036 -26.695 16.888 1.00 62.90 475 ASN B O 1
ATOM 8394 N N . LYS B 1 477 ? 10.849 -27.764 15.984 1.00 61.93 476 LYS B N 1
ATOM 8395 C CA . LYS B 1 477 ? 10.455 -27.691 14.612 1.00 59.74 476 LYS B CA 1
ATOM 8396 C C . LYS B 1 477 ? 10.037 -29.061 14.081 1.00 58.05 476 LYS B C 1
ATOM 8397 O O . LYS B 1 477 ? 9.874 -29.231 12.875 1.00 55.71 476 LYS B O 1
ATOM 8403 N N . LEU B 1 478 ? 9.817 -29.988 15.029 1.00 57.31 477 LEU B N 1
ATOM 8404 C CA . LEU B 1 478 ? 9.323 -31.308 14.757 1.00 56.72 477 LEU B CA 1
ATOM 8405 C C . LEU B 1 478 ? 7.918 -31.455 15.323 1.00 56.00 477 LEU B C 1
ATOM 8406 O O . LEU B 1 478 ? 7.693 -31.244 16.498 1.00 55.91 477 LEU B O 1
ATOM 8411 N N . VAL B 1 479 ? 6.989 -31.880 14.479 1.00 55.09 478 VAL B N 1
ATOM 8412 C CA . VAL B 1 479 ? 5.623 -32.138 14.922 1.00 55.85 478 VAL B CA 1
ATOM 8413 C C . VAL B 1 479 ? 5.302 -33.622 14.962 1.00 57.18 478 VAL B C 1
ATOM 8414 O O . VAL B 1 479 ? 5.551 -34.344 14.003 1.00 57.17 478 VAL B O 1
ATOM 8418 N N . LEU B 1 480 ? 4.728 -34.081 16.057 1.00 60.24 479 LEU B N 1
ATOM 8419 C CA . LEU B 1 480 ? 4.340 -35.469 16.129 1.00 63.96 479 LEU B CA 1
ATOM 8420 C C . LEU B 1 480 ? 2.854 -35.621 16.083 1.00 65.73 479 LEU B C 1
ATOM 8421 O O . LEU B 1 480 ? 2.161 -35.194 17.007 1.00 66.38 479 LEU B O 1
ATOM 8426 N N . LYS B 1 481 ? 2.384 -36.269 15.021 1.00 67.88 480 LYS B N 1
ATOM 8427 C CA . LYS B 1 481 ? 0.979 -36.672 14.903 1.00 70.65 480 LYS B CA 1
ATOM 8428 C C . LYS B 1 481 ? 0.751 -38.138 15.323 1.00 74.55 480 LYS B C 1
ATOM 8429 O O . LYS B 1 481 ? 1.344 -39.072 14.756 1.00 75.09 480 LYS B O 1
ATOM 8435 N N . THR B 1 482 ? -0.088 -38.316 16.348 1.00 77.97 481 THR B N 1
ATOM 8436 C CA . THR B 1 482 ? -0.366 -39.620 16.959 1.00 80.73 481 THR B CA 1
ATOM 8437 C C . THR B 1 482 ? -1.590 -40.296 16.334 1.00 80.73 481 THR B C 1
ATOM 8438 O O . THR B 1 482 ? -2.427 -39.623 15.725 1.00 80.02 481 THR B O 1
ATOM 8442 N N . ARG B 1 483 ? -1.647 -41.632 16.456 1.00 82.36 482 ARG B N 1
ATOM 8443 C CA . ARG B 1 483 ? -2.878 -42.433 16.269 1.00 82.80 482 ARG B CA 1
ATOM 8444 C C . ARG B 1 483 ? -3.745 -42.419 17.545 1.00 84.55 482 ARG B C 1
ATOM 8445 O O . ARG B 1 483 ? -3.241 -42.333 18.690 1.00 85.43 482 ARG B O 1
ATOM 8447 N N . GLU B 1 497 ? -7.151 -24.790 20.097 1.00 77.78 496 GLU B N 1
ATOM 8448 C CA . GLU B 1 497 ? -6.706 -24.788 18.707 1.00 76.06 496 GLU B CA 1
ATOM 8449 C C . GLU B 1 497 ? -5.159 -24.753 18.575 1.00 75.31 496 GLU B C 1
ATOM 8450 O O . GLU B 1 497 ? -4.565 -25.804 18.280 1.00 75.75 496 GLU B O 1
ATOM 8452 N N . LYS B 1 498 ? -4.530 -23.586 18.818 1.00 74.06 497 LYS B N 1
ATOM 8453 C CA . LYS B 1 498 ? -3.074 -23.345 18.593 1.00 72.28 497 LYS B CA 1
ATOM 8454 C C . LYS B 1 498 ? -2.689 -22.368 17.436 1.00 69.97 497 LYS B C 1
ATOM 8455 O O . LYS B 1 498 ? -1.960 -21.406 17.647 1.00 70.69 497 LYS B O 1
ATOM 8457 N N . GLY B 1 499 ? -3.160 -22.628 16.219 1.00 67.11 498 GLY B N 1
ATOM 8458 C CA . GLY B 1 499 ? -3.104 -21.644 15.116 1.00 63.18 498 GLY B CA 1
ATOM 8459 C C . GLY B 1 499 ? -1.831 -21.040 14.507 1.00 60.22 498 GLY B C 1
ATOM 8460 O O . GLY B 1 499 ? -1.924 -19.954 13.917 1.00 60.33 498 GLY B O 1
ATOM 8461 N N . GLU B 1 500 ? -0.665 -21.684 14.588 1.00 57.40 499 GLU B N 1
ATOM 8462 C CA . GLU B 1 500 ? 0.470 -21.187 13.788 1.00 54.70 499 GLU B CA 1
ATOM 8463 C C . GLU B 1 500 ? 0.441 -21.731 12.315 1.00 51.19 499 GLU B C 1
ATOM 8464 O O . GLU B 1 500 ? 0.425 -22.952 12.097 1.00 49.85 499 GLU B O 1
ATOM 8470 N N . PHE B 1 501 ? 0.448 -20.837 11.326 1.00 46.48 500 PHE B N 1
ATOM 8471 C CA . PHE B 1 501 ? 0.455 -21.259 9.901 1.00 43.46 500 PHE B CA 1
ATOM 8472 C C . PHE B 1 501 ? 1.838 -21.032 9.391 1.00 43.00 500 PHE B C 1
ATOM 8473 O O . PHE B 1 501 ? 2.521 -20.212 9.914 1.00 43.01 500 PHE B O 1
ATOM 8481 N N . LEU B 1 502 ? 2.237 -21.734 8.346 1.00 41.99 501 LEU B N 1
ATOM 8482 C CA . LEU B 1 502 ? 3.600 -21.677 7.855 1.00 42.52 501 LEU B CA 1
ATOM 8483 C C . LEU B 1 502 ? 3.566 -21.461 6.334 1.00 41.25 501 LEU B C 1
ATOM 8484 O O . LEU B 1 502 ? 2.869 -22.170 5.610 1.00 38.69 501 LEU B O 1
ATOM 8489 N N . GLU B 1 503 ? 4.362 -20.522 5.850 1.00 41.08 502 GLU B N 1
ATOM 8490 C CA . GLU B 1 503 ? 4.415 -20.313 4.419 1.00 41.44 502 GLU B CA 1
ATOM 8491 C C . GLU B 1 503 ? 5.402 -21.259 3.759 1.00 41.10 502 GLU B C 1
ATOM 8492 O O . GLU B 1 503 ? 6.530 -21.377 4.159 1.00 41.66 502 GLU B O 1
ATOM 8498 N N . VAL B 1 504 ? 4.970 -21.865 2.668 1.00 39.38 503 VAL B N 1
ATOM 8499 C CA . VAL B 1 504 ? 5.724 -22.889 2.078 1.00 39.33 503 VAL B CA 1
ATOM 8500 C C . VAL B 1 504 ? 5.631 -22.617 0.573 1.00 39.71 503 VAL B C 1
ATOM 8501 O O . VAL B 1 504 ? 4.672 -21.978 0.111 1.00 38.86 503 VAL B O 1
ATOM 8505 N N . THR B 1 505 ? 6.646 -23.016 -0.186 1.00 39.62 504 THR B N 1
ATOM 8506 C CA . THR B 1 505 ? 6.514 -22.956 -1.616 1.00 40.82 504 THR B CA 1
ATOM 8507 C C . THR B 1 505 ? 6.329 -24.352 -2.227 1.00 39.80 504 THR B C 1
ATOM 8508 O O . THR B 1 505 ? 6.592 -25.378 -1.586 1.00 41.57 504 THR B O 1
ATOM 8512 N N . GLU B 1 506 ? 5.836 -24.395 -3.447 1.00 37.56 505 GLU B N 1
ATOM 8513 C CA . GLU B 1 506 ? 5.646 -25.637 -4.154 1.00 37.06 505 GLU B CA 1
ATOM 8514 C C . GLU B 1 506 ? 5.718 -25.237 -5.621 1.00 36.86 505 GLU B C 1
ATOM 8515 O O . GLU B 1 506 ? 4.765 -24.724 -6.179 1.00 38.31 505 GLU B O 1
ATOM 8521 N N . TYR B 1 507 ? 6.827 -25.512 -6.261 1.00 36.99 506 TYR B N 1
ATOM 8522 C CA . TYR B 1 507 ? 7.126 -24.912 -7.553 1.00 36.65 506 TYR B CA 1
ATOM 8523 C C . TYR B 1 507 ? 7.029 -23.398 -7.465 1.00 37.88 506 TYR B C 1
ATOM 8524 O O . TYR B 1 507 ? 7.705 -22.763 -6.660 1.00 38.82 506 TYR B O 1
ATOM 8533 N N . ASN B 1 508 ? 6.240 -22.763 -8.295 1.00 38.64 507 ASN B N 1
ATOM 8534 C CA . ASN B 1 508 ? 6.217 -21.315 -8.239 1.00 39.55 507 ASN B CA 1
ATOM 8535 C C . ASN B 1 508 ? 5.076 -20.836 -7.342 1.00 37.83 507 ASN B C 1
ATOM 8536 O O . ASN B 1 508 ? 4.869 -19.656 -7.250 1.00 38.21 507 ASN B O 1
ATOM 8541 N N . ALA B 1 509 ? 4.310 -21.742 -6.737 1.00 36.55 508 ALA B N 1
ATOM 8542 C CA . ALA B 1 509 ? 3.206 -21.347 -5.830 1.00 35.78 508 ALA B CA 1
ATOM 8543 C C . ALA B 1 509 ? 3.692 -21.122 -4.396 1.00 37.31 508 ALA B C 1
ATOM 8544 O O . ALA B 1 509 ? 4.641 -21.792 -3.970 1.00 38.94 508 ALA B O 1
ATOM 8546 N N . HIS B 1 510 ? 3.050 -20.214 -3.658 1.00 36.47 509 HIS B N 1
ATOM 8547 C CA . HIS B 1 510 ? 3.308 -20.035 -2.228 1.00 36.85 509 HIS B CA 1
ATOM 8548 C C . HIS B 1 510 ? 2.039 -20.489 -1.567 1.00 36.15 509 HIS B C 1
ATOM 8549 O O . HIS B 1 510 ? 0.965 -20.234 -2.093 1.00 36.99 509 HIS B O 1
ATOM 8556 N N . LEU B 1 511 ? 2.147 -21.197 -0.456 1.00 35.45 510 LEU B N 1
ATOM 8557 C CA . LEU B 1 511 ? 1.007 -21.830 0.170 1.00 33.84 510 LEU B CA 1
ATOM 8558 C C . LEU B 1 511 ? 1.132 -21.717 1.674 1.00 34.64 510 LEU B C 1
ATOM 8559 O O . LEU B 1 511 ? 2.262 -21.663 2.201 1.00 35.04 510 LEU B O 1
ATOM 8564 N N . TRP B 1 512 ? -0.010 -21.722 2.351 1.00 32.76 511 TRP B N 1
ATOM 8565 C CA . TRP B 1 512 ? -0.051 -21.779 3.791 1.00 33.96 511 TRP B CA 1
ATOM 8566 C C . TRP B 1 512 ? -0.475 -23.169 4.257 1.00 33.76 511 TRP B C 1
ATOM 8567 O O . TRP B 1 512 ? -1.560 -23.659 3.903 1.00 33.08 511 TRP B O 1
ATOM 8578 N N . VAL B 1 513 ? 0.321 -23.730 5.155 1.00 35.48 512 VAL B N 1
ATOM 8579 C CA . VAL B 1 513 ? 0.017 -24.972 5.847 1.00 36.23 512 VAL B CA 1
ATOM 8580 C C . VAL B 1 513 ? -0.063 -24.763 7.354 1.00 38.22 512 VAL B C 1
ATOM 8581 O O . VAL B 1 513 ? 0.291 -23.712 7.877 1.00 39.21 512 VAL B O 1
ATOM 8585 N N . ASN B 1 514 ? -0.584 -25.739 8.055 1.00 39.03 513 ASN B N 1
ATOM 8586 C CA . ASN B 1 514 ? -0.677 -25.676 9.496 1.00 39.96 513 ASN B CA 1
ATOM 8587 C C . ASN B 1 514 ? -0.390 -27.123 9.926 1.00 41.64 513 ASN B C 1
ATOM 8588 O O . ASN B 1 514 ? -1.109 -28.036 9.595 1.00 42.78 513 ASN B O 1
ATOM 8593 N N . LEU B 1 515 ? 0.696 -27.321 10.627 1.00 43.10 514 LEU B N 1
ATOM 8594 C CA . LEU B 1 515 ? 1.152 -28.626 10.946 1.00 44.04 514 LEU B CA 1
ATOM 8595 C C . LEU B 1 515 ? 0.477 -29.248 12.174 1.00 45.99 514 LEU B C 1
ATOM 8596 O O . LEU B 1 515 ? 0.548 -30.441 12.341 1.00 46.85 514 LEU B O 1
ATOM 8601 N N . THR B 1 516 ? -0.215 -28.476 13.002 1.00 47.02 515 THR B N 1
ATOM 8602 C CA . THR B 1 516 ? -0.665 -29.020 14.260 1.00 50.44 515 THR B CA 1
ATOM 8603 C C . THR B 1 516 ? -2.151 -29.186 14.437 1.00 52.12 515 THR B C 1
ATOM 8604 O O . THR B 1 516 ? -2.558 -30.143 15.075 1.00 54.56 515 THR B O 1
ATOM 8608 N N . ASP B 1 517 ? -2.963 -28.327 13.846 1.00 52.51 516 ASP B N 1
ATOM 8609 C CA . ASP B 1 517 ? -4.367 -28.164 14.277 1.00 54.68 516 ASP B CA 1
ATOM 8610 C C . ASP B 1 517 ? -5.412 -29.042 13.623 1.00 55.71 516 ASP B C 1
ATOM 8611 O O . ASP B 1 517 ? -6.549 -29.095 14.071 1.00 56.75 516 ASP B O 1
ATOM 8616 N N . TYR B 1 518 ? -5.023 -29.724 12.556 1.00 56.27 517 TYR B N 1
ATOM 8617 C CA . TYR B 1 518 ? -5.954 -30.498 11.738 1.00 56.49 517 TYR B CA 1
ATOM 8618 C C . TYR B 1 518 ? -5.361 -31.866 11.480 1.00 57.68 517 TYR B C 1
ATOM 8619 O O . TYR B 1 518 ? -4.146 -32.097 11.659 1.00 57.84 517 TYR B O 1
ATOM 8628 N N . LEU B 1 519 ? -6.257 -32.785 11.122 1.00 59.15 518 LEU B N 1
ATOM 8629 C CA . LEU B 1 519 ? -5.930 -34.101 10.557 1.00 59.05 518 LEU B CA 1
ATOM 8630 C C . LEU B 1 519 ? -4.764 -34.053 9.577 1.00 56.01 518 LEU B C 1
ATOM 8631 O O . LEU B 1 519 ? -3.756 -34.770 9.703 1.00 55.83 518 LEU B O 1
ATOM 8636 N N . ASP B 1 520 ? -4.934 -33.199 8.573 1.00 52.37 519 ASP B N 1
ATOM 8637 C CA . ASP B 1 520 ? -3.894 -33.015 7.577 1.00 49.32 519 ASP B CA 1
ATOM 8638 C C . ASP B 1 520 ? -3.325 -31.624 7.728 1.00 46.90 519 ASP B C 1
ATOM 8639 O O . ASP B 1 520 ? -3.678 -30.918 8.648 1.00 47.43 519 ASP B O 1
ATOM 8644 N N . THR B 1 521 ? -2.422 -31.254 6.843 1.00 44.72 520 THR B N 1
ATOM 8645 C CA . THR B 1 521 ? -1.639 -30.051 7.009 1.00 43.27 520 THR B CA 1
ATOM 8646 C C . THR B 1 521 ? -2.129 -28.886 6.125 1.00 42.05 520 THR B C 1
ATOM 8647 O O . THR B 1 521 ? -1.633 -27.753 6.296 1.00 41.91 520 THR B O 1
ATOM 8651 N N . GLY B 1 522 ? -3.061 -29.129 5.201 1.00 38.47 521 GLY B N 1
ATOM 8652 C CA . GLY B 1 522 ? -3.489 -28.054 4.280 1.00 36.97 521 GLY B CA 1
ATOM 8653 C C . GLY B 1 522 ? -2.940 -28.306 2.877 1.00 35.91 521 GLY B C 1
ATOM 8654 O O . GLY B 1 522 ? -3.255 -27.606 1.931 1.00 34.50 521 GLY B O 1
ATOM 8655 N N . LEU B 1 523 ? -2.084 -29.306 2.747 1.00 35.00 522 LEU B N 1
ATOM 8656 C CA . LEU B 1 523 ? -1.462 -29.579 1.461 1.00 35.29 522 LEU B CA 1
ATOM 8657 C C . LEU B 1 523 ? -1.264 -31.086 1.392 1.00 35.61 522 LEU B C 1
ATOM 8658 O O . LEU B 1 523 ? -0.643 -31.668 2.270 1.00 38.04 522 LEU B O 1
ATOM 8663 N N . PHE B 1 524 ? -1.874 -31.724 0.401 1.00 35.36 523 PHE B N 1
ATOM 8664 C CA . PHE B 1 524 ? -1.646 -33.148 0.136 1.00 34.61 523 PHE B CA 1
ATOM 8665 C C . PHE B 1 524 ? -0.504 -33.227 -0.793 1.00 34.77 523 PHE B C 1
ATOM 8666 O O . PHE B 1 524 ? -0.684 -32.989 -1.991 1.00 35.76 523 PHE B O 1
ATOM 8674 N N . LEU B 1 525 ? 0.663 -33.554 -0.257 1.00 36.06 524 LEU B N 1
ATOM 8675 C CA . LEU B 1 525 ? 1.895 -33.562 -1.024 1.00 37.61 524 LEU B CA 1
ATOM 8676 C C . LEU B 1 525 ? 1.895 -34.508 -2.209 1.00 38.93 524 LEU B C 1
ATOM 8677 O O . LEU B 1 525 ? 2.551 -34.197 -3.230 1.00 40.13 524 LEU B O 1
ATOM 8682 N N . ASP B 1 526 ? 1.243 -35.674 -2.069 1.00 38.51 525 ASP B N 1
ATOM 8683 C CA . ASP B 1 526 ? 1.359 -36.712 -3.099 1.00 41.28 525 ASP B CA 1
ATOM 8684 C C . ASP B 1 526 ? 0.824 -36.217 -4.474 1.00 40.92 525 ASP B C 1
ATOM 8685 O O . ASP B 1 526 ? 1.109 -36.807 -5.493 1.00 40.68 525 ASP B O 1
ATOM 8690 N N . HIS B 1 527 ? 0.039 -35.134 -4.480 1.00 39.29 526 HIS B N 1
ATOM 8691 C CA . HIS B 1 527 ? -0.676 -34.771 -5.682 1.00 37.91 526 HIS B CA 1
ATOM 8692 C C . HIS B 1 527 ? -0.049 -33.609 -6.399 1.00 36.58 526 HIS B C 1
ATOM 8693 O O . HIS B 1 527 ? -0.628 -33.032 -7.249 1.00 36.78 526 HIS B O 1
ATOM 8700 N N . ARG B 1 528 ? 1.152 -33.242 -6.026 1.00 36.71 527 ARG B N 1
ATOM 8701 C CA . ARG B 1 528 ? 1.699 -32.047 -6.536 1.00 35.12 527 ARG B CA 1
ATOM 8702 C C . ARG B 1 528 ? 1.873 -32.119 -8.060 1.00 33.79 527 ARG B C 1
ATOM 8703 O O . ARG B 1 528 ? 1.853 -31.081 -8.728 1.00 33.59 527 ARG B O 1
ATOM 8711 N N . ILE B 1 529 ? 2.051 -33.294 -8.633 1.00 33.79 528 ILE B N 1
ATOM 8712 C CA . ILE B 1 529 ? 2.259 -33.292 -10.081 1.00 34.24 528 ILE B CA 1
ATOM 8713 C C . ILE B 1 529 ? 0.963 -32.951 -10.830 1.00 33.42 528 ILE B C 1
ATOM 8714 O O . ILE B 1 529 ? 0.964 -32.211 -11.821 1.00 32.66 528 ILE B O 1
ATOM 8719 N N . ALA B 1 530 ? -0.169 -33.436 -10.320 1.00 33.32 529 ALA B N 1
ATOM 8720 C CA . ALA B 1 530 ? -1.426 -33.023 -10.903 1.00 33.14 529 ALA B CA 1
ATOM 8721 C C . ALA B 1 530 ? -1.549 -31.505 -10.823 1.00 33.56 529 ALA B C 1
ATOM 8722 O O . ALA B 1 530 ? -1.987 -30.864 -11.812 1.00 35.26 529 ALA B O 1
ATOM 8724 N N . ARG B 1 531 ? -1.166 -30.913 -9.674 1.00 32.73 530 ARG B N 1
ATOM 8725 C CA . ARG B 1 531 ? -1.214 -29.440 -9.492 1.00 32.70 530 ARG B CA 1
ATOM 8726 C C . ARG B 1 531 ? -0.364 -28.690 -10.494 1.00 33.90 530 ARG B C 1
ATOM 8727 O O . ARG B 1 531 ? -0.827 -27.769 -11.109 1.00 33.95 530 ARG B O 1
ATOM 8735 N N . ARG B 1 532 ? 0.890 -29.105 -10.657 1.00 35.17 531 ARG B N 1
ATOM 8736 C CA . ARG B 1 532 ? 1.802 -28.543 -11.627 1.00 36.58 531 ARG B CA 1
ATOM 8737 C C . ARG B 1 532 ? 1.215 -28.634 -13.059 1.00 36.72 531 ARG B C 1
ATOM 8738 O O . ARG B 1 532 ? 1.283 -27.677 -13.821 1.00 37.72 531 ARG B O 1
ATOM 8746 N N . MET B 1 533 ? 0.619 -29.761 -13.431 1.00 36.61 532 MET B N 1
ATOM 8747 C CA . MET B 1 533 ? -0.019 -29.863 -14.742 1.00 37.61 532 MET B CA 1
ATOM 8748 C C . MET B 1 533 ? -1.172 -28.850 -14.978 1.00 38.01 532 MET B C 1
ATOM 8749 O O . MET B 1 533 ? -1.225 -28.246 -16.071 1.00 37.88 532 MET B O 1
ATOM 8754 N N . LEU B 1 534 ? -2.094 -28.698 -13.990 1.00 38.19 533 LEU B N 1
ATOM 8755 C CA . LEU B 1 534 ? -3.137 -27.639 -14.027 1.00 38.88 533 LEU B CA 1
ATOM 8756 C C . LEU B 1 534 ? -2.513 -26.299 -14.273 1.00 40.23 533 LEU B C 1
ATOM 8757 O O . LEU B 1 534 ? -3.009 -25.465 -15.045 1.00 39.16 533 LEU B O 1
ATOM 8762 N N . GLY B 1 535 ? -1.379 -26.110 -13.594 1.00 40.11 534 GLY B N 1
ATOM 8763 C CA . GLY B 1 535 ? -0.623 -24.933 -13.819 1.00 41.36 534 GLY B CA 1
ATOM 8764 C C . GLY B 1 535 ? -0.344 -24.725 -15.295 1.00 42.00 534 GLY B C 1
ATOM 8765 O O . GLY B 1 535 ? -0.327 -23.612 -15.729 1.00 44.57 534 GLY B O 1
ATOM 8766 N N . GLN B 1 536 ? -0.037 -25.770 -16.048 1.00 41.18 535 GLN B N 1
ATOM 8767 C CA . GLN B 1 536 ? 0.366 -25.587 -17.426 1.00 41.89 535 GLN B CA 1
ATOM 8768 C C . GLN B 1 536 ? -0.814 -25.620 -18.354 1.00 40.84 535 GLN B C 1
ATOM 8769 O O . GLN B 1 536 ? -0.643 -25.436 -19.536 1.00 40.82 535 GLN B O 1
ATOM 8775 N N . MET B 1 537 ? -2.011 -25.905 -17.837 1.00 40.41 536 MET B N 1
ATOM 8776 C CA . MET B 1 537 ? -3.199 -26.116 -18.716 1.00 39.80 536 MET B CA 1
ATOM 8777 C C . MET B 1 537 ? -4.213 -24.988 -18.540 1.00 38.88 536 MET B C 1
ATOM 8778 O O . MET B 1 537 ? -5.228 -25.016 -19.155 1.00 37.95 536 MET B O 1
ATOM 8783 N N . SER B 1 538 ? -3.947 -23.983 -17.709 1.00 38.11 537 SER B N 1
ATOM 8784 C CA . SER B 1 538 ? -5.051 -23.137 -17.262 1.00 38.81 537 SER B CA 1
ATOM 8785 C C . SER B 1 538 ? -5.091 -21.796 -18.031 1.00 40.37 537 SER B C 1
ATOM 8786 O O . SER B 1 538 ? -6.022 -21.015 -17.913 1.00 40.17 537 SER B O 1
ATOM 8789 N N . LYS B 1 539 ? -4.104 -21.579 -18.882 1.00 41.99 538 LYS B N 1
ATOM 8790 C CA . LYS B 1 539 ? -3.928 -20.298 -19.513 1.00 44.06 538 LYS B CA 1
ATOM 8791 C C . LYS B 1 539 ? -5.127 -19.813 -20.322 1.00 44.49 538 LYS B C 1
ATOM 8792 O O . LYS B 1 539 ? -5.582 -20.468 -21.277 1.00 44.98 538 LYS B O 1
ATOM 8798 N N . GLY B 1 540 ? -5.627 -18.645 -19.953 1.00 44.09 539 GLY B N 1
ATOM 8799 C CA . GLY B 1 540 ? -6.828 -18.132 -20.579 1.00 43.14 539 GLY B CA 1
ATOM 8800 C C . GLY B 1 540 ? -8.026 -19.051 -20.474 1.00 41.92 539 GLY B C 1
ATOM 8801 O O . GLY B 1 540 ? -8.927 -18.899 -21.222 1.00 42.77 539 GLY B O 1
ATOM 8802 N N . LYS B 1 541 ? -8.053 -19.986 -19.524 1.00 40.87 540 LYS B N 1
ATOM 8803 C CA . LYS B 1 541 ? -9.187 -20.900 -19.325 1.00 39.15 540 LYS B CA 1
ATOM 8804 C C . LYS B 1 541 ? -10.018 -20.517 -18.129 1.00 38.00 540 LYS B C 1
ATOM 8805 O O . LYS B 1 541 ? -9.467 -19.979 -17.163 1.00 38.66 540 LYS B O 1
ATOM 8811 N N . ASP B 1 542 ? -11.328 -20.784 -18.145 1.00 36.08 541 ASP B N 1
ATOM 8812 C CA . ASP B 1 542 ? -12.120 -20.648 -16.939 1.00 34.05 541 ASP B CA 1
ATOM 8813 C C . ASP B 1 542 ? -12.009 -21.975 -16.183 1.00 33.88 541 ASP B C 1
ATOM 8814 O O . ASP B 1 542 ? -12.357 -23.067 -16.769 1.00 33.34 541 ASP B O 1
ATOM 8819 N N . PHE B 1 543 ? -11.489 -21.877 -14.952 1.00 30.42 542 PHE B N 1
ATOM 8820 C CA . PHE B 1 543 ? -11.131 -23.005 -14.077 1.00 28.44 542 PHE B CA 1
ATOM 8821 C C . PHE B 1 543 ? -12.168 -23.213 -12.978 1.00 28.91 542 PHE B C 1
ATOM 8822 O O . PHE B 1 543 ? -12.527 -22.272 -12.303 1.00 28.83 542 PHE B O 1
ATOM 8830 N N . LEU B 1 544 ? -12.581 -24.457 -12.764 1.00 30.05 543 LEU B N 1
ATOM 8831 C CA . LEU B 1 544 ? -13.470 -24.789 -11.661 1.00 31.54 543 LEU B CA 1
ATOM 8832 C C . LEU B 1 544 ? -12.788 -25.868 -10.792 1.00 32.40 543 LEU B C 1
ATOM 8833 O O . LEU B 1 544 ? -12.186 -26.758 -11.356 1.00 31.46 543 LEU B O 1
ATOM 8838 N N . ASN B 1 545 ? -12.847 -25.736 -9.437 1.00 33.35 544 ASN B N 1
ATOM 8839 C CA . ASN B 1 545 ? -12.254 -26.667 -8.454 1.00 32.92 544 ASN B CA 1
ATOM 8840 C C . ASN B 1 545 ? -13.379 -27.188 -7.515 1.00 34.50 544 ASN B C 1
ATOM 8841 O O . ASN B 1 545 ? -13.970 -26.391 -6.756 1.00 35.09 544 ASN B O 1
ATOM 8846 N N . LEU B 1 546 ? -13.681 -28.492 -7.538 1.00 34.61 545 LEU B N 1
ATOM 8847 C CA . LEU B 1 546 ? -14.742 -29.023 -6.633 1.00 35.22 545 LEU B CA 1
ATOM 8848 C C . LEU B 1 546 ? -14.105 -29.907 -5.550 1.00 34.49 545 LEU B C 1
ATOM 8849 O O . LEU B 1 546 ? -13.031 -30.546 -5.782 1.00 33.65 545 LEU B O 1
ATOM 8854 N N . PHE B 1 547 ? -14.746 -29.935 -4.368 1.00 35.66 546 PHE B N 1
ATOM 8855 C CA . PHE B 1 547 ? -14.125 -30.470 -3.137 1.00 34.90 546 PHE B CA 1
ATOM 8856 C C . PHE B 1 547 ? -12.722 -29.847 -3.089 1.00 34.96 546 PHE B C 1
ATOM 8857 O O . PHE B 1 547 ? -11.707 -30.556 -3.166 1.00 33.98 546 PHE B O 1
ATOM 8865 N N . SER B 1 548 ? -12.671 -28.525 -3.056 1.00 33.68 547 SER B N 1
ATOM 8866 C CA . SER B 1 548 ? -11.395 -27.816 -3.131 1.00 34.61 547 SER B CA 1
ATOM 8867 C C . SER B 1 548 ? -10.392 -27.949 -2.009 1.00 32.24 547 SER B C 1
ATOM 8868 O O . SER B 1 548 ? -9.190 -27.789 -2.257 1.00 32.34 547 SER B O 1
ATOM 8871 N N . TYR B 1 549 ? -10.873 -28.180 -0.790 1.00 33.36 548 TYR B N 1
ATOM 8872 C CA . TYR B 1 549 ? -10.023 -28.136 0.422 1.00 33.31 548 TYR B CA 1
ATOM 8873 C C . TYR B 1 549 ? -9.386 -26.747 0.457 1.00 33.90 548 TYR B C 1
ATOM 8874 O O . TYR B 1 549 ? -10.044 -25.753 0.123 1.00 36.55 548 TYR B O 1
ATOM 8883 N N . THR B 1 550 ? -8.080 -26.652 0.675 1.00 34.25 549 THR B N 1
ATOM 8884 C CA . THR B 1 550 ? -7.446 -25.332 0.844 1.00 33.27 549 THR B CA 1
ATOM 8885 C C . THR B 1 550 ? -7.116 -24.634 -0.474 1.00 32.38 549 THR B C 1
ATOM 8886 O O . THR B 1 550 ? -6.487 -23.539 -0.478 1.00 30.67 549 THR B O 1
ATOM 8890 N N . GLY B 1 551 ? -7.570 -25.243 -1.583 1.00 31.03 550 GLY B N 1
ATOM 8891 C CA . GLY B 1 551 ? -7.548 -24.560 -2.868 1.00 29.10 550 GLY B CA 1
ATOM 8892 C C . GLY B 1 551 ? -6.188 -24.491 -3.462 1.00 29.36 550 GLY B C 1
ATOM 8893 O O . GLY B 1 551 ? -5.948 -23.706 -4.365 1.00 30.50 550 GLY B O 1
ATOM 8894 N N . SER B 1 552 ? -5.292 -25.357 -3.033 1.00 30.06 551 SER B N 1
ATOM 8895 C CA . SER B 1 552 ? -3.946 -25.362 -3.630 1.00 30.23 551 SER B CA 1
ATOM 8896 C C . SER B 1 552 ? -3.937 -25.552 -5.131 1.00 31.69 551 SER B C 1
ATOM 8897 O O . SER B 1 552 ? -3.039 -25.025 -5.837 1.00 34.64 551 SER B O 1
ATOM 8900 N N . ALA B 1 553 ? -4.885 -26.315 -5.645 1.00 31.06 552 ALA B N 1
ATOM 8901 C CA . ALA B 1 553 ? -4.882 -26.525 -7.099 1.00 31.22 552 ALA B CA 1
ATOM 8902 C C . ALA B 1 553 ? -5.413 -25.231 -7.792 1.00 31.71 552 ALA B C 1
ATOM 8903 O O . ALA B 1 553 ? -4.972 -24.896 -8.898 1.00 32.31 552 ALA B O 1
ATOM 8905 N N . THR B 1 554 ? -6.310 -24.495 -7.128 1.00 30.71 553 THR B N 1
ATOM 8906 C CA . THR B 1 554 ? -6.666 -23.159 -7.617 1.00 31.72 553 THR B CA 1
ATOM 8907 C C . THR B 1 554 ? -5.448 -22.139 -7.709 1.00 32.13 553 THR B C 1
ATOM 8908 O O . THR B 1 554 ? -5.322 -21.381 -8.682 1.00 30.50 553 THR B O 1
ATOM 8912 N N . VAL B 1 555 ? -4.582 -22.164 -6.693 1.00 32.18 554 VAL B N 1
ATOM 8913 C CA . VAL B 1 555 ? -3.422 -21.330 -6.700 1.00 32.45 554 VAL B CA 1
ATOM 8914 C C . VAL B 1 555 ? -2.630 -21.605 -7.973 1.00 32.77 554 VAL B C 1
ATOM 8915 O O . VAL B 1 555 ? -2.351 -20.704 -8.694 1.00 33.93 554 VAL B O 1
ATOM 8919 N N . HIS B 1 556 ? -2.330 -22.860 -8.287 1.00 34.19 555 HIS B N 1
ATOM 8920 C CA . HIS B 1 556 ? -1.562 -23.214 -9.514 1.00 33.43 555 HIS B CA 1
ATOM 8921 C C . HIS B 1 556 ? -2.245 -22.835 -10.824 1.00 33.69 555 HIS B C 1
ATOM 8922 O O . HIS B 1 556 ? -1.602 -22.324 -11.741 1.00 33.94 555 HIS B O 1
ATOM 8929 N N . ALA B 1 557 ? -3.543 -23.108 -10.918 1.00 32.62 556 ALA B N 1
ATOM 8930 C CA . ALA B 1 557 ? -4.311 -22.767 -12.096 1.00 33.99 556 ALA B CA 1
ATOM 8931 C C . ALA B 1 557 ? -4.284 -21.213 -12.235 1.00 35.82 556 ALA B C 1
ATOM 8932 O O . ALA B 1 557 ? -4.030 -20.631 -13.321 1.00 34.75 556 ALA B O 1
ATOM 8934 N N . GLY B 1 558 ? -4.542 -20.544 -11.097 1.00 36.56 557 GLY B N 1
ATOM 8935 C CA . GLY B 1 558 ? -4.661 -19.091 -11.080 1.00 36.40 557 GLY B CA 1
ATOM 8936 C C . GLY B 1 558 ? -3.377 -18.492 -11.600 1.00 37.39 557 GLY B C 1
ATOM 8937 O O . GLY B 1 558 ? -3.398 -17.646 -12.479 1.00 39.42 557 GLY B O 1
ATOM 8938 N N . LEU B 1 559 ? -2.257 -19.007 -11.135 1.00 37.56 558 LEU B N 1
ATOM 8939 C CA . LEU B 1 559 ? -0.944 -18.529 -11.523 1.00 38.12 558 LEU B CA 1
ATOM 8940 C C . LEU B 1 559 ? -0.533 -18.966 -12.938 1.00 39.96 558 LEU B C 1
ATOM 8941 O O . LEU B 1 559 ? 0.468 -18.438 -13.472 1.00 40.45 558 LEU B O 1
ATOM 8946 N N . GLY B 1 560 ? -1.218 -19.978 -13.498 1.00 38.78 559 GLY B N 1
ATOM 8947 C CA . GLY B 1 560 ? -1.003 -20.367 -14.886 1.00 39.18 559 GLY B CA 1
ATOM 8948 C C . GLY B 1 560 ? -1.756 -19.505 -15.901 1.00 39.86 559 GLY B C 1
ATOM 8949 O O . GLY B 1 560 ? -1.695 -19.772 -17.105 1.00 41.60 559 GLY B O 1
ATOM 8950 N N . GLY B 1 561 ? -2.460 -18.471 -15.428 1.00 38.45 560 GLY B N 1
ATOM 8951 C CA . GLY B 1 561 ? -3.143 -17.521 -16.304 1.00 36.85 560 GLY B CA 1
ATOM 8952 C C . GLY B 1 561 ? -4.617 -17.841 -16.441 1.00 35.83 560 GLY B C 1
ATOM 8953 O O . GLY B 1 561 ? -5.233 -17.362 -17.368 1.00 37.20 560 GLY B O 1
ATOM 8954 N N . ALA B 1 562 ? -5.205 -18.642 -15.543 1.00 33.16 561 ALA B N 1
ATOM 8955 C CA . ALA B 1 562 ? -6.626 -18.851 -15.617 1.00 33.27 561 ALA B CA 1
ATOM 8956 C C . ALA B 1 562 ? -7.345 -17.512 -15.833 1.00 34.80 561 ALA B C 1
ATOM 8957 O O . ALA B 1 562 ? -7.068 -16.529 -15.153 1.00 34.82 561 ALA B O 1
ATOM 8959 N N . ARG B 1 563 ? -8.269 -17.486 -16.795 1.00 35.65 562 ARG B N 1
ATOM 8960 C CA . ARG B 1 563 ? -9.157 -16.320 -16.952 1.00 36.42 562 ARG B CA 1
ATOM 8961 C C . ARG B 1 563 ? -10.089 -16.068 -15.713 1.00 36.34 562 ARG B C 1
ATOM 8962 O O . ARG B 1 563 ? -10.441 -14.867 -15.432 1.00 37.47 562 ARG B O 1
ATOM 8970 N N . SER B 1 564 ? -10.532 -17.136 -15.036 1.00 32.73 563 SER B N 1
ATOM 8971 C CA . SER B 1 564 ? -11.374 -16.960 -13.842 1.00 34.10 563 SER B CA 1
ATOM 8972 C C . SER B 1 564 ? -11.229 -18.230 -13.007 1.00 33.39 563 SER B C 1
ATOM 8973 O O . SER B 1 564 ? -10.928 -19.262 -13.586 1.00 35.55 563 SER B O 1
ATOM 8976 N N . THR B 1 565 ? -11.331 -18.183 -11.679 1.00 32.09 564 THR B N 1
ATOM 8977 C CA . THR B 1 565 ? -11.311 -19.448 -10.889 1.00 31.72 564 THR B CA 1
ATOM 8978 C C . THR B 1 565 ? -12.617 -19.532 -10.070 1.00 32.83 564 THR B C 1
ATOM 8979 O O . THR B 1 565 ? -13.163 -18.492 -9.706 1.00 33.67 564 THR B O 1
ATOM 8983 N N . THR B 1 566 ? -13.136 -20.746 -9.853 1.00 32.23 565 THR B N 1
ATOM 8984 C CA . THR B 1 566 ? -14.335 -20.951 -9.033 1.00 32.26 565 THR B CA 1
ATOM 8985 C C . THR B 1 566 ? -13.925 -22.157 -8.188 1.00 32.37 565 THR B C 1
ATOM 8986 O O . THR B 1 566 ? -13.436 -23.157 -8.703 1.00 31.68 565 THR B O 1
ATOM 8990 N N . THR B 1 567 ? -14.014 -21.994 -6.881 1.00 31.92 566 THR B N 1
ATOM 8991 C CA . THR B 1 567 ? -13.424 -22.883 -5.929 1.00 33.67 566 THR B CA 1
ATOM 8992 C C . THR B 1 567 ? -14.583 -23.226 -4.991 1.00 34.94 566 THR B C 1
ATOM 8993 O O . THR B 1 567 ? -15.169 -22.340 -4.380 1.00 34.43 566 THR B O 1
ATOM 8997 N N . VAL B 1 568 ? -14.912 -24.509 -4.879 1.00 35.92 567 VAL B N 1
ATOM 8998 C CA . VAL B 1 568 ? -16.094 -24.906 -4.095 1.00 36.90 567 VAL B CA 1
ATOM 8999 C C . VAL B 1 568 ? -15.807 -26.031 -3.084 1.00 36.12 567 VAL B C 1
ATOM 9000 O O . VAL B 1 568 ? -15.095 -26.964 -3.386 1.00 35.64 567 VAL B O 1
ATOM 9004 N N . ASP B 1 569 ? -16.338 -25.899 -1.873 1.00 35.34 568 ASP B N 1
ATOM 9005 C CA . ASP B 1 569 ? -16.129 -26.861 -0.796 1.00 36.22 568 ASP B CA 1
ATOM 9006 C C . ASP B 1 569 ? -17.222 -26.655 0.181 1.00 37.74 568 ASP B C 1
ATOM 9007 O O . ASP B 1 569 ? -17.794 -25.594 0.238 1.00 39.54 568 ASP B O 1
ATOM 9012 N N . MET B 1 570 ? -17.513 -27.641 0.995 1.00 39.97 569 MET B N 1
ATOM 9013 C CA . MET B 1 570 ? -18.633 -27.456 1.904 1.00 42.83 569 MET B CA 1
ATOM 9014 C C . MET B 1 570 ? -18.152 -26.768 3.191 1.00 42.25 569 MET B C 1
ATOM 9015 O O . MET B 1 570 ? -18.939 -26.438 4.059 1.00 43.12 569 MET B O 1
ATOM 9020 N N . SER B 1 571 ? -16.849 -26.602 3.340 1.00 41.12 570 SER B N 1
ATOM 9021 C CA . SER B 1 571 ? -16.344 -26.150 4.646 1.00 43.02 570 SER B CA 1
ATOM 9022 C C . SER B 1 571 ? -15.937 -24.677 4.584 1.00 43.22 570 SER B C 1
ATOM 9023 O O . SER B 1 571 ? -15.155 -24.279 3.674 1.00 40.93 570 SER B O 1
ATOM 9026 N N . ARG B 1 572 ? -16.433 -23.879 5.541 1.00 44.25 571 ARG B N 1
ATOM 9027 C CA . ARG B 1 572 ? -16.135 -22.442 5.504 1.00 44.52 571 ARG B CA 1
ATOM 9028 C C . ARG B 1 572 ? -14.696 -22.206 5.870 1.00 42.95 571 ARG B C 1
ATOM 9029 O O . ARG B 1 572 ? -14.055 -21.328 5.290 1.00 42.58 571 ARG B O 1
ATOM 9033 N N . THR B 1 573 ? -14.200 -22.984 6.825 1.00 42.22 572 THR B N 1
ATOM 9034 C CA . THR B 1 573 ? -12.845 -22.845 7.293 1.00 41.88 572 THR B CA 1
ATOM 9035 C C . THR B 1 573 ? -11.885 -23.159 6.175 1.00 40.23 572 THR B C 1
ATOM 9036 O O . THR B 1 573 ? -10.921 -22.431 5.976 1.00 40.86 572 THR B O 1
ATOM 9040 N N . TYR B 1 574 ? -12.153 -24.213 5.419 1.00 38.49 573 TYR B N 1
ATOM 9041 C CA . TYR B 1 574 ? -11.279 -24.522 4.326 1.00 37.19 573 TYR B CA 1
ATOM 9042 C C . TYR B 1 574 ? -11.393 -23.526 3.199 1.00 35.09 573 TYR B C 1
ATOM 9043 O O . TYR B 1 574 ? -10.398 -23.270 2.535 1.00 34.71 573 TYR B O 1
ATOM 9052 N N . LEU B 1 575 ? -12.554 -22.914 2.991 1.00 35.16 574 LEU B N 1
ATOM 9053 C CA . LEU B 1 575 ? -12.633 -21.864 1.935 1.00 35.64 574 LEU B CA 1
ATOM 9054 C C . LEU B 1 575 ? -11.898 -20.553 2.268 1.00 35.82 574 LEU B C 1
ATOM 9055 O O . LEU B 1 575 ? -11.329 -19.907 1.397 1.00 35.11 574 LEU B O 1
ATOM 9060 N N . GLU B 1 576 ? -11.899 -20.228 3.541 1.00 35.76 575 GLU B N 1
ATOM 9061 C CA . GLU B 1 576 ? -11.293 -19.044 4.087 1.00 37.99 575 GLU B CA 1
ATOM 9062 C C . GLU B 1 576 ? -9.773 -19.215 3.960 1.00 36.57 575 GLU B C 1
ATOM 9063 O O . GLU B 1 576 ? -9.050 -18.351 3.483 1.00 36.28 575 GLU B O 1
ATOM 9069 N N . TRP B 1 577 ? -9.312 -20.417 4.295 1.00 35.96 576 TRP B N 1
ATOM 9070 C CA . TRP B 1 577 ? -7.969 -20.857 4.064 1.00 32.70 576 TRP B CA 1
ATOM 9071 C C . TRP B 1 577 ? -7.643 -20.825 2.582 1.00 32.56 576 TRP B C 1
ATOM 9072 O O . TRP B 1 577 ? -6.616 -20.273 2.158 1.00 34.06 576 TRP B O 1
ATOM 9083 N N . ALA B 1 578 ? -8.518 -21.352 1.749 1.00 31.77 577 ALA B N 1
ATOM 9084 C CA . ALA B 1 578 ? -8.238 -21.250 0.298 1.00 31.92 577 ALA B CA 1
ATOM 9085 C C . ALA B 1 578 ? -8.079 -19.768 -0.139 1.00 32.69 577 ALA B C 1
ATOM 9086 O O . ALA B 1 578 ? -7.160 -19.404 -0.879 1.00 33.34 577 ALA B O 1
ATOM 9088 N N . GLU B 1 579 ? -8.959 -18.909 0.360 1.00 32.58 578 GLU B N 1
ATOM 9089 C CA . GLU B 1 579 ? -8.855 -17.521 0.026 1.00 33.86 578 GLU B CA 1
ATOM 9090 C C . GLU B 1 579 ? -7.489 -16.928 0.423 1.00 33.49 578 GLU B C 1
ATOM 9091 O O . GLU B 1 579 ? -6.971 -16.091 -0.323 1.00 31.60 578 GLU B O 1
ATOM 9097 N N . ARG B 1 580 ? -6.969 -17.282 1.608 1.00 32.61 579 ARG B N 1
ATOM 9098 C CA . ARG B 1 580 ? -5.655 -16.766 1.988 1.00 32.61 579 ARG B CA 1
ATOM 9099 C C . ARG B 1 580 ? -4.591 -17.340 1.074 1.00 32.04 579 ARG B C 1
ATOM 9100 O O . ARG B 1 580 ? -3.649 -16.640 0.780 1.00 34.42 579 ARG B O 1
ATOM 9108 N N . ASN B 1 581 ? -4.691 -18.604 0.660 1.00 31.23 580 ASN B N 1
ATOM 9109 C CA . ASN B 1 581 ? -3.745 -19.135 -0.316 1.00 32.91 580 ASN B CA 1
ATOM 9110 C C . ASN B 1 581 ? -3.773 -18.310 -1.609 1.00 32.75 580 ASN B C 1
ATOM 9111 O O . ASN B 1 581 ? -2.700 -18.009 -2.234 1.00 33.49 580 ASN B O 1
ATOM 9116 N N . LEU B 1 582 ? -4.974 -17.933 -1.998 1.00 31.45 581 LEU B N 1
ATOM 9117 C CA . LEU B 1 582 ? -5.151 -17.123 -3.250 1.00 31.89 581 LEU B CA 1
ATOM 9118 C C . LEU B 1 582 ? -4.561 -15.746 -3.045 1.00 33.15 581 LEU B C 1
ATOM 9119 O O . LEU B 1 582 ? -3.725 -15.288 -3.899 1.00 32.27 581 LEU B O 1
ATOM 9124 N N . ARG B 1 583 ? -4.913 -15.140 -1.891 1.00 30.60 582 ARG B N 1
ATOM 9125 C CA . ARG B 1 583 ? -4.390 -13.798 -1.482 1.00 31.61 582 ARG B CA 1
ATOM 9126 C C . ARG B 1 583 ? -2.818 -13.757 -1.458 1.00 33.86 582 ARG B C 1
ATOM 9127 O O . ARG B 1 583 ? -2.216 -12.809 -1.886 1.00 33.86 582 ARG B O 1
ATOM 9135 N N . LEU B 1 584 ? -2.176 -14.831 -1.002 1.00 33.93 583 LEU B N 1
ATOM 9136 C CA . LEU B 1 584 ? -0.736 -14.910 -0.954 1.00 34.95 583 LEU B CA 1
ATOM 9137 C C . LEU B 1 584 ? -0.049 -14.812 -2.299 1.00 35.40 583 LEU B C 1
ATOM 9138 O O . LEU B 1 584 ? 1.145 -14.520 -2.348 1.00 38.24 583 LEU B O 1
ATOM 9143 N N . ASN B 1 585 ? -0.749 -15.184 -3.343 1.00 34.04 584 ASN B N 1
ATOM 9144 C CA . ASN B 1 585 ? -0.237 -15.252 -4.680 1.00 35.51 584 ASN B CA 1
ATOM 9145 C C . ASN B 1 585 ? -0.809 -14.148 -5.579 1.00 36.90 584 ASN B C 1
ATOM 9146 O O . ASN B 1 585 ? -0.741 -14.237 -6.817 1.00 38.61 584 ASN B O 1
ATOM 9151 N N . GLY B 1 586 ? -1.414 -13.127 -4.970 1.00 37.05 585 GLY B N 1
ATOM 9152 C CA . GLY B 1 586 ? -1.972 -12.014 -5.741 1.00 38.09 585 GLY B CA 1
ATOM 9153 C C . GLY B 1 586 ? -3.305 -12.333 -6.417 1.00 38.03 585 GLY B C 1
ATOM 9154 O O . GLY B 1 586 ? -3.789 -11.553 -7.218 1.00 38.74 585 GLY B O 1
ATOM 9155 N N . LEU B 1 587 ? -3.910 -13.484 -6.129 1.00 35.92 586 LEU B N 1
ATOM 9156 C CA . LEU B 1 587 ? -5.099 -13.855 -6.854 1.00 34.56 586 LEU B CA 1
ATOM 9157 C C . LEU B 1 587 ? -6.315 -13.334 -6.118 1.00 34.39 586 LEU B C 1
ATOM 9158 O O . LEU B 1 587 ? -6.931 -14.087 -5.405 1.00 33.03 586 LEU B O 1
ATOM 9163 N N . THR B 1 588 ? -6.667 -12.074 -6.358 1.00 34.24 587 THR B N 1
ATOM 9164 C CA . THR B 1 588 ? -7.845 -11.451 -5.765 1.00 34.52 587 THR B CA 1
ATOM 9165 C C . THR B 1 588 ? -8.632 -10.756 -6.834 1.00 34.57 587 THR B C 1
ATOM 9166 O O . THR B 1 588 ? -8.097 -10.451 -7.906 1.00 34.58 587 THR B O 1
ATOM 9170 N N . GLY B 1 589 ? -9.898 -10.514 -6.525 1.00 34.51 588 GLY B N 1
ATOM 9171 C CA . GLY B 1 589 ? -10.786 -9.698 -7.310 1.00 35.25 588 GLY B CA 1
ATOM 9172 C C . GLY B 1 589 ? -11.950 -10.569 -7.744 1.00 36.48 588 GLY B C 1
ATOM 9173 O O . GLY B 1 589 ? -12.015 -11.802 -7.357 1.00 35.26 588 GLY B O 1
ATOM 9174 N N . ARG B 1 590 ? -12.832 -9.940 -8.526 1.00 36.97 589 ARG B N 1
ATOM 9175 C CA . ARG B 1 590 ? -14.036 -10.568 -9.079 1.00 39.22 589 ARG B CA 1
ATOM 9176 C C . ARG B 1 590 ? -13.825 -11.842 -9.876 1.00 37.84 589 ARG B C 1
ATOM 9177 O O . ARG B 1 590 ? -14.713 -12.687 -9.884 1.00 37.66 589 ARG B O 1
ATOM 9185 N N . ALA B 1 591 ? -12.731 -11.931 -10.611 1.00 35.88 590 ALA B N 1
ATOM 9186 C CA . ALA B 1 591 ? -12.504 -13.119 -11.389 1.00 37.42 590 ALA B CA 1
ATOM 9187 C C . ALA B 1 591 ? -12.188 -14.368 -10.488 1.00 36.19 590 ALA B C 1
ATOM 9188 O O . ALA B 1 591 ? -12.124 -15.458 -10.998 1.00 35.95 590 ALA B O 1
ATOM 9190 N N . HIS B 1 592 ? -12.060 -14.218 -9.160 1.00 36.01 591 HIS B N 1
ATOM 9191 C CA . HIS B 1 592 ? -11.787 -15.373 -8.276 1.00 36.04 591 HIS B CA 1
ATOM 9192 C C . HIS B 1 592 ? -12.850 -15.618 -7.237 1.00 36.52 591 HIS B C 1
ATOM 9193 O O . HIS B 1 592 ? -12.842 -14.982 -6.190 1.00 38.30 591 HIS B O 1
ATOM 9200 N N . ARG B 1 593 ? -13.708 -16.611 -7.486 1.00 37.06 592 ARG B N 1
ATOM 9201 C CA . ARG B 1 593 ? -14.875 -16.868 -6.642 1.00 37.61 592 ARG B CA 1
ATOM 9202 C C . ARG B 1 593 ? -14.633 -18.072 -5.721 1.00 36.71 592 ARG B C 1
ATOM 9203 O O . ARG B 1 593 ? -13.941 -19.041 -6.110 1.00 35.40 592 ARG B O 1
ATOM 9211 N N . LEU B 1 594 ? -15.219 -18.000 -4.527 1.00 35.47 593 LEU B N 1
ATOM 9212 C CA . LEU B 1 594 ? -15.184 -19.082 -3.578 1.00 35.95 593 LEU B CA 1
ATOM 9213 C C . LEU B 1 594 ? -16.652 -19.273 -3.206 1.00 36.81 593 LEU B C 1
ATOM 9214 O O . LEU B 1 594 ? -17.327 -18.291 -2.994 1.00 37.62 593 LEU B O 1
ATOM 9219 N N . ILE B 1 595 ? -17.115 -20.512 -3.155 1.00 35.42 594 ILE B N 1
ATOM 9220 C CA . ILE B 1 595 ? -18.496 -20.814 -2.961 1.00 38.32 594 ILE B CA 1
ATOM 9221 C C . ILE B 1 595 ? -18.605 -21.950 -1.944 1.00 39.72 594 ILE B C 1
ATOM 9222 O O . ILE B 1 595 ? -18.036 -23.037 -2.135 1.00 38.90 594 ILE B O 1
ATOM 9227 N N . GLN B 1 596 ? -19.319 -21.709 -0.857 1.00 40.69 595 GLN B N 1
ATOM 9228 C CA . GLN B 1 596 ? -19.568 -22.785 0.068 1.00 42.96 595 GLN B CA 1
ATOM 9229 C C . GLN B 1 596 ? -20.827 -23.480 -0.403 1.00 44.86 595 GLN B C 1
ATOM 9230 O O . GLN B 1 596 ? -21.871 -22.848 -0.429 1.00 46.77 595 GLN B O 1
ATOM 9236 N N . ALA B 1 597 ? -20.741 -24.762 -0.745 1.00 44.55 596 ALA B N 1
ATOM 9237 C CA . ALA B 1 597 ? -21.889 -25.579 -1.160 1.00 45.80 596 ALA B CA 1
ATOM 9238 C C . ALA B 1 597 ? -21.581 -27.056 -0.907 1.00 47.27 596 ALA B C 1
ATOM 9239 O O . ALA B 1 597 ? -20.409 -27.454 -0.973 1.00 46.88 596 ALA B O 1
ATOM 9241 N N . ASP B 1 598 ? -22.604 -27.880 -0.660 1.00 49.91 597 ASP B N 1
ATOM 9242 C CA . ASP B 1 598 ? -22.494 -29.312 -1.007 1.00 51.26 597 ASP B CA 1
ATOM 9243 C C . ASP B 1 598 ? -22.316 -29.426 -2.526 1.00 50.83 597 ASP B C 1
ATOM 9244 O O . ASP B 1 598 ? -23.154 -28.907 -3.282 1.00 50.73 597 ASP B O 1
ATOM 9249 N N . CYS B 1 599 ? -21.249 -30.117 -2.949 1.00 49.94 598 CYS B N 1
ATOM 9250 C CA . CYS B 1 599 ? -20.840 -30.153 -4.352 1.00 50.69 598 CYS B CA 1
ATOM 9251 C C . CYS B 1 599 ? -21.822 -30.865 -5.287 1.00 51.21 598 CYS B C 1
ATOM 9252 O O . CYS B 1 599 ? -21.860 -30.552 -6.468 1.00 49.71 598 CYS B O 1
ATOM 9255 N N . LEU B 1 600 ? -22.595 -31.825 -4.765 1.00 51.79 599 LEU B N 1
ATOM 9256 C CA . LEU B 1 600 ? -23.558 -32.570 -5.591 1.00 53.26 599 LEU B CA 1
ATOM 9257 C C . LEU B 1 600 ? -24.766 -31.712 -5.872 1.00 52.72 599 LEU B C 1
ATOM 9258 O O . LEU B 1 600 ? -25.244 -31.624 -6.997 1.00 52.82 599 LEU B O 1
ATOM 9263 N N . ALA B 1 601 ? -25.231 -31.076 -4.822 1.00 52.23 600 ALA B N 1
ATOM 9264 C CA . ALA B 1 601 ? -26.293 -30.126 -4.920 1.00 52.67 600 ALA B CA 1
ATOM 9265 C C . ALA B 1 601 ? -25.880 -29.017 -5.861 1.00 51.85 600 ALA B C 1
ATOM 9266 O O . ALA B 1 601 ? -26.667 -28.615 -6.701 1.00 53.20 600 ALA B O 1
ATOM 9268 N N . TRP B 1 602 ? -24.644 -28.527 -5.746 1.00 50.49 601 TRP B N 1
ATOM 9269 C CA . TRP B 1 602 ? -24.200 -27.391 -6.580 1.00 48.43 601 TRP B CA 1
ATOM 9270 C C . TRP B 1 602 ? -24.182 -27.809 -8.033 1.00 47.89 601 TRP B C 1
ATOM 9271 O O . TRP B 1 602 ? -24.660 -27.103 -8.896 1.00 46.33 601 TRP B O 1
ATOM 9282 N N . LEU B 1 603 ? -23.648 -28.994 -8.266 1.00 48.75 602 LEU B N 1
ATOM 9283 C CA . LEU B 1 603 ? -23.476 -29.539 -9.615 1.00 50.65 602 LEU B CA 1
ATOM 9284 C C . LEU B 1 603 ? -24.805 -29.765 -10.308 1.00 51.95 602 LEU B C 1
ATOM 9285 O O . LEU B 1 603 ? -24.938 -29.470 -11.480 1.00 51.92 602 LEU B O 1
ATOM 9290 N N . ARG B 1 604 ? -25.805 -30.229 -9.584 1.00 54.18 603 ARG B N 1
ATOM 9291 C CA . ARG B 1 604 ? -27.075 -30.345 -10.263 1.00 57.78 603 ARG B CA 1
ATOM 9292 C C . ARG B 1 604 ? -27.838 -29.027 -10.480 1.00 58.61 603 ARG B C 1
ATOM 9293 O O . ARG B 1 604 ? -28.630 -28.962 -11.396 1.00 59.12 603 ARG B O 1
ATOM 9301 N N . GLU B 1 605 ? -27.557 -27.984 -9.712 1.00 58.76 604 GLU B N 1
ATOM 9302 C CA . GLU B 1 605 ? -28.237 -26.698 -9.938 1.00 61.79 604 GLU B CA 1
ATOM 9303 C C . GLU B 1 605 ? -27.529 -25.786 -10.940 1.00 60.86 604 GLU B C 1
ATOM 9304 O O . GLU B 1 605 ? -28.055 -24.742 -11.278 1.00 62.66 604 GLU B O 1
ATOM 9310 N N . ALA B 1 606 ? -26.339 -26.148 -11.391 1.00 59.96 605 ALA B N 1
ATOM 9311 C CA . ALA B 1 606 ? -25.406 -25.154 -11.970 1.00 59.34 605 ALA B CA 1
ATOM 9312 C C . ALA B 1 606 ? -25.616 -25.043 -13.435 1.00 60.56 605 ALA B C 1
ATOM 9313 O O . ALA B 1 606 ? -25.799 -26.049 -14.113 1.00 60.30 605 ALA B O 1
ATOM 9315 N N . ASN B 1 607 ? -25.523 -23.823 -13.943 1.00 61.71 606 ASN B N 1
ATOM 9316 C CA . ASN B 1 607 ? -25.740 -23.653 -15.343 1.00 63.59 606 ASN B CA 1
ATOM 9317 C C . ASN B 1 607 ? -24.515 -23.191 -16.101 1.00 61.55 606 ASN B C 1
ATOM 9318 O O . ASN B 1 607 ? -24.506 -23.312 -17.324 1.00 63.20 606 ASN B O 1
ATOM 9323 N N . GLU B 1 608 ? -23.514 -22.648 -15.410 1.00 57.44 607 GLU B N 1
ATOM 9324 C CA . GLU B 1 608 ? -22.400 -21.985 -16.087 1.00 56.03 607 GLU B CA 1
ATOM 9325 C C . GLU B 1 608 ? -21.463 -22.944 -16.754 1.00 52.70 607 GLU B C 1
ATOM 9326 O O . GLU B 1 608 ? -21.626 -24.112 -16.620 1.00 54.08 607 GLU B O 1
ATOM 9332 N N . GLN B 1 609 ? -20.450 -22.466 -17.439 1.00 49.46 608 GLN B N 1
ATOM 9333 C CA . GLN B 1 609 ? -19.570 -23.369 -18.146 1.00 46.82 608 GLN B CA 1
ATOM 9334 C C . GLN B 1 609 ? -18.087 -23.084 -17.898 1.00 44.38 608 GLN B C 1
ATOM 9335 O O . GLN B 1 609 ? -17.717 -21.924 -17.711 1.00 42.91 608 GLN B O 1
ATOM 9341 N N . PHE B 1 610 ? -17.249 -24.139 -17.909 1.00 41.27 609 PHE B N 1
ATOM 9342 C CA . PHE B 1 610 ? -15.823 -23.988 -17.645 1.00 38.06 609 PHE B CA 1
ATOM 9343 C C . PHE B 1 610 ? -14.972 -24.716 -18.673 1.00 37.23 609 PHE B C 1
ATOM 9344 O O . PHE B 1 610 ? -15.426 -25.686 -19.324 1.00 37.00 609 PHE B O 1
ATOM 9352 N N . ASP B 1 611 ? -13.706 -24.306 -18.788 1.00 37.10 610 ASP B N 1
ATOM 9353 C CA . ASP B 1 611 ? -12.805 -24.953 -19.766 1.00 37.73 610 ASP B CA 1
ATOM 9354 C C . ASP B 1 611 ? -11.977 -26.036 -19.115 1.00 38.00 610 ASP B C 1
ATOM 9355 O O . ASP B 1 611 ? -11.456 -26.875 -19.842 1.00 39.33 610 ASP B O 1
ATOM 9360 N N . LEU B 1 612 ? -11.790 -25.953 -17.777 1.00 36.63 611 LEU B N 1
ATOM 9361 C CA . LEU B 1 612 ? -10.908 -26.798 -17.034 1.00 36.33 611 LEU B CA 1
ATOM 9362 C C . LEU B 1 612 ? -11.547 -27.058 -15.656 1.00 36.07 611 LEU B C 1
ATOM 9363 O O . LEU B 1 612 ? -11.846 -26.147 -14.870 1.00 35.80 611 LEU B O 1
ATOM 9368 N N . ILE B 1 613 ? -11.771 -28.314 -15.369 1.00 34.28 612 ILE B N 1
ATOM 9369 C CA . ILE B 1 613 ? -12.375 -28.638 -14.141 1.00 34.24 612 ILE B CA 1
ATOM 9370 C C . ILE B 1 613 ? -11.485 -29.689 -13.453 1.00 33.88 612 ILE B C 1
ATOM 9371 O O . ILE B 1 613 ? -11.107 -30.687 -14.066 1.00 33.90 612 ILE B O 1
ATOM 9376 N N . PHE B 1 614 ? -11.101 -29.379 -12.228 1.00 31.40 613 PHE B N 1
ATOM 9377 C CA . PHE B 1 614 ? -10.331 -30.243 -11.390 1.00 31.68 613 PHE B CA 1
ATOM 9378 C C . PHE B 1 614 ? -11.301 -30.731 -10.327 1.00 31.75 613 PHE B C 1
ATOM 9379 O O . PHE B 1 614 ? -11.972 -29.919 -9.742 1.00 31.06 613 PHE B O 1
ATOM 9387 N N . ILE B 1 615 ? -11.359 -32.047 -10.089 1.00 32.24 614 ILE B N 1
ATOM 9388 C CA . ILE B 1 615 ? -12.227 -32.562 -9.043 1.00 33.66 614 ILE B CA 1
ATOM 9389 C C . ILE B 1 615 ? -11.557 -33.796 -8.448 1.00 33.69 614 ILE B C 1
ATOM 9390 O O . ILE B 1 615 ? -11.283 -34.754 -9.136 1.00 34.48 614 ILE B O 1
ATOM 9395 N N . ASP B 1 616 ? -11.310 -33.732 -7.152 1.00 34.10 615 ASP B N 1
ATOM 9396 C CA . ASP B 1 616 ? -10.484 -34.659 -6.468 1.00 34.77 615 ASP B CA 1
ATOM 9397 C C . ASP B 1 616 ? -11.184 -34.882 -5.145 1.00 34.89 615 ASP B C 1
ATOM 9398 O O . ASP B 1 616 ? -10.844 -34.263 -4.160 1.00 34.69 615 ASP B O 1
ATOM 9403 N N . PRO B 1 617 ? -12.229 -35.717 -5.151 1.00 35.11 616 PRO B N 1
ATOM 9404 C CA . PRO B 1 617 ? -13.116 -35.830 -4.002 1.00 35.83 616 PRO B CA 1
ATOM 9405 C C . PRO B 1 617 ? -12.626 -36.858 -2.975 1.00 36.90 616 PRO B C 1
ATOM 9406 O O . PRO B 1 617 ? -11.749 -37.683 -3.320 1.00 37.02 616 PRO B O 1
ATOM 9410 N N . PRO B 1 618 ? -13.151 -36.794 -1.731 1.00 36.30 617 PRO B N 1
ATOM 9411 C CA . PRO B 1 618 ? -12.781 -37.820 -0.715 1.00 39.96 617 PRO B CA 1
ATOM 9412 C C . PRO B 1 618 ? -13.469 -39.131 -1.098 1.00 41.08 617 PRO B C 1
ATOM 9413 O O . PRO B 1 618 ? -14.353 -39.124 -1.932 1.00 43.31 617 PRO B O 1
ATOM 9417 N N . THR B 1 619 ? -13.051 -40.258 -0.563 1.00 42.92 618 THR B N 1
ATOM 9418 C CA . THR B 1 619 ? -13.660 -41.474 -0.999 1.00 42.13 618 THR B CA 1
ATOM 9419 C C . THR B 1 619 ? -15.043 -41.666 -0.430 1.00 44.48 618 THR B C 1
ATOM 9420 O O . THR B 1 619 ? -15.872 -42.214 -1.121 1.00 45.73 618 THR B O 1
ATOM 9424 N N . PHE B 1 620 ? -15.296 -41.197 0.788 1.00 46.27 619 PHE B N 1
ATOM 9425 C CA . PHE B 1 620 ? -16.663 -41.047 1.368 1.00 49.98 619 PHE B CA 1
ATOM 9426 C C . PHE B 1 620 ? -16.775 -39.698 2.079 1.00 51.20 619 PHE B C 1
ATOM 9427 O O . PHE B 1 620 ? -15.781 -39.199 2.567 1.00 51.05 619 PHE B O 1
ATOM 9435 N N . SER B 1 621 ? -17.965 -39.129 2.177 1.00 54.37 620 SER B N 1
ATOM 9436 C CA . SER B 1 621 ? -18.156 -38.015 3.108 1.00 58.84 620 SER B CA 1
ATOM 9437 C C . SER B 1 621 ? -19.580 -37.917 3.625 1.00 61.66 620 SER B C 1
ATOM 9438 O O . SER B 1 621 ? -20.515 -38.201 2.892 1.00 61.58 620 SER B O 1
ATOM 9441 N N . ASN B 1 622 ? -19.691 -37.539 4.906 1.00 66.18 621 ASN B N 1
ATOM 9442 C CA . ASN B 1 622 ? -20.957 -37.311 5.668 1.00 70.95 621 ASN B CA 1
ATOM 9443 C C . ASN B 1 622 ? -22.192 -38.177 5.378 1.00 73.20 621 ASN B C 1
ATOM 9444 O O . ASN B 1 622 ? -23.349 -37.737 5.599 1.00 75.71 621 ASN B O 1
ATOM 9449 N N . ALA B 1 629 ? -24.907 -37.942 1.772 1.00 65.22 628 ALA B N 1
ATOM 9450 C CA . ALA B 1 629 ? -23.745 -38.830 1.832 1.00 63.53 628 ALA B CA 1
ATOM 9451 C C . ALA B 1 629 ? -23.244 -39.058 0.407 1.00 61.49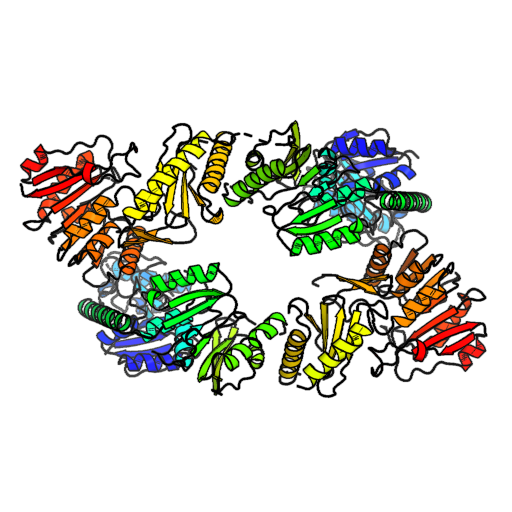 628 ALA B C 1
ATOM 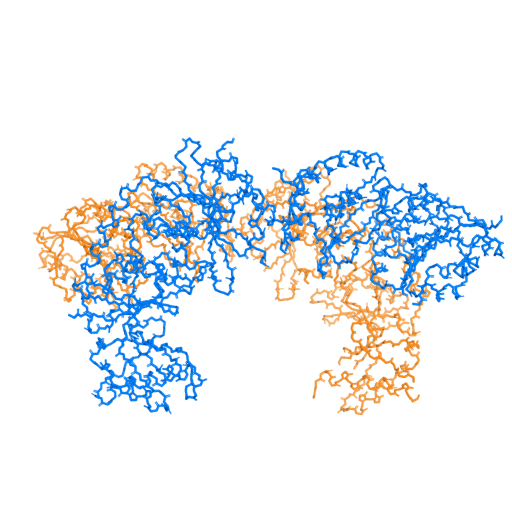9452 O O . ALA B 1 629 ? -24.039 -39.247 -0.519 1.00 61.85 628 ALA B O 1
ATOM 9454 N N . PHE B 1 630 ? -21.923 -38.978 0.260 1.00 58.64 629 PHE B N 1
ATOM 9455 C CA . PHE B 1 630 ? -21.202 -39.151 -1.001 1.00 55.06 629 PHE B CA 1
ATOM 9456 C C . PHE B 1 630 ? -20.244 -40.342 -0.861 1.00 53.98 629 PHE B C 1
ATOM 9457 O O . PHE B 1 630 ? -19.708 -40.587 0.216 1.00 53.13 629 PHE B O 1
ATOM 9465 N N . ASP B 1 631 ? -20.005 -41.015 -1.984 1.00 52.24 630 ASP B N 1
ATOM 9466 C CA . ASP B 1 631 ? -19.299 -42.281 -2.071 1.00 50.67 630 ASP B CA 1
ATOM 9467 C C . ASP B 1 631 ? -18.774 -42.217 -3.497 1.00 48.02 630 ASP B C 1
ATOM 9468 O O . ASP B 1 631 ? -19.548 -42.327 -4.420 1.00 46.53 630 ASP B O 1
ATOM 9473 N N . VAL B 1 632 ? -17.463 -41.986 -3.655 1.00 45.67 631 VAL B N 1
ATOM 9474 C CA . VAL B 1 632 ? -16.866 -41.685 -4.956 1.00 43.53 631 VAL B CA 1
ATOM 9475 C C . VAL B 1 632 ? -17.066 -42.811 -5.972 1.00 44.36 631 VAL B C 1
ATOM 9476 O O . VAL B 1 632 ? -17.262 -42.519 -7.139 1.00 43.70 631 VAL B O 1
ATOM 9480 N N . GLN B 1 633 ? -17.036 -44.078 -5.530 1.00 45.07 632 GLN B N 1
ATOM 9481 C CA . GLN B 1 633 ? -17.290 -45.217 -6.419 1.00 45.75 632 GLN B CA 1
ATOM 9482 C C . GLN B 1 633 ? -18.751 -45.230 -6.847 1.00 47.08 632 GLN B C 1
ATOM 9483 O O . GLN B 1 633 ? -19.055 -45.264 -8.033 1.00 48.60 632 GLN B O 1
ATOM 9489 N N . ARG B 1 634 ? -19.660 -45.190 -5.886 1.00 47.95 633 ARG B N 1
ATOM 9490 C CA . ARG B 1 634 ? -21.088 -45.193 -6.217 1.00 48.47 633 ARG B CA 1
ATOM 9491 C C . ARG B 1 634 ? -21.500 -43.955 -7.076 1.00 47.17 633 ARG B C 1
ATOM 9492 O O . ARG B 1 634 ? -22.263 -44.110 -7.999 1.00 47.72 633 ARG B O 1
ATOM 9500 N N . ASP B 1 635 ? -20.941 -42.771 -6.811 1.00 45.17 634 ASP B N 1
ATOM 9501 C CA . ASP B 1 635 ? -21.508 -41.523 -7.281 1.00 45.32 634 ASP B CA 1
ATOM 9502 C C . ASP B 1 635 ? -20.803 -40.823 -8.441 1.00 44.23 634 ASP B C 1
ATOM 9503 O O . ASP B 1 635 ? -21.305 -39.806 -8.934 1.00 44.97 634 ASP B O 1
ATOM 9508 N N . HIS B 1 636 ? -19.641 -41.337 -8.844 1.00 42.17 635 HIS B N 1
ATOM 9509 C CA . HIS B 1 636 ? -18.802 -40.708 -9.832 1.00 41.23 635 HIS B CA 1
ATOM 9510 C C . HIS B 1 636 ? -19.428 -40.598 -11.210 1.00 41.25 635 HIS B C 1
ATOM 9511 O O . HIS B 1 636 ? -19.095 -39.711 -11.960 1.00 40.28 635 HIS B O 1
ATOM 9518 N N . LEU B 1 637 ? -20.327 -41.500 -11.571 1.00 42.08 636 LEU B N 1
ATOM 9519 C CA . LEU B 1 637 ? -20.921 -41.365 -12.899 1.00 42.50 636 LEU B CA 1
ATOM 9520 C C . LEU B 1 637 ? -21.924 -40.190 -12.953 1.00 43.75 636 LEU B C 1
ATOM 9521 O O . LEU B 1 637 ? -21.921 -39.365 -13.916 1.00 43.41 636 LEU B O 1
ATOM 9526 N N . ALA B 1 638 ? -22.726 -40.098 -11.896 1.00 44.50 637 ALA B N 1
ATOM 9527 C CA . ALA B 1 638 ? -23.659 -39.001 -11.717 1.00 46.56 637 ALA B CA 1
ATOM 9528 C C . ALA B 1 638 ? -22.860 -37.674 -11.634 1.00 46.69 637 ALA B C 1
ATOM 9529 O O . ALA B 1 638 ? -23.321 -36.637 -12.146 1.00 47.52 637 ALA B O 1
ATOM 9531 N N . LEU B 1 639 ? -21.673 -37.673 -11.013 1.00 45.55 638 LEU B N 1
ATOM 9532 C CA . LEU B 1 639 ? -20.858 -36.425 -11.076 1.00 44.58 638 LEU B CA 1
ATOM 9533 C C . LEU B 1 639 ? -20.487 -36.076 -12.506 1.00 43.91 638 LEU B C 1
ATOM 9534 O O . LEU B 1 639 ? -20.558 -34.915 -12.914 1.00 42.54 638 LEU B O 1
ATOM 9539 N N . MET B 1 640 ? -20.065 -37.079 -13.258 1.00 44.24 639 MET B N 1
ATOM 9540 C CA . MET B 1 640 ? -19.671 -36.838 -14.629 1.00 45.85 639 MET B CA 1
ATOM 9541 C C . MET B 1 640 ? -20.820 -36.391 -15.484 1.00 46.40 639 MET B C 1
ATOM 9542 O O . MET B 1 640 ? -20.597 -35.656 -16.402 1.00 46.58 639 MET B O 1
ATOM 9547 N N . LYS B 1 641 ? -22.022 -36.904 -15.221 1.00 47.71 640 LYS B N 1
ATOM 9548 C CA . LYS B 1 641 ? -23.196 -36.499 -15.934 1.00 49.84 640 LYS B CA 1
ATOM 9549 C C . LYS B 1 641 ? -23.353 -34.996 -15.825 1.00 49.59 640 LYS B C 1
ATOM 9550 O O . LYS B 1 641 ? -23.526 -34.314 -16.831 1.00 49.88 640 LYS B O 1
ATOM 9556 N N . ASP B 1 642 ? -23.247 -34.466 -14.606 1.00 48.72 641 ASP B N 1
ATOM 9557 C CA . ASP B 1 642 ? -23.286 -33.003 -14.396 1.00 46.81 641 ASP B CA 1
ATOM 9558 C C . ASP B 1 642 ? -22.065 -32.274 -14.936 1.00 43.95 641 ASP B C 1
ATOM 9559 O O . ASP B 1 642 ? -22.186 -31.228 -15.552 1.00 43.92 641 ASP B O 1
ATOM 9564 N N . LEU B 1 643 ? -20.884 -32.821 -14.763 1.00 41.73 642 LEU B N 1
ATOM 9565 C CA . LEU B 1 643 ? -19.728 -32.153 -15.339 1.00 41.12 642 LEU B CA 1
ATOM 9566 C C . LEU B 1 643 ? -19.829 -31.963 -16.833 1.00 42.04 642 LEU B C 1
ATOM 9567 O O . LEU B 1 643 ? -19.471 -30.913 -17.329 1.00 43.51 642 LEU B O 1
ATOM 9572 N N . LYS B 1 644 ? -20.349 -32.951 -17.554 1.00 42.97 643 LYS B N 1
ATOM 9573 C CA . LYS B 1 644 ? -20.477 -32.876 -19.009 1.00 44.82 643 LYS B CA 1
ATOM 9574 C C . LYS B 1 644 ? -21.254 -31.642 -19.510 1.00 46.50 643 LYS B C 1
ATOM 9575 O O . LYS B 1 644 ? -20.952 -31.082 -20.578 1.00 47.57 643 LYS B O 1
ATOM 9581 N N . ARG B 1 645 ? -22.257 -31.252 -18.732 1.00 47.20 644 ARG B N 1
ATOM 9582 C CA . ARG B 1 645 ? -23.113 -30.140 -19.025 1.00 47.89 644 ARG B CA 1
ATOM 9583 C C . ARG B 1 645 ? -22.391 -28.825 -18.778 1.00 47.77 644 ARG B C 1
ATOM 9584 O O . ARG B 1 645 ? -22.693 -27.827 -19.428 1.00 48.97 644 ARG B O 1
ATOM 9592 N N . LEU B 1 646 ? -21.460 -28.804 -17.810 1.00 46.68 645 LEU B N 1
ATOM 9593 C CA . LEU B 1 646 ? -20.722 -27.593 -17.460 1.00 44.96 645 LEU B CA 1
ATOM 9594 C C . LEU B 1 646 ? -19.436 -27.493 -18.260 1.00 45.65 645 LEU B C 1
ATOM 9595 O O . LEU B 1 646 ? -18.693 -26.524 -18.115 1.00 46.34 645 LEU B O 1
ATOM 9600 N N . LEU B 1 647 ? -19.143 -28.493 -19.077 1.00 45.31 646 LEU B N 1
ATOM 9601 C CA . LEU B 1 647 ? -17.853 -28.481 -19.719 1.00 46.33 646 LEU B CA 1
ATOM 9602 C C . LEU B 1 647 ? -18.000 -27.838 -21.052 1.00 47.17 646 LEU B C 1
ATOM 9603 O O . LEU B 1 647 ? -18.653 -28.385 -21.883 1.00 47.52 646 LEU B O 1
ATOM 9608 N N . ARG B 1 648 ? -17.351 -26.706 -21.265 1.00 47.41 647 ARG B N 1
ATOM 9609 C CA . ARG B 1 648 ? -17.403 -26.000 -22.553 1.00 49.37 647 ARG B CA 1
ATOM 9610 C C . ARG B 1 648 ? -16.714 -26.871 -23.611 1.00 49.23 647 ARG B C 1
ATOM 9611 O O . ARG B 1 648 ? -15.830 -27.673 -23.277 1.00 49.27 647 ARG B O 1
ATOM 9619 N N . ALA B 1 649 ? -17.134 -26.765 -24.872 1.00 49.03 648 ALA B N 1
ATOM 9620 C CA . ALA B 1 649 ? -16.595 -27.605 -25.946 1.00 49.86 648 ALA B CA 1
ATOM 9621 C C . ALA B 1 649 ? -15.086 -27.487 -25.978 1.00 48.05 648 ALA B C 1
ATOM 9622 O O . ALA B 1 649 ? -14.556 -26.447 -25.712 1.00 47.10 648 ALA B O 1
ATOM 9624 N N . GLY B 1 650 ? -14.385 -28.551 -26.293 1.00 48.03 649 GLY B N 1
ATOM 9625 C CA . GLY B 1 650 ? -12.913 -28.514 -26.162 1.00 48.10 649 GLY B CA 1
ATOM 9626 C C . GLY B 1 650 ? -12.353 -28.537 -24.714 1.00 46.06 649 GLY B C 1
ATOM 9627 O O . GLY B 1 650 ? -11.133 -28.603 -24.539 1.00 45.24 649 GLY B O 1
ATOM 9628 N N . GLY B 1 651 ? -13.205 -28.490 -23.676 1.00 43.79 650 GLY B N 1
ATOM 9629 C CA . GLY B 1 651 ? -12.650 -28.422 -22.309 1.00 42.13 650 GLY B CA 1
ATOM 9630 C C . GLY B 1 651 ? -12.130 -29.763 -21.784 1.00 42.86 650 GLY B C 1
ATOM 9631 O O . GLY B 1 651 ? -12.374 -30.817 -22.423 1.00 42.85 650 GLY B O 1
ATOM 9632 N N . THR B 1 652 ? -11.419 -29.758 -20.639 1.00 40.29 651 THR B N 1
ATOM 9633 C CA . THR B 1 652 ? -11.026 -30.983 -19.998 1.00 39.01 651 THR B CA 1
ATOM 9634 C C . THR B 1 652 ? -11.314 -31.059 -18.518 1.00 38.09 651 THR B C 1
ATOM 9635 O O . THR B 1 652 ? -11.243 -30.062 -17.803 1.00 37.03 651 THR B O 1
ATOM 9639 N N . ILE B 1 653 ? -11.679 -32.253 -18.086 1.00 37.08 652 ILE B N 1
ATOM 9640 C CA . ILE B 1 653 ? -11.868 -32.565 -16.664 1.00 36.49 652 ILE B CA 1
ATOM 9641 C C . ILE B 1 653 ? -10.741 -33.403 -16.133 1.00 36.37 652 ILE B C 1
ATOM 9642 O O . ILE B 1 653 ? -10.442 -34.454 -16.679 1.00 36.82 652 ILE B O 1
ATOM 9647 N N . MET B 1 654 ? -10.142 -32.955 -15.040 1.00 36.09 653 MET B N 1
ATOM 9648 C CA . MET B 1 654 ? -9.146 -33.722 -14.395 1.00 36.53 653 MET B CA 1
ATOM 9649 C C . MET B 1 654 ? -9.761 -34.264 -13.139 1.00 36.44 653 MET B C 1
ATOM 9650 O O . MET B 1 654 ? -10.072 -33.492 -12.217 1.00 34.12 653 MET B O 1
ATOM 9655 N N . PHE B 1 655 ? -9.932 -35.603 -13.118 1.00 36.54 654 PHE B N 1
ATOM 9656 C CA . PHE B 1 655 ? -10.594 -36.310 -12.036 1.00 36.24 654 PHE B CA 1
ATOM 9657 C C . PHE B 1 655 ? -9.604 -37.224 -11.356 1.00 36.33 654 PHE B C 1
ATOM 9658 O O . PHE B 1 655 ? -8.913 -38.013 -12.007 1.00 37.44 654 PHE B O 1
ATOM 9666 N N . SER B 1 656 ? -9.555 -37.164 -10.030 1.00 36.07 655 SER B N 1
ATOM 9667 C CA . SER B 1 656 ? -8.698 -38.068 -9.268 1.00 35.50 655 SER B CA 1
ATOM 9668 C C . SER B 1 656 ? -9.366 -38.506 -8.011 1.00 35.56 655 SER B C 1
ATOM 9669 O O . SER B 1 656 ? -10.299 -37.835 -7.566 1.00 35.42 655 SER B O 1
ATOM 9672 N N . ASN B 1 657 ? -8.947 -39.656 -7.476 1.00 34.70 656 ASN B N 1
ATOM 9673 C CA . ASN B 1 657 ? -9.391 -40.067 -6.178 1.00 35.80 656 ASN B CA 1
ATOM 9674 C C . ASN B 1 657 ? -8.355 -41.007 -5.604 1.00 37.39 656 ASN B C 1
ATOM 9675 O O . ASN B 1 657 ? -7.412 -41.449 -6.291 1.00 36.96 656 ASN B O 1
ATOM 9680 N N . ASN B 1 658 ? -8.525 -41.388 -4.351 1.00 39.07 657 ASN B N 1
ATOM 9681 C CA . ASN B 1 658 ? -7.617 -42.405 -3.896 1.00 41.89 657 ASN B CA 1
ATOM 9682 C C . ASN B 1 658 ? -8.365 -43.569 -3.216 1.00 42.75 657 ASN B C 1
ATOM 9683 O O . ASN B 1 658 ? -7.915 -44.111 -2.221 1.00 44.61 657 ASN B O 1
ATOM 9688 N N . LYS B 1 659 ? -9.513 -43.960 -3.763 1.00 42.25 658 LYS B N 1
ATOM 9689 C CA . LYS B 1 659 ? -10.126 -45.196 -3.347 1.00 43.19 658 LYS B CA 1
ATOM 9690 C C . LYS B 1 659 ? -9.345 -46.408 -3.839 1.00 42.33 658 LYS B C 1
ATOM 9691 O O . LYS B 1 659 ? -9.068 -46.526 -5.012 1.00 39.61 658 LYS B O 1
ATOM 9697 N N . ARG B 1 660 ? -9.013 -47.329 -2.940 1.00 45.07 659 ARG B N 1
ATOM 9698 C CA . ARG B 1 660 ? -8.292 -48.546 -3.351 1.00 45.70 659 ARG B CA 1
ATOM 9699 C C . ARG B 1 660 ? -9.241 -49.406 -4.129 1.00 43.83 659 ARG B C 1
ATOM 9700 O O . ARG B 1 660 ? -10.426 -49.579 -3.734 1.00 42.84 659 ARG B O 1
ATOM 9708 N N . GLY B 1 661 ? -8.764 -49.878 -5.274 1.00 42.66 660 GLY B N 1
ATOM 9709 C CA . GLY B 1 661 ? -9.617 -50.692 -6.206 1.00 42.52 660 GLY B CA 1
ATOM 9710 C C . GLY B 1 661 ? -10.801 -49.901 -6.818 1.00 42.55 660 GLY B C 1
ATOM 9711 O O . GLY B 1 661 ? -11.833 -50.492 -7.208 1.00 43.16 660 GLY B O 1
ATOM 9712 N N . PHE B 1 662 ? -10.682 -48.569 -6.866 1.00 38.66 661 PHE B N 1
ATOM 9713 C CA . PHE B 1 662 ? -11.554 -47.763 -7.742 1.00 37.59 661 PHE B CA 1
ATOM 9714 C C . PHE B 1 662 ? -11.633 -48.301 -9.178 1.00 36.43 661 PHE B C 1
ATOM 9715 O O . PHE B 1 662 ? -10.602 -48.534 -9.820 1.00 36.47 661 PHE B O 1
ATOM 9723 N N . ARG B 1 663 ? -12.846 -48.466 -9.684 1.00 36.24 662 ARG B N 1
ATOM 9724 C CA . ARG B 1 663 ? -13.037 -48.932 -11.089 1.00 36.34 662 ARG B CA 1
ATOM 9725 C C . ARG B 1 663 ? -13.875 -47.887 -11.806 1.00 36.56 662 ARG B C 1
ATOM 9726 O O . ARG B 1 663 ? -15.033 -47.579 -11.415 1.00 35.33 662 ARG B O 1
ATOM 9734 N N . MET B 1 664 ? -13.255 -47.276 -12.803 1.00 37.22 663 MET B N 1
ATOM 9735 C CA . MET B 1 664 ? -13.932 -46.199 -13.545 1.00 37.88 663 MET B CA 1
ATOM 9736 C C . MET B 1 664 ? -15.074 -46.827 -14.335 1.00 39.59 663 MET B C 1
ATOM 9737 O O . MET B 1 664 ? -14.925 -47.921 -14.877 1.00 39.27 663 MET B O 1
ATOM 9742 N N . ASP B 1 665 ? -16.214 -46.144 -14.406 1.00 41.37 664 ASP B N 1
ATOM 9743 C CA . ASP B 1 665 ? -17.346 -46.718 -15.103 1.00 43.62 664 ASP B CA 1
ATOM 9744 C C . ASP B 1 665 ? -17.233 -46.334 -16.594 1.00 43.41 664 ASP B C 1
ATOM 9745 O O . ASP B 1 665 ? -17.823 -45.358 -17.050 1.00 40.29 664 ASP B O 1
ATOM 9750 N N . LEU B 1 666 ? -16.469 -47.128 -17.336 1.00 45.31 665 LEU B N 1
ATOM 9751 C CA . LEU B 1 666 ? -16.151 -46.793 -18.735 1.00 46.26 665 LEU B CA 1
ATOM 9752 C C . LEU B 1 666 ? -17.337 -46.781 -19.658 1.00 47.54 665 LEU B C 1
ATOM 9753 O O . LEU B 1 666 ? -17.433 -45.861 -20.473 1.00 48.70 665 LEU B O 1
ATOM 9758 N N . ASP B 1 667 ? -18.234 -47.759 -19.528 1.00 49.05 666 ASP B N 1
ATOM 9759 C CA . ASP B 1 667 ? -19.472 -47.770 -20.309 1.00 52.19 666 ASP B CA 1
ATOM 9760 C C . ASP B 1 667 ? -20.327 -46.552 -20.031 1.00 51.39 666 ASP B C 1
ATOM 9761 O O . ASP B 1 667 ? -20.815 -45.918 -20.965 1.00 51.70 666 ASP B O 1
ATOM 9766 N N . GLY B 1 668 ? -20.542 -46.257 -18.744 1.00 50.04 667 GLY B N 1
ATOM 9767 C CA . GLY B 1 668 ? -21.307 -45.105 -18.347 1.00 49.00 667 GLY B CA 1
ATOM 9768 C C . GLY B 1 668 ? -20.703 -43.854 -18.975 1.00 48.55 667 GLY B C 1
ATOM 9769 O O . GLY B 1 668 ? -21.439 -42.987 -19.426 1.00 49.17 667 GLY B O 1
ATOM 9770 N N . LEU B 1 669 ? -19.375 -43.757 -19.037 1.00 46.37 668 LEU B N 1
ATOM 9771 C CA . LEU B 1 669 ? -18.760 -42.587 -19.667 1.00 45.44 668 LEU B CA 1
ATOM 9772 C C . LEU B 1 669 ? -19.025 -42.538 -21.151 1.00 45.31 668 LEU B C 1
ATOM 9773 O O . LEU B 1 669 ? -19.318 -41.479 -21.690 1.00 44.41 668 LEU B O 1
ATOM 9778 N N . ALA B 1 670 ? -18.865 -43.688 -21.810 1.00 44.55 669 ALA B N 1
ATOM 9779 C CA . ALA B 1 670 ? -19.102 -43.780 -23.223 1.00 45.20 669 ALA B CA 1
ATOM 9780 C C . ALA B 1 670 ? -20.568 -43.384 -23.531 1.00 46.58 669 ALA B C 1
ATOM 9781 O O . ALA B 1 670 ? -20.851 -42.682 -24.521 1.00 47.06 669 ALA B O 1
ATOM 9783 N N . LYS B 1 671 ? -21.494 -43.811 -22.672 1.00 47.34 670 LYS B N 1
ATOM 9784 C CA . LYS B 1 671 ? -22.887 -43.542 -22.900 1.00 48.88 670 LYS B CA 1
ATOM 9785 C C . LYS B 1 671 ? -23.078 -42.008 -22.875 1.00 49.06 670 LYS B C 1
ATOM 9786 O O . LYS B 1 671 ? -23.830 -41.466 -23.689 1.00 50.63 670 LYS B O 1
ATOM 9792 N N . LEU B 1 672 ? -22.348 -41.308 -21.995 1.00 46.36 671 LEU B N 1
ATOM 9793 C CA . LEU B 1 672 ? -22.324 -39.843 -21.935 1.00 45.54 671 LEU B CA 1
ATOM 9794 C C . LEU B 1 672 ? -21.510 -39.107 -23.026 1.00 45.19 671 LEU B C 1
ATOM 9795 O O . LEU B 1 672 ? -21.388 -37.893 -22.976 1.00 45.68 671 LEU B O 1
ATOM 9800 N N . GLY B 1 673 ? -20.904 -39.786 -23.972 1.00 44.94 672 GLY B N 1
ATOM 9801 C CA . GLY B 1 673 ? -20.073 -39.038 -24.928 1.00 44.34 672 GLY B CA 1
ATOM 9802 C C . GLY B 1 673 ? -18.747 -38.501 -24.365 1.00 42.44 672 GLY B C 1
ATOM 9803 O O . GLY B 1 673 ? -18.139 -37.600 -24.938 1.00 42.19 672 GLY B O 1
ATOM 9804 N N . LEU B 1 674 ? -18.255 -39.088 -23.278 1.00 41.66 673 LEU B N 1
ATOM 9805 C CA . LEU B 1 674 ? -16.957 -38.731 -22.733 1.00 41.93 673 LEU B CA 1
ATOM 9806 C C . LEU B 1 674 ? -15.936 -39.847 -22.914 1.00 42.48 673 LEU B C 1
ATOM 9807 O O . LEU B 1 674 ? -16.320 -40.995 -22.899 1.00 44.00 673 LEU B O 1
ATOM 9812 N N . LYS B 1 675 ? -14.649 -39.522 -22.988 1.00 41.45 674 LYS B N 1
ATOM 9813 C CA . LYS B 1 675 ? -13.617 -40.525 -22.851 1.00 42.61 674 LYS B CA 1
ATOM 9814 C C . LYS B 1 675 ? -12.634 -40.150 -21.766 1.00 41.04 674 LYS B C 1
ATOM 9815 O O . LYS B 1 675 ? -12.425 -38.960 -21.481 1.00 41.81 674 LYS B O 1
ATOM 9821 N N . ALA B 1 676 ? -12.049 -41.165 -21.153 1.00 39.03 675 ALA B N 1
ATOM 9822 C CA . ALA B 1 676 ? -11.139 -41.004 -20.064 1.00 39.02 675 ALA B CA 1
ATOM 9823 C C . ALA B 1 676 ? -9.732 -41.514 -20.429 1.00 40.16 675 ALA B C 1
ATOM 9824 O O . ALA B 1 676 ? -9.597 -42.597 -21.012 1.00 39.46 675 ALA B O 1
ATOM 9826 N N . GLN B 1 677 ? -8.702 -40.729 -20.116 1.00 39.37 676 GLN B N 1
ATOM 9827 C CA . GLN B 1 677 ? -7.321 -41.192 -20.275 1.00 39.99 676 GLN B CA 1
ATOM 9828 C C . GLN B 1 677 ? -6.692 -41.279 -18.873 1.00 37.98 676 GLN B C 1
ATOM 9829 O O . GLN B 1 677 ? -6.629 -40.298 -18.186 1.00 39.28 676 GLN B O 1
ATOM 9835 N N . GLU B 1 678 ? -6.228 -42.438 -18.462 1.00 38.22 677 GLU B N 1
ATOM 9836 C CA . GLU B 1 678 ? -5.606 -42.560 -17.171 1.00 38.43 677 GLU B CA 1
ATOM 9837 C C . GLU B 1 678 ? -4.157 -42.068 -17.241 1.00 38.26 677 GLU B C 1
ATOM 9838 O O . GLU B 1 678 ? -3.423 -42.420 -18.163 1.00 37.80 677 GLU B O 1
ATOM 9844 N N . ILE B 1 679 ? -3.808 -41.192 -16.298 1.00 37.82 678 ILE B N 1
ATOM 9845 C CA . ILE B 1 679 ? -2.464 -40.617 -16.214 1.00 37.72 678 ILE B CA 1
ATOM 9846 C C . ILE B 1 679 ? -1.873 -40.875 -14.833 1.00 38.60 678 ILE B C 1
ATOM 9847 O O . ILE B 1 679 ? -0.876 -40.287 -14.478 1.00 39.09 678 ILE B O 1
ATOM 9852 N N . THR B 1 680 ? -2.480 -41.776 -14.060 1.00 40.01 679 THR B N 1
ATOM 9853 C CA . THR B 1 680 ? -1.979 -42.151 -12.766 1.00 41.57 679 THR B CA 1
ATOM 9854 C C . THR B 1 680 ? -0.430 -42.273 -12.681 1.00 44.25 679 THR B C 1
ATOM 9855 O O . THR B 1 680 ? 0.226 -41.670 -11.771 1.00 43.15 679 THR B O 1
ATOM 9859 N N . GLN B 1 681 ? 0.165 -42.975 -13.635 1.00 45.56 680 GLN B N 1
ATOM 9860 C CA . GLN B 1 681 ? 1.617 -43.153 -13.592 1.00 48.44 680 GLN B CA 1
ATOM 9861 C C . GLN B 1 681 ? 2.384 -41.862 -13.796 1.00 47.85 680 GLN B C 1
ATOM 9862 O O . GLN B 1 681 ? 3.387 -41.654 -13.131 1.00 49.53 680 GLN B O 1
ATOM 9868 N N . LYS B 1 682 ? 1.901 -40.974 -14.670 1.00 46.67 681 LYS B N 1
ATOM 9869 C CA . LYS B 1 682 ? 2.580 -39.699 -14.924 1.00 45.64 681 LYS B CA 1
ATOM 9870 C C . LYS B 1 682 ? 2.504 -38.751 -13.753 1.00 44.09 681 LYS B C 1
ATOM 9871 O O . LYS B 1 682 ? 3.333 -37.880 -13.623 1.00 44.26 681 LYS B O 1
ATOM 9877 N N . THR B 1 683 ? 1.502 -38.901 -12.895 1.00 41.95 682 THR B N 1
ATOM 9878 C CA . THR B 1 683 ? 1.372 -38.004 -11.789 1.00 39.33 682 THR B CA 1
ATOM 9879 C C . THR B 1 683 ? 1.958 -38.506 -10.460 1.00 39.82 682 THR B C 1
ATOM 9880 O O . THR B 1 683 ? 1.729 -37.878 -9.441 1.00 39.74 682 THR B O 1
ATOM 9884 N N . LEU B 1 684 ? 2.706 -39.613 -10.457 1.00 40.26 683 LEU B N 1
ATOM 9885 C CA . LEU B 1 684 ? 3.298 -40.132 -9.245 1.00 41.49 683 LEU B CA 1
ATOM 9886 C C . LEU B 1 684 ? 4.653 -39.481 -8.965 1.00 42.25 683 LEU B C 1
ATOM 9887 O O . LEU B 1 684 ? 5.531 -39.531 -9.854 1.00 42.25 683 LEU B O 1
ATOM 9892 N N . SER B 1 685 ? 4.846 -38.946 -7.742 1.00 41.49 684 SER B N 1
ATOM 9893 C CA . SER B 1 685 ? 6.174 -38.450 -7.339 1.00 43.44 684 SER B CA 1
ATOM 9894 C C . SER B 1 685 ? 7.022 -39.548 -6.697 1.00 44.71 684 SER B C 1
ATOM 9895 O O . SER B 1 685 ? 6.484 -40.460 -6.042 1.00 43.85 684 SER B O 1
ATOM 9898 N N . GLN B 1 686 ? 8.335 -39.431 -6.921 1.00 46.12 685 GLN B N 1
ATOM 9899 C CA . GLN B 1 686 ? 9.423 -40.274 -6.375 1.00 47.91 685 GLN B CA 1
ATOM 9900 C C . GLN B 1 686 ? 9.259 -40.489 -4.856 1.00 46.94 685 GLN B C 1
ATOM 9901 O O . GLN B 1 686 ? 9.383 -41.606 -4.366 1.00 45.47 685 GLN B O 1
ATOM 9907 N N . ASP B 1 687 ? 8.932 -39.424 -4.111 1.00 45.04 686 ASP B N 1
ATOM 9908 C CA . ASP B 1 687 ? 8.793 -39.563 -2.653 1.00 45.02 686 ASP B CA 1
ATOM 9909 C C . ASP B 1 687 ? 7.593 -40.375 -2.228 1.00 45.27 686 ASP B C 1
ATOM 9910 O O . ASP B 1 687 ? 7.432 -40.645 -1.043 1.00 45.43 686 ASP B O 1
ATOM 9915 N N . PHE B 1 688 ? 6.762 -40.786 -3.190 1.00 45.02 687 PHE B N 1
ATOM 9916 C CA . PHE B 1 688 ? 5.544 -41.525 -2.866 1.00 45.69 687 PHE B CA 1
ATOM 9917 C C . PHE B 1 688 ? 5.487 -42.841 -3.630 1.00 46.74 687 PHE B C 1
ATOM 9918 O O . PHE B 1 688 ? 4.493 -43.582 -3.564 1.00 43.77 687 PHE B O 1
ATOM 9926 N N . ALA B 1 689 ? 6.547 -43.103 -4.391 1.00 48.86 688 ALA B N 1
ATOM 9927 C CA . ALA B 1 689 ? 6.562 -44.304 -5.215 1.00 52.16 688 ALA B CA 1
ATOM 9928 C C . ALA B 1 689 ? 6.487 -45.461 -4.221 1.00 53.47 688 ALA B C 1
ATOM 9929 O O . ALA B 1 689 ? 7.073 -45.400 -3.156 1.00 54.79 688 ALA B O 1
ATOM 9931 N N . ARG B 1 690 ? 5.733 -46.495 -4.453 1.00 54.24 689 ARG B N 1
ATOM 9932 C CA . ARG B 1 690 ? 5.710 -47.457 -3.329 1.00 56.72 689 ARG B CA 1
ATOM 9933 C C . ARG B 1 690 ? 4.854 -47.090 -2.100 1.00 56.77 689 ARG B C 1
ATOM 9934 O O . ARG B 1 690 ? 4.784 -47.903 -1.161 1.00 57.98 689 ARG B O 1
ATOM 9936 N N . ASN B 1 691 ? 4.220 -45.919 -2.064 1.00 55.56 690 ASN B N 1
ATOM 9937 C CA . ASN B 1 691 ? 3.198 -45.688 -1.022 1.00 56.02 690 ASN B CA 1
ATOM 9938 C C . ASN B 1 691 ? 2.072 -46.709 -1.296 1.00 56.65 690 ASN B C 1
ATOM 9939 O O . ASN B 1 691 ? 1.854 -47.061 -2.448 1.00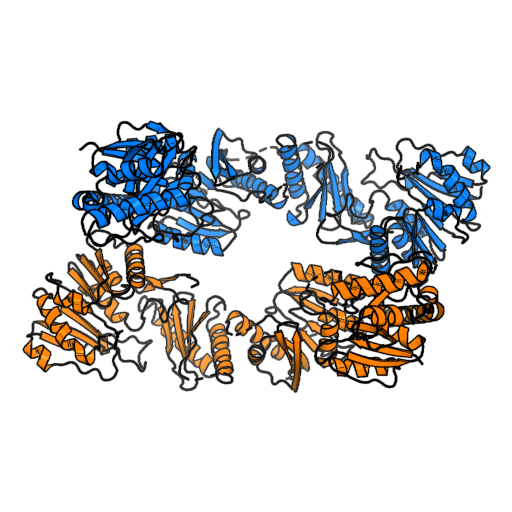 54.84 690 ASN B O 1
ATOM 9944 N N . ARG B 1 692 ? 1.346 -47.127 -0.263 1.00 58.15 691 ARG B N 1
ATOM 9945 C CA . ARG B 1 692 ? 0.301 -48.134 -0.456 1.00 60.21 691 ARG B CA 1
ATOM 9946 C C . ARG B 1 692 ? -0.995 -47.576 -1.015 1.00 59.56 691 ARG B C 1
ATOM 9947 O O . ARG B 1 692 ? -1.740 -48.339 -1.620 1.00 60.16 691 ARG B O 1
ATOM 9949 N N . GLN B 1 693 ? -1.257 -46.275 -0.821 1.00 58.67 692 GLN B N 1
ATOM 9950 C CA . GLN B 1 693 ? -2.342 -45.546 -1.507 1.00 57.31 692 GLN B CA 1
ATOM 9951 C C . GLN B 1 693 ? -2.032 -45.131 -2.967 1.00 54.94 692 GLN B C 1
ATOM 9952 O O . GLN B 1 693 ? -1.055 -44.432 -3.258 1.00 53.67 692 GLN B O 1
ATOM 9958 N N . ILE B 1 694 ? -2.870 -45.592 -3.887 1.00 52.35 693 ILE B N 1
ATOM 9959 C CA . ILE B 1 694 ? -2.832 -45.125 -5.265 1.00 49.44 693 ILE B CA 1
ATOM 9960 C C . ILE B 1 694 ? -3.784 -43.949 -5.314 1.00 46.74 693 ILE B C 1
ATOM 9961 O O . ILE B 1 694 ? -4.945 -44.095 -4.921 1.00 45.19 693 ILE B O 1
ATOM 9966 N N . HIS B 1 695 ? -3.282 -42.806 -5.781 1.00 44.52 694 HIS B N 1
ATOM 9967 C CA . HIS B 1 695 ? -4.108 -41.665 -6.131 1.00 42.15 694 HIS B CA 1
ATOM 9968 C C . HIS B 1 695 ? -4.371 -41.755 -7.607 1.00 40.72 694 HIS B C 1
ATOM 9969 O O . HIS B 1 695 ? -3.547 -41.299 -8.390 1.00 38.22 694 HIS B O 1
ATOM 9976 N N . ASN B 1 696 ? -5.497 -42.343 -8.030 1.00 40.13 695 ASN B N 1
ATOM 9977 C CA . ASN B 1 696 ? -5.667 -42.487 -9.471 1.00 40.30 695 ASN B CA 1
ATOM 9978 C C . ASN B 1 696 ? -6.127 -41.187 -10.130 1.00 40.01 695 ASN B C 1
ATOM 9979 O O . ASN B 1 696 ? -6.793 -40.367 -9.500 1.00 38.53 695 ASN B O 1
ATOM 9984 N N . CYS B 1 697 ? -5.691 -40.965 -11.364 1.00 38.64 696 CYS B N 1
ATOM 9985 C CA . CYS B 1 697 ? -5.878 -39.685 -11.996 1.00 37.28 696 CYS B CA 1
ATOM 9986 C C . CYS B 1 697 ? -6.195 -39.846 -13.475 1.00 37.08 696 CYS B C 1
ATOM 9987 O O . CYS B 1 697 ? -5.546 -40.650 -14.215 1.00 37.31 696 CYS B O 1
ATOM 9990 N N . TRP B 1 698 ? -7.147 -39.028 -13.926 1.00 36.07 697 TRP B N 1
ATOM 9991 C CA . TRP B 1 698 ? -7.702 -39.151 -15.278 1.00 36.99 697 TRP B CA 1
ATOM 9992 C C . TRP B 1 698 ? -7.927 -37.788 -15.914 1.00 36.64 697 TRP B C 1
ATOM 9993 O O . TRP B 1 698 ? -8.364 -36.903 -15.213 1.00 34.41 697 TRP B O 1
ATOM 10004 N N . LEU B 1 699 ? -7.693 -37.695 -17.248 1.00 36.25 698 LEU B N 1
ATOM 10005 C CA . LEU B 1 699 ? -8.116 -36.558 -18.129 1.00 36.86 698 LEU B CA 1
ATOM 10006 C C . LEU B 1 699 ? -9.360 -37.043 -18.866 1.00 37.60 698 LEU B C 1
ATOM 10007 O O . LEU B 1 699 ? -9.293 -38.085 -19.537 1.00 39.44 698 LEU B O 1
ATOM 10012 N N . ILE B 1 700 ? -10.496 -36.353 -18.678 1.00 36.56 699 ILE B N 1
ATOM 10013 C CA . ILE B 1 700 ? -11.746 -36.738 -19.274 1.00 35.09 699 ILE B CA 1
ATOM 10014 C C . ILE B 1 700 ? -12.083 -35.628 -20.215 1.00 36.87 699 ILE B C 1
ATOM 10015 O O . ILE B 1 700 ? -11.998 -34.428 -19.833 1.00 37.22 699 ILE B O 1
ATOM 10020 N N . THR B 1 701 ? -12.456 -35.997 -21.449 1.00 38.63 700 THR B N 1
ATOM 10021 C CA . THR B 1 701 ? -12.830 -35.030 -22.503 1.00 39.50 700 THR B CA 1
ATOM 10022 C C . THR B 1 701 ? -13.962 -35.592 -23.366 1.00 41.05 700 THR B C 1
ATOM 10023 O O . THR B 1 701 ? -14.226 -36.793 -23.311 1.00 39.42 700 THR B O 1
ATOM 10027 N N . ALA B 1 702 ? -14.612 -34.723 -24.171 1.00 41.77 701 ALA B N 1
ATOM 10028 C CA . ALA B 1 702 ? -15.649 -35.157 -25.158 1.00 44.27 701 ALA B CA 1
ATOM 10029 C C . ALA B 1 702 ? -15.108 -36.291 -25.965 1.00 45.18 701 ALA B C 1
ATOM 10030 O O . ALA B 1 702 ? -13.958 -36.219 -26.426 1.00 44.89 701 ALA B O 1
ATOM 10032 N N . ALA B 1 703 ? -15.898 -37.348 -26.130 1.00 47.88 702 ALA B N 1
ATOM 10033 C CA . ALA B 1 703 ? -15.370 -38.494 -26.877 1.00 51.34 702 ALA B CA 1
ATOM 10034 C C . ALA B 1 703 ? -15.060 -38.143 -28.337 1.00 54.12 702 ALA B C 1
ATOM 10035 O O . ALA B 1 703 ? -15.470 -37.119 -28.991 1.00 55.59 702 ALA B O 1
#

CATH classification: 3.30.2130.30 (+3 more: 3.40.50.150, 3.30.750.80, 3.40.50.150)

Radius of gyration: 40.76 Å; Cα contacts (8 Å, |Δi|>4): 2660; chains: 2; bounding box: 92×73×115 Å

Foldseek 3Di:
DKFKKKFFFAFQCQVVQQVQLVVQPWDPWDGDGRIIITIDDDLSVLLCLFARQGTFFMWGWQDKFFCPELVRLLVRLLVGQQVLWFDPQFAEFEFEDDDDPHRHDRVVSSVSSLVSNQVSQVVVVHPRHHHDPPFGLWYWYWYADDGMIIIITTFARHTLLCLQLADSDDDDLFGRSRLLVLLVVQPFDQLFEEEEAAQFLNSNVLSSLCVNLVQISNLNDDGTNCRRTNVDDVVSSVVSNVVNVVSNVNSQVPRDYAYEYEHQDPVSQVNSQSSNVRSVNNVRYDYYNDQLLPDADPCQPDDAGEYEYEDDDPCVALQLLQSLLSNLVRCQVHRAQHKYKYKYLDPLSPVSSVFDFPDKGWGDSVPTIIMMTMGHHHHPPQCVVLLVLLLVLCVVVVVVCVVVVAFWFWSDCCPDVVLHWTWIGFHLAIEIEDDDSVVSSSVSSNSNSVCVSVVHDRVRYHYHYPVDDDDWDWGDGNHFIAIFCRPHDPDTQDDPQQSQVLLVLLCVQAQWEEEEELCQLVSSVRSNVNSNHQAYEYEHQDPVSQVRNVVRCVVNVNDDDRYYYDHDDVVVVLVDDQEATQEYEYEHECDDVDHCLVCVLVSVLSNVNRYDANHKYKYKYFDQPRDDPQVSQVVSQKHKDKCQVVRGDPSCVPPRGGITIIIMGGD/DFKKKFFFDAPCAVVQQVQLVVLVWPDWDGDGRIIMTDDDVLSVLLCLFAPLTTFFMKGQDDDFDDPDLVSLLVVLLPDPLVLKFPLDAEEAEPVDVVVVRVSSQVSSQVNVVCSGHYYDDDQGLWYWYDVNIITTWARHTLLCLQLAPVPLDRLSVLLVQLVVQPFDQLFEEEEAAQFLNSNVLSSQCVSLLATSNLNDDDTNPRRTPVDDVVSSVVSNVVNVVSNVNSLVPRDYAYEYEHQDPVRLVSNLRSSVSSVNNVRYDYDNDHLVPDADPCQPDDATEYEYEDDDVAQVLLLRLLVVLVRCQPHRAFYKYKYKYLDVLSPLSSVFDFPDKDWDDSDPTIIMMTMTHHHHDDDLLVQLLVLCVVVVVVCVVQVFFWFWSDQPPDVVLAWIWITFRQAIEIEHDDSVVSSSVSVNSNSVCVSSVHDSVRYHYDYCCPDDWDWGDGRNAIAIFCRPHDPDTQDDVFQSLVLQVLLQVQACWEEEEELQQLVSSVRSSVNSHHQAYEHEHQDPVRQVNNVVSCVVNVNDDDRYHYDHDDRLVCLVVDQEATQEYEYEDECADVHDHCLVCVLVSVLSNLNRYDANGKYKYKYFDVPRDDPQVSQVVVQKHKDKCQVVRGDPSCVPNPTRTTIIIMHGD

Solvent-accessible surface area: 58449 Å² total; per-residue (Å²): 102,111,38,50,1,36,0,27,10,50,98,49,3,20,108,56,0,49,70,24,0,79,120,35,46,7,66,120,17,107,53,62,156,17,0,0,73,2,64,5,74,50,78,13,10,6,18,0,2,6,19,1,17,0,0,31,44,0,24,24,53,53,31,131,30,68,0,135,38,62,104,39,1,70,103,17,0,61,89,24,66,5,21,117,42,15,49,136,80,10,31,0,4,21,73,17,67,26,104,20,121,26,0,177,78,36,142,100,0,11,67,28,0,38,71,0,0,43,48,10,13,75,87,106,143,84,118,59,18,109,78,47,98,96,44,8,56,2,44,0,15,3,138,4,111,74,63,41,0,32,2,5,5,0,1,0,3,48,8,3,39,28,2,26,2,61,91,81,77,41,157,22,97,9,70,1,5,10,0,0,0,0,4,73,28,0,57,16,52,76,42,38,3,0,6,1,2,28,11,21,26,0,12,10,0,0,2,0,0,1,42,24,1,48,20,0,4,3,22,11,24,74,72,18,1,2,69,4,24,52,106,45,51,80,69,39,15,52,90,0,81,57,52,0,27,84,77,3,125,125,14,38,90,113,34,114,22,47,0,46,3,9,19,75,65,63,198,39,0,61,84,0,122,31,22,2,59,28,0,16,0,13,117,15,14,56,9,81,75,65,65,7,49,102,11,76,14,55,49,116,135,27,84,104,6,4,0,0,0,47,4,63,82,52,127,71,87,15,46,17,0,20,41,0,35,67,1,0,168,19,0,87,114,66,0,20,9,3,34,0,0,0,3,1,29,17,51,22,8,2,35,3,2,84,33,228,43,112,75,92,68,153,14,120,39,59,128,73,98,6,13,2,42,12,7,111,0,73,108,157,122,73,24,103,84,0,28,75,55,0,137,145,3,31,165,100,14,95,135,25,4,82,126,63,43,14,64,5,11,29,0,2,22,33,28,42,130,88,39,52,2,0,0,12,44,5,28,80,71,0,4,0,49,30,106,104,80,182,54,91,57,54,10,1,38,11,0,12,5,0,16,86,27,24,68,24,50,36,112,61,7,18,34,26,62,64,189,119,96,65,81,78,39,51,0,37,6,35,94,0,65,2,9,0,1,9,73,26,64,93,60,12,2,8,94,8,32,4,1,42,0,9,86,20,0,16,132,57,0,180,44,76,12,0,0,1,0,42,11,39,1,0,12,3,0,0,5,0,7,69,20,38,13,157,29,1,2,0,0,15,135,24,155,69,59,12,71,13,0,40,67,1,2,19,22,23,55,18,26,23,223,43,30,94,56,39,92,29,83,5,40,40,34,1,152,148,12,128,76,76,4,26,3,0,12,0,38,6,58,30,132,74,126,12,26,0,56,162,26,4,53,65,7,0,136,28,0,92,100,0,23,77,100,85,6,22,0,0,0,0,0,71,49,109,80,28,62,20,56,98,118,10,2,69,173,33,29,4,119,27,111,96,5,18,143,146,6,65,4,89,6,20,58,175,34,98,67,91,36,11,0,24,28,0,36,61,102,143,54,55,2,41,0,28,11,48,47,52,2,17,98,56,0,66,73,26,0,84,119,42,47,7,67,118,22,50,48,89,167,26,0,0,84,3,65,3,85,58,77,8,14,12,16,0,2,6,16,1,12,1,0,24,53,0,31,30,61,44,35,86,53,98,80,105,58,53,66,65,38,79,125,20,4,49,65,41,88,2,66,121,24,9,53,141,57,32,32,0,15,28,68,137,112,92,141,116,25,22,72,82,7,21,72,0,0,49,46,18,35,97,137,108,64,10,96,57,58,86,134,59,14,58,0,60,0,31,50,126,77,19,6,0,0,8,0,5,51,7,4,32,46,4,28,3,75,167,138,32,96,10,98,2,6,12,0,2,0,0,2,67,26,0,53,18,122,71,40,26,1,0,6,1,2,25,12,19,28,0,15,10,0,0,2,0,0,2,55,23,1,52,19,0,3,2,20,15,26,72,70,21,1,6,71,7,8,46,123,40,50,101,72,37,14,38,95,0,79,55,50,0,26,82,68,2,122,123,14,58,93,117,33,112,21,48,0,45,2,13,22,74,68,61,79,44,1,52,48,0,118,43,23,2,72,31,1,20,0,13,81,18,14,55,13,84,81,61,67,9,49,114,11,72,11,53,47,112,159,23,88,108,5,5,1,0,0,47,5,63,150,118,80,19,47,30,1,20,37,2,14,44,2,1,111,16,0,94,118,72,0,22,10,1,29,0,0,0,4,1,26,31,54,51,6,2,37,7,1,107,41,189,25,84,116,103,65,86,11,120,37,56,135,68,98,8,13,1,41,11,4,100,1,75,115,162,113,98,0,32,93,92,0,130,60,4,32,176,111,11,90,115,31,5,81,157,78,36,14,58,3,8,30,0,1,26,31,48,32,121,125,52,61,3,0,0,14,38,4,29,81,42,0,4,0,47,35,83,133,110,75,69,32,80,52,17,16,53,8,0,18,16,0,21,66,16,27,70,26,52,44,124,72,8,16,37,26,90,105,138,92,42,86,63,34,53,0,40,4,30,96,0,64,2,13,0,0,8,77,40,64,165,58,11,2,6,88,8,36,4,1,34,0,9,108,52,0,11,137,54,0,164,43,80,24,0,0,2,0,36,10,40,0,1,13,4,0,0,4,0,7,66,22,38,15,178,29,1,1,0,0,16,105,25,95,75,53,13,72,13,0,39,61,1,2,20,16,24,54,20,30,24,187,49,32,87,57,41,109,22,76,6,41,38,34,0,151,133,9,137,73,78,5,25,2,0,11,0,35,6,60,28,131,30,151,104,8,28,0,56,150,23,3,56,50,3,1,126,21,0,93,103,0,18,92,103,80,5,32,0,0,0,0,0,42,46,211,62,20,184,19,53,111,116,8,2,70,182,35,30,5,112,29,100,96,7,18,141,144,6,75,4,111,5,18,49,113,38,105,118,101,29,10,0,28,40,0,38,61,98

Nearest PDB structures (foldseek):
  3v97-assembly1_A  TM=1.002E+00  e=0.000E+00  Escherichia coli K-12
  3v8v-assembly1_A  TM=9.946E-01  e=0.000E+00  Escherichia coli K-12
  3v97-assembly2_B  TM=9.832E-01  e=0.000E+00  Escherichia coli K-12
  3k0b-assembly1_A  TM=8.962E-01  e=1.662E-34  Listeria monocytogenes serotype 4b str. F2365
  3ldg-assembly1_A  TM=8.868E-01  e=1.323E-34  Streptococcus mutans UA159

Sequence (1308 aa):
AMNSLFASTARGLEELLKTELENLGAVECQVVQGGVHFKGDTRLVYQSLMWSRLASRIMLPLGECKVYSDLDLYLGVQAINWTEMFNPGATFAVHFSGLNDTIRNSQYGAMKVKDAIVDAFTRKNLPRPNVDRDAPDIRVNVWLHKETASIALDLSGDGLHLRGYRDRAGIAPIKETLAAAIVMRSGWQPGTPLLDPMCGSGTLLIEAAMLATDRAPGLHRGRWGFSGWAQHDEAIWQEVKAEAQTRARKGLAEYSSHFYGSDSDARVIQRARTNARLAGIGELITFEVKDVAQLTNPLPKGPYGTVLSNPPYGESEPALIALHSLLGRIMKNQFGGWNLSLFSASPDLLSCLQLRADKQYKAKNGPLDCVQKNYHVAESMVAEDYTNRLRKNLKKFEKWARQEGIECYRLYDADLPEYNVAVDRYADWVVVQEYAHKARQRLFDIIAATISVLGIAPNKLVLKTREEKGEFLEVTEYNAHLWVNLTDYLDTGLFLDHRIARRMLGQMSKGKDFLNLFSYTGSATVHAGLGGARSTTTVDMSRTYLEWAERNLRLNGLTGRAHRLIQADCLAWLREANEQFDLIFIDPPTFSAFDVQRDHLALMKDLKRLLRAGGTIMFSNNKRGFRMDLDGLAKLGLKAQEITQKTLSQDFARNRQIHNCWLITAAMNSLFASTARGLEELLKTELENLGAVECQVVQGGVHFKGDTRLVYQSLMWSRLASRIMLPLGECKVYSDLDLYLGVQAINWTEMFNPGATFAVHRNSQYGAMKVKDAIVDAFTRPRPNVDRDAPDIRVNVWSIALDLSGDGLHLRGYRDIAPIKETLAAAIVMRSGWQPGTPLLDPMCGSGTLLIEAAMLATDRAPGLHRGRWGFSGWAQHDEAIWQEVKAEAQTRARKGLAEYSSHFYGSDSDARVIQRARTNARLAGIGELITFEVKDVAQLTNPLPKGPYGTVLSNPPYSEPALIALHSLLGRIMKNQFGGWNLSLFSASPDLLSCLQLRADKQYKAKNGPLDCVQKNYHVAESEDYTNRLRKNLKKFEKWARQEGIECYRLYDADLPEYNVAVDRYADWVVVQEYAHKARQRLFDIIAATISVLGIAPNKLVLKTREKGEFLEVTEYNAHLWVNLTDYLDTGLFLDHRIARRMLGQMSKGKDFLNLFSYTGSATVHAGLGGARSTTTVDMSRTYLEWAERNLRLNGLTGRAHRLIQADCLAWLREANEQFDLIFIDPPTFSNAFDVQRDHLALMKDLKRLLRAGGTIMFSNNKRGFRMDLDGLAKLGLKAQEITQKTLSQDFARNRQIHNCWLITAA

GO terms:
  GO:0005515 protein binding (F, IPI)
  GO:0070043 rRNA (guanine-N7-)-methyltransferase activity (F, IDA)
  GO:0008990 rRNA (guanine-N2-)-methyltransferase activity (F, IDA)
  GO:0070475 rRNA base methylation (P, IMP)
  GO:0031167 rRNA methylation (P, IDA)
  GO:0005737 cytoplasm (C, IC)

InterPro domains:
  IPR000241 Ribosomal RNA large subunit methyltransferase K/L-like, methyltransferase domain [PF01170] (162-375)
  IPR002052 DNA methylase, N-6 adenine-specific, conserved site [PS00092] (306-312)
  IPR004114 THUMP domain [PF02926] (71-153)
  IPR004114 THUMP domain [PS51165] (43-154)
  IPR004114 THUMP domain [SM00981] (56-154)
  IPR017244 Ribosomal RNA large subunit methyltransferase K/L [MF_01858] (4-702)
  IPR017244 Ribosomal RNA large subunit methyltransferase K/L [PIRSF037618] (2-701)
  IPR019614 S-adenosylmethionine-dependent methyltransferase [PF10672] (444-658)
  IPR029063 S-adenosyl-L-methionine-dependent methyltransferase superfamily [G3DSA:3.40.50.150] (160-372)
  IPR029063 S-adenosyl-L-methionine-dependent methyltransferase superfamily [G3DSA:3.40.50.150] (484-702)
  IPR029063 S-adenosyl-L-methionine-dependent methyltransferase superfamily [SSF53335] (145-373)
  IPR029063 S-adenosyl-L-methionine-dependent methyltransferase superfamily [SSF53335] (396-698)
  IPR053943 Ribosomal RNA large subunit methyltransferase K/L-like, conserved site [PS01261] (195-206)
  IPR054170 RlmL, ferredoxin-like domain [PF22020] (4-58)